Protein AF-0000000082378771 (afdb_homodimer)

pLDDT: mean 71.96, std 31.32, range [13.05, 98.88]

Nearest PDB structures (foldseek):
  5l8s-assembly2_D  TM=8.164E-01  e=7.851E-25  Sporosarcina psychrophila
  7yx7-assembly1_A  TM=7.789E-01  e=6.126E-20  Serratia proteamaculans
  5o3u-assembly3_C  TM=7.274E-01  e=1.879E-19  Gypsophila vaccaria
  5uw6-assembly3_C  TM=7.496E-01  e=4.551E-19  Gypsophila vaccaria
  5o3u-assembly2_B  TM=7.309E-01  e=1.480E-18  Gypsophila vaccaria

Structure (mmCIF, N/CA/C/O backbone):
data_AF-0000000082378771-model_v1
#
loop_
_entity.id
_entity.type
_entity.pdbx_description
1 polymer acylaminoacyl-peptidase
#
loop_
_atom_site.group_PDB
_atom_site.id
_atom_site.type_symbol
_atom_site.label_atom_id
_atom_site.label_alt_id
_atom_site.label_comp_id
_atom_site.label_asym_id
_atom_site.label_entity_id
_atom_site.label_seq_id
_atom_site.pdbx_PDB_ins_code
_atom_site.Cartn_x
_atom_site.Cartn_y
_atom_site.Cartn_z
_atom_site.occupancy
_atom_site.B_iso_or_equiv
_atom_site.auth_seq_id
_atom_site.auth_comp_id
_atom_site.auth_asym_id
_atom_site.auth_atom_id
_atom_site.pdbx_PDB_model_num
ATOM 1 N N . MET A 1 1 ? 38.406 41.469 -22.156 1 19.67 1 MET A N 1
ATOM 2 C CA . MET A 1 1 ? 39.125 40.625 -21.203 1 19.67 1 MET A CA 1
ATOM 3 C C . MET A 1 1 ? 38.156 40.062 -20.172 1 19.67 1 MET A C 1
ATOM 5 O O . MET A 1 1 ? 37.875 40.688 -19.156 1 19.67 1 MET A O 1
ATOM 9 N N . HIS A 1 2 ? 36.969 39.531 -20.578 1 21.2 2 HIS A N 1
ATOM 10 C CA . HIS A 1 2 ? 35.594 39.344 -20.094 1 21.2 2 HIS A CA 1
ATOM 11 C C . HIS A 1 2 ? 35.531 38.188 -19.094 1 21.2 2 HIS A C 1
ATOM 13 O O . HIS A 1 2 ? 35.719 37.031 -19.469 1 21.2 2 HIS A O 1
ATOM 19 N N . ALA A 1 3 ? 36.125 38.469 -17.797 1 23.19 3 ALA A N 1
ATOM 20 C CA . ALA A 1 3 ? 36.281 37.562 -16.656 1 23.19 3 ALA A CA 1
ATOM 21 C C . ALA A 1 3 ? 34.969 36.875 -16.312 1 23.19 3 ALA A C 1
ATOM 23 O O . ALA A 1 3 ? 34 37.531 -15.875 1 23.19 3 ALA A O 1
ATOM 24 N N . ASN A 1 4 ? 34.469 35.969 -17.156 1 22.72 4 ASN A N 1
ATOM 25 C CA . ASN A 1 4 ? 33.281 35.125 -17.125 1 22.72 4 ASN A CA 1
ATOM 26 C C . ASN A 1 4 ? 33.156 34.344 -15.82 1 22.72 4 ASN A C 1
ATOM 28 O O . ASN A 1 4 ? 33.812 33.312 -15.664 1 22.72 4 ASN A O 1
ATOM 32 N N . SER A 1 5 ? 33.312 35.062 -14.656 1 23.14 5 SER A N 1
ATOM 33 C CA . SER A 1 5 ? 33.281 34.562 -13.281 1 23.14 5 SER A CA 1
ATOM 34 C C . SER A 1 5 ? 32.094 33.656 -13.062 1 23.14 5 SER A C 1
ATOM 36 O O . SER A 1 5 ? 30.938 34.062 -13.18 1 23.14 5 SER A O 1
ATOM 38 N N . ARG A 1 6 ? 32.25 32.438 -13.578 1 26.08 6 ARG A N 1
ATOM 39 C CA . ARG A 1 6 ? 31.312 31.328 -13.383 1 26.08 6 ARG A CA 1
ATOM 40 C C . ARG A 1 6 ? 30.812 31.266 -11.945 1 26.08 6 ARG A C 1
ATOM 42 O O . ARG A 1 6 ? 31.594 31.094 -11.016 1 26.08 6 ARG A O 1
ATOM 49 N N . ARG A 1 7 ? 29.875 32.188 -11.703 1 26.91 7 ARG A N 1
ATOM 50 C CA . ARG A 1 7 ? 29.062 32.281 -10.492 1 26.91 7 ARG A CA 1
ATOM 51 C C . ARG A 1 7 ? 28.672 30.922 -9.961 1 26.91 7 ARG A C 1
ATOM 53 O O . ARG A 1 7 ? 27.953 30.172 -10.617 1 26.91 7 ARG A O 1
ATOM 60 N N . LYS A 1 8 ? 29.719 30.312 -9.406 1 27.7 8 LYS A N 1
ATOM 61 C CA . LYS A 1 8 ? 29.469 29.016 -8.797 1 27.7 8 LYS A CA 1
ATOM 62 C C . LYS A 1 8 ? 28.234 29.062 -7.891 1 27.7 8 LYS A C 1
ATOM 64 O O . LYS A 1 8 ? 28.062 30.016 -7.129 1 27.7 8 LYS A O 1
ATOM 69 N N . PRO A 1 9 ? 27.312 28.328 -8.242 1 27.53 9 PRO A N 1
ATOM 70 C CA . PRO A 1 9 ? 26.031 28.328 -7.527 1 27.53 9 PRO A CA 1
ATOM 71 C C . PRO A 1 9 ? 26.203 28.156 -6.02 1 27.53 9 PRO A C 1
ATOM 73 O O . PRO A 1 9 ? 27.203 27.578 -5.562 1 27.53 9 PRO A O 1
ATOM 76 N N . ILE A 1 10 ? 25.953 29.125 -5.242 1 28.42 10 ILE A N 1
ATOM 77 C CA . ILE A 1 10 ? 25.75 29.078 -3.799 1 28.42 10 ILE A CA 1
ATOM 78 C C . ILE A 1 10 ? 25.156 27.719 -3.406 1 28.42 10 ILE A C 1
ATOM 80 O O . ILE A 1 10 ? 24.109 27.312 -3.926 1 28.42 10 ILE A O 1
ATOM 84 N N . TYR A 1 11 ? 26.141 26.766 -3.328 1 28.12 11 TYR A N 1
ATOM 85 C CA . TYR A 1 11 ? 25.547 25.531 -2.822 1 28.12 11 TYR A CA 1
ATOM 86 C C . TYR A 1 11 ? 25.156 25.688 -1.356 1 28.12 11 TYR A C 1
ATOM 88 O O . TYR A 1 11 ? 25.953 26.141 -0.537 1 28.12 11 TYR A O 1
ATOM 96 N N . LEU A 1 12 ? 24.172 26.234 -1.132 1 30.28 12 LEU A N 1
ATOM 97 C CA . LEU A 1 12 ? 23.578 25.953 0.165 1 30.28 12 LEU A CA 1
ATOM 98 C C . LEU A 1 12 ? 23.688 24.469 0.507 1 30.28 12 LEU A C 1
ATOM 100 O O . LEU A 1 12 ? 23.188 23.625 -0.233 1 30.28 12 LEU A O 1
ATOM 104 N N . GLN A 1 13 ? 24.922 24.094 0.824 1 28.98 13 GLN A N 1
ATOM 105 C CA . GLN A 1 13 ? 24.953 22.688 1.209 1 28.98 13 GLN A CA 1
ATOM 106 C C . GLN A 1 13 ? 24.031 22.422 2.393 1 28.98 13 GLN A C 1
ATOM 108 O O . GLN A 1 13 ? 24.156 23.047 3.443 1 28.98 13 GLN A O 1
ATOM 113 N N . GLN A 1 14 ? 22.922 22.391 2.205 1 30.14 14 GLN A N 1
ATOM 114 C CA . GLN A 1 14 ? 22.047 21.688 3.129 1 30.14 14 GLN A CA 1
ATOM 115 C C . GLN A 1 14 ? 22.656 20.359 3.564 1 30.14 14 GLN A C 1
ATOM 117 O O . GLN A 1 14 ? 23 19.531 2.725 1 30.14 14 GLN A O 1
ATOM 122 N N . TYR A 1 15 ? 23.797 20.375 4.395 1 29.64 15 TYR A N 1
ATOM 123 C CA . TYR A 1 15 ? 23.969 19.016 4.898 1 29.64 15 TYR A CA 1
ATOM 124 C C . TYR A 1 15 ? 22.625 18.375 5.199 1 29.64 15 TYR A C 1
ATOM 126 O O . TYR A 1 15 ? 21.891 18.828 6.086 1 29.64 15 TYR A O 1
ATOM 134 N N . GLN A 1 16 ? 21.953 18.203 4.273 1 29.45 16 GLN A N 1
ATOM 135 C CA . GLN A 1 16 ? 20.875 17.219 4.324 1 29.45 16 GLN A CA 1
ATOM 136 C C . GLN A 1 16 ? 21.375 15.906 4.938 1 29.45 16 GLN A C 1
ATOM 138 O O . GLN A 1 16 ? 22.047 15.117 4.273 1 29.45 16 GLN A O 1
ATOM 143 N N . ASP A 1 17 ? 22.188 15.852 6.078 1 30.47 17 ASP A N 1
ATOM 144 C CA . ASP A 1 17 ? 21.891 14.531 6.621 1 30.47 17 ASP A CA 1
ATOM 145 C C . ASP A 1 17 ? 20.453 14.125 6.324 1 30.47 17 ASP A C 1
ATOM 147 O O . ASP A 1 17 ? 19.516 14.609 6.961 1 30.47 17 ASP A O 1
ATOM 151 N N . LEU A 1 18 ? 20.141 14.305 5.238 1 30.98 18 LEU A N 1
ATOM 152 C CA . LEU A 1 18 ? 18.969 13.891 4.469 1 30.98 18 LEU A CA 1
ATOM 153 C C . LEU A 1 18 ? 18.438 12.547 4.969 1 30.98 18 LEU A C 1
ATOM 155 O O . LEU A 1 18 ? 18.234 11.625 4.176 1 30.98 18 LEU A O 1
ATOM 159 N N . LEU A 1 19 ? 19.156 12.023 5.961 1 30.33 19 LEU A N 1
ATOM 160 C CA . LEU A 1 19 ? 18.484 10.742 6.148 1 30.33 19 LEU A CA 1
ATOM 161 C C . LEU A 1 19 ? 16.969 10.914 6.168 1 30.33 19 LEU A C 1
ATOM 163 O O . LEU A 1 19 ? 16.234 10.031 5.727 1 30.33 19 LEU A O 1
ATOM 167 N N . LEU A 1 20 ? 16.625 11.758 7.32 1 28.84 20 LEU A N 1
ATOM 168 C CA . LEU A 1 20 ? 15.195 11.703 7.613 1 28.84 20 LEU A CA 1
ATOM 169 C C . LEU A 1 20 ? 14.391 12.43 6.535 1 28.84 20 LEU A C 1
ATOM 171 O O . LEU A 1 20 ? 14.852 13.422 5.973 1 28.84 20 LEU A O 1
ATOM 175 N N . GLY A 1 21 ? 13.648 11.961 5.73 1 28.55 21 GLY A N 1
ATOM 176 C CA . GLY A 1 21 ? 12.688 12.688 4.91 1 28.55 21 GLY A CA 1
ATOM 177 C C . GLY A 1 21 ? 12.492 14.125 5.348 1 28.55 21 GLY A C 1
ATOM 178 O O . GLY A 1 21 ? 12.805 15.055 4.605 1 28.55 21 GLY A O 1
ATOM 179 N N . GLU A 1 22 ? 11.484 14.469 6.145 1 29.7 22 GLU A N 1
ATOM 180 C CA . GLU A 1 22 ? 11.102 15.828 6.5 1 29.7 22 GLU A CA 1
ATOM 181 C C . GLU A 1 22 ? 12.094 16.438 7.488 1 29.7 22 GLU A C 1
ATOM 183 O O . GLU A 1 22 ? 11.984 17.609 7.836 1 29.7 22 GLU A O 1
ATOM 188 N N . LEU A 1 23 ? 12.766 15.758 8.406 1 28.45 23 LEU A N 1
ATOM 189 C CA . LEU A 1 23 ? 13.391 16.562 9.453 1 28.45 23 LEU A CA 1
ATOM 190 C C . LEU A 1 23 ? 14.617 17.297 8.922 1 28.45 23 LEU A C 1
ATOM 192 O O . LEU A 1 23 ? 15.609 16.656 8.539 1 28.45 23 LEU A O 1
ATOM 196 N N . TYR A 1 24 ? 14.445 18.328 8.328 1 29.52 24 TYR A N 1
ATOM 197 C CA . TYR A 1 24 ? 15.344 19.375 7.863 1 29.52 24 TYR A CA 1
ATOM 198 C C . TYR A 1 24 ? 16.156 19.953 9.023 1 29.52 24 TYR A C 1
ATOM 200 O O . TYR A 1 24 ? 15.672 20.828 9.758 1 29.52 24 TYR A O 1
ATOM 208 N N . ALA A 1 25 ? 16.609 19.266 10 1 28.23 25 ALA A N 1
ATOM 209 C CA . ALA A 1 25 ? 17.5 20.234 10.656 1 28.23 25 ALA A CA 1
ATOM 210 C C . ALA A 1 25 ? 18.531 20.781 9.688 1 28.23 25 ALA A C 1
ATOM 212 O O . ALA A 1 25 ? 19.344 20.016 9.141 1 28.23 25 ALA A O 1
ATOM 213 N N . MET A 1 26 ? 18.141 21.641 8.789 1 29.92 26 MET A N 1
ATOM 214 C CA . MET A 1 26 ? 18.938 22.312 7.781 1 29.92 26 MET A CA 1
ATOM 215 C C . MET A 1 26 ? 20.141 23.016 8.422 1 29.92 26 MET A C 1
ATOM 217 O O . MET A 1 26 ? 19.969 23.969 9.18 1 29.92 26 MET A O 1
ATOM 221 N N . THR A 1 27 ? 21.016 22.312 9.055 1 30.5 27 THR A N 1
ATOM 222 C CA . THR A 1 27 ? 22.219 23.125 9.055 1 30.5 27 THR A CA 1
ATOM 223 C C . THR A 1 27 ? 22.578 23.562 7.637 1 30.5 27 THR A C 1
ATOM 225 O O . THR A 1 27 ? 22.703 22.734 6.738 1 30.5 27 THR A O 1
ATOM 228 N N . TYR A 1 28 ? 21.984 24.578 7.285 1 31.31 28 TYR A N 1
ATOM 229 C CA . TYR A 1 28 ? 22.266 25.156 5.98 1 31.31 28 TYR A CA 1
ATOM 230 C C . TYR A 1 28 ? 23.75 25.5 5.84 1 31.31 28 TYR A C 1
ATOM 232 O O . TYR A 1 28 ? 24.328 26.125 6.723 1 31.31 28 TYR A O 1
ATOM 240 N N . TYR A 1 29 ? 24.422 24.531 5.348 1 32.5 29 TYR A N 1
ATOM 241 C CA . TYR A 1 29 ? 25.75 24.969 4.883 1 32.5 29 TYR A CA 1
ATOM 242 C C . TYR A 1 29 ? 25.625 25.781 3.598 1 32.5 29 TYR A C 1
ATOM 244 O O . TYR A 1 29 ? 25.047 25.312 2.615 1 32.5 29 TYR A O 1
ATOM 252 N N . LEU A 1 30 ? 25.453 26.969 3.744 1 31.89 30 LEU A N 1
ATOM 253 C CA . LEU A 1 30 ? 25.531 27.891 2.611 1 31.89 30 LEU A CA 1
ATOM 254 C C . LEU A 1 30 ? 26.906 27.812 1.955 1 31.89 30 LEU A C 1
ATOM 256 O O . LEU A 1 30 ? 27.922 28.094 2.596 1 31.89 30 LEU A O 1
ATOM 260 N N . SER A 1 31 ? 27.078 26.75 1.273 1 31.83 31 SER A N 1
ATOM 261 C CA . SER A 1 31 ? 28.359 26.781 0.581 1 31.83 31 SER A CA 1
ATOM 262 C C . SER A 1 31 ? 28.375 27.828 -0.527 1 31.83 31 SER A C 1
ATOM 264 O O . SER A 1 31 ? 27.562 27.75 -1.456 1 31.83 31 SER A O 1
ATOM 266 N N . LEU A 1 32 ? 28.516 29.016 -0.295 1 32.84 32 LEU A N 1
ATOM 267 C CA . LEU A 1 32 ? 28.859 30.031 -1.293 1 32.84 32 LEU A CA 1
ATOM 268 C C . LEU A 1 32 ? 30.047 29.578 -2.123 1 32.84 32 LEU A C 1
ATOM 270 O O . LEU A 1 32 ? 30.797 28.688 -1.717 1 32.84 32 LEU A O 1
ATOM 274 N N . PRO A 1 33 ? 30.484 30.344 -3.076 1 34.94 33 PRO A N 1
ATOM 275 C CA . PRO A 1 33 ? 31.812 29.984 -3.605 1 34.94 33 PRO A CA 1
ATOM 276 C C . PRO A 1 33 ? 32.719 29.328 -2.561 1 34.94 33 PRO A C 1
ATOM 278 O O . PRO A 1 33 ? 32.469 29.484 -1.358 1 34.94 33 PRO A O 1
ATOM 281 N N . PRO A 1 34 ? 34.031 28.828 -2.93 1 38.34 34 PRO A N 1
ATOM 282 C CA . PRO A 1 34 ? 34.812 27.828 -2.217 1 38.34 34 PRO A CA 1
ATOM 283 C C . PRO A 1 34 ? 34.75 27.984 -0.699 1 38.34 34 PRO A C 1
ATOM 285 O O . PRO A 1 34 ? 34.906 27 0.035 1 38.34 34 PRO A O 1
ATOM 288 N N . GLN A 1 35 ? 34.656 29.203 -0.038 1 37.47 35 GLN A N 1
ATOM 289 C CA . GLN A 1 35 ? 35.312 29.359 1.256 1 37.47 35 GLN A CA 1
ATOM 290 C C . GLN A 1 35 ? 34.281 29.594 2.367 1 37.47 35 GLN A C 1
ATOM 292 O O . GLN A 1 35 ? 34.625 29.578 3.549 1 37.47 35 GLN A O 1
ATOM 297 N N . TRP A 1 36 ? 33.188 30.25 2.072 1 36.72 36 TRP A N 1
ATOM 298 C CA . TRP A 1 36 ? 32.656 30.703 3.355 1 36.72 36 TRP A CA 1
ATOM 299 C C . TRP A 1 36 ? 31.562 29.781 3.85 1 36.72 36 TRP A C 1
ATOM 301 O O . TRP A 1 36 ? 30.703 29.359 3.074 1 36.72 36 TRP A O 1
ATOM 311 N N . VAL A 1 37 ? 31.859 29.016 4.859 1 43.94 37 VAL A N 1
ATOM 312 C CA . VAL A 1 37 ? 30.891 28.203 5.586 1 43.94 37 VAL A CA 1
ATOM 313 C C . VAL A 1 37 ? 30.281 29.031 6.715 1 43.94 37 VAL A C 1
ATOM 315 O O . VAL A 1 37 ? 30.984 29.469 7.629 1 43.94 37 VAL A O 1
ATOM 318 N N . ALA A 1 38 ? 29.281 30.031 6.355 1 46.31 38 ALA A N 1
ATOM 319 C CA . ALA A 1 38 ? 28.641 30.609 7.527 1 46.31 38 ALA A CA 1
ATOM 320 C C . ALA A 1 38 ? 27.828 29.578 8.297 1 46.31 38 ALA A C 1
ATOM 322 O O . ALA A 1 38 ? 27.062 28.812 7.699 1 46.31 38 ALA A O 1
ATOM 323 N N . GLU A 1 39 ? 28.281 29.266 9.484 1 59.34 39 GLU A N 1
ATOM 324 C CA . GLU A 1 39 ? 27.594 28.344 10.391 1 59.34 39 GLU A CA 1
ATOM 325 C C . GLU A 1 39 ? 26.688 29.094 11.359 1 59.34 39 GLU A C 1
ATOM 327 O O . GLU A 1 39 ? 27.156 29.938 12.125 1 59.34 39 GLU A O 1
ATOM 332 N N . VAL A 1 40 ? 25.375 29.344 11.023 1 67 40 VAL A N 1
ATOM 333 C CA . VAL A 1 40 ? 24.469 29.797 12.07 1 67 40 VAL A CA 1
ATOM 334 C C . VAL A 1 40 ? 24.172 28.656 13.039 1 67 40 VAL A C 1
ATOM 336 O O . VAL A 1 40 ? 23.578 27.641 12.656 1 67 40 VAL A O 1
ATOM 339 N N . PRO A 1 41 ? 24.656 28.844 14.219 1 69.38 41 PRO A N 1
ATOM 340 C CA . PRO A 1 41 ? 24.453 27.75 15.164 1 69.38 41 PRO A CA 1
ATOM 341 C C . PRO A 1 41 ? 22.984 27.484 15.469 1 69.38 41 PRO A C 1
ATOM 343 O O . PRO A 1 41 ? 22.172 28.406 15.406 1 69.38 41 PRO A O 1
ATOM 346 N N . ALA A 1 42 ? 22.766 26.297 15.828 1 75.19 42 ALA A N 1
ATOM 347 C CA . ALA A 1 42 ? 21.438 25.938 16.297 1 75.19 42 ALA A CA 1
ATOM 348 C C . ALA A 1 42 ? 21.125 26.609 17.641 1 75.19 42 ALA A C 1
ATOM 350 O O . ALA A 1 42 ? 22.016 26.75 18.484 1 75.19 42 ALA A O 1
ATOM 351 N N . VAL A 1 43 ? 19.938 27.141 17.688 1 82.75 43 VAL A N 1
ATOM 352 C CA . VAL A 1 43 ? 19.469 27.703 18.953 1 82.75 43 VAL A CA 1
ATOM 353 C C . VAL A 1 43 ? 18.672 26.672 19.719 1 82.75 43 VAL A C 1
ATOM 355 O O . VAL A 1 43 ? 17.609 26.234 19.266 1 82.75 43 VAL A O 1
ATOM 358 N N . MET A 1 44 ? 19.172 26.25 20.859 1 85.62 44 MET A N 1
ATOM 359 C CA . MET A 1 44 ? 18.516 25.203 21.625 1 85.62 44 MET A CA 1
ATOM 360 C C . MET A 1 44 ? 17.219 25.703 22.234 1 85.62 44 MET A C 1
ATOM 362 O O . MET A 1 44 ? 16.188 25.031 22.156 1 85.62 44 MET A O 1
ATOM 366 N N . TYR A 1 45 ? 17.312 26.891 22.812 1 88.5 45 TYR A N 1
ATOM 367 C CA . TYR A 1 45 ? 16.203 27.547 23.5 1 88.5 45 TYR A CA 1
ATOM 368 C C . TYR A 1 45 ? 16.297 29.062 23.391 1 88.5 45 TYR A C 1
ATOM 370 O O . TYR A 1 45 ? 17.391 29.625 23.5 1 88.5 45 TYR A O 1
ATOM 378 N N . ALA A 1 46 ? 15.109 29.688 23 1 88.25 46 ALA A N 1
ATOM 379 C CA . ALA A 1 46 ? 15.094 31.141 22.906 1 88.25 46 ALA A CA 1
ATOM 380 C C . ALA A 1 46 ? 14.133 31.75 23.922 1 88.25 46 ALA A C 1
ATOM 382 O O . ALA A 1 46 ? 13.039 31.234 24.141 1 88.25 46 ALA A O 1
ATOM 383 N N . GLU A 1 47 ? 14.633 32.781 24.531 1 87.31 47 GLU A N 1
ATOM 384 C CA . GLU A 1 47 ? 13.727 33.562 25.375 1 87.31 47 GLU A CA 1
ATOM 385 C C . GLU A 1 47 ? 12.641 34.219 24.531 1 87.31 47 GLU A C 1
ATOM 387 O O . GLU A 1 47 ? 12.758 34.312 23.312 1 87.31 47 GLU A O 1
ATOM 392 N N . ASP A 1 48 ? 11.641 34.688 25.234 1 83.12 48 ASP A N 1
ATOM 393 C CA . ASP A 1 48 ? 10.516 35.281 24.531 1 83.12 48 ASP A CA 1
ATOM 394 C C . ASP A 1 48 ? 10.984 36.469 23.656 1 83.12 48 ASP A C 1
ATOM 396 O O . ASP A 1 48 ? 11.711 37.344 24.141 1 83.12 48 ASP A O 1
ATOM 400 N N . GLY A 1 49 ? 10.617 36.344 22.438 1 82.69 49 GLY A N 1
ATOM 401 C CA . GLY A 1 49 ? 10.93 37.438 21.531 1 82.69 49 GLY A CA 1
ATOM 402 C C . GLY A 1 49 ? 12.297 37.312 20.891 1 82.69 49 GLY A C 1
ATOM 403 O O . GLY A 1 49 ? 12.594 38 19.906 1 82.69 49 GLY A O 1
ATOM 404 N N . CYS A 1 50 ? 13.031 36.438 21.391 1 89.75 50 CYS A N 1
ATOM 405 C CA . CYS A 1 50 ? 14.391 36.281 20.875 1 89.75 50 CYS A CA 1
ATOM 406 C C . CYS A 1 50 ? 14.414 35.312 19.703 1 89.75 50 CYS A C 1
ATOM 408 O O . CYS A 1 50 ? 13.453 34.562 19.469 1 89.75 50 CYS A O 1
ATOM 410 N N . PHE A 1 51 ? 15.508 35.406 18.969 1 91.62 51 PHE A N 1
ATOM 411 C CA . PHE A 1 51 ? 15.727 34.594 17.781 1 91.62 51 PHE A CA 1
ATOM 412 C C . PHE A 1 51 ? 15.711 33.125 18.141 1 91.62 51 PHE A C 1
ATOM 414 O O . PHE A 1 51 ? 16.547 32.656 18.906 1 91.62 51 PHE A O 1
ATOM 421 N N . PRO A 1 52 ? 14.797 32.344 17.562 1 92.81 52 PRO A N 1
ATOM 422 C CA . PRO A 1 52 ? 14.648 30.953 17.953 1 92.81 52 PRO A CA 1
ATOM 423 C C . PRO A 1 52 ? 15.555 30.016 17.156 1 92.81 52 PRO A C 1
ATOM 425 O O . PRO A 1 52 ? 15.602 28.812 17.438 1 92.81 52 PRO A O 1
ATOM 428 N N . GLY A 1 53 ? 16.281 30.484 16.281 1 89.56 53 GLY A N 1
ATOM 429 C CA . GLY A 1 53 ? 17.047 29.688 15.336 1 89.56 53 GLY A CA 1
ATOM 430 C C . GLY A 1 53 ? 16.625 29.875 13.898 1 89.56 53 GLY A C 1
ATOM 431 O O . GLY A 1 53 ? 15.602 30.516 13.633 1 89.56 53 GLY A O 1
ATOM 432 N N . LEU A 1 54 ? 17.406 29.328 12.969 1 88.06 54 LEU A N 1
ATOM 433 C CA . LEU A 1 54 ? 17.141 29.5 11.547 1 88.06 54 LEU A CA 1
ATOM 434 C C . LEU A 1 54 ? 16.281 28.344 11.023 1 88.06 54 LEU A C 1
ATOM 436 O O . LEU A 1 54 ? 16.719 27.188 11.047 1 88.06 54 LEU A O 1
ATOM 440 N N . TYR A 1 55 ? 15.109 28.688 10.727 1 91.06 55 TYR A N 1
ATOM 441 C CA . TYR A 1 55 ? 14.188 27.75 10.102 1 91.06 55 TYR A CA 1
ATOM 442 C C . TYR A 1 55 ? 13.734 28.266 8.734 1 91.06 55 TYR A C 1
ATOM 444 O O . TYR A 1 55 ? 12.719 28.953 8.633 1 91.06 55 TYR A O 1
ATOM 452 N N . CYS A 1 56 ? 14.445 27.828 7.695 1 87.06 56 CYS A N 1
ATOM 453 C CA . CYS A 1 56 ? 14.219 28.359 6.355 1 87.06 56 CYS A CA 1
ATOM 454 C C . CYS A 1 56 ? 13.719 27.266 5.41 1 87.06 56 CYS A C 1
ATOM 456 O O . CYS A 1 56 ? 14.258 26.156 5.398 1 87.06 56 CYS A O 1
ATOM 458 N N . GLN A 1 57 ? 12.703 27.641 4.684 1 76.62 57 GLN A N 1
ATOM 459 C CA . GLN A 1 57 ? 12.141 26.641 3.77 1 76.62 57 GLN A CA 1
ATOM 460 C C . GLN A 1 57 ? 12.68 26.828 2.355 1 76.62 57 GLN A C 1
ATOM 462 O O . GLN A 1 57 ? 12.758 25.875 1.582 1 76.62 57 GLN A O 1
ATOM 467 N N . LYS A 1 58 ? 12.961 28.094 2.021 1 75.31 58 LYS A N 1
ATOM 468 C CA . LYS A 1 58 ? 13.406 28.375 0.661 1 75.31 58 LYS A CA 1
ATOM 469 C C . LYS A 1 58 ? 14.484 29.469 0.652 1 75.31 58 LYS A C 1
ATOM 471 O O . LYS A 1 58 ? 14.562 30.281 1.579 1 75.31 58 LYS A O 1
ATOM 476 N N . PHE A 1 59 ? 15.258 29.359 -0.397 1 80.81 59 PHE A N 1
ATOM 477 C CA . PHE A 1 59 ? 16.281 30.375 -0.633 1 80.81 59 PHE A CA 1
ATOM 478 C C . PHE A 1 59 ? 16.062 31.062 -1.98 1 80.81 59 PHE A C 1
ATOM 480 O O . PHE A 1 59 ? 15.68 30.406 -2.955 1 80.81 59 PHE A O 1
ATOM 487 N N . LEU A 1 60 ? 16.344 32.344 -1.863 1 86.19 60 LEU A N 1
ATOM 488 C CA . LEU A 1 60 ? 16.297 33.094 -3.127 1 86.19 60 LEU A CA 1
ATOM 489 C C . LEU A 1 60 ? 17.484 32.719 -4.008 1 86.19 60 LEU A C 1
ATOM 491 O O . LEU A 1 60 ? 18.547 32.312 -3.506 1 86.19 60 LEU A O 1
ATOM 495 N N . ASN A 1 61 ? 17.234 32.906 -5.305 1 80.75 61 ASN A N 1
ATOM 496 C CA . ASN A 1 61 ? 18.328 32.656 -6.227 1 80.75 61 ASN A CA 1
ATOM 497 C C . ASN A 1 61 ? 19.469 33.656 -6.004 1 80.75 61 ASN A C 1
ATOM 499 O O . ASN A 1 61 ? 20.641 33.312 -6.148 1 80.75 61 ASN A O 1
ATOM 503 N N . HIS A 1 62 ? 19.109 34.875 -5.738 1 86.56 62 HIS A N 1
ATOM 504 C CA . HIS A 1 62 ? 20.062 35.938 -5.453 1 86.56 62 HIS A CA 1
ATOM 505 C C . HIS A 1 62 ? 19.75 36.594 -4.125 1 86.56 62 HIS A C 1
ATOM 507 O O . HIS A 1 62 ? 19.297 37.75 -4.102 1 86.56 62 HIS A O 1
ATOM 513 N N . PRO A 1 63 ? 20.141 35.969 -3.094 1 89.5 63 PRO A N 1
ATOM 514 C CA . PRO A 1 63 ? 19.703 36.438 -1.773 1 89.5 63 PRO A CA 1
ATOM 515 C C . PRO A 1 63 ? 20.672 37.469 -1.16 1 89.5 63 PRO A C 1
ATOM 517 O O . PRO A 1 63 ? 20.469 37.906 -0.023 1 89.5 63 PRO A O 1
ATOM 520 N N . TRP A 1 64 ? 21.672 37.969 -1.909 1 87.62 64 TRP A N 1
ATOM 521 C CA . TRP A 1 64 ? 22.766 38.75 -1.331 1 87.62 64 TRP A CA 1
ATOM 522 C C . TRP A 1 64 ? 22.5 40.25 -1.462 1 87.62 64 TRP A C 1
ATOM 524 O O . TRP A 1 64 ? 22.016 40.688 -2.498 1 87.62 64 TRP A O 1
ATOM 534 N N . LEU A 1 65 ? 22.859 40.875 -0.391 1 88.94 65 LEU A N 1
ATOM 535 C CA . LEU A 1 65 ? 22.938 42.344 -0.496 1 88.94 65 LEU A CA 1
ATOM 536 C C . LEU A 1 65 ? 24.234 42.75 -1.202 1 88.94 65 LEU A C 1
ATOM 538 O O . LEU A 1 65 ? 25.125 41.938 -1.398 1 88.94 65 LEU A O 1
ATOM 542 N N . PRO A 1 66 ? 24.281 44.094 -1.503 1 86.94 66 PRO A N 1
ATOM 543 C CA . PRO A 1 66 ? 25.422 44.531 -2.305 1 86.94 66 PRO A CA 1
ATOM 544 C C . PRO A 1 66 ? 26.766 44.375 -1.576 1 86.94 66 PRO A C 1
ATOM 546 O O . PRO A 1 66 ? 27.812 44.344 -2.213 1 86.94 66 PRO A O 1
ATOM 549 N N . ASP A 1 67 ? 26.75 44.312 -0.287 1 84.62 67 ASP A N 1
ATOM 550 C CA . ASP A 1 67 ? 27.984 44.188 0.466 1 84.62 67 ASP A CA 1
ATOM 551 C C . ASP A 1 67 ? 28.656 42.844 0.191 1 84.62 67 ASP A C 1
ATOM 553 O O . ASP A 1 67 ? 29.828 42.656 0.507 1 84.62 67 ASP A O 1
ATOM 557 N N . GLY A 1 68 ? 27.906 41.875 -0.252 1 81.25 68 GLY A N 1
ATOM 558 C CA . GLY A 1 68 ? 28.453 40.594 -0.696 1 81.25 68 GLY A CA 1
ATOM 559 C C . GLY A 1 68 ? 28.562 39.594 0.42 1 81.25 68 GLY A C 1
ATOM 560 O O . GLY A 1 68 ? 29 38.438 0.191 1 81.25 68 GLY A O 1
ATOM 561 N N . HIS A 1 69 ? 28.219 39.969 1.544 1 82.56 69 HIS A N 1
ATOM 562 C CA . HIS A 1 69 ? 28.359 39 2.629 1 82.56 69 HIS A CA 1
ATOM 563 C C . HIS A 1 69 ? 27.094 38.938 3.486 1 82.56 69 HIS A C 1
ATOM 565 O O . HIS A 1 69 ? 27.047 38.188 4.473 1 82.56 69 HIS A O 1
ATOM 571 N N . THR A 1 70 ? 26.156 39.75 3.166 1 86.5 70 THR A N 1
ATOM 572 C CA . THR A 1 70 ? 24.891 39.719 3.898 1 86.5 70 THR A CA 1
ATOM 573 C C . THR A 1 70 ? 23.812 39.031 3.059 1 86.5 70 THR A C 1
ATOM 575 O O . THR A 1 70 ? 23.5 39.5 1.958 1 86.5 70 THR A O 1
ATOM 578 N N . LEU A 1 71 ? 23.234 37.969 3.662 1 89 71 LEU A N 1
ATOM 579 C CA . LEU A 1 71 ? 22.172 37.188 3.025 1 89 71 LEU A CA 1
ATOM 580 C C . LEU A 1 71 ? 20.812 37.594 3.598 1 89 71 LEU A C 1
ATOM 582 O O . LEU A 1 71 ? 20.672 37.781 4.809 1 89 71 LEU A O 1
ATOM 586 N N . VAL A 1 72 ? 19.812 37.719 2.654 1 91.44 72 VAL A N 1
ATOM 587 C CA . VAL A 1 72 ? 18.438 37.969 3.08 1 91.44 72 VAL A CA 1
ATOM 588 C C . VAL A 1 72 ? 17.594 36.719 2.883 1 91.44 72 VAL A C 1
ATOM 590 O O . VAL A 1 72 ? 17.641 36.094 1.812 1 91.44 72 VAL A O 1
ATOM 593 N N . LEU A 1 73 ? 16.938 36.281 3.928 1 92.06 73 LEU A N 1
ATOM 594 C CA . LEU A 1 73 ? 16.094 35.094 3.828 1 92.06 73 LEU A CA 1
ATOM 595 C C . LEU A 1 73 ? 14.906 35.188 4.773 1 92.06 73 LEU A C 1
ATOM 597 O O . LEU A 1 73 ? 14.867 36.062 5.637 1 92.06 73 LEU A O 1
ATOM 601 N N . SER A 1 74 ? 13.961 34.406 4.496 1 94.5 74 SER A N 1
ATOM 602 C CA . SER A 1 74 ? 12.82 34.25 5.398 1 94.5 74 SER A CA 1
ATOM 603 C C . SER A 1 74 ? 13.008 33.094 6.348 1 94.5 74 SER A C 1
ATOM 605 O O . SER A 1 74 ? 13.602 32.062 5.977 1 94.5 74 SER A O 1
ATOM 607 N N . SER A 1 75 ? 12.539 33.219 7.555 1 93.5 75 SER A N 1
ATOM 608 C CA . SER A 1 75 ? 12.648 32.156 8.57 1 93.5 75 SER A CA 1
ATOM 609 C C . SER A 1 75 ? 11.438 32.156 9.492 1 93.5 75 SER A C 1
ATOM 611 O O . SER A 1 75 ? 10.797 33.188 9.68 1 93.5 75 SER A O 1
ATOM 613 N N . PHE A 1 76 ? 11.141 31.016 10.031 1 95.25 76 PHE A N 1
ATOM 614 C CA . PHE A 1 76 ? 10.062 30.922 11.008 1 95.25 76 PHE A CA 1
ATOM 615 C C . PHE A 1 76 ? 10.516 31.438 12.367 1 95.25 76 PHE A C 1
ATOM 617 O O . PHE A 1 76 ? 11.648 31.188 12.789 1 95.25 76 PHE A O 1
ATOM 624 N N . TRP A 1 77 ? 9.742 32.25 12.953 1 95.69 77 TRP A N 1
ATOM 625 C CA . TRP A 1 77 ? 9.906 32.812 14.281 1 95.69 77 TRP A CA 1
ATOM 626 C C . TRP A 1 77 ? 8.617 32.688 15.094 1 95.69 77 TRP A C 1
ATOM 628 O O . TRP A 1 77 ? 7.805 33.625 15.109 1 95.69 77 TRP A O 1
ATOM 638 N N . GLY A 1 78 ? 8.547 31.562 15.836 1 95.62 78 GLY A N 1
ATOM 639 C CA . GLY A 1 78 ? 7.246 31.219 16.406 1 95.62 78 GLY A CA 1
ATOM 640 C C . GLY A 1 78 ? 6.191 30.938 15.344 1 95.62 78 GLY A C 1
ATOM 641 O O . GLY A 1 78 ? 6.422 30.156 14.422 1 95.62 78 GLY A O 1
ATOM 642 N N . SER A 1 79 ? 5.016 31.516 15.555 1 97.69 79 SER A N 1
ATOM 643 C CA . SER A 1 79 ? 3.904 31.297 14.641 1 97.69 79 SER A CA 1
ATOM 644 C C . SER A 1 79 ? 3.949 32.281 13.469 1 97.69 79 SER A C 1
ATOM 646 O O . SER A 1 79 ? 2.967 32.438 12.742 1 97.69 79 SER A O 1
ATOM 648 N N . MET A 1 80 ? 5.105 32.938 13.312 1 97 80 MET A N 1
ATOM 649 C CA . MET A 1 80 ? 5.262 33.938 12.242 1 97 80 MET A CA 1
ATOM 650 C C . MET A 1 80 ? 6.43 33.562 11.328 1 97 80 MET A C 1
ATOM 652 O O . MET A 1 80 ? 7.301 32.781 11.719 1 97 80 MET A O 1
ATOM 656 N N . GLU A 1 81 ? 6.32 34.062 10.156 1 96.88 81 GLU A N 1
ATOM 657 C CA . GLU A 1 81 ? 7.48 34.125 9.266 1 96.88 81 GLU A CA 1
ATOM 658 C C . GLU A 1 81 ? 8.047 35.531 9.203 1 96.88 81 GLU A C 1
ATOM 660 O O . GLU A 1 81 ? 7.297 36.5 9.164 1 96.88 81 GLU A O 1
ATOM 665 N N . VAL A 1 82 ? 9.398 35.656 9.25 1 96.25 82 VAL A N 1
ATOM 666 C CA . VAL A 1 82 ? 10.031 36.969 9.266 1 96.25 82 VAL A CA 1
ATOM 667 C C . VAL A 1 82 ? 11.172 37 8.25 1 96.25 82 VAL A C 1
ATOM 669 O O . VAL A 1 82 ? 11.617 35.938 7.77 1 96.25 82 VAL A O 1
ATOM 672 N N . ILE A 1 83 ? 11.523 38.156 7.902 1 95.62 83 ILE A N 1
ATOM 673 C CA . ILE A 1 83 ? 12.68 38.344 7.027 1 95.62 83 ILE A CA 1
ATOM 674 C C . ILE A 1 83 ? 13.914 38.656 7.859 1 95.62 83 ILE A C 1
ATOM 676 O O . ILE A 1 83 ? 13.891 39.562 8.711 1 95.62 83 ILE A O 1
ATOM 680 N N . LEU A 1 84 ? 14.961 37.906 7.586 1 93.44 84 LEU A N 1
ATOM 681 C CA . LEU A 1 84 ? 16.219 38.062 8.312 1 93.44 84 LEU A CA 1
ATOM 682 C C . LEU A 1 84 ? 17.344 38.469 7.371 1 93.44 84 LEU A C 1
ATOM 684 O O . LEU A 1 84 ? 17.297 38.156 6.18 1 93.44 84 LEU A O 1
ATOM 688 N N . SER A 1 85 ? 18.25 39.188 7.891 1 90.94 85 SER A N 1
ATOM 689 C CA . SER A 1 85 ? 19.562 39.344 7.281 1 90.94 85 SER A CA 1
ATOM 690 C C . SER A 1 85 ? 20.625 38.594 8.062 1 90.94 85 SER A C 1
ATOM 692 O O . SER A 1 85 ? 20.641 38.594 9.297 1 90.94 85 SER A O 1
ATOM 694 N N . VAL A 1 86 ? 21.359 37.875 7.359 1 87.31 86 VAL A N 1
ATOM 695 C CA . VAL A 1 86 ? 22.422 37.094 7.98 1 87.31 86 VAL A CA 1
ATOM 696 C C . VAL A 1 86 ? 23.781 37.5 7.402 1 87.31 86 VAL A C 1
ATOM 698 O O . VAL A 1 86 ? 24.031 37.344 6.203 1 87.31 86 VAL A O 1
ATOM 701 N N . ASP A 1 87 ? 24.594 38.031 8.273 1 85.06 87 ASP A N 1
ATOM 702 C CA . ASP A 1 87 ? 25.984 38.312 7.875 1 85.06 87 ASP A CA 1
ATOM 703 C C . ASP A 1 87 ? 26.844 37.062 7.992 1 85.06 87 ASP A C 1
ATOM 705 O O . ASP A 1 87 ? 27.125 36.594 9.102 1 85.06 87 ASP A O 1
ATOM 709 N N . VAL A 1 88 ? 27.297 36.562 6.953 1 79.25 88 VAL A N 1
ATOM 710 C CA . VAL A 1 88 ? 27.953 35.25 6.953 1 79.25 88 VAL A CA 1
ATOM 711 C C . VAL A 1 88 ? 29.375 35.406 7.512 1 79.25 88 VAL A C 1
ATOM 713 O O . VAL A 1 88 ? 29.984 34.406 7.926 1 79.25 88 VAL A O 1
ATOM 716 N N . LEU A 1 89 ? 29.922 36.562 7.535 1 76.62 89 LEU A N 1
ATOM 717 C CA . LEU A 1 89 ? 31.25 36.781 8.086 1 76.62 89 LEU A CA 1
ATOM 718 C C . LEU A 1 89 ? 31.203 36.844 9.609 1 76.62 89 LEU A C 1
ATOM 720 O O . LEU A 1 89 ? 32.031 36.25 10.289 1 76.62 89 LEU A O 1
ATOM 724 N N . SER A 1 90 ? 30.266 37.562 10.086 1 78.56 90 SER A N 1
ATOM 725 C CA . SER A 1 90 ? 30.172 37.75 11.531 1 78.56 90 SER A CA 1
ATOM 726 C C . SER A 1 90 ? 29.172 36.75 12.141 1 78.56 90 SER A C 1
ATOM 728 O O . SER A 1 90 ? 29.125 36.594 13.359 1 78.56 90 SER A O 1
ATOM 730 N N . SER A 1 91 ? 28.344 36.156 11.352 1 79 91 SER A N 1
ATOM 731 C CA . SER A 1 91 ? 27.281 35.25 11.766 1 79 91 SER A CA 1
ATOM 732 C C . SER A 1 91 ? 26.188 36 12.516 1 79 91 SER A C 1
ATOM 734 O O . SER A 1 91 ? 25.375 35.406 13.219 1 79 91 SER A O 1
ATOM 736 N N . LYS A 1 92 ? 26.266 37.281 12.328 1 84.62 92 LYS A N 1
ATOM 737 C CA . LYS A 1 92 ? 25.203 38.094 12.969 1 84.62 92 LYS A CA 1
ATOM 738 C C . LYS A 1 92 ? 23.891 37.938 12.211 1 84.62 92 LYS A C 1
ATOM 740 O O . LYS A 1 92 ? 23.859 38.094 10.984 1 84.62 92 LYS A O 1
ATOM 745 N N . VAL A 1 93 ? 22.859 37.594 12.977 1 89 93 VAL A N 1
ATOM 746 C CA . VAL A 1 93 ? 21.516 37.5 12.422 1 89 93 VAL A CA 1
ATOM 747 C C . VAL A 1 93 ? 20.656 38.656 12.906 1 89 93 VAL A C 1
ATOM 749 O O . VAL A 1 93 ? 20.625 38.969 14.102 1 89 93 VAL A O 1
ATOM 752 N N . SER A 1 94 ? 20.031 39.406 11.938 1 90.5 94 SER A N 1
ATOM 753 C CA . SER A 1 94 ? 19.156 40.5 12.281 1 90.5 94 SER A CA 1
ATOM 754 C C . SER A 1 94 ? 17.797 40.375 11.594 1 90.5 94 SER A C 1
ATOM 756 O O . SER A 1 94 ? 17.719 40 10.422 1 90.5 94 SER A O 1
ATOM 758 N N . ARG A 1 95 ? 16.734 40.656 12.406 1 92.75 95 ARG A N 1
ATOM 759 C CA . ARG A 1 95 ? 15.406 40.75 11.812 1 92.75 95 ARG A CA 1
ATOM 760 C C . ARG A 1 95 ? 15.195 42.062 11.094 1 92.75 95 ARG A C 1
ATOM 762 O O . ARG A 1 95 ? 15.336 43.125 11.695 1 92.75 95 ARG A O 1
ATOM 769 N N . ILE A 1 96 ? 14.82 42.031 9.805 1 92.19 96 ILE A N 1
ATOM 770 C CA . ILE A 1 96 ? 14.68 43.281 9.062 1 92.19 96 ILE A CA 1
ATOM 771 C C . ILE A 1 96 ? 13.203 43.562 8.828 1 92.19 96 ILE A C 1
ATOM 773 O O . ILE A 1 96 ? 12.828 44.719 8.539 1 92.19 96 ILE A O 1
ATOM 777 N N . SER A 1 97 ? 12.344 42.531 8.828 1 93.56 97 SER A N 1
ATOM 778 C CA . SER A 1 97 ? 10.906 42.812 8.844 1 93.56 97 SER A CA 1
ATOM 779 C C . SER A 1 97 ? 10.492 43.469 10.164 1 93.56 97 SER A C 1
ATOM 781 O O . SER A 1 97 ? 11.164 43.281 11.188 1 93.56 97 SER A O 1
ATOM 783 N N . PRO A 1 98 ? 9.383 44.156 10.156 1 90.31 98 PRO A N 1
ATOM 784 C CA . PRO A 1 98 ? 8.969 44.875 11.375 1 90.31 98 PRO A CA 1
ATOM 785 C C . PRO A 1 98 ? 8.68 43.906 12.531 1 90.31 98 PRO A C 1
ATOM 787 O O . PRO A 1 98 ? 8.078 42.844 12.336 1 90.31 98 PRO A O 1
ATOM 790 N N . ALA A 1 99 ? 9.008 44.281 13.75 1 83.81 99 ALA A N 1
ATOM 791 C CA . ALA A 1 99 ? 8.883 43.438 14.93 1 83.81 99 ALA A CA 1
ATOM 792 C C . ALA A 1 99 ? 7.523 43.625 15.602 1 83.81 99 ALA A C 1
ATOM 794 O O . ALA A 1 99 ? 7.078 42.75 16.359 1 83.81 99 ALA A O 1
ATOM 795 N N . ASP A 1 100 ? 6.895 44.656 15.359 1 80.94 100 ASP A N 1
ATOM 796 C CA . ASP A 1 100 ? 5.652 44.969 16.062 1 80.94 100 ASP A CA 1
ATOM 797 C C . ASP A 1 100 ? 4.441 44.469 15.281 1 80.94 100 ASP A C 1
ATOM 799 O O . ASP A 1 100 ? 3.332 45 15.445 1 80.94 100 ASP A O 1
ATOM 803 N N . SER A 1 101 ? 4.664 43.469 14.5 1 84.94 101 SER 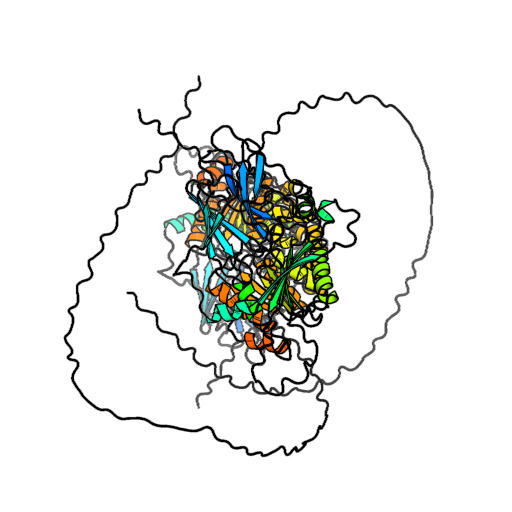A N 1
ATOM 804 C CA . SER A 1 101 ? 3.559 42.938 13.703 1 84.94 101 SER A CA 1
ATOM 805 C C . SER A 1 101 ? 3.412 41.438 13.891 1 84.94 101 SER A C 1
ATOM 807 O O . SER A 1 101 ? 4.406 40.719 14.055 1 84.94 101 SER A O 1
ATOM 809 N N . SER A 1 102 ? 2.123 41.031 14.086 1 93.12 102 SER A N 1
ATOM 810 C CA . SER A 1 102 ? 1.867 39.594 14.125 1 93.12 102 SER A CA 1
ATOM 811 C C . SER A 1 102 ? 1.682 39.031 12.727 1 93.12 102 SER A C 1
ATOM 813 O O . SER A 1 102 ? 1.27 37.875 12.57 1 93.12 102 SER A O 1
ATOM 815 N N . TYR A 1 103 ? 1.998 39.844 11.742 1 95.44 103 TYR A N 1
ATOM 816 C CA . TYR A 1 103 ? 1.894 39.406 10.352 1 95.44 103 TYR A CA 1
ATOM 817 C C . TYR A 1 103 ? 3.113 38.625 9.93 1 95.44 103 TYR A C 1
ATOM 819 O O . TYR A 1 103 ? 4.164 38.688 10.578 1 95.44 103 TYR A O 1
ATOM 827 N N . SER A 1 104 ? 2.91 37.844 8.945 1 97.62 104 SER A N 1
ATOM 828 C CA . SER A 1 104 ? 4.023 37.094 8.383 1 97.62 104 SER A CA 1
ATOM 829 C C . SER A 1 104 ? 4.582 37.781 7.137 1 97.62 104 SER A C 1
ATOM 831 O O . SER A 1 104 ? 3.828 38.344 6.344 1 97.62 104 SER A O 1
ATOM 833 N N . TRP A 1 105 ? 5.914 37.719 7.031 1 96.69 105 TRP A N 1
ATOM 834 C CA . TRP A 1 105 ? 6.668 38.344 5.953 1 96.69 105 TRP A CA 1
ATOM 835 C C . TRP A 1 105 ? 7.508 37.312 5.203 1 96.69 105 TRP A C 1
ATOM 837 O O . TRP A 1 105 ? 8.188 36.5 5.816 1 96.69 105 TRP A O 1
ATOM 847 N N . ASP A 1 106 ? 7.441 37.344 3.914 1 95.88 106 ASP A N 1
ATOM 848 C CA . ASP A 1 106 ? 8.234 36.438 3.068 1 95.88 106 ASP A CA 1
ATOM 849 C C . ASP A 1 106 ? 8.977 37.25 1.994 1 95.88 106 ASP A C 1
ATOM 851 O O . ASP A 1 106 ? 8.375 38.031 1.276 1 95.88 106 ASP A O 1
ATOM 855 N N . VAL A 1 107 ? 10.281 37 1.932 1 95.5 107 VAL A N 1
ATOM 856 C CA . VAL A 1 107 ? 11.07 37.719 0.93 1 95.5 107 VAL A CA 1
ATOM 857 C C . VAL A 1 107 ? 10.867 37.062 -0.44 1 95.5 107 VAL A C 1
ATOM 859 O O . VAL A 1 107 ? 10.852 35.844 -0.562 1 95.5 107 VAL A O 1
ATOM 862 N N . VAL A 1 108 ? 10.656 37.875 -1.429 1 94.44 108 VAL A N 1
ATOM 863 C CA . VAL A 1 108 ? 10.406 37.344 -2.764 1 94.44 108 VAL A CA 1
ATOM 864 C C . VAL A 1 108 ? 11.57 37.688 -3.688 1 94.44 108 VAL A C 1
ATOM 866 O O . VAL A 1 108 ? 11.852 36.969 -4.645 1 94.44 108 VAL A O 1
ATOM 869 N N . ALA A 1 109 ? 12.164 38.844 -3.396 1 94 109 ALA A N 1
ATOM 870 C CA . ALA A 1 109 ? 13.281 39.25 -4.246 1 94 109 ALA A CA 1
ATOM 871 C C . ALA A 1 109 ? 14.18 40.25 -3.545 1 94 109 ALA A C 1
ATOM 873 O O . ALA A 1 109 ? 13.719 41 -2.676 1 94 109 ALA A O 1
ATOM 874 N N . VAL A 1 110 ? 15.438 40.188 -3.934 1 92.88 110 VAL A N 1
ATOM 875 C CA . VAL A 1 110 ? 16.438 41.188 -3.525 1 92.88 110 VAL A CA 1
ATOM 876 C C . VAL A 1 110 ? 17.062 41.812 -4.758 1 92.88 110 VAL A C 1
ATOM 878 O O . VAL A 1 110 ? 17.469 41.125 -5.691 1 92.88 110 VAL A O 1
ATOM 881 N N . ASP A 1 111 ? 16.969 43.094 -4.762 1 91.25 111 ASP A N 1
ATOM 882 C CA . ASP A 1 111 ? 17.594 43.844 -5.844 1 91.25 111 ASP A CA 1
ATOM 883 C C . ASP A 1 111 ? 18.453 45 -5.297 1 91.25 111 ASP A C 1
ATOM 885 O O . ASP A 1 111 ? 17.922 46.062 -4.945 1 91.25 111 ASP A O 1
ATOM 889 N N . GLY A 1 112 ? 19.734 44.812 -5.445 1 88.69 112 GLY A N 1
ATOM 890 C CA . GLY A 1 112 ? 20.594 45.75 -4.754 1 88.69 112 GLY A CA 1
ATOM 891 C C . GLY A 1 112 ? 20.344 45.812 -3.262 1 88.69 112 GLY A C 1
ATOM 892 O O . GLY A 1 112 ? 20.359 44.781 -2.58 1 88.69 112 GLY A O 1
ATOM 893 N N . ASP A 1 113 ? 20.016 47.125 -2.846 1 87.69 113 ASP A N 1
ATOM 894 C CA . ASP A 1 113 ? 19.719 47.281 -1.428 1 87.69 113 ASP A CA 1
ATOM 895 C C . ASP A 1 113 ? 18.203 47.281 -1.184 1 87.69 113 ASP A C 1
ATOM 897 O O . ASP A 1 113 ? 17.75 47.781 -0.151 1 87.69 113 ASP A O 1
ATOM 901 N N . ASN A 1 114 ? 17.516 46.844 -2.133 1 92.81 114 ASN A N 1
ATOM 902 C CA . ASN A 1 114 ? 16.062 46.844 -2.027 1 92.81 114 ASN A CA 1
ATOM 903 C C . ASN A 1 114 ? 15.531 45.406 -1.913 1 92.81 114 ASN A C 1
ATOM 905 O O . ASN A 1 114 ? 16.125 44.469 -2.445 1 92.81 114 ASN A O 1
ATOM 909 N N . ILE A 1 115 ? 14.438 45.344 -1.145 1 95 115 ILE A N 1
ATOM 910 C CA . ILE A 1 115 ? 13.836 44.031 -0.916 1 95 115 ILE A CA 1
ATOM 911 C C . ILE A 1 115 ? 12.352 44.062 -1.27 1 95 115 ILE A C 1
ATOM 913 O O . ILE A 1 115 ? 11.656 45.031 -0.937 1 95 115 ILE A O 1
ATOM 917 N N . LEU A 1 116 ? 11.922 43.094 -2.014 1 95.19 116 LEU A N 1
ATOM 918 C CA . LEU A 1 116 ? 10.5 42.875 -2.225 1 95.19 116 LEU A CA 1
ATOM 919 C C . LEU A 1 116 ? 9.992 41.75 -1.329 1 95.19 116 LEU A C 1
ATOM 921 O O . LEU A 1 116 ? 10.594 40.688 -1.266 1 95.19 116 LEU A O 1
ATOM 925 N N . ALA A 1 117 ? 8.93 42.062 -0.653 1 95.25 117 ALA A N 1
ATOM 926 C CA . ALA A 1 117 ? 8.406 41.094 0.299 1 95.25 117 ALA A CA 1
ATOM 927 C C . ALA A 1 117 ? 6.895 40.938 0.168 1 95.25 117 ALA A C 1
ATOM 929 O O . ALA A 1 117 ? 6.219 41.875 -0.285 1 95.25 117 ALA A O 1
ATOM 930 N N . VAL A 1 118 ? 6.453 39.75 0.452 1 94.62 118 VAL A N 1
ATOM 931 C CA . VAL A 1 118 ? 5.023 39.531 0.613 1 94.62 118 VAL A CA 1
ATOM 932 C C . VAL A 1 118 ? 4.652 39.562 2.094 1 94.62 118 VAL A C 1
ATOM 934 O O . VAL A 1 118 ? 5.375 39.031 2.939 1 94.62 118 VAL A O 1
ATOM 937 N N . TYR A 1 119 ? 3.613 40.25 2.332 1 92.94 119 TYR A N 1
ATOM 938 C CA . TYR A 1 119 ? 3.111 40.531 3.678 1 92.94 119 TYR A CA 1
ATOM 939 C C . TYR A 1 119 ? 1.639 40.125 3.791 1 92.94 119 TYR A C 1
ATOM 941 O O . TYR A 1 119 ? 0.83 40.5 2.938 1 92.94 119 TYR A O 1
ATOM 949 N N . SER A 1 120 ? 1.302 39.312 4.852 1 95.31 120 SER A N 1
ATOM 950 C CA . SER A 1 120 ? -0.096 38.906 4.988 1 95.31 120 SER A CA 1
ATOM 951 C C . SER A 1 120 ? -0.403 38.438 6.41 1 95.31 120 SER A C 1
ATOM 953 O O . SER A 1 120 ? 0.491 38.375 7.258 1 95.31 120 SER A O 1
ATOM 955 N N . SER A 1 121 ? -1.649 38.25 6.738 1 96.25 121 SER A N 1
ATOM 956 C CA . SER A 1 121 ? -2.176 37.656 7.965 1 96.25 121 SER A CA 1
ATOM 957 C C . SER A 1 121 ? -3.34 36.719 7.668 1 96.25 121 SER A C 1
ATOM 959 O O . SER A 1 121 ? -3.809 36.625 6.531 1 96.25 121 SER A O 1
ATOM 961 N N . PRO A 1 122 ? -3.809 36 8.688 1 96.25 122 PRO A N 1
ATOM 962 C CA . PRO A 1 122 ? -4.961 35.125 8.438 1 96.25 122 PRO A CA 1
ATOM 963 C C . PRO A 1 122 ? -6.191 35.906 7.961 1 96.25 122 PRO A C 1
ATOM 965 O O . PRO A 1 122 ? -7.086 35.312 7.344 1 96.25 122 PRO A O 1
ATOM 968 N N . ILE A 1 123 ? -6.219 37.219 8.195 1 94.12 123 ILE A N 1
ATOM 969 C CA . ILE A 1 123 ? -7.422 37.969 7.875 1 94.12 123 ILE A CA 1
ATOM 970 C C . ILE A 1 123 ? -7.113 39 6.789 1 94.12 123 ILE A C 1
ATOM 972 O O . ILE A 1 123 ? -7.988 39.781 6.383 1 94.12 123 ILE A O 1
ATOM 976 N N . ASP A 1 124 ? -5.871 39.094 6.422 1 92.94 124 ASP A N 1
ATOM 977 C CA . ASP A 1 124 ? -5.438 40 5.363 1 92.94 124 ASP A CA 1
ATOM 978 C C . ASP A 1 124 ? -4.738 39.25 4.238 1 92.94 124 ASP A C 1
ATOM 980 O O . ASP A 1 124 ? -3.646 38.719 4.426 1 92.94 124 ASP A O 1
ATOM 984 N N . PRO A 1 125 ? -5.34 39.25 3.029 1 92.31 125 PRO A N 1
ATOM 985 C CA . PRO A 1 125 ? -4.672 38.594 1.905 1 92.31 125 PRO A CA 1
ATOM 986 C C . PRO A 1 125 ? -3.293 39.156 1.608 1 92.31 125 PRO A C 1
ATOM 988 O O . PRO A 1 125 ? -2.979 40.281 2.061 1 92.31 125 PRO A O 1
ATOM 991 N N . PRO A 1 126 ? -2.508 38.469 0.87 1 92.56 126 PRO A N 1
ATOM 992 C CA . PRO A 1 126 ? -1.127 38.875 0.606 1 92.56 126 PRO A CA 1
ATOM 993 C C . PRO A 1 126 ? -1.037 40.25 -0.08 1 92.56 126 PRO A C 1
ATOM 995 O O . PRO A 1 126 ? -1.812 40.531 -0.997 1 92.56 126 PRO A O 1
ATOM 998 N N . GLN A 1 127 ? -0.122 41 0.413 1 91 127 GLN A N 1
ATOM 999 C CA . GLN A 1 127 ? 0.258 42.281 -0.156 1 91 127 GLN A CA 1
ATOM 1000 C C . GLN A 1 127 ? 1.761 42.344 -0.413 1 91 127 GLN A C 1
ATOM 1002 O O . GLN A 1 127 ? 2.537 41.625 0.226 1 91 127 GLN A O 1
ATOM 1007 N N . ILE A 1 128 ? 2.092 43.219 -1.304 1 93.19 128 ILE A N 1
ATOM 1008 C CA . ILE A 1 128 ? 3.504 43.344 -1.639 1 93.19 128 ILE A CA 1
ATOM 1009 C C . ILE A 1 128 ? 4.074 44.594 -0.944 1 93.19 128 ILE A C 1
ATOM 1011 O O . ILE A 1 128 ? 3.449 45.656 -0.941 1 93.19 128 ILE A O 1
ATOM 1015 N N . LYS A 1 129 ? 5.211 44.438 -0.352 1 93.69 129 LYS A N 1
ATOM 1016 C CA . LYS A 1 129 ? 5.938 45.531 0.306 1 93.69 129 LYS A CA 1
ATOM 1017 C C . LYS A 1 129 ? 7.32 45.719 -0.316 1 93.69 129 LYS A C 1
ATOM 1019 O O . LYS A 1 129 ? 7.93 44.75 -0.788 1 93.69 129 LYS A O 1
ATOM 1024 N N . TYR A 1 130 ? 7.656 46.906 -0.383 1 94.12 130 TYR A N 1
ATOM 1025 C CA . TYR A 1 130 ? 8.984 47.281 -0.857 1 94.12 130 TYR A CA 1
ATOM 1026 C C . TYR A 1 130 ? 9.836 47.812 0.281 1 94.12 130 TYR A C 1
ATOM 1028 O O . TYR A 1 130 ? 9.453 48.781 0.94 1 94.12 130 TYR A O 1
ATOM 1036 N N . GLY A 1 131 ? 10.945 47.156 0.523 1 94.06 131 GLY A N 1
ATOM 1037 C CA . GLY A 1 131 ? 11.859 47.594 1.578 1 94.06 131 GLY A CA 1
ATOM 1038 C C . GLY A 1 131 ? 13.141 48.188 1.051 1 94.06 131 GLY A C 1
ATOM 1039 O O . GLY A 1 131 ? 13.688 47.75 0.041 1 94.06 131 GLY A O 1
ATOM 1040 N N . TYR A 1 132 ? 13.594 49.281 1.688 1 90.88 132 TYR A N 1
ATOM 1041 C CA . TYR A 1 132 ? 14.859 49.938 1.332 1 90.88 132 TYR A CA 1
ATOM 1042 C C . TYR A 1 132 ? 15.562 50.469 2.568 1 90.88 132 TYR A C 1
ATOM 1044 O O . TYR A 1 132 ? 14.922 50.719 3.596 1 90.88 132 TYR A O 1
ATOM 1052 N N . LEU A 1 133 ? 16.938 50.469 2.451 1 83.06 133 LEU A N 1
ATOM 1053 C CA . LEU A 1 133 ? 17.734 51 3.549 1 83.06 133 LEU A CA 1
ATOM 1054 C C . LEU A 1 133 ? 17.781 52.531 3.488 1 83.06 133 LEU A C 1
ATOM 1056 O O . LEU A 1 133 ? 18.094 53.125 2.445 1 83.06 133 LEU A O 1
ATOM 1060 N N . ALA A 1 134 ? 17.109 53.25 4.367 1 71.75 134 ALA A N 1
ATOM 1061 C CA . ALA A 1 134 ? 17.141 54.688 4.367 1 71.75 134 ALA A CA 1
ATOM 1062 C C . ALA A 1 134 ? 18.5 55.219 4.867 1 71.75 134 ALA A C 1
ATOM 1064 O O . ALA A 1 134 ? 19.094 54.594 5.762 1 71.75 134 ALA A O 1
ATOM 1065 N N . ASP A 1 135 ? 19.375 55.75 3.973 1 59.25 135 ASP A N 1
ATOM 1066 C CA . ASP A 1 135 ? 20.641 56.406 4.281 1 59.25 135 ASP A CA 1
ATOM 1067 C C . ASP A 1 135 ? 20.484 57.406 5.406 1 59.25 135 ASP A C 1
ATOM 1069 O O . ASP A 1 135 ? 21.375 58.25 5.633 1 59.25 135 ASP A O 1
ATOM 1073 N N . GLN A 1 136 ? 19.312 57.719 5.938 1 48.53 136 GLN A N 1
ATOM 1074 C CA . GLN A 1 136 ? 19.406 58.906 6.789 1 48.53 136 GLN A CA 1
ATOM 1075 C C . GLN A 1 136 ? 20.234 58.625 8.039 1 48.53 136 GLN A C 1
ATOM 1077 O O . GLN A 1 136 ? 20.312 57.469 8.484 1 48.53 136 GLN A O 1
ATOM 1082 N N . ILE A 1 137 ? 21 59.625 8.539 1 43.62 137 ILE A N 1
ATOM 1083 C CA . ILE A 1 137 ? 21.938 59.75 9.656 1 43.62 137 ILE A CA 1
ATOM 1084 C C . ILE A 1 137 ? 21.469 58.875 10.82 1 43.62 137 ILE A C 1
ATOM 1086 O O . ILE A 1 137 ? 22.266 58.188 11.453 1 43.62 137 ILE A O 1
ATOM 1090 N N . MET A 1 138 ? 20.297 59.125 11.438 1 42.34 138 MET A N 1
ATOM 1091 C CA . MET A 1 138 ? 20.031 58.781 12.836 1 42.34 138 MET A CA 1
ATOM 1092 C C . MET A 1 138 ? 19.484 57.375 12.969 1 42.34 138 MET A C 1
ATOM 1094 O O . MET A 1 138 ? 19.406 56.812 14.07 1 42.34 138 MET A O 1
ATOM 1098 N N . THR A 1 139 ? 18.625 56.906 12.148 1 45.97 139 THR A N 1
ATOM 1099 C CA . THR A 1 139 ? 18.047 55.625 12.555 1 45.97 139 THR A CA 1
ATOM 1100 C C . THR A 1 139 ? 18.344 54.531 11.523 1 45.97 139 THR A C 1
ATOM 1102 O O . THR A 1 139 ? 17.875 54.625 10.383 1 45.97 139 THR A O 1
ATOM 1105 N N . LEU A 1 140 ? 19.438 53.812 11.617 1 52.88 140 LEU A N 1
ATOM 1106 C CA . LEU A 1 140 ? 19.906 52.656 10.828 1 52.88 140 LEU A CA 1
ATOM 1107 C C . LEU A 1 140 ? 18.875 51.531 10.836 1 52.88 140 LEU A C 1
ATOM 1109 O O . LEU A 1 140 ? 18.672 50.906 11.867 1 52.88 140 LEU A O 1
ATOM 1113 N N . GLY A 1 141 ? 17.656 51.688 10.086 1 73.94 141 GLY A N 1
ATOM 1114 C CA . GLY A 1 141 ? 16.75 50.562 10.039 1 73.94 141 GLY A CA 1
ATOM 1115 C C . GLY A 1 141 ? 16.062 50.375 8.695 1 73.94 141 GLY A C 1
ATOM 1116 O O . GLY A 1 141 ? 16.25 51.219 7.793 1 73.94 141 GLY A O 1
ATOM 1117 N N . TRP A 1 142 ? 15.539 49.281 8.25 1 86.62 142 TRP A N 1
ATOM 1118 C CA . TRP A 1 142 ? 14.797 48.969 7.031 1 86.62 142 TRP A CA 1
ATOM 1119 C C . TRP A 1 142 ? 13.453 49.688 7.023 1 86.62 142 TRP A C 1
ATOM 1121 O O . TRP A 1 142 ? 12.75 49.719 8.039 1 86.62 142 TRP A O 1
ATOM 1131 N N . HIS A 1 143 ? 13.195 50.5 5.941 1 90.38 143 HIS A N 1
ATOM 1132 C CA . HIS A 1 143 ? 11.891 51.125 5.715 1 90.38 143 HIS A CA 1
ATOM 1133 C C . HIS A 1 143 ? 11.07 50.312 4.707 1 90.38 143 HIS A C 1
ATOM 1135 O O . HIS A 1 143 ? 11.602 49.875 3.693 1 90.38 143 HIS A O 1
ATOM 1141 N N . TRP A 1 144 ? 9.766 50.156 5.02 1 93.12 144 TRP A N 1
ATOM 1142 C CA . TRP A 1 144 ? 8.891 49.375 4.164 1 93.12 144 TRP A CA 1
ATOM 1143 C C . TRP A 1 144 ? 7.73 50.219 3.643 1 93.12 144 TRP A C 1
ATOM 1145 O O . TRP A 1 144 ? 7.07 50.906 4.41 1 93.12 144 TRP A O 1
ATOM 1155 N N . ILE A 1 145 ? 7.461 50.156 2.33 1 92.06 145 ILE A N 1
ATOM 1156 C CA . ILE A 1 145 ? 6.34 50.875 1.738 1 92.06 145 ILE A CA 1
ATOM 1157 C C . ILE A 1 145 ? 5.438 49.906 0.991 1 92.06 145 ILE A C 1
ATOM 1159 O O . ILE A 1 145 ? 5.891 48.844 0.547 1 92.06 145 ILE A O 1
ATOM 1163 N N . ASP A 1 146 ? 4.164 50.25 0.846 1 91.19 146 ASP A N 1
ATOM 1164 C CA . ASP A 1 146 ? 3.186 49.438 0.134 1 91.19 146 ASP A CA 1
ATOM 1165 C C . ASP A 1 146 ? 3.371 49.562 -1.378 1 91.19 146 ASP A C 1
ATOM 1167 O O . ASP A 1 146 ? 3.648 50.656 -1.895 1 91.19 146 ASP A O 1
ATOM 1171 N N . VAL A 1 147 ? 3.363 48.375 -1.951 1 88 147 VAL A N 1
ATOM 1172 C CA . VAL A 1 147 ? 3.348 48.375 -3.41 1 88 147 VAL A CA 1
ATOM 1173 C C . VAL A 1 147 ? 1.917 48.188 -3.91 1 88 147 VAL A C 1
ATOM 1175 O O . VAL A 1 147 ? 1.255 47.188 -3.561 1 88 147 VAL A O 1
ATOM 1178 N N . SER A 1 148 ? 1.397 49.156 -4.602 1 77.81 148 SER A N 1
ATOM 1179 C CA . SER A 1 148 ? 0.033 49.094 -5.109 1 77.81 148 SER A CA 1
ATOM 1180 C C . SER A 1 148 ? -0.057 48.156 -6.305 1 77.81 148 SER A C 1
ATOM 1182 O O . SER A 1 148 ? 0.74 48.25 -7.238 1 77.81 148 SER A O 1
ATOM 1184 N N . SER A 1 149 ? -0.523 46.906 -6.07 1 69.56 149 SER A N 1
ATOM 1185 C CA . SER A 1 149 ? -0.73 46.031 -7.223 1 69.56 149 SER A CA 1
ATOM 1186 C C . SER A 1 149 ? -2.195 46 -7.648 1 69.56 149 SER A C 1
ATOM 1188 O O . SER A 1 149 ? -3.076 45.688 -6.844 1 69.56 149 SER A O 1
ATOM 1190 N N . PRO A 1 150 ? -2.549 46.531 -8.906 1 60.38 150 PRO A N 1
ATOM 1191 C CA . PRO A 1 150 ? -3.939 46.5 -9.367 1 60.38 150 PRO A CA 1
ATOM 1192 C C . PRO A 1 150 ? -4.484 45.094 -9.547 1 60.38 150 PRO A C 1
ATOM 1194 O O . PRO A 1 150 ? -5.699 44.875 -9.555 1 60.38 150 PRO A O 1
ATOM 1197 N N . PHE A 1 151 ? -3.707 44.062 -9.789 1 59.84 151 PHE A N 1
ATOM 1198 C CA . PHE A 1 151 ? -4.152 42.75 -10.227 1 59.84 151 PHE A CA 1
ATOM 1199 C C . PHE A 1 151 ? -4.477 41.844 -9.039 1 59.84 151 PHE A C 1
ATOM 1201 O O . PHE A 1 151 ? -5.23 40.875 -9.164 1 59.84 151 PHE A O 1
ATOM 1208 N N . LEU A 1 152 ? -3.951 42.219 -7.941 1 62.41 152 LEU A N 1
ATOM 1209 C CA . LEU A 1 152 ? -4.148 41.281 -6.828 1 62.41 152 LEU A CA 1
ATOM 1210 C C . LEU A 1 152 ? -5.297 41.75 -5.938 1 62.41 152 LEU A C 1
ATOM 1212 O O . LEU A 1 152 ? -5.391 41.344 -4.777 1 62.41 152 LEU A O 1
ATOM 1216 N N . GLN A 1 153 ? -6.34 42.281 -6.66 1 67.94 153 GLN A N 1
ATOM 1217 C CA . GLN A 1 153 ? -7.336 42.812 -5.746 1 67.94 153 GLN A CA 1
ATOM 1218 C C . GLN A 1 153 ? -8.469 41.812 -5.508 1 67.94 153 GLN A C 1
ATOM 1220 O O . GLN A 1 153 ? -8.992 41.25 -6.457 1 67.94 153 GLN A O 1
ATOM 1225 N N . TYR A 1 154 ? -8.547 41.406 -4.27 1 80.56 154 TYR A N 1
ATOM 1226 C CA . TYR A 1 154 ? -9.695 40.594 -3.842 1 80.56 154 TYR A CA 1
ATOM 1227 C C . TYR A 1 154 ? -10.984 41.406 -3.947 1 80.56 154 TYR A C 1
ATOM 1229 O O . TYR A 1 154 ? -10.969 42.625 -3.893 1 80.56 154 TYR A O 1
ATOM 1237 N N . SER A 1 155 ? -12.094 40.75 -4.23 1 83.5 155 SER A N 1
ATOM 1238 C CA . SER A 1 155 ? -13.391 41.406 -4.371 1 83.5 155 SER A CA 1
ATOM 1239 C C . SER A 1 155 ? -13.789 42.094 -3.08 1 83.5 155 SER A C 1
ATOM 1241 O O . SER A 1 155 ? -13.305 41.75 -2 1 83.5 155 SER A O 1
ATOM 1243 N N . GLU A 1 156 ? -14.641 43.031 -3.246 1 84.38 156 GLU A N 1
ATOM 1244 C CA . GLU A 1 156 ? -15.141 43.781 -2.092 1 84.38 156 GLU A CA 1
ATOM 1245 C C . GLU A 1 156 ? -15.891 42.875 -1.133 1 84.38 156 GLU A C 1
ATOM 1247 O O . GLU A 1 156 ? -15.859 43.062 0.083 1 84.38 156 GLU A O 1
ATOM 1252 N N . LYS A 1 157 ? -16.516 41.938 -1.667 1 85.31 157 LYS A N 1
ATOM 1253 C CA . LYS A 1 157 ? -17.234 40.969 -0.846 1 85.31 157 LYS A CA 1
ATOM 1254 C C . LYS A 1 157 ? -16.281 40.188 0.05 1 85.31 157 LYS A C 1
ATOM 1256 O O . LYS A 1 157 ? -16.562 40 1.239 1 85.31 157 LYS A O 1
ATOM 1261 N N . VAL A 1 158 ? -15.219 39.75 -0.517 1 87.06 158 VAL A N 1
ATOM 1262 C CA . VAL A 1 158 ? -14.234 39 0.234 1 87.06 158 VAL A CA 1
ATOM 1263 C C . VAL A 1 158 ? -13.594 39.875 1.3 1 87.06 158 VAL A C 1
ATOM 1265 O O . VAL A 1 158 ? -13.422 39.469 2.445 1 87.06 158 VAL A O 1
ATOM 1268 N N . LYS A 1 159 ? -13.344 41.094 0.946 1 85.12 159 LYS A N 1
ATOM 1269 C CA . LYS A 1 159 ? -12.719 42.031 1.882 1 85.12 159 LYS A CA 1
ATOM 1270 C C . LYS A 1 159 ? -13.641 42.312 3.062 1 85.12 159 LYS A C 1
ATOM 1272 O O . LYS A 1 159 ? -13.188 42.406 4.203 1 85.12 159 LYS A O 1
ATOM 1277 N N . SER A 1 160 ? -14.883 42.469 2.691 1 86.88 160 SER A N 1
ATOM 1278 C CA . SER A 1 160 ? -15.875 42.75 3.727 1 86.88 160 SER A CA 1
ATOM 1279 C C . SER A 1 160 ? -16 41.562 4.695 1 86.88 160 SER A C 1
ATOM 1281 O O . SER A 1 160 ? -16.078 41.781 5.91 1 86.88 160 SER A O 1
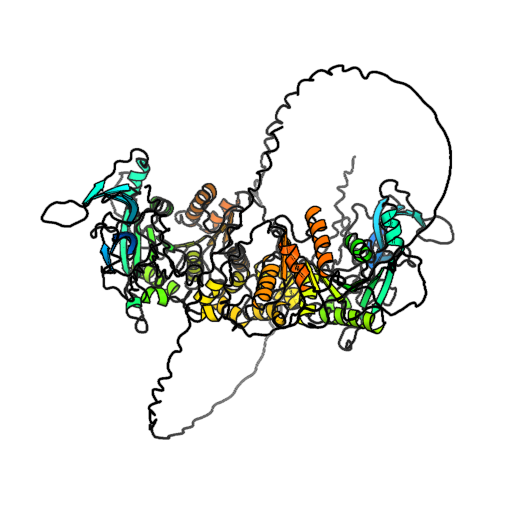ATOM 1283 N N . LEU A 1 161 ? -15.969 40.406 4.168 1 87.5 161 LEU A N 1
ATOM 1284 C CA . LEU A 1 161 ? -16.062 39.219 5.004 1 87.5 161 LEU A CA 1
ATOM 1285 C C . LEU A 1 161 ? -14.844 39.094 5.902 1 87.5 161 LEU A C 1
ATOM 1287 O O . LEU A 1 161 ? -14.969 38.781 7.086 1 87.5 161 LEU A O 1
ATOM 1291 N N . LEU A 1 162 ? -13.719 39.312 5.379 1 91.44 162 LEU A N 1
ATOM 1292 C CA . LEU A 1 162 ? -12.469 39.156 6.117 1 91.44 162 LEU A CA 1
ATOM 1293 C C . LEU A 1 162 ? -12.328 40.219 7.203 1 91.44 162 LEU A C 1
ATOM 1295 O O . LEU A 1 162 ? -11.711 39.969 8.242 1 91.44 162 LEU A O 1
ATOM 1299 N N . SER A 1 163 ? -12.938 41.312 7 1 88.75 163 SER A N 1
ATOM 1300 C CA . SER A 1 163 ? -12.82 42.406 7.938 1 88.75 163 SER A CA 1
ATOM 1301 C C . SER A 1 163 ? -13.523 42.094 9.258 1 88.75 163 SER A C 1
ATOM 1303 O O . SER A 1 163 ? -13.258 42.75 10.273 1 88.75 163 SER A O 1
ATOM 1305 N N . THR A 1 164 ? -14.391 41.125 9.219 1 89.94 164 THR A N 1
ATOM 1306 C CA . THR A 1 164 ? -15.133 40.75 10.422 1 89.94 164 THR A CA 1
ATOM 1307 C C . THR A 1 164 ? -14.352 39.75 11.266 1 89.94 164 THR A C 1
ATOM 1309 O O . THR A 1 164 ? -14.773 39.406 12.367 1 89.94 164 THR A O 1
ATOM 1312 N N . HIS A 1 165 ? -13.25 39.344 10.781 1 93.75 165 HIS A N 1
ATOM 1313 C CA . HIS A 1 165 ? -12.469 38.344 11.461 1 93.75 165 HIS A CA 1
ATOM 1314 C C . HIS A 1 165 ? -11.359 38.969 12.305 1 93.75 165 HIS A C 1
ATOM 1316 O O . HIS A 1 165 ? -10.938 40.094 12.039 1 93.75 165 HIS A O 1
ATOM 1322 N N . GLN A 1 166 ? -11.047 38.281 13.367 1 94.25 166 GLN A N 1
ATOM 1323 C CA . GLN A 1 166 ? -9.914 38.625 14.219 1 94.25 166 GLN A CA 1
ATOM 1324 C C . GLN A 1 166 ? -9.023 37.406 14.469 1 94.25 166 GLN A C 1
ATOM 1326 O O . GLN A 1 166 ? -9.484 36.281 14.398 1 94.25 166 GLN A O 1
ATOM 1331 N N . PHE A 1 167 ? -7.73 37.688 14.633 1 96.25 167 PHE A N 1
ATOM 1332 C CA . PHE A 1 167 ? -6.855 36.594 15.008 1 96.25 167 PHE A CA 1
ATOM 1333 C C . PHE A 1 167 ? -5.887 37.031 16.109 1 96.25 167 PHE A C 1
ATOM 1335 O O . PHE A 1 167 ? -5.672 38.219 16.328 1 96.25 167 PHE A O 1
ATOM 1342 N N . SER A 1 168 ? -5.449 36.062 16.859 1 96.5 168 SER A N 1
ATOM 1343 C CA . SER A 1 168 ? -4.441 36.281 17.891 1 96.5 168 SER A CA 1
ATOM 1344 C C . SER A 1 168 ? -3.525 35.062 18.031 1 96.5 168 SER A C 1
ATOM 1346 O O . SER A 1 168 ? -3.887 33.969 17.625 1 96.5 168 SER A O 1
ATOM 1348 N N . ILE A 1 169 ? -2.32 35.312 18.438 1 97.25 169 ILE A N 1
ATOM 1349 C CA . ILE A 1 169 ? -1.396 34.25 18.812 1 97.25 169 ILE A CA 1
ATOM 1350 C C . ILE A 1 169 ? -1.471 34 20.328 1 97.25 169 ILE A C 1
ATOM 1352 O O . ILE A 1 169 ? -1.189 34.906 21.109 1 97.25 169 ILE A O 1
ATOM 1356 N N . MET A 1 170 ? -1.835 32.844 20.672 1 97.31 170 MET A N 1
ATOM 1357 C CA . MET A 1 170 ? -1.979 32.469 22.078 1 97.31 170 MET A CA 1
ATOM 1358 C C . MET A 1 170 ? -0.755 31.719 22.578 1 97.31 170 MET A C 1
ATOM 1360 O O . MET A 1 170 ? -0.2 30.891 21.859 1 97.31 170 MET A O 1
ATOM 1364 N N . LYS A 1 171 ? -0.314 32.062 23.734 1 96.31 171 LYS A N 1
ATOM 1365 C CA . LYS A 1 171 ? 0.699 31.281 24.438 1 96.31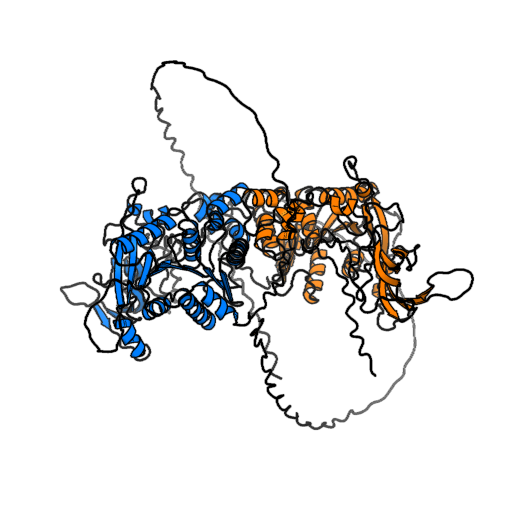 171 LYS A CA 1
ATOM 1366 C C . LYS A 1 171 ? 0.061 30.344 25.469 1 96.31 171 LYS A C 1
ATOM 1368 O O . LYS A 1 171 ? -0.614 30.797 26.391 1 96.31 171 LYS A O 1
ATOM 1373 N N . ILE A 1 172 ? 0.263 29.109 25.312 1 97 172 ILE A N 1
ATOM 1374 C CA . ILE A 1 172 ? -0.405 28.094 26.125 1 97 172 ILE A CA 1
ATOM 1375 C C . ILE A 1 172 ? 0.624 27.359 26.969 1 97 172 ILE A C 1
ATOM 1377 O O . ILE A 1 172 ? 1.486 26.656 26.438 1 97 172 ILE A O 1
ATOM 1381 N N . PRO A 1 173 ? 0.512 27.406 28.25 1 94.75 173 PRO A N 1
ATOM 1382 C CA . PRO A 1 173 ? 1.487 26.734 29.109 1 94.75 173 PRO A CA 1
ATOM 1383 C C . PRO A 1 173 ? 1.447 25.219 28.984 1 94.75 173 PRO A C 1
ATOM 1385 O O . PRO A 1 173 ? 0.368 24.625 28.859 1 94.75 173 PRO A O 1
ATOM 1388 N N . VAL A 1 174 ? 2.643 24.641 28.938 1 92.69 174 VAL A N 1
ATOM 1389 C CA . VAL A 1 174 ? 2.764 23.172 28.906 1 92.69 174 VAL A CA 1
ATOM 1390 C C . VAL A 1 174 ? 2.66 22.625 30.328 1 92.69 174 VAL A C 1
ATOM 1392 O O . VAL A 1 174 ? 3.246 23.172 31.25 1 92.69 174 VAL A O 1
ATOM 1395 N N . THR A 1 175 ? 1.903 21.516 30.438 1 82.06 175 THR A N 1
ATOM 1396 C CA . THR A 1 175 ? 1.733 20.922 31.75 1 82.06 175 THR A CA 1
ATOM 1397 C C . THR A 1 175 ? 2.703 19.75 31.938 1 82.06 175 THR A C 1
ATOM 1399 O O . THR A 1 175 ? 3.131 19.125 30.969 1 82.06 175 THR A O 1
ATOM 1402 N N . ASN A 1 176 ? 3.088 19.344 33.125 1 77.31 176 ASN A N 1
ATOM 1403 C CA . ASN A 1 176 ? 3.883 18.172 33.5 1 77.31 176 ASN A CA 1
ATOM 1404 C C . ASN A 1 176 ? 5.191 18.109 32.688 1 77.31 176 ASN A C 1
ATOM 1406 O O . ASN A 1 176 ? 5.543 17.062 32.156 1 77.31 176 ASN A O 1
ATOM 1410 N N . SER A 1 177 ? 5.871 19.234 32.594 1 72.81 177 SER A N 1
ATOM 1411 C CA . SER A 1 177 ? 7.02 19.375 31.703 1 72.81 177 SER A CA 1
ATOM 1412 C C . SER A 1 177 ? 8.328 19.312 32.469 1 72.81 177 SER A C 1
ATOM 1414 O O . SER A 1 177 ? 9.406 19.516 31.906 1 72.81 177 SER A O 1
ATOM 1416 N N . GLU A 1 178 ? 8.242 18.922 33.688 1 75.69 178 GLU A N 1
ATOM 1417 C CA . GLU A 1 178 ? 9.406 19.062 34.562 1 75.69 178 GLU A CA 1
ATOM 1418 C C . GLU A 1 178 ? 10.57 18.203 34.062 1 75.69 178 GLU A C 1
ATOM 1420 O O . GLU A 1 178 ? 11.734 18.578 34.219 1 75.69 178 GLU A O 1
ATOM 1425 N N . THR A 1 179 ? 10.328 17.203 33.375 1 85.25 179 THR A N 1
ATOM 1426 C CA . THR A 1 179 ? 11.398 16.312 32.969 1 85.25 179 THR A CA 1
ATOM 1427 C C . THR A 1 179 ? 11.867 16.656 31.547 1 85.25 179 THR A C 1
ATOM 1429 O O . THR A 1 179 ? 12.828 16.062 31.047 1 85.25 179 THR A O 1
ATOM 1432 N N . LEU A 1 180 ? 11.281 17.703 31.078 1 89.69 180 LEU A N 1
ATOM 1433 C CA . LEU A 1 180 ? 11.625 18.062 29.703 1 89.69 180 LEU A CA 1
ATOM 1434 C C . LEU A 1 180 ? 12.742 19.109 29.688 1 89.69 180 LEU A C 1
ATOM 1436 O O . LEU A 1 180 ? 12.93 19.844 30.672 1 89.69 180 LEU A O 1
ATOM 1440 N N . PRO A 1 181 ? 13.539 19.125 28.656 1 90.62 181 PRO A N 1
ATOM 1441 C CA . PRO A 1 181 ? 14.5 20.234 28.5 1 90.62 181 PRO A CA 1
ATOM 1442 C C . PRO A 1 181 ? 13.836 21.609 28.547 1 90.62 181 PRO A C 1
ATOM 1444 O O . PRO A 1 181 ? 12.633 21.719 28.297 1 90.62 181 PRO A O 1
ATOM 1447 N N . ARG A 1 182 ? 14.586 22.625 28.859 1 89.75 182 ARG A N 1
ATOM 1448 C CA . ARG A 1 182 ? 14.078 23.984 29.094 1 89.75 182 ARG A CA 1
ATOM 1449 C C . ARG A 1 182 ? 13.266 24.469 27.891 1 89.75 182 ARG A C 1
ATOM 1451 O O . ARG A 1 182 ? 12.188 25.031 28.062 1 89.75 182 ARG A O 1
ATOM 1458 N N . GLY A 1 183 ? 13.758 24.297 26.703 1 91.44 183 GLY A N 1
ATOM 1459 C CA . GLY A 1 183 ? 13.062 24.75 25.5 1 91.44 183 GLY A CA 1
ATOM 1460 C C . GLY A 1 183 ? 11.727 24.062 25.297 1 91.44 183 GLY A C 1
ATOM 1461 O O . GLY A 1 183 ? 10.797 24.656 24.734 1 91.44 183 GLY A O 1
ATOM 1462 N N . ALA A 1 184 ? 11.641 22.891 25.844 1 93.25 184 ALA A N 1
ATOM 1463 C CA . ALA A 1 184 ? 10.422 22.109 25.672 1 93.25 184 ALA A CA 1
ATOM 1464 C C . ALA A 1 184 ? 9.414 22.406 26.781 1 93.25 184 ALA A C 1
ATOM 1466 O O . ALA A 1 184 ? 8.273 21.938 26.734 1 93.25 184 ALA A O 1
ATOM 1467 N N . GLN A 1 185 ? 9.828 23.25 27.688 1 93.88 185 GLN A N 1
ATOM 1468 C CA . GLN A 1 185 ? 8.93 23.641 28.766 1 93.88 185 GLN A CA 1
ATOM 1469 C C . GLN A 1 185 ? 8.211 24.938 28.438 1 93.88 185 GLN A C 1
ATOM 1471 O O . GLN A 1 185 ? 7.238 25.312 29.094 1 93.88 185 GLN A O 1
ATOM 1476 N N . LYS A 1 186 ? 8.719 25.625 27.469 1 92.69 186 LYS A N 1
ATOM 1477 C CA . LYS A 1 186 ? 8.125 26.906 27.094 1 92.69 186 LYS A CA 1
ATOM 1478 C C . LYS A 1 186 ? 6.691 26.719 26.594 1 92.69 186 LYS A C 1
ATOM 1480 O O . LYS A 1 186 ? 6.312 25.625 26.156 1 92.69 186 LYS A O 1
ATOM 1485 N N . PRO A 1 187 ? 5.918 27.75 26.719 1 94.88 187 PRO A N 1
ATOM 1486 C CA . PRO A 1 187 ? 4.539 27.641 26.234 1 94.88 187 PRO A CA 1
ATOM 1487 C C . PRO A 1 187 ? 4.449 27.328 24.75 1 94.88 187 PRO A C 1
ATOM 1489 O O . PRO A 1 187 ? 5.281 27.797 23.969 1 94.88 187 PRO A O 1
ATOM 1492 N N . LEU A 1 188 ? 3.434 26.578 24.406 1 95.25 188 LEU A N 1
ATOM 1493 C CA . LEU A 1 188 ? 3.055 26.391 23.016 1 95.25 188 LEU A CA 1
ATOM 1494 C C . LEU A 1 188 ? 2.416 27.656 22.438 1 95.25 188 LEU A C 1
ATOM 1496 O O . LEU A 1 188 ? 1.888 28.484 23.188 1 95.25 188 LEU A O 1
ATOM 1500 N N . GLU A 1 189 ? 2.533 27.797 21.156 1 97.38 189 GLU A N 1
ATOM 1501 C CA . GLU A 1 189 ? 1.757 28.859 20.5 1 97.38 189 GLU A CA 1
ATOM 1502 C C . GLU A 1 189 ? 0.627 28.266 19.656 1 97.38 189 GLU A C 1
ATOM 1504 O O . GLU A 1 189 ? 0.798 27.219 19.016 1 97.38 189 GLU A O 1
ATOM 1509 N N . ALA A 1 190 ? -0.485 28.891 19.734 1 98.56 190 ALA A N 1
ATOM 1510 C CA . ALA A 1 190 ? -1.602 28.594 18.844 1 98.56 190 ALA A CA 1
ATOM 1511 C C . ALA A 1 190 ? -2.182 29.875 18.234 1 98.56 190 ALA A C 1
ATOM 1513 O O . ALA A 1 190 ? -2.217 30.906 18.891 1 98.56 190 ALA A O 1
ATOM 1514 N N . ILE A 1 191 ? -2.551 29.766 16.984 1 98.56 191 ILE A N 1
ATOM 1515 C CA . ILE A 1 191 ? -3.24 30.875 16.328 1 98.56 191 ILE A CA 1
ATOM 1516 C C . ILE A 1 191 ? -4.75 30.688 16.469 1 98.56 191 ILE A C 1
ATOM 1518 O O . ILE A 1 191 ? -5.289 29.641 16.109 1 98.56 191 ILE A O 1
ATOM 1522 N N . PHE A 1 192 ? -5.395 31.656 17.031 1 98.06 192 PHE A N 1
ATOM 1523 C CA . PHE A 1 192 ? -6.848 31.641 17.172 1 98.06 192 PHE A CA 1
ATOM 1524 C C . PHE A 1 192 ? -7.492 32.625 16.219 1 98.06 192 PHE A C 1
ATOM 1526 O O . PHE A 1 192 ? -7.215 33.844 16.266 1 98.06 192 PHE A O 1
ATOM 1533 N N . LEU A 1 193 ? -8.227 32.125 15.266 1 97 193 LEU A N 1
ATOM 1534 C CA . LEU A 1 193 ? -8.977 32.938 14.297 1 97 193 LEU A CA 1
ATOM 1535 C C . LEU A 1 193 ? -10.469 32.906 14.609 1 97 193 LEU A C 1
ATOM 1537 O O . LEU A 1 193 ? -11.078 31.844 14.641 1 97 193 LEU A O 1
ATOM 1541 N N . SER A 1 194 ? -11.039 34.062 14.891 1 93.69 194 SER A N 1
ATOM 1542 C CA . SER A 1 194 ? -12.445 34.156 15.266 1 93.69 194 SER A CA 1
ATOM 1543 C C . SER A 1 194 ? -13.25 34.969 14.242 1 93.69 194 SER A C 1
ATOM 1545 O O . SER A 1 194 ? -12.734 35.906 13.664 1 93.69 194 SER A O 1
ATOM 1547 N N . SER A 1 195 ? -14.398 34.469 13.93 1 84.44 195 SER A N 1
ATOM 1548 C CA . SER A 1 195 ? -15.344 35.156 13.062 1 84.44 195 SER A CA 1
ATOM 1549 C C . SER A 1 195 ? -16.375 35.906 13.875 1 84.44 195 SER A C 1
ATOM 1551 O O . SER A 1 195 ? -16.891 35.406 14.883 1 84.44 195 SER A O 1
ATOM 1553 N N . SER A 1 196 ? -16.469 37.281 13.734 1 72.06 196 SER A N 1
ATOM 1554 C CA . SER A 1 196 ? -17.469 38.062 14.461 1 72.06 196 SER A CA 1
ATOM 1555 C C . SER A 1 196 ? -18.859 37.875 13.852 1 72.06 196 SER A C 1
ATOM 1557 O O . SER A 1 196 ? -19.812 38.5 14.32 1 72.06 196 SER A O 1
ATOM 1559 N N . SER A 1 197 ? -19.109 37.281 12.703 1 54.72 197 SER A N 1
ATOM 1560 C CA . SER A 1 197 ? -20.422 37.344 12.07 1 54.72 197 SER A CA 1
ATOM 1561 C C . SER A 1 197 ? -21.516 36.875 13.031 1 54.72 197 SER A C 1
ATOM 1563 O O . SER A 1 197 ? -21.922 35.719 13.031 1 54.72 197 SER A O 1
ATOM 1565 N N . SER A 1 198 ? -21.688 37.312 14.172 1 45 198 SER A N 1
ATOM 1566 C CA . SER A 1 198 ? -23.094 37.188 14.531 1 45 198 SER A CA 1
ATOM 1567 C C . SER A 1 198 ? -23.969 38 13.578 1 45 198 SER A C 1
ATOM 1569 O O . SER A 1 198 ? -24.297 39.156 13.859 1 45 198 SER A O 1
ATOM 1571 N N . HIS A 1 199 ? -23.719 38.031 12.383 1 38.56 199 HIS A N 1
ATOM 1572 C CA . HIS A 1 199 ? -24.609 38.75 11.477 1 38.56 199 HIS A CA 1
ATOM 1573 C C . HIS A 1 199 ? -26.031 38.219 11.562 1 38.56 199 HIS A C 1
ATOM 1575 O O . HIS A 1 199 ? -26.516 37.562 10.625 1 38.56 199 HIS A O 1
ATOM 1581 N N . THR A 1 200 ? -26.812 37.812 12.461 1 35.72 200 THR A N 1
ATOM 1582 C CA . THR A 1 200 ? -28.234 37.938 12.156 1 35.72 200 THR A CA 1
ATOM 1583 C C . THR A 1 200 ? -28.562 39.375 11.766 1 35.72 200 THR A C 1
ATOM 1585 O O . THR A 1 200 ? -28.406 40.312 12.57 1 35.72 200 THR A O 1
ATOM 1588 N N . LYS A 1 201 ? -28.594 39.875 10.586 1 34.88 201 LYS A N 1
ATOM 1589 C CA . LYS A 1 201 ? -29.031 41.125 10.008 1 34.88 201 LYS A CA 1
ATOM 1590 C C . LYS A 1 201 ? -30.375 41.562 10.594 1 34.88 201 LYS A C 1
ATOM 1592 O O . LYS A 1 201 ? -30.906 42.625 10.242 1 34.88 201 LYS A O 1
ATOM 1597 N N . GLU A 1 202 ? -31.578 40.906 10.477 1 33.56 202 GLU A N 1
ATOM 1598 C CA . GLU A 1 202 ? -32.75 41.75 10.703 1 33.56 202 GLU A CA 1
ATOM 1599 C C . GLU A 1 202 ? -32.594 42.625 11.945 1 33.56 202 GLU A C 1
ATOM 1601 O O . GLU A 1 202 ? -32.156 42.125 12.992 1 33.56 202 GLU A O 1
ATOM 1606 N N . PRO A 1 203 ? -32.625 44.062 11.719 1 32.28 203 PRO A N 1
ATOM 1607 C CA . PRO A 1 203 ? -32.719 45.062 12.773 1 32.28 203 PRO A CA 1
ATOM 1608 C C . PRO A 1 203 ? -33.625 44.625 13.93 1 32.28 203 PRO A C 1
ATOM 1610 O O . PRO A 1 203 ? -34 45.438 14.773 1 32.28 203 PRO A O 1
ATOM 1613 N N . LEU A 1 204 ? -34.844 43.969 13.609 1 31.92 204 LEU A N 1
ATOM 1614 C CA . LEU A 1 204 ? -35.812 44 14.695 1 31.92 204 LEU A CA 1
ATOM 1615 C C . LEU A 1 204 ? -35.094 44 16.047 1 31.92 204 LEU A C 1
ATOM 1617 O O . LEU A 1 204 ? -33.938 43.656 16.141 1 31.92 204 LEU A O 1
ATOM 1621 N N . GLN A 1 205 ? -36.094 43.844 17.172 1 30.83 205 GLN A N 1
ATOM 1622 C CA . GLN A 1 205 ? -35.781 44.031 18.578 1 30.83 205 GLN A CA 1
ATOM 1623 C C . GLN A 1 205 ? -34.375 43.5 18.891 1 30.83 205 GLN A C 1
ATOM 1625 O O . GLN A 1 205 ? -34.094 42.312 18.688 1 30.83 205 GLN A O 1
ATOM 1630 N N . VAL A 1 206 ? -33.344 44.219 18.609 1 33.22 206 VAL A N 1
ATOM 1631 C CA . VAL A 1 206 ? -32.031 44.281 19.234 1 33.22 206 VAL A CA 1
ATOM 1632 C C . VAL A 1 206 ? -32.094 43.719 20.641 1 33.22 206 VAL A C 1
ATOM 1634 O O . VAL A 1 206 ? -31.234 44 21.469 1 33.22 206 VAL A O 1
ATOM 1637 N N . ASP A 1 207 ? -33.375 43.562 21.188 1 32.31 207 ASP A N 1
ATOM 1638 C CA . ASP A 1 207 ? -33.25 43.281 22.609 1 32.31 207 ASP A CA 1
ATOM 1639 C C . ASP A 1 207 ? -32.062 42.344 22.875 1 32.31 207 ASP A C 1
ATOM 1641 O O . ASP A 1 207 ? -31.047 42.781 23.438 1 32.31 207 ASP A O 1
ATOM 1645 N N . GLN A 1 208 ? -32.562 41.25 23.734 1 31.97 208 GLN A N 1
ATOM 1646 C CA . GLN A 1 208 ? -31.719 40.406 24.578 1 31.97 208 GLN A CA 1
ATOM 1647 C C . GLN A 1 208 ? -30.594 39.781 23.766 1 31.97 208 GLN A C 1
ATOM 1649 O O . GLN A 1 208 ? -30.844 39.125 22.75 1 31.97 208 GLN A O 1
ATOM 1654 N N . LYS A 1 209 ? -29.391 40.406 23.438 1 38.72 209 LYS A N 1
ATOM 1655 C CA . LYS A 1 209 ? -28.062 39.781 23.516 1 38.72 209 LYS A CA 1
ATOM 1656 C C . LYS A 1 209 ? -28.156 38.344 24 1 38.72 209 LYS A C 1
ATOM 1658 O O . LYS A 1 209 ? -28.016 38.062 25.188 1 38.72 209 LYS A O 1
ATOM 1663 N N . SER A 1 210 ? -29.109 37.844 23.797 1 35.84 210 SER A N 1
ATOM 1664 C CA . SER A 1 210 ? -29.375 36.562 24.453 1 35.84 210 SER A CA 1
ATOM 1665 C C . SER A 1 210 ? -28.109 35.719 24.516 1 35.84 210 SER A C 1
ATOM 1667 O O . SER A 1 210 ? -27.172 35.938 23.75 1 35.84 210 SER A O 1
ATOM 1669 N N . ASP A 1 211 ? -28.156 34.656 25.141 1 37.91 211 ASP A N 1
ATOM 1670 C CA . ASP A 1 211 ? -27.109 33.75 25.609 1 37.91 211 ASP A CA 1
ATOM 1671 C C . ASP A 1 211 ? -25.984 33.625 24.578 1 37.91 211 ASP A C 1
ATOM 1673 O O . ASP A 1 211 ? -26.172 33.938 23.406 1 37.91 211 ASP A O 1
ATOM 1677 N N . ASP A 1 212 ? -24.734 32.938 24.969 1 44.75 212 ASP A N 1
ATOM 1678 C CA . ASP A 1 212 ? -23.438 32.281 25.047 1 44.75 212 ASP A CA 1
ATOM 1679 C C . ASP A 1 212 ? -23.172 31.453 23.797 1 44.75 212 ASP A C 1
ATOM 1681 O O . ASP A 1 212 ? -22.422 30.469 23.844 1 44.75 212 ASP A O 1
ATOM 1685 N N . ALA A 1 213 ? -23.688 31.547 22.766 1 59.66 213 ALA A N 1
ATOM 1686 C CA . ALA A 1 213 ? -23.469 30.438 21.844 1 59.66 213 ALA A CA 1
ATOM 1687 C C . ALA A 1 213 ? -22.172 30.609 21.078 1 59.66 213 ALA A C 1
ATOM 1689 O O . ALA A 1 213 ? -22 31.578 20.328 1 59.66 213 ALA A O 1
ATOM 1690 N N . TYR A 1 214 ? -21.062 30.234 21.484 1 79.81 214 TYR A N 1
ATOM 1691 C CA . TYR A 1 214 ? -19.766 30.125 20.844 1 79.81 214 TYR A CA 1
ATOM 1692 C C . TYR A 1 214 ? -19.906 29.516 19.453 1 79.81 214 TYR A C 1
ATOM 1694 O O . TYR A 1 214 ? -20.672 28.578 19.25 1 79.81 214 TYR A O 1
ATOM 1702 N N . ASN A 1 215 ? -19.297 30.328 18.422 1 88.31 215 ASN A N 1
ATOM 1703 C CA . ASN A 1 215 ? -19.156 29.672 17.125 1 88.31 215 ASN A CA 1
ATOM 1704 C C . ASN A 1 215 ? -18.469 28.312 17.266 1 88.31 215 ASN A C 1
ATOM 1706 O O . ASN A 1 215 ? -17.656 28.109 18.156 1 88.31 215 ASN A O 1
ATOM 1710 N N . PRO A 1 216 ? -18.984 27.422 16.469 1 92.81 216 PRO A N 1
ATOM 1711 C CA . PRO A 1 216 ? -18.281 26.141 16.5 1 92.81 216 PRO A CA 1
ATOM 1712 C C . PRO A 1 216 ? -16.781 26.297 16.219 1 92.81 216 PRO A C 1
ATOM 1714 O O . PRO A 1 216 ? -16.375 27.188 15.477 1 92.81 216 PRO A O 1
ATOM 1717 N N . LEU A 1 217 ? -16.047 25.438 16.844 1 96.06 217 LEU A N 1
ATOM 1718 C CA . LEU A 1 217 ? -14.586 25.5 16.75 1 96.06 217 LEU A CA 1
ATOM 1719 C C . LEU A 1 217 ? -14.047 24.359 15.891 1 96.06 217 LEU A C 1
ATOM 1721 O O . LEU A 1 217 ? -14.492 23.219 16.016 1 96.06 217 LEU A O 1
ATOM 1725 N N . ILE A 1 218 ? -13.164 24.672 14.984 1 97.25 218 ILE A N 1
ATOM 1726 C CA . ILE A 1 218 ? -12.383 23.672 14.289 1 97.25 218 ILE A CA 1
ATOM 1727 C C . ILE A 1 218 ? -10.922 23.734 14.742 1 97.25 218 ILE A C 1
ATOM 1729 O O . ILE A 1 218 ? -10.273 24.766 14.617 1 97.25 218 ILE A O 1
ATOM 1733 N N . VAL A 1 219 ? -10.453 22.688 15.336 1 98.62 219 VAL A N 1
ATOM 1734 C CA . VAL A 1 219 ? -9.023 22.547 15.586 1 98.62 219 VAL A CA 1
ATOM 1735 C C . VAL A 1 219 ? -8.32 22.109 14.305 1 98.62 219 VAL A C 1
ATOM 1737 O O . VAL A 1 219 ? -8.602 21.047 13.758 1 98.62 219 VAL A O 1
ATOM 1740 N N . VAL A 1 220 ? -7.422 22.938 13.82 1 98.56 220 VAL A N 1
ATOM 1741 C CA . VAL A 1 220 ? -6.715 22.672 12.57 1 98.56 220 VAL A CA 1
ATOM 1742 C C . VAL A 1 220 ? -5.277 22.266 12.867 1 98.56 220 VAL A C 1
ATOM 1744 O O . VAL A 1 220 ? -4.527 23 13.508 1 98.56 220 VAL A O 1
ATOM 1747 N N . LEU A 1 221 ? -4.918 21.125 12.367 1 98.75 221 LEU A N 1
ATOM 1748 C CA . LEU A 1 221 ? -3.615 20.562 12.703 1 98.75 221 LEU A CA 1
ATOM 1749 C C . LEU A 1 221 ? -2.732 20.469 11.461 1 98.75 221 LEU A C 1
ATOM 1751 O O . LEU A 1 221 ? -3.125 19.859 10.461 1 98.75 221 LEU A O 1
ATOM 1755 N N . HIS A 1 222 ? -1.533 21.031 11.57 1 97.81 222 HIS A N 1
ATOM 1756 C CA . HIS A 1 222 ? -0.608 20.969 10.445 1 97.81 222 HIS A CA 1
ATOM 1757 C C . HIS A 1 222 ? 0.09 19.609 10.375 1 97.81 222 HIS A C 1
ATOM 1759 O O . HIS A 1 222 ? 0.149 18.891 11.375 1 97.81 222 HIS A O 1
ATOM 1765 N N . GLY A 1 223 ? 0.588 19.312 9.148 1 96.44 223 GLY A N 1
ATOM 1766 C CA . GLY A 1 223 ? 1.357 18.094 8.945 1 96.44 223 GLY A CA 1
ATOM 1767 C C . GLY A 1 223 ? 2.822 18.234 9.312 1 96.44 223 GLY A C 1
ATOM 1768 O O . GLY A 1 223 ? 3.188 19.141 10.07 1 96.44 223 GLY A O 1
ATOM 1769 N N . GLY A 1 224 ? 3.572 17.297 8.875 1 90.62 224 GLY A N 1
ATOM 1770 C CA . GLY A 1 224 ? 4.988 17.25 9.203 1 90.62 224 GLY A CA 1
ATOM 1771 C C . GLY A 1 224 ? 5.398 15.93 9.844 1 90.62 224 GLY A C 1
ATOM 1772 O O . GLY A 1 224 ? 5.391 14.891 9.188 1 90.62 224 GLY A O 1
ATOM 1773 N N . PRO A 1 225 ? 5.652 15.984 11.102 1 94.75 225 PRO A N 1
ATOM 1774 C CA . PRO A 1 225 ? 5.238 16.891 12.18 1 94.75 225 PRO A CA 1
ATOM 1775 C C . PRO A 1 225 ? 6.102 18.141 12.266 1 94.75 225 PRO A C 1
ATOM 1777 O O . PRO A 1 225 ? 5.738 19.094 12.953 1 94.75 225 PRO A O 1
ATOM 1780 N N . HIS A 1 226 ? 7.176 18.109 11.602 1 93.88 226 HIS A N 1
ATOM 1781 C CA . HIS A 1 226 ? 8.109 19.219 11.742 1 93.88 226 HIS A CA 1
ATOM 1782 C C . HIS A 1 226 ? 7.844 20.312 10.703 1 93.88 226 HIS A C 1
ATOM 1784 O O . HIS A 1 226 ? 8.672 20.547 9.82 1 93.88 226 HIS A O 1
ATOM 1790 N N . SER A 1 227 ? 6.746 20.828 10.859 1 95.69 227 SER A N 1
ATOM 1791 C CA . SER A 1 227 ? 6.246 22 10.148 1 95.69 227 SER A CA 1
ATOM 1792 C C . SER A 1 227 ? 5.699 23.047 11.109 1 95.69 227 SER A C 1
ATOM 1794 O O . SER A 1 227 ? 6.047 23.047 12.297 1 95.69 227 SER A O 1
ATOM 1796 N N . VAL A 1 228 ? 4.984 24.016 10.555 1 97.25 228 VAL A N 1
ATOM 1797 C CA . VAL A 1 228 ? 4.477 25.062 11.43 1 97.25 228 VAL A CA 1
ATOM 1798 C C . VAL A 1 228 ? 3.252 25.719 10.797 1 97.25 228 VAL A C 1
ATOM 1800 O O . VAL A 1 228 ? 3.143 25.797 9.57 1 97.25 228 VAL A O 1
ATOM 1803 N N . SER A 1 229 ? 2.32 26.047 11.625 1 98.31 229 SER A N 1
ATOM 1804 C CA . SER A 1 229 ? 1.25 26.953 11.211 1 98.31 229 SER A CA 1
ATOM 1805 C C . SER A 1 229 ? 1.65 28.406 11.414 1 98.31 229 SER A C 1
ATOM 1807 O O . SER A 1 229 ? 2.127 28.781 12.492 1 98.31 229 SER A O 1
ATOM 1809 N N . LEU A 1 230 ? 1.462 29.172 10.375 1 98.06 230 LEU A N 1
ATOM 1810 C CA . LEU A 1 230 ? 1.893 30.562 10.391 1 98.06 230 LEU A CA 1
ATOM 1811 C C . LEU A 1 230 ? 0.694 31.516 10.32 1 98.06 230 LEU A C 1
ATOM 1813 O O . LEU A 1 230 ? -0.404 31.094 9.945 1 98.06 230 LEU A O 1
ATOM 1817 N N . THR A 1 231 ? 0.928 32.781 10.719 1 98.12 231 THR A N 1
ATOM 1818 C CA . THR A 1 231 ? -0.099 33.812 10.617 1 98.12 231 THR A CA 1
ATOM 1819 C C . THR A 1 231 ? -0.187 34.344 9.188 1 98.12 231 THR A C 1
ATOM 1821 O O . THR A 1 231 ? -0.71 35.438 8.953 1 98.12 231 THR A O 1
ATOM 1824 N N . SER A 1 232 ? 0.264 33.625 8.25 1 97.31 232 SER A N 1
ATOM 1825 C CA . SER A 1 232 ? 0.101 33.969 6.848 1 97.31 232 SER A CA 1
ATOM 1826 C C . SER A 1 232 ? -1.301 33.656 6.348 1 97.31 232 SER A C 1
ATOM 1828 O O . SER A 1 232 ? -1.985 32.812 6.922 1 97.31 232 SER A O 1
ATOM 1830 N N . TYR A 1 233 ? -1.652 34.281 5.277 1 95.94 233 TYR A N 1
ATOM 1831 C CA . TYR A 1 233 ? -2.973 34.094 4.688 1 95.94 233 TYR A CA 1
ATOM 1832 C C . TYR A 1 233 ? -3.107 32.688 4.102 1 95.94 233 TYR A C 1
ATOM 1834 O O . TYR A 1 233 ? -2.17 32.188 3.484 1 95.94 233 TYR A O 1
ATOM 1842 N N . SER A 1 234 ? -4.18 32.094 4.414 1 95 234 SER A N 1
ATOM 1843 C CA . SER A 1 234 ? -4.602 30.812 3.844 1 95 234 SER A CA 1
ATOM 1844 C C . SER A 1 234 ? -6.039 30.891 3.338 1 95 234 SER A C 1
ATOM 1846 O O . SER A 1 234 ? -6.961 31.172 4.105 1 95 234 SER A O 1
ATOM 1848 N N . LYS A 1 235 ? -6.223 30.547 2.055 1 91.69 235 LYS A N 1
ATOM 1849 C CA . LYS A 1 235 ? -7.559 30.578 1.462 1 91.69 235 LYS A CA 1
ATOM 1850 C C . LYS A 1 235 ? -8.5 29.609 2.178 1 91.69 235 LYS A C 1
ATOM 1852 O O . LYS A 1 235 ? -9.672 29.922 2.389 1 91.69 235 LYS A O 1
ATOM 1857 N N . SER A 1 236 ? -7.98 28.469 2.547 1 92.75 236 SER A N 1
ATOM 1858 C CA . SER A 1 236 ? -8.797 27.453 3.207 1 92.75 236 SER A CA 1
ATOM 1859 C C . SER A 1 236 ? -9.242 27.922 4.59 1 92.75 236 SER A C 1
ATOM 1861 O O . SER A 1 236 ? -10.398 27.719 4.977 1 92.75 236 SER A O 1
ATOM 1863 N N . HIS A 1 237 ? -8.367 28.578 5.328 1 94.62 237 HIS A N 1
ATOM 1864 C CA . HIS A 1 237 ? -8.719 29.062 6.66 1 94.62 237 HIS A CA 1
ATOM 1865 C C . HIS A 1 237 ? -9.711 30.219 6.578 1 94.62 237 HIS A C 1
ATOM 1867 O O . HIS A 1 237 ? -10.656 30.281 7.363 1 94.62 237 HIS A O 1
ATOM 1873 N N . ALA A 1 238 ? -9.422 31.078 5.586 1 92.62 238 ALA A N 1
ATOM 1874 C CA . ALA A 1 238 ? -10.336 32.188 5.371 1 92.62 238 ALA A CA 1
ATOM 1875 C C . ALA A 1 238 ? -11.734 31.688 5.012 1 92.62 238 ALA A C 1
ATOM 1877 O O . ALA A 1 238 ? -12.734 32.219 5.48 1 92.62 238 ALA A O 1
ATOM 1878 N N . PHE A 1 239 ? -11.781 30.656 4.23 1 90.62 239 PHE A N 1
ATOM 1879 C CA . PHE A 1 239 ? -13.047 30.047 3.809 1 90.62 239 PHE A CA 1
ATOM 1880 C C . PHE A 1 239 ? -13.805 29.5 5.004 1 90.62 239 PHE A C 1
ATOM 1882 O O . PHE A 1 239 ? -14.977 29.828 5.215 1 90.62 239 PHE A O 1
ATOM 1889 N N . LEU A 1 240 ? -13.172 28.734 5.812 1 91.94 240 LEU A N 1
ATOM 1890 C CA . LEU A 1 240 ? -13.812 28.109 6.965 1 91.94 240 LEU A CA 1
ATOM 1891 C C . LEU A 1 240 ? -14.266 29.156 7.973 1 91.94 240 LEU A C 1
ATOM 1893 O O . LEU A 1 240 ? -15.359 29.062 8.523 1 91.94 240 LEU A O 1
ATOM 1897 N N . ALA A 1 241 ? -13.414 30.156 8.203 1 92.31 241 ALA A N 1
ATOM 1898 C CA . ALA A 1 241 ? -13.781 31.219 9.117 1 92.31 241 ALA A CA 1
ATOM 1899 C C . ALA A 1 241 ? -14.992 32 8.602 1 92.31 241 ALA A C 1
ATOM 1901 O O . ALA A 1 241 ? -15.867 32.375 9.383 1 92.31 241 ALA A O 1
ATOM 1902 N N . SER A 1 242 ? -15.039 32.156 7.312 1 89.19 242 SER A N 1
ATOM 1903 C CA . SER A 1 242 ? -16.109 32.938 6.699 1 89.19 242 SER A CA 1
ATOM 1904 C C . SER A 1 242 ? -17.438 32.188 6.762 1 89.19 242 SER A C 1
ATOM 1906 O O . SER A 1 242 ? -18.516 32.781 6.621 1 89.19 242 SER A O 1
ATOM 1908 N N . LEU A 1 243 ? -17.375 30.922 6.992 1 86.62 243 LEU A N 1
ATOM 1909 C CA . LEU A 1 243 ? -18.578 30.109 7.156 1 86.62 243 LEU A CA 1
ATOM 1910 C C . LEU A 1 243 ? -19.078 30.156 8.594 1 86.62 243 LEU A C 1
ATOM 1912 O O . LEU A 1 243 ? -20.109 29.578 8.922 1 86.62 243 LEU A O 1
ATOM 1916 N N . GLY A 1 244 ? -18.328 30.828 9.5 1 87.31 244 GLY A N 1
ATOM 1917 C CA . GLY A 1 244 ? -18.797 31.031 10.867 1 87.31 244 GLY A CA 1
ATOM 1918 C C . GLY A 1 244 ? -18.062 30.172 11.875 1 87.31 244 GLY A C 1
ATOM 1919 O O . GLY A 1 244 ? -18.469 30.078 13.031 1 87.31 244 GLY A O 1
ATOM 1920 N N . PHE A 1 245 ? -16.938 29.609 11.445 1 92.19 245 PHE A N 1
ATOM 1921 C CA . PHE A 1 245 ? -16.172 28.781 12.375 1 92.19 245 PHE A CA 1
ATOM 1922 C C . PHE A 1 245 ? -15.047 29.594 13.008 1 92.19 245 PHE A C 1
ATOM 1924 O O . PHE A 1 245 ? -14.422 30.422 12.344 1 92.19 245 PHE A O 1
ATOM 1931 N N . ASN A 1 246 ? -14.852 29.328 14.258 1 95.44 246 ASN A N 1
ATOM 1932 C CA . ASN A 1 246 ? -13.562 29.672 14.844 1 95.44 246 ASN A CA 1
ATOM 1933 C C . ASN A 1 246 ? -12.508 28.609 14.547 1 95.44 246 ASN A C 1
ATOM 1935 O O . ASN A 1 246 ? -12.836 27.422 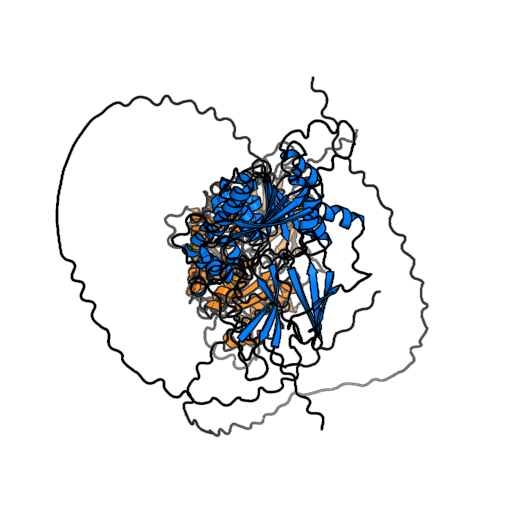14.43 1 95.44 246 ASN A O 1
ATOM 1939 N N . LEU A 1 247 ? -11.328 29.062 14.359 1 97.56 247 LEU A N 1
ATOM 1940 C CA . LEU A 1 247 ? -10.242 28.141 14.07 1 97.56 247 LEU A CA 1
ATOM 1941 C C . LEU A 1 247 ? -9.156 28.219 15.141 1 97.56 247 LEU A C 1
ATOM 1943 O O . LEU A 1 247 ? -8.82 29.312 15.602 1 97.56 247 LEU A O 1
ATOM 1947 N N . LEU A 1 248 ? -8.719 27.094 15.586 1 98.56 248 LEU A N 1
ATOM 1948 C CA . LEU A 1 248 ? -7.562 26.969 16.469 1 98.56 248 LEU A CA 1
ATOM 1949 C C . LEU A 1 248 ? -6.438 26.203 15.773 1 98.56 248 LEU A C 1
ATOM 1951 O O . LEU A 1 248 ? -6.52 24.984 15.625 1 98.56 248 LEU A O 1
ATOM 1955 N N . LEU A 1 249 ? -5.406 26.906 15.336 1 98.81 249 LEU A N 1
ATOM 1956 C CA . LEU A 1 249 ? -4.227 26.297 14.734 1 98.81 249 LEU A CA 1
ATOM 1957 C C . LEU A 1 249 ? -3.133 26.078 15.773 1 98.81 249 LEU A C 1
ATOM 1959 O O . LEU A 1 249 ? -2.539 27.031 16.266 1 98.81 249 LEU A O 1
ATOM 1963 N N . VAL A 1 250 ? -2.814 24.844 16.016 1 98.75 250 VAL A N 1
ATOM 1964 C CA . VAL A 1 250 ? -1.927 24.547 17.141 1 98.75 250 VAL A CA 1
ATOM 1965 C C . VAL A 1 250 ? -0.524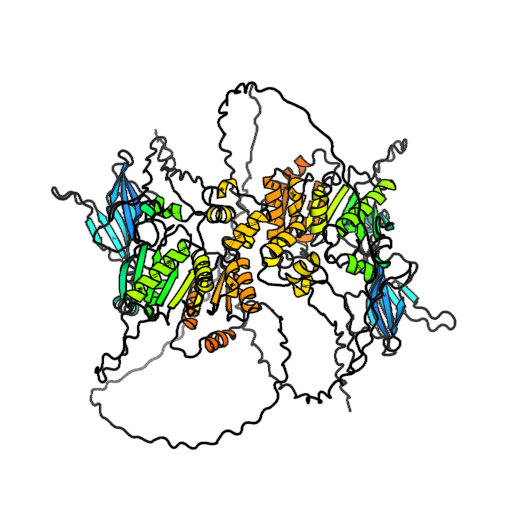 24.234 16.625 1 98.75 250 VAL A C 1
ATOM 1967 O O . VAL A 1 250 ? -0.352 23.375 15.75 1 98.75 250 VAL A O 1
ATOM 1970 N N . ASN A 1 251 ? 0.455 24.938 17.078 1 98.69 251 ASN A N 1
ATOM 1971 C CA . ASN A 1 251 ? 1.854 24.562 16.906 1 98.69 251 ASN A CA 1
ATOM 1972 C C . ASN A 1 251 ? 2.377 23.766 18.094 1 98.69 251 ASN A C 1
ATOM 1974 O O . ASN A 1 251 ? 2.951 24.344 19.031 1 98.69 251 ASN A O 1
ATOM 1978 N N . TYR A 1 252 ? 2.162 22.516 17.984 1 98.19 252 TYR A N 1
ATOM 1979 C CA . TYR A 1 252 ? 2.594 21.594 19.047 1 98.19 252 TYR A CA 1
ATOM 1980 C C . TYR A 1 252 ? 4.109 21.469 19.062 1 98.19 252 TYR A C 1
ATOM 1982 O O . TYR A 1 252 ? 4.789 21.859 18.109 1 98.19 252 TYR A O 1
ATOM 1990 N N . ARG A 1 253 ? 4.645 20.984 20.25 1 96.44 253 ARG A N 1
ATOM 1991 C CA . ARG A 1 253 ? 6.086 20.734 20.297 1 96.44 253 ARG A CA 1
ATOM 1992 C C . ARG A 1 253 ? 6.508 19.781 19.188 1 96.44 253 ARG A C 1
ATOM 1994 O O . ARG A 1 253 ? 5.832 18.781 18.938 1 96.44 253 ARG A O 1
ATOM 2001 N N . GLY A 1 254 ? 7.582 20.031 18.562 1 95.81 254 GLY A N 1
ATOM 2002 C CA . GLY A 1 254 ? 7.996 19.375 17.344 1 95.81 254 GLY A CA 1
ATOM 2003 C C . GLY A 1 254 ? 7.852 20.25 16.109 1 95.81 254 GLY A C 1
ATOM 2004 O O . GLY A 1 254 ? 8.422 19.953 15.055 1 95.81 254 GLY A O 1
ATOM 2005 N N . SER A 1 255 ? 7.066 21.359 16.234 1 97.31 255 SER A N 1
ATOM 2006 C CA . SER A 1 255 ? 6.922 22.328 15.156 1 97.31 255 SER A CA 1
ATOM 2007 C C . SER A 1 255 ? 8.188 23.172 15 1 97.31 255 SER A C 1
ATOM 2009 O O . SER A 1 255 ? 8.961 23.328 15.945 1 97.31 255 SER A O 1
ATOM 2011 N N . LEU A 1 256 ? 8.352 23.719 13.906 1 94.56 256 LEU A N 1
ATOM 2012 C CA . LEU A 1 256 ? 9.5 24.562 13.625 1 94.56 256 LEU A CA 1
ATOM 2013 C C . LEU A 1 256 ? 9.273 25.969 14.148 1 94.56 256 LEU A C 1
ATOM 2015 O O . LEU A 1 256 ? 8.133 26.406 14.305 1 94.56 256 LEU A O 1
ATOM 2019 N N . GLY A 1 257 ? 10.383 26.641 14.477 1 94.62 257 GLY A N 1
ATOM 2020 C CA . GLY A 1 257 ? 10.297 28.031 14.852 1 94.62 257 GLY A CA 1
ATOM 2021 C C . GLY A 1 257 ? 10.305 28.25 16.359 1 94.62 257 GLY A C 1
ATOM 2022 O O . GLY A 1 257 ? 10.164 29.391 16.828 1 94.62 257 GLY A O 1
ATOM 2023 N N . PHE A 1 258 ? 10.547 27.188 17.094 1 95.69 258 PHE A N 1
ATOM 2024 C CA . PHE A 1 258 ? 10.414 27.312 18.547 1 95.69 258 PHE A CA 1
ATOM 2025 C C . PHE A 1 258 ? 11.664 26.812 19.25 1 95.69 258 PHE A C 1
ATOM 2027 O O . PHE A 1 258 ? 11.641 26.531 20.453 1 95.69 258 PHE A O 1
ATOM 2034 N N . GLY A 1 259 ? 12.727 26.625 18.5 1 92.5 259 GLY A N 1
ATOM 2035 C CA . GLY A 1 259 ? 13.977 26.156 19.078 1 92.5 259 GLY A CA 1
ATOM 2036 C C . GLY A 1 259 ? 14.18 24.672 18.922 1 92.5 259 GLY A C 1
ATOM 2037 O O . GLY A 1 259 ? 13.219 23.922 18.766 1 92.5 259 GLY A O 1
ATOM 2038 N N . GLU A 1 260 ? 15.422 24.25 19.109 1 91.81 260 GLU A N 1
ATOM 2039 C CA . GLU A 1 260 ? 15.812 22.875 18.828 1 91.81 260 GLU A CA 1
ATOM 2040 C C . GLU A 1 260 ? 15.305 21.922 19.906 1 91.81 260 GLU A C 1
ATOM 2042 O O . GLU A 1 260 ? 14.922 20.797 19.609 1 91.81 260 GLU A O 1
ATOM 2047 N N . GLU A 1 261 ? 15.328 22.359 21.109 1 92.75 261 GLU A N 1
ATOM 2048 C CA . GLU A 1 261 ? 14.891 21.469 22.203 1 92.75 261 GLU A CA 1
ATOM 2049 C C . GLU A 1 261 ? 13.406 21.156 22.078 1 92.75 261 GLU A C 1
ATOM 2051 O O . GLU A 1 261 ? 12.992 20.016 22.297 1 92.75 261 GLU A O 1
ATOM 2056 N N . ALA A 1 262 ? 12.617 22.172 21.781 1 94.5 262 ALA A N 1
ATOM 2057 C CA . ALA A 1 262 ? 11.195 21.922 21.562 1 94.5 262 ALA A CA 1
ATOM 2058 C C . ALA A 1 262 ? 10.969 21.031 20.344 1 94.5 262 ALA A C 1
ATOM 2060 O O . ALA A 1 262 ? 10.141 20.125 20.359 1 94.5 262 ALA A O 1
ATOM 2061 N N . LEU A 1 263 ? 11.734 21.25 19.328 1 94.06 263 LEU A N 1
ATOM 2062 C CA . LEU A 1 263 ? 11.641 20.484 18.094 1 94.06 263 LEU A CA 1
ATOM 2063 C C . LEU A 1 263 ? 11.984 19.016 18.328 1 94.06 263 LEU A C 1
ATOM 2065 O O . LEU A 1 263 ? 11.211 18.125 17.984 1 94.06 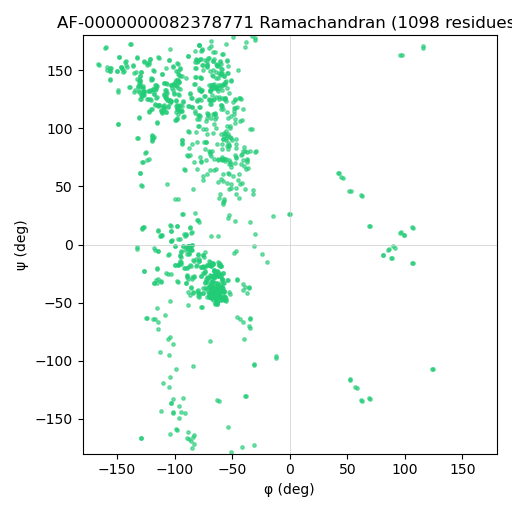263 LEU A O 1
ATOM 2069 N N . GLN A 1 264 ? 13.039 18.734 18.984 1 91.88 264 GLN A N 1
ATOM 2070 C CA . GLN A 1 264 ? 13.578 17.391 19.156 1 91.88 264 GLN A CA 1
ATOM 2071 C C . GLN A 1 264 ? 12.812 16.625 20.219 1 91.88 264 GLN A C 1
ATOM 2073 O O . GLN A 1 264 ? 12.906 15.398 20.297 1 91.88 264 GLN A O 1
ATOM 2078 N N . SER A 1 265 ? 12.055 17.328 20.969 1 93.94 265 SER A N 1
ATOM 2079 C CA . SER A 1 265 ? 11.344 16.688 22.062 1 93.94 265 SER A CA 1
ATOM 2080 C C . SER A 1 265 ? 10.266 15.734 21.547 1 93.94 265 SER A C 1
ATOM 2082 O O . SER A 1 265 ? 9.812 14.844 22.281 1 93.94 265 SER A O 1
ATOM 2084 N N . LEU A 1 266 ? 9.883 15.891 20.312 1 95.81 266 LEU A N 1
ATOM 2085 C CA . LEU A 1 266 ? 8.789 15.086 19.766 1 95.81 266 LEU A CA 1
ATOM 2086 C C . LEU A 1 266 ? 9.289 13.742 19.266 1 95.81 266 LEU A C 1
ATOM 2088 O O . LEU A 1 266 ? 8.555 12.75 19.281 1 95.81 266 LEU A O 1
ATOM 2092 N N . LEU A 1 267 ? 10.531 13.656 18.812 1 93.69 267 LEU A N 1
ATOM 2093 C CA . LEU A 1 267 ? 11.062 12.43 18.219 1 93.69 267 LEU A CA 1
ATOM 2094 C C . LEU A 1 267 ? 10.922 11.258 19.188 1 93.69 267 LEU A C 1
ATOM 2096 O O . LEU A 1 267 ? 11.32 11.344 20.344 1 93.69 267 LEU A O 1
ATOM 2100 N N . GLY A 1 268 ? 10.297 10.234 18.672 1 95.75 268 GLY A N 1
ATOM 2101 C CA . GLY A 1 268 ? 10.078 9.047 19.5 1 95.75 268 GLY A CA 1
ATOM 2102 C C . GLY A 1 268 ? 8.828 9.133 20.344 1 95.75 268 GLY A C 1
ATOM 2103 O O . GLY A 1 268 ? 8.445 8.156 21 1 95.75 268 GLY A O 1
ATOM 2104 N N . LYS A 1 269 ? 8.164 10.336 20.266 1 96.19 269 LYS A N 1
ATOM 2105 C CA . LYS A 1 269 ? 7.039 10.531 21.172 1 96.19 269 LYS A CA 1
ATOM 2106 C C . LYS A 1 269 ? 5.777 10.938 20.422 1 96.19 269 LYS A C 1
ATOM 2108 O O . LYS A 1 269 ? 4.836 11.469 21.016 1 96.19 269 LYS A O 1
ATOM 2113 N N . ILE A 1 270 ? 5.777 10.758 19.125 1 97.81 270 ILE A N 1
ATOM 2114 C CA . ILE A 1 270 ? 4.586 11.086 18.344 1 97.81 270 ILE A CA 1
ATOM 2115 C C . ILE A 1 270 ? 3.402 10.266 18.844 1 97.81 270 ILE A C 1
ATOM 2117 O O . ILE A 1 270 ? 3.582 9.148 19.344 1 97.81 270 ILE A O 1
ATOM 2121 N N . GLY A 1 271 ? 2.205 10.812 18.703 1 98.12 271 GLY A N 1
ATOM 2122 C CA . GLY A 1 271 ? 1.004 10.117 19.141 1 98.12 271 GLY A CA 1
ATOM 2123 C C . GLY A 1 271 ? 0.751 10.242 20.625 1 98.12 271 GLY A C 1
ATOM 2124 O O . GLY A 1 271 ? -0.289 9.805 21.125 1 98.12 271 GLY A O 1
ATOM 2125 N N . CYS A 1 272 ? 1.708 10.781 21.344 1 97.19 272 CYS A N 1
ATOM 2126 C CA . CYS A 1 272 ? 1.569 10.992 22.781 1 97.19 272 CYS A CA 1
ATOM 2127 C C . CYS A 1 272 ? 1.804 12.453 23.141 1 97.19 272 CYS A C 1
ATOM 2129 O O . CYS A 1 272 ? 0.867 13.164 23.516 1 97.19 272 CYS A O 1
ATOM 2131 N N . GLN A 1 273 ? 3.021 12.977 22.906 1 96.12 273 GLN A N 1
ATOM 2132 C CA . GLN A 1 273 ? 3.348 14.352 23.25 1 96.12 273 GLN A CA 1
ATOM 2133 C C . GLN A 1 273 ? 2.521 15.336 22.422 1 96.12 273 GLN A C 1
ATOM 2135 O O . GLN A 1 273 ? 1.938 16.281 22.984 1 96.12 273 GLN A O 1
ATOM 2140 N N . ASP A 1 274 ? 2.539 15.148 21.156 1 97.88 274 ASP A N 1
ATOM 2141 C CA . ASP A 1 274 ? 1.822 16.062 20.266 1 97.88 274 ASP A CA 1
ATOM 2142 C C . ASP A 1 274 ? 0.315 15.984 20.5 1 97.88 274 ASP A C 1
ATOM 2144 O O . ASP A 1 274 ? -0.378 17 20.469 1 97.88 274 ASP A O 1
ATOM 2148 N N . VAL A 1 275 ? -0.219 14.789 20.766 1 98.44 275 VAL A N 1
ATOM 2149 C CA . VAL A 1 275 ? -1.628 14.641 21.125 1 98.44 275 VAL A CA 1
ATOM 2150 C C . VAL A 1 275 ? -1.924 15.422 22.406 1 98.44 275 VAL A C 1
ATOM 2152 O O . VAL A 1 275 ? -2.896 16.172 22.469 1 98.44 275 VAL A O 1
ATOM 2155 N N . GLY A 1 276 ? -1.082 15.242 23.391 1 97.44 276 GLY A N 1
ATOM 2156 C CA . GLY A 1 276 ? -1.23 15.977 24.641 1 97.44 276 GLY A CA 1
ATOM 2157 C C . GLY A 1 276 ? -1.179 17.484 24.453 1 97.44 276 GLY A C 1
ATOM 2158 O O . GLY A 1 276 ? -1.945 18.219 25.078 1 97.44 276 GLY A O 1
ATOM 2159 N N . ASP A 1 277 ? -0.311 17.938 23.594 1 98 277 ASP A N 1
ATOM 2160 C CA . ASP A 1 277 ? -0.172 19.375 23.328 1 98 277 ASP A CA 1
ATOM 2161 C C . ASP A 1 277 ? -1.449 19.938 22.719 1 98 277 ASP A C 1
ATOM 2163 O O . ASP A 1 277 ? -1.89 21.031 23.094 1 98 277 ASP A O 1
ATOM 2167 N N . VAL A 1 278 ? -2.051 19.203 21.781 1 98.56 278 VAL A N 1
ATOM 2168 C CA . VAL A 1 278 ? -3.268 19.672 21.125 1 98.56 278 VAL A CA 1
ATOM 2169 C C . VAL A 1 278 ? -4.418 19.703 22.141 1 98.56 278 VAL A C 1
ATOM 2171 O O . VAL A 1 278 ? -5.191 20.672 22.172 1 98.56 278 VAL A O 1
ATOM 2174 N N . LEU A 1 279 ? -4.52 18.688 22.969 1 98.19 279 LEU A N 1
ATOM 2175 C CA . LEU A 1 279 ? -5.57 18.641 23.969 1 98.19 279 LEU A CA 1
ATOM 2176 C C . LEU A 1 279 ? -5.398 19.781 24.984 1 98.19 279 LEU A C 1
ATOM 2178 O O . LEU A 1 279 ? -6.379 20.375 25.422 1 98.19 279 LEU A O 1
ATOM 2182 N N . THR A 1 280 ? -4.148 20.062 25.328 1 97.69 280 THR A N 1
ATOM 2183 C CA . THR A 1 280 ? -3.861 21.172 26.219 1 97.69 280 THR A CA 1
ATOM 2184 C C . THR A 1 280 ? -4.312 22.5 25.609 1 97.69 280 THR A C 1
ATOM 2186 O O . THR A 1 280 ? -4.902 23.344 26.297 1 97.69 280 THR A O 1
ATOM 2189 N N . ALA A 1 281 ? -4.047 22.672 24.344 1 98.19 281 ALA A N 1
ATOM 2190 C CA . ALA A 1 281 ? -4.457 23.891 23.641 1 98.19 281 ALA A CA 1
ATOM 2191 C C . ALA A 1 281 ? -5.98 24 23.594 1 98.19 281 ALA A C 1
ATOM 2193 O O . ALA A 1 281 ? -6.531 25.078 23.828 1 98.19 281 ALA A O 1
ATOM 2194 N N . LEU A 1 282 ? -6.645 22.906 23.297 1 98.31 282 LEU A N 1
ATOM 2195 C CA . LEU A 1 282 ? -8.102 22.891 23.25 1 98.31 282 LEU A CA 1
ATOM 2196 C C . LEU A 1 282 ? -8.688 23.234 24.625 1 98.31 282 LEU A C 1
ATOM 2198 O O . LEU A 1 282 ? -9.602 24.047 24.719 1 98.31 282 LEU A O 1
ATOM 2202 N N . ASP A 1 283 ? -8.164 22.641 25.672 1 97.38 283 ASP A N 1
ATOM 2203 C CA . ASP A 1 283 ? -8.641 22.906 27.031 1 97.38 283 ASP A CA 1
ATOM 2204 C C . ASP A 1 283 ? -8.438 24.375 27.406 1 97.38 283 ASP A C 1
ATOM 2206 O O . ASP A 1 283 ? -9.289 24.969 28.062 1 97.38 283 ASP A O 1
ATOM 2210 N N . HIS A 1 284 ? -7.344 24.906 26.984 1 96.81 284 HIS A N 1
ATOM 2211 C CA . HIS A 1 284 ? -7.055 26.312 27.266 1 96.81 284 HIS A CA 1
ATOM 2212 C C . HIS A 1 284 ? -8.125 27.219 26.672 1 96.81 284 HIS A C 1
ATOM 2214 O O . HIS A 1 284 ? -8.594 28.141 27.344 1 96.81 284 HIS A O 1
ATOM 2220 N N . VAL A 1 285 ? -8.516 27 25.422 1 96.25 285 VAL A N 1
ATOM 2221 C CA . VAL A 1 285 ? -9.5 27.828 24.734 1 96.25 285 VAL A CA 1
ATOM 2222 C C . VAL A 1 285 ? -10.875 27.641 25.375 1 96.25 285 VAL A C 1
ATOM 2224 O O . VAL A 1 285 ? -11.641 28.594 25.531 1 96.25 285 VAL A O 1
ATOM 2227 N N . ILE A 1 286 ? -11.18 26.438 25.781 1 95.5 286 ILE A N 1
ATOM 2228 C CA . ILE A 1 286 ? -12.461 26.125 26.406 1 95.5 286 ILE A CA 1
ATOM 2229 C C . ILE A 1 286 ? -12.516 26.781 27.797 1 95.5 286 ILE A C 1
ATOM 2231 O O . ILE A 1 286 ? -13.508 27.422 28.141 1 95.5 286 ILE A O 1
ATOM 2235 N N . GLU A 1 287 ? -11.461 26.672 28.547 1 95.38 287 GLU A N 1
ATOM 2236 C CA . GLU A 1 287 ? -11.398 27.219 29.906 1 95.38 287 GLU A CA 1
ATOM 2237 C C . GLU A 1 287 ? -11.469 28.75 29.875 1 95.38 287 GLU A C 1
ATOM 2239 O O . GLU A 1 287 ? -11.984 29.359 30.812 1 95.38 287 GLU A O 1
ATOM 2244 N N . ASN A 1 288 ? -11.016 29.328 28.812 1 94.12 288 ASN A N 1
ATOM 2245 C CA . ASN A 1 288 ? -11.055 30.781 28.672 1 94.12 288 ASN A CA 1
ATOM 2246 C C . ASN A 1 288 ? -12.336 31.234 27.984 1 94.12 288 ASN A C 1
ATOM 2248 O O . ASN A 1 288 ? -12.438 32.375 27.547 1 94.12 288 ASN A O 1
ATOM 2252 N N . LYS A 1 289 ? -13.297 30.312 27.781 1 92.81 289 LYS A N 1
ATOM 2253 C CA . LYS A 1 289 ? -14.648 30.578 27.281 1 92.81 289 LYS A CA 1
ATOM 2254 C C . LYS A 1 289 ? -14.609 31.141 25.875 1 92.81 289 LYS A C 1
ATOM 2256 O O . LYS A 1 289 ? -15.312 32.094 25.547 1 92.81 289 LYS A O 1
ATOM 2261 N N . LEU A 1 290 ? -13.734 30.531 25.109 1 92.94 290 LEU A N 1
ATOM 2262 C CA . LEU A 1 290 ? -13.641 30.938 23.719 1 92.94 290 LEU A CA 1
ATOM 2263 C C . LEU A 1 290 ? -14.281 29.906 22.797 1 92.94 290 LEU A C 1
ATOM 2265 O O . LEU A 1 290 ? -14.484 30.156 21.609 1 92.94 290 LEU A O 1
ATOM 2269 N N . ALA A 1 291 ? -14.625 28.797 23.391 1 93.69 291 ALA A N 1
ATOM 2270 C CA . ALA A 1 291 ? -15.227 27.734 22.609 1 93.69 291 ALA A CA 1
ATOM 2271 C C . ALA A 1 291 ? -16.188 26.906 23.453 1 93.69 291 ALA A C 1
ATOM 2273 O O . ALA A 1 291 ? -16 26.766 24.656 1 93.69 291 ALA A O 1
ATOM 2274 N N . ASP A 1 292 ? -17.234 26.375 22.781 1 93.56 292 ASP A N 1
ATOM 2275 C CA . ASP A 1 292 ? -18.172 25.406 23.359 1 93.56 292 ASP A CA 1
ATOM 2276 C C . ASP A 1 292 ? -17.672 23.984 23.188 1 93.56 292 ASP A C 1
ATOM 2278 O O . ASP A 1 292 ? -17.516 23.5 22.062 1 93.56 292 ASP A O 1
ATOM 2282 N N . PRO A 1 293 ? -17.453 23.297 24.266 1 95.56 293 PRO A N 1
ATOM 2283 C CA . PRO A 1 293 ? -16.906 21.938 24.172 1 95.56 293 PRO A CA 1
ATOM 2284 C C . PRO A 1 293 ? -17.828 20.984 23.406 1 95.56 293 PRO A C 1
ATOM 2286 O O . PRO A 1 293 ? -17.375 19.938 22.938 1 95.56 293 PRO A O 1
ATOM 2289 N N . SER A 1 294 ? -19.047 21.312 23.234 1 93.5 294 SER A N 1
ATOM 2290 C CA . SER A 1 294 ? -19.984 20.422 22.531 1 93.5 294 SER A CA 1
ATOM 2291 C C . SER A 1 294 ? -19.969 20.688 21.031 1 93.5 294 SER A C 1
ATOM 2293 O O . SER A 1 294 ? -20.609 19.953 20.266 1 93.5 294 SER A O 1
ATOM 2295 N N . LYS A 1 295 ? -19.234 21.672 20.578 1 94.19 295 LYS A N 1
ATOM 2296 C CA . LYS A 1 295 ? -19.219 22.047 19.156 1 94.19 295 LYS A CA 1
ATOM 2297 C C . LYS A 1 295 ? -17.781 22.125 18.641 1 94.19 295 LYS A C 1
ATOM 2299 O O . LYS A 1 295 ? -17.406 23.109 18 1 94.19 295 LYS A O 1
ATOM 2304 N N . VAL A 1 296 ? -16.969 21.094 18.859 1 96.94 296 VAL A N 1
ATOM 2305 C CA . VAL A 1 296 ? -15.562 21.094 18.469 1 96.94 296 VAL A CA 1
ATOM 2306 C C . VAL A 1 296 ? -15.336 20.047 17.359 1 96.94 296 VAL A C 1
ATOM 2308 O O . VAL A 1 296 ? -15.656 18.875 17.547 1 96.94 296 VAL A O 1
ATOM 2311 N N . ALA A 1 297 ? -14.883 20.453 16.219 1 97.25 297 ALA A N 1
ATOM 2312 C CA . ALA A 1 297 ? -14.43 19.594 15.133 1 97.25 297 ALA A CA 1
ATOM 2313 C C . ALA A 1 297 ? -12.906 19.594 15.031 1 97.25 297 ALA A C 1
ATOM 2315 O O . ALA A 1 297 ? -12.242 20.453 15.617 1 97.25 297 ALA A O 1
ATOM 2316 N N . VAL A 1 298 ? -12.375 18.609 14.43 1 98.38 298 VAL A N 1
ATOM 2317 C CA . VAL A 1 298 ? -10.93 18.547 14.242 1 98.38 298 VAL A CA 1
ATOM 2318 C C . VAL A 1 298 ? -10.617 18.203 12.781 1 98.38 298 VAL A C 1
ATOM 2320 O O . VAL A 1 298 ? -11.305 17.406 12.164 1 98.38 298 VAL A O 1
ATOM 2323 N N . LEU A 1 299 ? -9.641 18.922 12.211 1 97.94 299 LEU A N 1
ATOM 2324 C CA . LEU A 1 299 ? -9.234 18.812 10.812 1 97.94 299 LEU A CA 1
ATOM 2325 C C . LEU A 1 299 ? -7.711 18.766 10.695 1 97.94 299 LEU A C 1
ATOM 2327 O O . LEU A 1 299 ? -7.008 19.578 11.312 1 97.94 299 LEU A O 1
ATOM 2331 N N . GLY A 1 300 ? -7.23 17.812 9.906 1 97.88 300 GLY A N 1
ATOM 2332 C CA . GLY A 1 300 ? -5.797 17.766 9.672 1 97.88 300 GLY A CA 1
ATOM 2333 C C . GLY A 1 300 ? -5.41 16.859 8.523 1 97.88 300 GLY A C 1
ATOM 2334 O O . GLY A 1 300 ? -6.16 15.945 8.164 1 97.88 300 GLY A O 1
ATOM 2335 N N . GLY A 1 301 ? -4.266 17.125 7.926 1 97.31 301 GLY A N 1
ATOM 2336 C CA . GLY A 1 301 ? -3.725 16.312 6.848 1 97.31 301 GLY A CA 1
ATOM 2337 C C . GLY A 1 301 ? -2.352 15.742 7.164 1 97.31 301 GLY A C 1
ATOM 2338 O O . GLY A 1 301 ? -1.637 16.266 8.016 1 97.31 301 GLY A O 1
ATOM 2339 N N . SER A 1 302 ? -1.965 14.648 6.426 1 97.56 302 SER A N 1
ATOM 2340 C CA . SER A 1 302 ? -0.661 14.023 6.629 1 97.56 302 SER A CA 1
ATOM 2341 C C . SER A 1 302 ? -0.429 13.688 8.102 1 97.56 302 SER A C 1
ATOM 2343 O O . SER A 1 302 ? -1.24 13 8.719 1 97.56 302 SER A O 1
ATOM 2345 N N . HIS A 1 303 ? 0.561 14.297 8.781 1 98.06 303 HIS A N 1
ATOM 2346 C CA . HIS A 1 303 ? 0.733 14.125 10.227 1 98.06 303 HIS A CA 1
ATOM 2347 C C . HIS A 1 303 ? -0.404 14.781 11 1 98.06 303 HIS A C 1
ATOM 2349 O O . HIS A 1 303 ? -0.776 14.32 12.078 1 98.06 303 HIS A O 1
ATOM 2355 N N . GLY A 1 304 ? -0.939 15.883 10.461 1 98.56 304 GLY A N 1
ATOM 2356 C CA . GLY A 1 304 ? -2.148 16.438 11.055 1 98.56 304 GLY A CA 1
ATOM 2357 C C . GLY A 1 304 ? -3.307 15.461 11.062 1 98.56 304 GLY A C 1
ATOM 2358 O O . GLY A 1 304 ? -4.137 15.492 11.977 1 98.56 304 GLY A O 1
ATOM 2359 N N . GLY A 1 305 ? -3.389 14.672 9.984 1 98.62 305 GLY A N 1
ATOM 2360 C CA . GLY A 1 305 ? -4.355 13.586 9.977 1 98.62 305 GLY A CA 1
ATOM 2361 C C . GLY A 1 305 ? -4.043 12.492 10.984 1 98.62 305 GLY A C 1
ATOM 2362 O O . GLY A 1 305 ? -4.949 11.914 11.578 1 98.62 305 GLY A O 1
ATOM 2363 N N . PHE A 1 306 ? -2.744 12.227 11.172 1 98.75 306 PHE A N 1
ATOM 2364 C CA . PHE A 1 306 ? -2.275 11.328 12.227 1 98.75 306 PHE A CA 1
ATOM 2365 C C . PHE A 1 306 ? -2.756 11.805 13.594 1 98.75 306 PHE A C 1
ATOM 2367 O O . PHE A 1 306 ? -3.352 11.031 14.352 1 98.75 306 PHE A O 1
ATOM 2374 N N . LEU A 1 307 ? -2.635 13.062 13.828 1 98.81 307 LEU A N 1
ATOM 2375 C CA . LEU A 1 307 ? -3.07 13.648 15.094 1 98.81 307 LEU A CA 1
ATOM 2376 C C . LEU A 1 307 ? -4.59 13.633 15.203 1 98.81 307 LEU A C 1
ATOM 2378 O O . LEU A 1 307 ? -5.137 13.312 16.266 1 98.81 307 LEU A O 1
ATOM 2382 N N . THR A 1 308 ? -5.258 13.992 14.109 1 98.81 308 THR A N 1
ATOM 2383 C CA . THR A 1 308 ? -6.715 14.023 14.102 1 98.81 308 THR A CA 1
ATOM 2384 C C . THR A 1 308 ? -7.293 12.664 14.469 1 98.81 308 THR A C 1
ATOM 2386 O O . THR A 1 308 ? -8.164 12.562 15.336 1 98.81 308 THR A O 1
ATOM 2389 N N . THR A 1 309 ? -6.727 11.617 13.891 1 98.81 309 THR A N 1
ATOM 2390 C CA . THR A 1 309 ? -7.242 10.273 14.141 1 98.81 309 THR A CA 1
ATOM 2391 C C . THR A 1 309 ? -6.789 9.766 15.508 1 98.81 309 THR A C 1
ATOM 2393 O O . THR A 1 309 ? -7.5 8.992 16.156 1 98.81 309 THR A O 1
ATOM 2396 N N . HIS A 1 310 ? -5.676 10.219 16.031 1 98.88 310 HIS A N 1
ATOM 2397 C CA . HIS A 1 310 ? -5.293 9.945 17.406 1 98.88 310 HIS A CA 1
ATOM 2398 C C . HIS A 1 310 ? -6.254 10.617 18.391 1 98.88 310 HIS A C 1
ATOM 2400 O O . HIS A 1 310 ? -6.676 10 19.375 1 98.88 310 HIS A O 1
ATOM 2406 N N . LEU A 1 311 ? -6.555 11.852 18.094 1 98.88 311 LEU A N 1
ATOM 2407 C CA . LEU A 1 311 ? -7.363 12.633 19.016 1 98.88 311 LEU A CA 1
ATOM 2408 C C . LEU A 1 311 ? -8.75 12.031 19.172 1 98.88 311 LEU A C 1
ATOM 2410 O O . LEU A 1 311 ? -9.25 11.883 20.297 1 98.88 311 LEU A O 1
ATOM 2414 N N . ILE A 1 312 ? -9.398 11.617 18.109 1 98.5 312 ILE A N 1
ATOM 2415 C CA . ILE A 1 312 ? -10.742 11.07 18.219 1 98.5 312 ILE A CA 1
ATOM 2416 C C . ILE A 1 312 ? -10.672 9.656 18.797 1 98.5 312 ILE A C 1
ATOM 2418 O O . ILE A 1 312 ? -11.68 9.125 19.266 1 98.5 312 ILE A O 1
ATOM 2422 N N . GLY A 1 313 ? -9.508 9.023 18.75 1 98.62 313 GLY A N 1
ATOM 2423 C CA . GLY A 1 313 ? -9.312 7.723 19.375 1 98.62 313 GLY A CA 1
ATOM 2424 C C . GLY A 1 313 ? -8.984 7.82 20.844 1 98.62 313 GLY A C 1
ATOM 2425 O O . GLY A 1 313 ? -9.531 7.074 21.672 1 98.62 313 GLY A O 1
ATOM 2426 N N . GLN A 1 314 ? -8.156 8.758 21.188 1 98.56 314 GLN A N 1
ATOM 2427 C CA . GLN A 1 314 ? -7.652 8.859 22.547 1 98.56 314 GLN A CA 1
ATOM 2428 C C . GLN A 1 314 ? -8.562 9.734 23.422 1 98.56 314 GLN A C 1
ATOM 2430 O O . GLN A 1 314 ? -8.594 9.586 24.641 1 98.56 314 GLN A O 1
ATOM 2435 N N . ALA A 1 315 ? -9.25 10.641 22.828 1 98.56 315 ALA A N 1
ATOM 2436 C CA . ALA A 1 315 ? -10.227 11.492 23.484 1 98.56 315 ALA A CA 1
ATOM 2437 C C . ALA A 1 315 ? -11.57 11.453 22.75 1 98.56 315 ALA A C 1
ATOM 2439 O O . ALA A 1 315 ? -12.031 12.477 22.25 1 98.56 315 ALA A O 1
ATOM 2440 N N . PRO A 1 316 ? -12.258 10.359 22.828 1 97.81 316 PRO A N 1
ATOM 2441 C CA . PRO A 1 316 ? -13.414 10.086 21.969 1 97.81 316 PRO A CA 1
ATOM 2442 C C . PRO A 1 316 ? -14.586 11.023 22.234 1 97.81 316 PRO A C 1
ATOM 2444 O O . PRO A 1 316 ? -15.461 11.188 21.375 1 97.81 316 PRO A O 1
ATOM 2447 N N . ASP A 1 317 ? -14.609 11.711 23.359 1 97.56 317 ASP A N 1
ATOM 2448 C CA . ASP A 1 317 ? -15.766 12.531 23.719 1 97.56 317 ASP A CA 1
ATOM 2449 C C . ASP A 1 317 ? -15.492 14.008 23.469 1 97.56 317 ASP A C 1
ATOM 2451 O O . ASP A 1 317 ? -16.359 14.852 23.672 1 97.56 317 ASP A O 1
ATOM 2455 N N . LYS A 1 318 ? -14.344 14.359 22.922 1 97.81 318 LYS A N 1
ATOM 2456 C CA . LYS A 1 318 ? -13.945 15.758 22.828 1 97.81 318 LYS A CA 1
ATOM 2457 C C . LYS A 1 318 ? -14.32 16.359 21.484 1 97.81 318 LYS A C 1
ATOM 2459 O O . LYS A 1 318 ? -14.375 17.578 21.328 1 97.81 318 LYS A O 1
ATOM 2464 N N . PHE A 1 319 ? -14.648 15.492 20.531 1 97.75 319 PHE A N 1
ATOM 2465 C CA . PHE A 1 319 ? -14.844 15.992 19.172 1 97.75 319 PHE A CA 1
ATOM 2466 C C . PHE A 1 319 ? -16.156 15.492 18.594 1 97.75 319 PHE A C 1
ATOM 2468 O O . PHE A 1 319 ? -16.516 14.32 18.766 1 97.75 319 PHE A O 1
ATOM 2475 N N . THR A 1 320 ? -16.812 16.344 17.875 1 95.69 320 THR A N 1
ATOM 2476 C CA . THR A 1 320 ? -18.109 16 17.297 1 95.69 320 THR A CA 1
ATOM 2477 C C . THR A 1 320 ? -17.938 15.391 15.906 1 95.69 320 THR A C 1
ATOM 2479 O O . THR A 1 320 ? -18.75 14.555 15.492 1 95.69 320 THR A O 1
ATOM 2482 N N . VAL A 1 321 ? -16.969 15.828 15.195 1 96.06 321 VAL A N 1
ATOM 2483 C CA . VAL A 1 321 ? -16.719 15.344 13.844 1 96.06 321 VAL A CA 1
ATOM 2484 C C . VAL A 1 321 ? -15.242 15.547 13.492 1 96.06 321 VAL A C 1
ATOM 2486 O O . VAL A 1 321 ? -14.57 16.391 14.086 1 96.06 321 VAL A O 1
ATOM 2489 N N . ALA A 1 322 ? -14.742 14.711 12.641 1 97.88 322 ALA A N 1
ATOM 2490 C CA . ALA A 1 322 ? -13.359 14.828 12.188 1 97.88 322 ALA A CA 1
ATOM 2491 C C . ALA A 1 322 ? -13.281 14.773 10.664 1 97.88 322 ALA A C 1
ATOM 2493 O O . ALA A 1 322 ? -14.086 14.102 10.016 1 97.88 322 ALA A O 1
ATOM 2494 N N . ALA A 1 323 ? -12.391 15.484 10.102 1 97.69 323 ALA A N 1
ATOM 2495 C CA . ALA A 1 323 ? -12.023 15.43 8.688 1 97.69 323 ALA A CA 1
ATOM 2496 C C . ALA A 1 323 ? -10.523 15.242 8.523 1 97.69 323 ALA A C 1
ATOM 2498 O O . ALA A 1 323 ? -9.727 15.93 9.172 1 97.69 323 ALA A O 1
ATOM 2499 N N . VAL A 1 324 ? -10.195 14.32 7.703 1 98 324 VAL A N 1
ATOM 2500 C CA . VAL A 1 324 ? -8.773 14.031 7.543 1 98 324 VAL A CA 1
ATOM 2501 C C . VAL A 1 324 ? -8.414 14 6.059 1 98 324 VAL A C 1
ATOM 2503 O O . VAL A 1 324 ? -9.195 13.523 5.23 1 98 324 VAL A O 1
ATOM 2506 N N . ARG A 1 325 ? -7.23 14.594 5.762 1 97.38 325 ARG A N 1
ATOM 2507 C CA . ARG A 1 325 ? -6.652 14.578 4.422 1 97.38 325 ARG A CA 1
ATOM 2508 C C . ARG A 1 325 ? -5.387 13.727 4.375 1 97.38 325 ARG A C 1
ATOM 2510 O O . ARG A 1 325 ? -4.379 14.07 4.992 1 97.38 325 ARG A O 1
ATOM 2517 N N . ASN A 1 326 ? -5.434 12.633 3.613 1 97.75 326 ASN A N 1
ATOM 2518 C CA . ASN A 1 326 ? -4.32 11.695 3.504 1 97.75 326 ASN A CA 1
ATOM 2519 C C . ASN A 1 326 ? -3.672 11.438 4.859 1 97.75 326 ASN A C 1
ATOM 2521 O O . ASN A 1 326 ? -2.469 11.641 5.027 1 97.75 326 ASN A O 1
ATOM 2525 N N . PRO A 1 327 ? -4.438 10.891 5.789 1 98.38 327 PRO A N 1
ATOM 2526 C CA . PRO A 1 327 ? -3.947 10.711 7.156 1 98.38 327 PRO A CA 1
ATOM 2527 C C . PRO A 1 327 ? -3.002 9.523 7.293 1 98.38 327 PRO A C 1
ATOM 2529 O O . PRO A 1 327 ? -3.197 8.492 6.637 1 98.38 327 PRO A O 1
ATOM 2532 N N . VAL A 1 328 ? -1.97 9.672 8.133 1 98.44 328 VAL A N 1
ATOM 2533 C CA . VAL A 1 328 ? -1.218 8.516 8.609 1 98.44 328 VAL A CA 1
ATOM 2534 C C . VAL A 1 328 ? -1.991 7.82 9.727 1 98.44 328 VAL A C 1
ATOM 2536 O O . VAL A 1 328 ? -2.125 8.359 10.828 1 98.44 328 VAL A O 1
ATOM 2539 N N . CYS A 1 329 ? -2.488 6.652 9.508 1 98.44 329 CYS A N 1
ATOM 2540 C CA . CYS A 1 329 ? -3.334 5.996 10.5 1 98.44 329 CYS A CA 1
ATOM 2541 C C . CYS A 1 329 ? -2.672 4.73 11.023 1 98.44 329 CYS A C 1
ATOM 2543 O O . CYS A 1 329 ? -3.049 4.223 12.086 1 98.44 329 CYS A O 1
ATOM 2545 N N . ASN A 1 330 ? -1.733 4.207 10.25 1 98.56 330 ASN A N 1
ATOM 2546 C CA . ASN A 1 330 ? -1.068 2.951 10.57 1 98.56 330 ASN A CA 1
ATOM 2547 C C . ASN A 1 330 ? 0.369 2.93 10.062 1 98.56 330 ASN A C 1
ATOM 2549 O O . ASN A 1 330 ? 0.615 2.604 8.898 1 98.56 330 ASN A O 1
ATOM 2553 N N . LEU A 1 331 ? 1.271 3.107 11.023 1 98.31 331 LEU A N 1
ATOM 2554 C CA . LEU A 1 331 ? 2.682 3.18 10.664 1 98.31 331 LEU A CA 1
ATOM 2555 C C . LEU A 1 331 ? 3.211 1.805 10.266 1 98.31 331 LEU A C 1
ATOM 2557 O O . LEU A 1 331 ? 4.125 1.7 9.445 1 98.31 331 LEU A O 1
ATOM 2561 N N . SER A 1 332 ? 2.617 0.717 10.844 1 97.69 332 SER A N 1
ATOM 2562 C CA . SER A 1 332 ? 3.033 -0.633 10.477 1 97.69 332 SER A CA 1
ATOM 2563 C C . SER A 1 332 ? 2.729 -0.928 9.008 1 97.69 332 SER A C 1
ATOM 2565 O O . SER A 1 332 ? 3.447 -1.69 8.359 1 97.69 332 SER A O 1
ATOM 2567 N N . LEU A 1 333 ? 1.674 -0.364 8.547 1 97.44 333 LEU A N 1
ATOM 2568 C CA . LEU A 1 333 ? 1.308 -0.475 7.137 1 97.44 333 LEU A CA 1
ATOM 2569 C C . LEU A 1 333 ? 2.143 0.472 6.281 1 97.44 333 LEU A C 1
ATOM 2571 O O . LEU A 1 333 ? 2.641 0.084 5.223 1 97.44 333 LEU A O 1
ATOM 2575 N N . MET A 1 334 ? 2.34 1.671 6.738 1 97.5 334 MET A N 1
ATOM 2576 C CA . MET A 1 334 ? 3.004 2.734 5.992 1 97.5 334 MET A CA 1
ATOM 2577 C C . MET A 1 334 ? 4.457 2.375 5.707 1 97.5 334 MET A C 1
ATOM 2579 O O . MET A 1 334 ? 4.973 2.66 4.621 1 97.5 334 MET A O 1
ATOM 2583 N N . VAL A 1 335 ? 5.133 1.761 6.617 1 96.5 335 VAL A N 1
ATOM 2584 C CA . VAL A 1 335 ? 6.566 1.512 6.547 1 96.5 335 VAL A CA 1
ATOM 2585 C C . VAL A 1 335 ? 6.887 0.682 5.305 1 96.5 335 VAL A C 1
ATOM 2587 O O . VAL A 1 335 ? 7.961 0.821 4.715 1 96.5 335 VAL A O 1
ATOM 2590 N N . GLY A 1 336 ? 5.918 -0.098 4.832 1 95.62 336 GLY A N 1
ATOM 2591 C CA . GLY A 1 336 ? 6.156 -0.939 3.67 1 95.62 336 GLY A CA 1
ATOM 2592 C C . GLY A 1 336 ? 5.613 -0.35 2.383 1 95.62 336 GLY A C 1
ATOM 2593 O O . GLY A 1 336 ? 5.793 -0.922 1.306 1 95.62 336 GLY A O 1
ATOM 2594 N N . THR A 1 337 ? 5.004 0.774 2.463 1 96 337 THR A N 1
ATOM 2595 C CA . THR A 1 337 ? 4.297 1.259 1.282 1 96 337 THR A CA 1
ATOM 2596 C C . THR A 1 337 ? 4.746 2.672 0.923 1 96 337 THR A C 1
ATOM 2598 O O . THR A 1 337 ? 4.625 3.094 -0.229 1 96 337 THR A O 1
ATOM 2601 N N . THR A 1 338 ? 5.277 3.391 1.86 1 95.25 338 THR A N 1
ATOM 2602 C CA . THR A 1 338 ? 5.594 4.805 1.68 1 95.25 338 THR A CA 1
ATOM 2603 C C . THR A 1 338 ? 6.93 4.969 0.958 1 95.25 338 THR A C 1
ATOM 2605 O O . THR A 1 338 ? 7.758 4.059 0.957 1 95.25 338 THR A O 1
ATOM 2608 N N . ASP A 1 339 ? 7.109 6.094 0.393 1 89.88 339 ASP A N 1
ATOM 2609 C CA . ASP A 1 339 ? 8.398 6.441 -0.2 1 89.88 339 ASP A CA 1
ATOM 2610 C C . ASP A 1 339 ? 9.344 7.02 0.847 1 89.88 339 ASP A C 1
ATOM 2612 O O . ASP A 1 339 ? 10.508 7.312 0.547 1 89.88 339 ASP A O 1
ATOM 2616 N N . ILE A 1 340 ? 8.859 7.145 2.152 1 89.38 340 ILE A N 1
ATOM 2617 C CA . ILE A 1 340 ? 9.711 7.668 3.211 1 89.38 340 ILE A CA 1
ATOM 2618 C C . ILE A 1 340 ? 9.672 6.734 4.418 1 89.38 340 ILE A C 1
ATOM 2620 O O . ILE A 1 340 ? 9.328 7.152 5.527 1 89.38 340 ILE A O 1
ATOM 2624 N N . PRO A 1 341 ? 10.086 5.531 4.242 1 92.12 341 PRO A N 1
ATOM 2625 C CA . PRO A 1 341 ? 10.008 4.602 5.375 1 92.12 341 PRO A CA 1
ATOM 2626 C C . PRO A 1 341 ? 10.922 5.008 6.531 1 92.12 341 PRO A C 1
ATOM 2628 O O . PRO A 1 341 ? 10.656 4.652 7.684 1 92.12 341 PRO A O 1
ATOM 2631 N N . ASP A 1 342 ? 11.961 5.738 6.258 1 89.31 342 ASP A N 1
ATOM 2632 C CA . ASP A 1 342 ? 12.867 6.215 7.297 1 89.31 342 ASP A CA 1
ATOM 2633 C C . ASP A 1 342 ? 12.141 7.117 8.289 1 89.31 342 ASP A C 1
ATOM 2635 O O . ASP A 1 342 ? 12.414 7.082 9.484 1 89.31 342 ASP A O 1
ATOM 2639 N N . TRP A 1 343 ? 11.195 7.922 7.762 1 90.5 343 TRP A N 1
ATOM 2640 C CA . TRP A 1 343 ? 10.375 8.789 8.609 1 90.5 343 TRP A CA 1
ATOM 2641 C C . TRP A 1 343 ? 9.641 7.973 9.664 1 90.5 343 TRP A C 1
ATOM 2643 O O . TRP A 1 343 ? 9.586 8.367 10.836 1 90.5 343 TRP A O 1
ATOM 2653 N N . CYS A 1 344 ? 9.133 6.816 9.312 1 95.44 344 CYS A N 1
ATOM 2654 C CA . CYS A 1 344 ? 8.391 5.961 10.234 1 95.44 344 CYS A CA 1
ATOM 2655 C C . CYS A 1 344 ? 9.273 5.531 11.406 1 95.44 344 CYS A C 1
ATOM 2657 O O . CYS A 1 344 ? 8.836 5.535 12.555 1 95.44 344 CYS A O 1
ATOM 2659 N N . TYR A 1 345 ? 10.508 5.25 11.109 1 94.81 345 TYR A N 1
ATOM 2660 C CA . TYR A 1 345 ? 11.422 4.773 12.141 1 94.81 345 TYR A CA 1
ATOM 2661 C C . TYR A 1 345 ? 11.859 5.914 13.047 1 94.81 345 TYR A C 1
ATOM 2663 O O . TYR A 1 345 ? 11.859 5.773 14.273 1 94.81 345 TYR A O 1
ATOM 2671 N N . VAL A 1 346 ? 12.141 7.055 12.469 1 92.56 346 VAL A N 1
ATOM 2672 C CA . VAL A 1 346 ? 12.656 8.18 13.234 1 92.56 346 VAL A CA 1
ATOM 2673 C C . VAL A 1 346 ? 11.562 8.719 14.156 1 92.56 346 VAL A C 1
ATOM 2675 O O . VAL A 1 346 ? 11.82 9 15.336 1 92.56 346 VAL A O 1
ATOM 2678 N N . GLU A 1 347 ? 10.391 8.859 13.625 1 95 347 GLU A N 1
ATOM 2679 C CA . GLU A 1 347 ? 9.297 9.383 14.43 1 95 347 GLU A CA 1
ATOM 2680 C C . GLU A 1 347 ? 8.898 8.398 15.531 1 95 347 GLU A C 1
ATOM 2682 O O . GLU A 1 347 ? 8.445 8.805 16.609 1 95 347 GLU A O 1
ATOM 2687 N N . THR A 1 348 ? 9.133 7.117 15.289 1 96.81 348 THR A N 1
ATOM 2688 C CA . THR A 1 348 ? 8.742 6.09 16.25 1 96.81 348 THR A CA 1
ATOM 2689 C C . THR A 1 348 ? 9.828 5.895 17.297 1 96.81 348 THR A C 1
ATOM 2691 O O . THR A 1 348 ? 9.531 5.719 18.484 1 96.81 348 THR A O 1
ATOM 2694 N N . TYR A 1 349 ? 11.133 5.992 16.875 1 95.62 349 TYR A N 1
ATOM 2695 C CA . TYR A 1 349 ? 12.211 5.574 17.781 1 95.62 349 TYR A CA 1
ATOM 2696 C C . TYR A 1 349 ? 13.07 6.762 18.188 1 95.62 349 TYR A C 1
ATOM 2698 O O . TYR A 1 349 ? 13.969 6.629 19.016 1 95.62 349 TYR A O 1
ATOM 2706 N N . GLY A 1 350 ? 12.836 7.91 17.641 1 93 350 GLY A N 1
ATOM 2707 C CA . GLY A 1 350 ? 13.68 9.055 17.938 1 93 350 GLY A CA 1
ATOM 2708 C C . GLY A 1 350 ? 15.078 8.93 17.359 1 93 350 GLY A C 1
ATOM 2709 O O . GLY A 1 350 ? 15.258 8.57 16.203 1 93 350 GLY A O 1
ATOM 2710 N N . LYS A 1 351 ? 16.016 9.211 18.156 1 85.5 351 LYS A N 1
ATOM 2711 C CA . LYS A 1 351 ? 17.406 9.25 17.734 1 85.5 351 LYS A CA 1
ATOM 2712 C C . LYS A 1 351 ? 17.875 7.883 17.266 1 85.5 351 LYS A C 1
ATOM 2714 O O . LYS A 1 351 ? 18.734 7.793 16.375 1 85.5 351 LYS A O 1
ATOM 2719 N N . ASP A 1 352 ? 17.234 6.883 17.688 1 87.94 352 ASP A N 1
ATOM 2720 C CA . ASP A 1 352 ? 17.641 5.527 17.328 1 87.94 352 ASP A CA 1
ATOM 2721 C C . ASP A 1 352 ? 17 5.098 16.016 1 87.94 352 ASP A C 1
ATOM 2723 O O . ASP A 1 352 ? 17.344 4.055 15.453 1 87.94 352 ASP A O 1
ATOM 2727 N N . GLY A 1 353 ? 16.125 5.906 15.555 1 90.12 353 GLY A N 1
ATOM 2728 C CA . GLY A 1 353 ? 15.336 5.539 14.383 1 90.12 353 GLY A CA 1
ATOM 2729 C C . GLY A 1 353 ? 16.188 5.312 13.141 1 90.12 353 GLY A C 1
ATOM 2730 O O . GLY A 1 353 ? 15.938 4.371 12.383 1 90.12 353 GLY A O 1
ATOM 2731 N N . LYS A 1 354 ? 17.172 6.055 13 1 84.44 354 LYS A N 1
ATOM 2732 C CA . LYS A 1 354 ? 18.016 5.938 11.82 1 84.44 354 LYS A CA 1
ATOM 2733 C C . LYS A 1 354 ? 18.828 4.645 11.852 1 84.44 354 LYS A C 1
ATOM 2735 O O . LYS A 1 354 ? 19 3.992 10.82 1 84.44 354 LYS A O 1
ATOM 2740 N N . GLU A 1 355 ? 19.203 4.328 12.984 1 88.19 355 GLU A N 1
ATOM 2741 C CA . GLU A 1 355 ? 20.031 3.131 13.133 1 88.19 355 GLU A CA 1
ATOM 2742 C C . GLU A 1 355 ? 19.203 1.862 12.984 1 88.19 355 GLU A C 1
ATOM 2744 O O . GLU A 1 355 ? 19.688 0.835 12.516 1 88.19 355 GLU A O 1
ATOM 2749 N N . CYS A 1 356 ? 17.953 2.047 13.258 1 90.25 356 CYS A N 1
ATOM 2750 C CA . CYS A 1 356 ? 17.078 0.884 13.25 1 90.25 356 CYS A CA 1
ATOM 2751 C C . CYS A 1 356 ? 16.422 0.709 11.883 1 90.25 356 CYS A C 1
ATOM 2753 O O . CYS A 1 356 ? 15.766 -0.301 11.625 1 90.25 356 CYS A O 1
ATOM 2755 N N . PHE A 1 357 ? 16.734 1.581 11.055 1 91.88 357 PHE A N 1
ATOM 2756 C CA . PHE A 1 357 ? 16.031 1.563 9.781 1 91.88 357 PHE A CA 1
ATOM 2757 C C . PHE A 1 357 ? 16.344 0.291 9 1 91.88 357 PHE A C 1
ATOM 2759 O O . PHE A 1 357 ? 17.5 -0.112 8.906 1 91.88 357 PHE A O 1
ATOM 2766 N N . THR A 1 358 ? 15.227 -0.315 8.445 1 94.56 358 THR A N 1
ATOM 2767 C CA . THR A 1 358 ? 15.352 -1.491 7.594 1 94.56 358 THR A CA 1
ATOM 2768 C C . THR A 1 358 ? 14.148 -1.615 6.664 1 94.56 358 THR A C 1
ATOM 2770 O O . THR A 1 358 ? 13.047 -1.187 7.012 1 94.56 358 THR A O 1
ATOM 2773 N N . GLU A 1 359 ? 14.383 -2.18 5.5 1 94.31 359 GLU A N 1
ATOM 2774 C CA . GLU A 1 359 ? 13.312 -2.463 4.555 1 94.31 359 GLU A CA 1
ATOM 2775 C C . GLU A 1 359 ? 12.555 -3.732 4.938 1 94.31 359 GLU A C 1
ATOM 2777 O O . GLU A 1 359 ? 11.516 -4.043 4.352 1 94.31 359 GLU A O 1
ATOM 2782 N N . ALA A 1 360 ? 13.039 -4.434 5.871 1 96.19 360 ALA A N 1
ATOM 2783 C CA . ALA A 1 360 ? 12.422 -5.668 6.348 1 96.19 360 ALA A CA 1
ATOM 2784 C C . ALA A 1 360 ? 12.117 -5.59 7.844 1 96.19 360 ALA A C 1
ATOM 2786 O O . ALA A 1 360 ? 12.758 -6.262 8.648 1 96.19 360 ALA A O 1
ATOM 2787 N N . PRO A 1 361 ? 11.117 -4.828 8.156 1 96.88 361 PRO A N 1
ATOM 2788 C CA . PRO A 1 361 ? 10.797 -4.688 9.578 1 96.88 361 PRO A CA 1
ATOM 2789 C C . PRO A 1 361 ? 10.492 -6.023 10.25 1 96.88 361 PRO A C 1
ATOM 2791 O O . PRO A 1 361 ? 9.828 -6.879 9.664 1 96.88 361 PRO A O 1
ATOM 2794 N N . SER A 1 362 ? 11.008 -6.246 11.477 1 96.94 362 SER A N 1
ATOM 2795 C CA . SER A 1 362 ? 10.742 -7.422 12.297 1 96.94 362 SER A CA 1
ATOM 2796 C C . SER A 1 362 ? 9.359 -7.344 12.938 1 96.94 362 SER A C 1
ATOM 2798 O O . SER A 1 362 ? 8.727 -6.285 12.93 1 96.94 362 SER A O 1
ATOM 2800 N N . PRO A 1 363 ? 8.906 -8.453 13.492 1 97.56 363 PRO A N 1
ATOM 2801 C CA . PRO A 1 363 ? 7.648 -8.406 14.234 1 97.56 363 PRO A CA 1
ATOM 2802 C C . PRO A 1 363 ? 7.672 -7.395 15.375 1 97.56 363 PRO A C 1
ATOM 2804 O O . PRO A 1 363 ? 6.664 -6.734 15.641 1 97.56 363 PRO A O 1
ATOM 2807 N N . ASN A 1 364 ? 8.789 -7.195 16 1 97.38 364 ASN A N 1
ATOM 2808 C CA . ASN A 1 364 ? 8.898 -6.191 17.062 1 97.38 364 ASN A CA 1
ATOM 2809 C C . ASN A 1 364 ? 8.766 -4.777 16.5 1 97.38 364 ASN A C 1
ATOM 2811 O O . ASN A 1 364 ? 8.109 -3.93 17.109 1 97.38 364 ASN A O 1
ATOM 2815 N N . HIS A 1 365 ? 9.422 -4.539 15.375 1 97.31 365 HIS A N 1
ATOM 2816 C CA . HIS A 1 365 ? 9.25 -3.256 14.711 1 97.31 365 HIS A CA 1
ATOM 2817 C C . HIS A 1 365 ? 7.777 -2.982 14.414 1 97.31 365 HIS A C 1
ATOM 2819 O O . HIS A 1 365 ? 7.273 -1.897 14.711 1 97.31 365 HIS A O 1
ATOM 2825 N N . LEU A 1 366 ? 7.16 -3.988 13.859 1 97.94 366 LEU A N 1
ATOM 2826 C CA . LEU A 1 366 ? 5.762 -3.836 13.461 1 97.94 366 LEU A CA 1
ATOM 2827 C C . LEU A 1 366 ? 4.883 -3.549 14.672 1 97.94 366 LEU A C 1
ATOM 2829 O O . LEU A 1 366 ? 3.963 -2.73 14.594 1 97.94 366 LEU A O 1
ATOM 2833 N N . SER A 1 367 ? 5.137 -4.195 15.734 1 98.19 367 SER A N 1
ATOM 2834 C CA . SER A 1 367 ? 4.379 -3.98 16.969 1 98.19 367 SER A CA 1
ATOM 2835 C C . SER A 1 367 ? 4.57 -2.561 17.484 1 98.19 367 SER A C 1
ATOM 2837 O O . SER A 1 367 ? 3.605 -1.907 17.891 1 98.19 367 SER A O 1
ATOM 2839 N N . ASP A 1 368 ? 5.805 -2.082 17.484 1 97.88 368 ASP A N 1
ATOM 2840 C CA . ASP A 1 368 ? 6.098 -0.731 17.953 1 97.88 368 ASP A CA 1
ATOM 2841 C C . ASP A 1 368 ? 5.426 0.314 17.062 1 97.88 368 ASP A C 1
ATOM 2843 O O . ASP A 1 368 ? 4.844 1.279 17.562 1 97.88 368 ASP A O 1
ATOM 2847 N N . LEU A 1 369 ? 5.574 0.11 15.797 1 98.19 369 LEU A N 1
ATOM 2848 C CA . LEU A 1 369 ? 4.953 1.021 14.844 1 98.19 369 LEU A CA 1
ATOM 2849 C C . LEU A 1 369 ? 3.439 1.045 15.023 1 98.19 369 LEU A C 1
ATOM 2851 O O . LEU A 1 369 ? 2.818 2.109 14.961 1 98.19 369 LEU A O 1
ATOM 2855 N N . HIS A 1 370 ? 2.834 -0.122 15.266 1 98.44 370 HIS A N 1
ATOM 2856 C CA . HIS A 1 370 ? 1.398 -0.223 15.5 1 98.44 370 HIS A CA 1
ATOM 2857 C C . HIS A 1 370 ? 0.998 0.52 16.766 1 98.44 370 HIS A C 1
ATOM 2859 O O . HIS A 1 370 ? 0.002 1.248 16.781 1 98.44 370 HIS A O 1
ATOM 2865 N N . ALA A 1 371 ? 1.793 0.398 17.781 1 98.12 371 ALA A N 1
ATOM 2866 C CA . ALA A 1 371 ? 1.492 1 19.078 1 98.12 371 ALA A CA 1
ATOM 2867 C C . ALA A 1 371 ? 1.495 2.523 19 1 98.12 371 ALA A C 1
ATOM 2869 O O . ALA A 1 371 ? 0.777 3.197 19.734 1 98.12 371 ALA A O 1
ATOM 2870 N N . LYS A 1 372 ? 2.271 3.039 18.078 1 98.25 372 LYS A N 1
ATOM 2871 C CA . LYS A 1 372 ? 2.379 4.484 17.906 1 98.25 372 LYS A CA 1
ATOM 2872 C C . LYS A 1 372 ? 1.294 5.008 16.969 1 98.25 372 LYS A C 1
ATOM 2874 O O . LYS A 1 372 ? 1.154 6.219 16.781 1 98.25 372 LYS A O 1
ATOM 2879 N N . SER A 1 373 ? 0.464 4.148 16.438 1 98.62 373 SER A N 1
ATOM 2880 C CA . SER A 1 373 ? -0.457 4.512 15.359 1 98.62 373 SER A CA 1
ATOM 2881 C C . SER A 1 373 ? -1.867 4.742 15.898 1 98.62 373 SER A C 1
ATOM 2883 O O . SER A 1 373 ? -2.27 4.121 16.875 1 98.62 373 SER A O 1
ATOM 2885 N N . PRO A 1 374 ? -2.664 5.598 15.18 1 98.62 374 PRO A N 1
ATOM 2886 C CA . PRO A 1 374 ? -4.066 5.82 15.547 1 98.62 374 PRO A CA 1
ATOM 2887 C C . PRO A 1 374 ? -4.887 4.535 15.539 1 98.62 374 PRO A C 1
ATOM 2889 O O . PRO A 1 374 ? -5.832 4.398 16.328 1 98.62 374 PRO A O 1
ATOM 2892 N N . ILE A 1 375 ? -4.543 3.604 14.734 1 98.38 375 ILE A N 1
ATOM 2893 C CA . ILE A 1 375 ? -5.32 2.383 14.57 1 98.38 375 ILE A CA 1
ATOM 2894 C C . ILE A 1 375 ? -5.375 1.623 15.898 1 98.38 375 ILE A C 1
ATOM 2896 O O . ILE A 1 375 ? -6.301 0.843 16.141 1 98.38 375 ILE A O 1
ATOM 2900 N N . SER A 1 376 ? -4.418 1.827 16.781 1 98.06 376 SER A N 1
ATOM 2901 C CA . SER A 1 376 ? -4.375 1.161 18.078 1 98.06 376 SER A CA 1
ATOM 2902 C C . SER A 1 376 ? -5.477 1.67 19 1 98.06 376 SER A C 1
ATOM 2904 O O . SER A 1 376 ? -5.801 1.031 20 1 98.06 376 SER A O 1
ATOM 2906 N N . HIS A 1 377 ? -6.129 2.799 18.688 1 98.06 377 HIS A N 1
ATOM 2907 C CA . HIS A 1 377 ? -7.18 3.4 19.5 1 98.06 377 HIS A CA 1
ATOM 2908 C C . HIS A 1 377 ? -8.516 3.375 18.766 1 98.06 377 HIS A C 1
ATOM 2910 O O . HIS A 1 377 ? -9.477 4.012 19.203 1 98.06 377 HIS A O 1
ATOM 2916 N N . LEU A 1 378 ? -8.609 2.666 17.734 1 97.38 378 LEU A N 1
ATOM 2917 C CA . LEU A 1 378 ? -9.727 2.691 16.797 1 97.38 378 LEU A CA 1
ATOM 2918 C C . LEU A 1 378 ? -11.031 2.318 17.484 1 97.38 378 LEU A C 1
ATOM 2920 O O . LEU A 1 378 ? -12.086 2.887 17.188 1 97.38 378 LEU A O 1
ATOM 2924 N N . THR A 1 379 ? -11.023 1.395 18.406 1 95.94 379 THR A N 1
ATOM 2925 C CA . THR A 1 379 ? -12.234 0.854 19.031 1 95.94 379 THR A CA 1
ATOM 2926 C C . THR A 1 379 ? -12.93 1.917 19.875 1 95.94 379 THR A C 1
ATOM 2928 O O . THR A 1 379 ? -14.125 1.795 20.172 1 95.94 379 THR A O 1
ATOM 2931 N N . LYS A 1 380 ? -12.266 2.971 20.188 1 97.81 380 LYS A N 1
ATOM 2932 C CA . LYS A 1 380 ? -12.805 3.998 21.078 1 97.81 380 LYS A CA 1
ATOM 2933 C C . LYS A 1 380 ? -13.453 5.129 20.281 1 97.81 380 LYS A C 1
ATOM 2935 O O . LYS A 1 380 ? -14.164 5.961 20.844 1 97.81 380 LYS A O 1
ATOM 2940 N N . VAL A 1 381 ? -13.281 5.156 19 1 98.25 381 VAL A N 1
ATOM 2941 C CA . VAL A 1 381 ? -13.695 6.277 18.156 1 98.25 381 VAL A CA 1
ATOM 2942 C C . VAL A 1 381 ? -15.219 6.34 18.094 1 98.25 381 VAL A C 1
ATOM 2944 O O . VAL A 1 381 ? -15.883 5.328 17.859 1 98.25 381 VAL A O 1
ATOM 2947 N N . LYS A 1 382 ? -15.758 7.559 18.312 1 97.06 382 LYS A N 1
ATOM 2948 C CA . LYS A 1 382 ? -17.203 7.781 18.25 1 97.06 382 LYS A CA 1
ATOM 2949 C C . LYS A 1 382 ? -17.547 8.781 17.141 1 97.06 382 LYS A C 1
ATOM 2951 O O . LYS A 1 382 ? -18.594 8.664 16.516 1 97.06 382 LYS A O 1
ATOM 2956 N N . ALA A 1 383 ? -16.703 9.703 16.906 1 96.38 383 ALA A N 1
ATOM 2957 C CA . ALA A 1 383 ? -16.969 10.812 15.992 1 96.38 383 ALA A CA 1
ATOM 2958 C C . ALA A 1 383 ? -17.078 10.32 14.555 1 96.38 383 ALA A C 1
ATOM 2960 O O . ALA A 1 383 ? -16.297 9.461 14.133 1 96.38 383 ALA A O 1
ATOM 2961 N N . PRO A 1 384 ? -18.078 10.828 13.781 1 96.5 384 PRO A N 1
ATOM 2962 C CA . PRO A 1 384 ? -18.031 10.609 12.328 1 96.5 384 PRO A CA 1
ATOM 2963 C C . PRO A 1 384 ? -16.766 11.188 11.688 1 96.5 384 PRO A C 1
ATOM 2965 O O . PRO A 1 384 ? -16.266 12.211 12.141 1 96.5 384 PRO A O 1
ATOM 2968 N N . VAL A 1 385 ? -16.344 10.5 10.641 1 97.44 385 VAL A N 1
ATOM 2969 C CA . VAL A 1 385 ? -15.078 10.914 10.055 1 97.44 385 VAL A CA 1
ATOM 2970 C C . VAL A 1 385 ? -15.227 11.062 8.547 1 97.44 385 VAL A C 1
ATOM 2972 O O . VAL A 1 385 ? -15.805 10.195 7.883 1 97.44 385 VAL A O 1
ATOM 2975 N N . LEU A 1 386 ? -14.758 12.164 7.992 1 96.69 386 LEU A N 1
ATOM 2976 C CA . LEU A 1 386 ? -14.609 12.383 6.559 1 96.69 386 LEU A CA 1
ATOM 2977 C C . LEU A 1 386 ? -13.172 12.141 6.113 1 96.69 386 LEU A C 1
ATOM 2979 O O . LEU A 1 386 ? -12.242 12.758 6.645 1 96.69 386 LEU A O 1
ATOM 2983 N N . PHE A 1 387 ? -13.047 11.219 5.141 1 97.38 387 PHE A N 1
ATOM 2984 C CA . PHE A 1 387 ? -11.734 10.961 4.559 1 97.38 387 PHE A CA 1
ATOM 2985 C C . PHE A 1 387 ? -11.617 11.594 3.176 1 97.38 387 PHE A C 1
ATOM 2987 O O . PHE A 1 387 ? -12.461 11.359 2.311 1 97.38 387 PHE A O 1
ATOM 2994 N N . LEU A 1 388 ? -10.609 12.414 2.994 1 97.19 388 LEU A N 1
ATOM 2995 C CA . LEU A 1 388 ? -10.195 12.938 1.697 1 97.19 388 LEU A CA 1
ATOM 2996 C C . LEU A 1 388 ? -8.844 12.367 1.279 1 97.19 388 LEU A C 1
ATOM 2998 O O . LEU A 1 388 ? -7.816 12.688 1.882 1 97.19 388 LEU A O 1
ATOM 3002 N N . LEU A 1 389 ? -8.859 11.555 0.196 1 97.44 389 LEU A N 1
ATOM 3003 C CA . LEU A 1 389 ? -7.676 10.758 -0.101 1 97.44 389 LEU A CA 1
ATOM 3004 C C . LEU A 1 389 ? -7.23 10.961 -1.546 1 97.44 389 LEU A C 1
ATOM 3006 O O . LEU A 1 389 ? -8.055 10.938 -2.463 1 97.44 389 LEU A O 1
ATOM 3010 N N . GLY A 1 390 ? -5.918 11.25 -1.677 1 96.62 390 GLY A N 1
ATOM 3011 C CA . GLY A 1 390 ? -5.32 11.227 -3.004 1 96.62 390 GLY A CA 1
ATOM 3012 C C . GLY A 1 390 ? -4.852 9.844 -3.42 1 96.62 390 GLY A C 1
ATOM 3013 O O . GLY A 1 390 ? -3.984 9.258 -2.771 1 96.62 390 GLY A O 1
ATOM 3014 N N . ALA A 1 391 ? -5.266 9.352 -4.543 1 93.5 391 ALA A N 1
ATOM 3015 C CA . ALA A 1 391 ? -5 7.977 -4.957 1 93.5 391 ALA A CA 1
ATOM 3016 C C . ALA A 1 391 ? -3.541 7.793 -5.367 1 93.5 391 ALA A C 1
ATOM 3018 O O . ALA A 1 391 ? -3.008 6.684 -5.309 1 93.5 391 ALA A O 1
ATOM 3019 N N . GLN A 1 392 ? -2.916 8.852 -5.738 1 92.19 392 GLN A N 1
ATOM 3020 C CA . GLN A 1 392 ? -1.546 8.758 -6.23 1 92.19 392 GLN A CA 1
ATOM 3021 C C . GLN A 1 392 ? -0.549 9.227 -5.176 1 92.19 392 GLN A C 1
ATOM 3023 O O . GLN A 1 392 ? 0.597 9.547 -5.496 1 92.19 392 GLN A O 1
ATOM 3028 N N . ASP A 1 393 ? -0.979 9.305 -3.955 1 95.38 393 ASP A N 1
ATOM 3029 C CA . ASP A 1 393 ? -0.127 9.734 -2.852 1 95.38 393 ASP A CA 1
ATOM 3030 C C . ASP A 1 393 ? 0.951 8.695 -2.553 1 95.38 393 ASP A C 1
ATOM 3032 O O . ASP A 1 393 ? 0.643 7.562 -2.162 1 95.38 393 ASP A O 1
ATOM 3036 N N . LEU A 1 394 ? 2.207 9.07 -2.648 1 91.38 394 LEU A N 1
ATOM 3037 C CA . LEU A 1 394 ? 3.314 8.164 -2.357 1 91.38 394 LEU A CA 1
ATOM 3038 C C . LEU A 1 394 ? 3.863 8.414 -0.956 1 91.38 394 LEU A C 1
ATOM 3040 O O . LEU A 1 394 ? 4.598 7.582 -0.416 1 91.38 394 LEU A O 1
ATOM 3044 N N . ARG A 1 395 ? 3.51 9.625 -0.419 1 94.06 395 ARG A N 1
ATOM 3045 C CA . ARG A 1 395 ? 4.004 10 0.902 1 94.06 395 ARG A CA 1
ATOM 3046 C C . ARG A 1 395 ? 3.246 9.266 2 1 94.06 395 ARG A C 1
ATOM 3048 O O . ARG A 1 395 ? 3.854 8.633 2.867 1 94.06 395 ARG A O 1
ATOM 3055 N N . VAL A 1 396 ? 1.986 9.398 1.943 1 97.38 396 VAL A N 1
ATOM 3056 C CA . VAL A 1 396 ? 1.059 8.594 2.73 1 97.38 396 VAL A CA 1
ATOM 3057 C C . VAL A 1 396 ? 0.143 7.801 1.799 1 97.38 396 VAL A C 1
ATOM 3059 O O . VAL A 1 396 ? -0.953 8.25 1.462 1 97.38 396 VAL A O 1
ATOM 3062 N N . PRO A 1 397 ? 0.56 6.637 1.506 1 96.12 397 PRO A N 1
ATOM 3063 C CA . PRO A 1 397 ? -0.216 5.879 0.523 1 96.12 397 PRO A CA 1
ATOM 3064 C C . PRO A 1 397 ? -1.678 5.707 0.93 1 96.12 397 PRO A C 1
ATOM 3066 O O . PRO A 1 397 ? -1.977 5.531 2.115 1 96.12 397 PRO A O 1
ATOM 3069 N N . VAL A 1 398 ? -2.553 5.719 -0.051 1 96.06 398 VAL A N 1
ATOM 3070 C CA . VAL A 1 398 ? -4 5.793 0.113 1 96.06 398 VAL A CA 1
ATOM 3071 C C . VAL A 1 398 ? -4.484 4.617 0.957 1 96.06 398 VAL A C 1
ATOM 3073 O O . VAL A 1 398 ? -5.488 4.727 1.667 1 96.06 398 VAL A O 1
ATOM 3076 N N . SER A 1 399 ? -3.742 3.514 0.984 1 95.44 399 SER A N 1
ATOM 3077 C CA . SER A 1 399 ? -4.133 2.336 1.754 1 95.44 399 SER A CA 1
ATOM 3078 C C . SER A 1 399 ? -4.219 2.654 3.242 1 95.44 399 SER A C 1
ATOM 3080 O O . SER A 1 399 ? -5 2.035 3.971 1 95.44 399 SER A O 1
ATOM 3082 N N . ASN A 1 400 ? -3.482 3.633 3.727 1 96.25 400 ASN A N 1
ATOM 3083 C CA . ASN A 1 400 ? -3.514 4.02 5.133 1 96.25 400 ASN A CA 1
ATOM 3084 C C . ASN A 1 400 ? -4.891 4.535 5.543 1 96.25 400 ASN A C 1
ATOM 3086 O O . ASN A 1 400 ? -5.461 4.074 6.535 1 96.25 400 ASN A O 1
ATOM 3090 N N . GLY A 1 401 ? -5.344 5.469 4.742 1 97.75 401 GLY A N 1
ATOM 3091 C CA . GLY A 1 401 ? -6.668 6.008 5.012 1 97.75 401 GLY A CA 1
ATOM 3092 C C . GLY A 1 401 ? -7.781 5.004 4.773 1 97.75 401 GLY A C 1
ATOM 3093 O O . GLY A 1 401 ? -8.719 4.91 5.57 1 97.75 401 GLY A O 1
ATOM 3094 N N . LEU A 1 402 ? -7.668 4.191 3.742 1 96.94 402 LEU A N 1
ATOM 3095 C CA . LEU A 1 402 ? -8.711 3.238 3.385 1 96.94 402 LEU A CA 1
ATOM 3096 C C . LEU A 1 402 ? -8.836 2.145 4.441 1 96.94 402 LEU A C 1
ATOM 3098 O O . LEU A 1 402 ? -9.945 1.767 4.82 1 96.94 402 LEU A O 1
ATOM 3102 N N . GLN A 1 403 ? -7.711 1.611 4.848 1 96.94 403 GLN A N 1
ATOM 3103 C CA . GLN A 1 403 ? -7.758 0.578 5.879 1 96.94 403 GLN A CA 1
ATOM 3104 C C . GLN A 1 403 ? -8.453 1.086 7.137 1 96.94 403 GLN A C 1
ATOM 3106 O O . GLN A 1 403 ? -9.289 0.387 7.719 1 96.94 403 GLN A O 1
ATOM 3111 N N . TYR A 1 404 ? -8.094 2.287 7.586 1 98.44 404 TYR A N 1
ATOM 3112 C CA . TYR A 1 404 ? -8.703 2.861 8.781 1 98.44 404 TYR A CA 1
ATOM 3113 C C . TYR A 1 404 ? -10.195 3.078 8.578 1 98.44 404 TYR A C 1
ATOM 3115 O O . TYR A 1 404 ? -10.992 2.785 9.469 1 98.44 404 TYR A O 1
ATOM 3123 N N . ALA A 1 405 ? -10.586 3.611 7.434 1 97.81 405 ALA A N 1
ATOM 3124 C CA . ALA A 1 405 ? -12 3.828 7.109 1 97.81 405 ALA A CA 1
ATOM 3125 C C . ALA A 1 405 ? -12.773 2.516 7.141 1 97.81 405 ALA A C 1
ATOM 3127 O O . ALA A 1 405 ? -13.867 2.445 7.715 1 97.81 405 ALA A O 1
ATOM 3128 N N . ARG A 1 406 ? -12.211 1.485 6.539 1 96.19 406 ARG A N 1
ATOM 3129 C CA . ARG A 1 406 ? -12.859 0.178 6.535 1 96.19 406 ARG A CA 1
ATOM 3130 C C . ARG A 1 406 ? -12.977 -0.379 7.949 1 96.19 406 ARG A C 1
ATOM 3132 O O . ARG A 1 406 ? -13.984 -1 8.297 1 96.19 406 ARG A O 1
ATOM 3139 N N . ALA A 1 407 ? -11.953 -0.163 8.711 1 97.25 407 ALA A N 1
ATOM 3140 C CA . ALA A 1 407 ? -11.961 -0.626 10.094 1 97.25 407 ALA A CA 1
ATOM 3141 C C . ALA A 1 407 ? -13.047 0.083 10.906 1 97.25 407 ALA A C 1
ATOM 3143 O O . ALA A 1 407 ? -13.711 -0.533 11.742 1 97.25 407 ALA A O 1
ATOM 3144 N N . LEU A 1 408 ? -13.172 1.38 10.68 1 97.56 408 LEU A N 1
ATOM 3145 C CA . LEU A 1 408 ? -14.234 2.129 11.328 1 97.56 408 LEU A CA 1
ATOM 3146 C C . LEU A 1 408 ? -15.609 1.595 10.922 1 97.56 408 LEU A C 1
ATOM 3148 O O . LEU A 1 408 ? -16.484 1.424 11.766 1 97.56 408 LEU A O 1
ATOM 3152 N N . LYS A 1 409 ? -15.742 1.308 9.672 1 94.56 409 LYS A N 1
ATOM 3153 C CA . LYS A 1 409 ? -17 0.767 9.164 1 94.56 409 LYS A CA 1
ATOM 3154 C C . LYS A 1 409 ? -17.297 -0.599 9.781 1 94.56 409 LYS A C 1
ATOM 3156 O O . LYS A 1 409 ? -18.453 -0.894 10.125 1 94.56 409 LYS A O 1
ATOM 3161 N N . GLU A 1 410 ? -16.266 -1.364 9.836 1 93 410 GLU A N 1
ATOM 3162 C CA . GLU A 1 410 ? -16.391 -2.682 10.453 1 93 410 GLU A CA 1
ATOM 3163 C C . GLU A 1 410 ? -16.969 -2.578 11.859 1 93 410 GLU A C 1
ATOM 3165 O O . GLU A 1 410 ? -17.75 -3.432 12.281 1 93 410 GLU A O 1
ATOM 3170 N N . LYS A 1 411 ? -16.703 -1.509 12.531 1 93.19 411 LYS A N 1
ATOM 3171 C CA . LYS A 1 411 ? -17.141 -1.331 13.906 1 93.19 411 LYS A CA 1
ATOM 3172 C C . LYS A 1 411 ? -18.469 -0.581 13.961 1 93.19 411 LYS A C 1
ATOM 3174 O O . LYS A 1 411 ? -19.016 -0.334 15.039 1 93.19 411 LYS A O 1
ATOM 3179 N N . GLY A 1 412 ? -18.969 -0.111 12.859 1 92.88 412 GLY A N 1
ATOM 3180 C CA . GLY A 1 412 ? -20.266 0.527 12.805 1 92.88 412 GLY A CA 1
ATOM 3181 C C . GLY A 1 412 ? -20.203 2.041 12.891 1 92.88 412 GLY A C 1
ATOM 3182 O O . GLY A 1 412 ? -21.219 2.705 13.07 1 92.88 412 GLY A O 1
ATOM 3183 N N . ALA A 1 413 ? -19 2.58 12.797 1 93.31 413 ALA A N 1
ATOM 3184 C CA . ALA A 1 413 ? -18.859 4.031 12.844 1 93.31 413 ALA A CA 1
ATOM 3185 C C . ALA A 1 413 ? -19.281 4.672 11.523 1 93.31 413 ALA A C 1
ATOM 3187 O O . ALA A 1 413 ? -19.25 4.023 10.477 1 93.31 413 ALA A O 1
ATOM 3188 N N . GLU A 1 414 ? -19.703 5.93 11.586 1 93.44 414 GLU A N 1
ATOM 3189 C CA . GLU A 1 414 ? -20.062 6.68 10.383 1 93.44 414 GLU A CA 1
ATOM 3190 C C . GLU A 1 414 ? -18.828 7.219 9.68 1 93.44 414 GLU A C 1
ATOM 3192 O O . GLU A 1 414 ? -18.016 7.926 10.281 1 93.44 414 GLU A O 1
ATOM 3197 N N . VAL A 1 415 ? -18.734 6.844 8.43 1 95.94 415 VAL A N 1
ATOM 3198 C CA . VAL A 1 415 ? -17.562 7.238 7.672 1 95.94 415 VAL A CA 1
ATOM 3199 C C . VAL A 1 415 ? -17.953 7.66 6.262 1 95.94 415 VAL A C 1
ATOM 3201 O O . VAL A 1 415 ? -18.859 7.066 5.66 1 95.94 415 VAL A O 1
ATOM 3204 N N . LYS A 1 416 ? -17.406 8.75 5.762 1 94.25 416 LYS A N 1
ATOM 3205 C CA . LYS A 1 416 ? -17.453 9.156 4.363 1 94.25 416 LYS A CA 1
ATOM 3206 C C . LYS A 1 416 ? -16.062 9.227 3.748 1 94.25 416 LYS A C 1
ATOM 3208 O O . LYS A 1 416 ? -15.148 9.812 4.332 1 94.25 416 LYS A O 1
ATOM 3213 N N . VAL A 1 417 ? -15.914 8.57 2.59 1 95.88 417 VAL A N 1
ATOM 3214 C CA . VAL A 1 417 ? -14.617 8.539 1.935 1 95.88 417 VAL A CA 1
ATOM 3215 C C . VAL A 1 417 ? -14.719 9.148 0.539 1 95.88 417 VAL A C 1
ATOM 3217 O O . VAL A 1 417 ? -15.578 8.75 -0.256 1 95.88 417 VAL A O 1
ATOM 3220 N N . ILE A 1 418 ? -13.898 10.133 0.29 1 94.69 418 ILE A N 1
ATOM 3221 C CA . ILE A 1 418 ? -13.75 10.711 -1.041 1 94.69 418 ILE A CA 1
ATOM 3222 C C . ILE A 1 418 ? -12.32 10.484 -1.534 1 94.69 418 ILE A C 1
ATOM 3224 O O . ILE A 1 418 ? -11.359 10.93 -0.895 1 94.69 418 ILE A O 1
ATOM 3228 N N . VAL A 1 419 ? -12.211 9.781 -2.67 1 95.19 419 VAL A N 1
ATOM 3229 C CA . VAL A 1 419 ? -10.898 9.523 -3.254 1 95.19 419 VAL A CA 1
ATOM 3230 C C . VAL A 1 419 ? -10.734 10.344 -4.531 1 95.19 419 VAL A C 1
ATOM 3232 O O . VAL A 1 419 ? -11.594 10.32 -5.41 1 95.19 419 VAL A O 1
ATOM 3235 N N . PHE A 1 420 ? -9.633 11.062 -4.613 1 95 420 PHE A N 1
ATOM 3236 C CA . PHE A 1 420 ? -9.266 11.805 -5.812 1 95 420 PHE A CA 1
ATOM 3237 C C . PHE A 1 420 ? -8.258 11.023 -6.648 1 95 420 PHE A C 1
ATOM 3239 O O . PHE A 1 420 ? -7.07 10.984 -6.316 1 95 420 PHE A O 1
ATOM 3246 N N . PRO A 1 421 ? -8.641 10.461 -7.773 1 91.44 421 PRO A N 1
ATOM 3247 C CA . PRO A 1 421 ? -7.848 9.461 -8.484 1 91.44 421 PRO A CA 1
ATOM 3248 C C . PRO A 1 421 ? -6.52 10.008 -9 1 91.44 421 PRO A C 1
ATOM 3250 O O . PRO A 1 421 ? -5.547 9.258 -9.125 1 91.44 421 PRO A O 1
ATOM 3253 N N . ASN A 1 422 ? -6.449 11.32 -9.25 1 92.06 422 ASN A N 1
ATOM 3254 C CA . ASN A 1 422 ? -5.258 11.859 -9.898 1 92.06 422 ASN A CA 1
ATOM 3255 C C . ASN A 1 422 ? -4.457 12.75 -8.953 1 92.06 422 ASN A C 1
ATOM 3257 O O . ASN A 1 422 ? -3.492 13.391 -9.367 1 92.06 422 ASN A O 1
ATOM 3261 N N . ASP A 1 423 ? -4.836 12.781 -7.742 1 94.31 423 ASP A N 1
ATOM 3262 C CA . ASP A 1 423 ? -4.16 13.68 -6.809 1 94.31 423 ASP A CA 1
ATOM 3263 C C . ASP A 1 423 ? -3.086 12.938 -6.016 1 94.31 423 ASP A C 1
ATOM 3265 O O . ASP A 1 423 ? -3.227 11.75 -5.727 1 94.31 423 ASP A O 1
ATOM 3269 N N . VAL A 1 424 ? -2.1 13.664 -5.746 1 94 424 VAL A N 1
ATOM 3270 C CA . VAL A 1 424 ? -0.983 13.18 -4.941 1 94 424 VAL A CA 1
ATOM 3271 C C . VAL A 1 424 ? -1.146 13.656 -3.498 1 94 424 VAL A C 1
ATOM 3273 O O . VAL A 1 424 ? -2.254 13.977 -3.066 1 94 424 VAL A O 1
ATOM 3276 N N . HIS A 1 425 ? -0.139 13.711 -2.748 1 91.5 425 HIS A N 1
ATOM 3277 C CA . HIS A 1 425 ? -0.171 13.953 -1.31 1 91.5 425 HIS A CA 1
ATOM 3278 C C . HIS A 1 425 ? -0.813 15.297 -0.993 1 91.5 425 HIS A C 1
ATOM 3280 O O . HIS A 1 425 ? -1.565 15.422 -0.023 1 91.5 425 HIS A O 1
ATOM 3286 N N . SER A 1 426 ? -0.622 16.344 -1.757 1 89.69 426 SER A N 1
ATOM 3287 C CA . SER A 1 426 ? -1.062 17.703 -1.459 1 89.69 426 SER A CA 1
ATOM 3288 C C . SER A 1 426 ? -2.531 17.906 -1.813 1 89.69 426 SER A C 1
ATOM 3290 O O . SER A 1 426 ? -3.158 18.875 -1.374 1 89.69 426 SER A O 1
ATOM 3292 N N . ILE A 1 427 ? -3.104 17.047 -2.639 1 91.94 427 ILE A N 1
ATOM 3293 C CA . ILE A 1 427 ? -4.461 17.188 -3.148 1 91.94 427 ILE A CA 1
ATOM 3294 C C . ILE A 1 427 ? -4.68 18.625 -3.621 1 91.94 427 ILE A C 1
ATOM 3296 O O . ILE A 1 427 ? -5.633 19.281 -3.195 1 91.94 427 ILE A O 1
ATOM 3300 N N . ASP A 1 428 ? -3.869 19.047 -4.508 1 88.31 428 ASP A N 1
ATOM 3301 C CA . ASP A 1 428 ? -3.842 20.469 -4.793 1 88.31 428 ASP A CA 1
ATOM 3302 C C . ASP A 1 428 ? -4.406 20.766 -6.184 1 88.31 428 ASP A C 1
ATOM 3304 O O . ASP A 1 428 ? -4.332 21.906 -6.664 1 88.31 428 ASP A O 1
ATOM 3308 N N . ARG A 1 429 ? -4.938 19.781 -6.77 1 88.81 429 ARG A N 1
ATOM 3309 C CA . ARG A 1 429 ? -5.668 20.125 -7.984 1 88.81 429 ARG A CA 1
ATOM 3310 C C . ARG A 1 429 ? -6.863 21.016 -7.668 1 88.81 429 ARG A C 1
ATOM 3312 O O . ARG A 1 429 ? -7.57 20.797 -6.684 1 88.81 429 ARG A O 1
ATOM 3319 N N . PRO A 1 430 ? -7.023 22.031 -8.461 1 86.25 430 PRO A N 1
ATOM 3320 C CA . PRO A 1 430 ? -8.047 23.031 -8.125 1 86.25 430 PRO A CA 1
ATOM 3321 C C . PRO A 1 430 ? -9.414 22.406 -7.867 1 86.25 430 PRO A C 1
ATOM 3323 O O . PRO A 1 430 ? -10.094 22.75 -6.898 1 86.25 430 PRO A O 1
ATOM 3326 N N . GLN A 1 431 ? -9.742 21.5 -8.688 1 86.38 431 GLN A N 1
ATOM 3327 C CA . GLN A 1 431 ? -11.031 20.844 -8.5 1 86.38 431 GLN A CA 1
ATOM 3328 C C . GLN A 1 431 ? -11.062 20.047 -7.199 1 86.38 431 GLN A C 1
ATOM 3330 O O . GLN A 1 431 ? -12.039 20.109 -6.453 1 86.38 431 GLN A O 1
ATOM 3335 N N . SER A 1 432 ? -10.023 19.328 -6.977 1 85.69 432 SER A N 1
ATOM 3336 C CA . SER A 1 432 ? -9.953 18.5 -5.781 1 85.69 432 SER A CA 1
ATOM 3337 C C . SER A 1 432 ? -9.922 19.344 -4.516 1 85.69 432 SER A C 1
ATOM 3339 O O . SER A 1 432 ? -10.586 19.016 -3.529 1 85.69 432 SER A O 1
ATOM 3341 N N . ASP A 1 433 ? -9.172 20.391 -4.652 1 87.31 433 ASP A N 1
ATOM 3342 C CA . ASP A 1 433 ? -9.086 21.312 -3.52 1 87.31 433 ASP A CA 1
ATOM 3343 C C . ASP A 1 433 ? -10.453 21.922 -3.205 1 87.31 433 ASP A C 1
ATOM 3345 O O . ASP A 1 433 ? -10.875 21.938 -2.049 1 87.31 433 ASP A O 1
ATOM 3349 N N . PHE A 1 434 ? -11.109 22.328 -4.191 1 84.75 434 PHE A N 1
ATOM 3350 C CA . PHE A 1 434 ? -12.438 22.922 -4.062 1 84.75 434 PHE A CA 1
ATOM 3351 C C . PHE A 1 434 ? -13.414 21.922 -3.473 1 84.75 434 PHE A C 1
ATOM 3353 O O . PHE A 1 434 ? -14.117 22.219 -2.502 1 84.75 434 PHE A O 1
ATOM 3360 N N . GLU A 1 435 ? -13.391 20.75 -3.949 1 84.25 435 GLU A N 1
ATOM 3361 C CA . GLU A 1 435 ? -14.305 19.703 -3.49 1 84.25 435 GLU A CA 1
ATOM 3362 C C . GLU A 1 435 ? -13.992 19.281 -2.059 1 84.25 435 GLU A C 1
ATOM 3364 O O . GLU A 1 435 ? -14.898 18.969 -1.285 1 84.25 435 GLU A O 1
ATOM 3369 N N . SER A 1 436 ? -12.742 19.281 -1.783 1 87.44 436 SER A N 1
ATOM 3370 C CA . SER A 1 436 ? -12.328 18.906 -0.435 1 87.44 436 SER A CA 1
ATOM 3371 C C . SER A 1 436 ? -12.969 19.812 0.611 1 87.44 436 SER A C 1
ATOM 3373 O O . SER A 1 436 ? -13.641 19.344 1.526 1 87.44 436 SER A O 1
ATOM 3375 N N . PHE A 1 437 ? -12.938 21.078 0.446 1 85.44 437 PHE A N 1
ATOM 3376 C CA . PHE A 1 437 ? -13.359 22 1.495 1 85.44 437 PHE A CA 1
ATOM 3377 C C . PHE A 1 437 ? -14.867 22.234 1.445 1 85.44 437 PHE A C 1
ATOM 3379 O O . PHE A 1 437 ? -15.484 22.516 2.469 1 85.44 437 PHE A O 1
ATOM 3386 N N . LEU A 1 438 ? -15.477 21.938 0.347 1 81.62 438 LEU A N 1
ATOM 3387 C CA . LEU A 1 438 ? -16.938 21.922 0.299 1 81.62 438 LEU A CA 1
ATOM 3388 C C . LEU A 1 438 ? -17.5 20.781 1.128 1 81.62 438 LEU A C 1
ATOM 3390 O O . LEU A 1 438 ? -18.516 20.938 1.796 1 81.62 438 LEU A O 1
ATOM 3394 N N . ASN A 1 439 ? -16.75 19.766 1.093 1 82.62 439 ASN A N 1
ATOM 3395 C CA . ASN A 1 439 ? -17.219 18.594 1.821 1 82.62 439 ASN A CA 1
ATOM 3396 C C . ASN A 1 439 ? -16.875 18.672 3.305 1 82.62 439 ASN A C 1
ATOM 3398 O O . ASN A 1 439 ? -17.562 18.078 4.141 1 82.62 439 ASN A O 1
ATOM 3402 N N . ILE A 1 440 ? -15.875 19.328 3.619 1 82.25 440 ILE A N 1
ATOM 3403 C CA . ILE A 1 440 ? -15.484 19.516 5.016 1 82.25 440 ILE A CA 1
ATOM 3404 C C . ILE A 1 440 ? -16.531 20.359 5.738 1 82.25 440 ILE A C 1
ATOM 3406 O O . ILE A 1 440 ? -16.828 20.109 6.914 1 82.25 440 ILE A O 1
ATOM 3410 N N . GLU A 1 441 ? -17.172 21.234 5.082 1 78.31 441 GLU A N 1
ATOM 3411 C CA . GLU A 1 441 ? -18.156 22.141 5.652 1 78.31 441 GLU A CA 1
ATOM 3412 C C . GLU A 1 441 ? -19.438 21.406 6.02 1 78.31 441 GLU A C 1
ATOM 3414 O O . GLU A 1 441 ? -20.047 21.688 7.055 1 78.31 441 GLU A O 1
ATOM 3419 N N . ALA A 1 442 ? -19.75 20.438 5.297 1 62.78 442 ALA A N 1
ATOM 3420 C CA . ALA A 1 442 ? -21.078 19.828 5.367 1 62.78 442 ALA A CA 1
ATOM 3421 C C . ALA A 1 442 ? -21.297 19.141 6.707 1 62.78 442 ALA A C 1
ATOM 3423 O O . ALA A 1 442 ? -22.297 19.375 7.383 1 62.78 442 ALA A O 1
ATOM 3424 N N . PRO A 1 443 ? -20.312 18.391 7.055 1 60.03 443 PRO A N 1
ATOM 3425 C CA . PRO A 1 443 ? -20.547 17.672 8.312 1 60.03 443 PRO A CA 1
ATOM 3426 C C . PRO A 1 443 ? -20.422 18.578 9.539 1 60.03 443 PRO A C 1
ATOM 3428 O O . PRO A 1 443 ? -20.953 18.25 10.602 1 60.03 443 PRO A O 1
ATOM 3431 N N . ILE A 1 444 ? -19.828 19.609 9.406 1 58.41 444 ILE A N 1
ATOM 3432 C CA . ILE A 1 444 ? -19.531 20.438 10.562 1 58.41 444 ILE A CA 1
ATOM 3433 C C . ILE A 1 444 ? -20.672 21.422 10.812 1 58.41 444 ILE A C 1
ATOM 3435 O O . ILE A 1 444 ? -20.906 21.828 11.953 1 58.41 444 ILE A O 1
ATOM 3439 N N . ASP A 1 445 ? -21.297 21.719 9.719 1 51.22 445 ASP A N 1
ATOM 3440 C CA . ASP A 1 445 ? -22.406 22.672 9.883 1 51.22 445 ASP A CA 1
ATOM 3441 C C . ASP A 1 445 ? -23.484 22.078 10.781 1 51.22 445 ASP A C 1
ATOM 3443 O O . ASP A 1 445 ? -24.281 21.25 10.344 1 51.22 445 ASP A O 1
ATOM 3447 N N . VAL A 1 446 ? -23.172 22.031 12.062 1 44.25 446 VAL A N 1
ATOM 3448 C CA . VAL A 1 446 ? -23.938 21.578 13.219 1 44.25 446 VAL A CA 1
ATOM 3449 C C . VAL A 1 446 ? -25.359 22.156 13.164 1 44.25 446 VAL A C 1
ATOM 3451 O O . VAL A 1 446 ? -26.234 21.75 13.93 1 44.25 446 VAL A O 1
ATOM 3454 N N . ASP A 1 447 ? -25.484 23.281 12.602 1 43.53 447 ASP A N 1
ATOM 3455 C CA . ASP A 1 447 ? -26.859 23.781 12.68 1 43.53 447 ASP A CA 1
ATOM 3456 C C . ASP A 1 447 ? -27.828 22.844 11.969 1 43.53 447 ASP A C 1
ATOM 3458 O O . ASP A 1 447 ? -29.047 23.062 12.008 1 43.53 447 ASP A O 1
ATOM 3462 N N . GLN A 1 448 ? -27.234 21.984 11.164 1 42.34 448 GLN A N 1
ATOM 3463 C CA . GLN A 1 448 ? -28.203 21.047 10.602 1 42.34 448 GLN A CA 1
ATOM 3464 C C . GLN A 1 448 ? -28.453 19.875 11.539 1 42.34 448 GLN A C 1
ATOM 3466 O O . GLN A 1 448 ? -27.531 19.406 12.203 1 42.34 448 GLN A O 1
ATOM 3471 N N . PRO A 1 449 ? -29.688 19.641 12.055 1 40.28 449 PRO A N 1
ATOM 3472 C CA . PRO A 1 449 ? -29.984 18.688 13.125 1 40.28 449 PRO A CA 1
ATOM 3473 C C . PRO A 1 449 ? -29.047 17.484 13.117 1 40.28 449 PRO A C 1
ATOM 3475 O O . PRO A 1 449 ? -28.406 17.188 14.133 1 40.28 449 PRO A O 1
ATOM 3478 N N . SER A 1 450 ? -29.453 16.188 12.633 1 38.22 450 SER A N 1
ATOM 3479 C CA . SER A 1 450 ? -28.828 14.898 12.906 1 38.22 450 SER A CA 1
ATOM 3480 C C . SER A 1 450 ? -27.578 14.703 12.047 1 38.22 450 SER A C 1
ATOM 3482 O O . SER A 1 450 ? -27.656 14.766 10.82 1 38.22 450 SER A O 1
ATOM 3484 N N . PRO A 1 451 ? -26.406 14.875 12.555 1 39.66 451 PRO A N 1
ATOM 3485 C CA . PRO A 1 451 ? -25.172 14.586 11.812 1 39.66 451 PRO A CA 1
ATOM 3486 C C . PRO A 1 451 ? -25.312 13.375 10.891 1 39.66 451 PRO A C 1
ATOM 3488 O O . PRO A 1 451 ? -24.547 13.25 9.93 1 39.66 451 PRO A O 1
ATOM 3491 N N . ARG A 1 452 ? -26.047 12.336 11.312 1 36.88 452 ARG A N 1
ATOM 3492 C CA . ARG A 1 452 ? -26.266 11.102 10.562 1 36.88 452 ARG A CA 1
ATOM 3493 C C . ARG A 1 452 ? -26.891 11.398 9.203 1 36.88 452 ARG A C 1
ATOM 3495 O O . ARG A 1 452 ? -26.656 10.672 8.234 1 36.88 452 ARG A O 1
ATOM 3502 N N . ARG A 1 453 ? -27.781 12.266 9.18 1 35.56 453 ARG A N 1
ATOM 3503 C CA . ARG A 1 453 ? -28.594 12.484 7.992 1 35.56 453 ARG A CA 1
ATOM 3504 C C . ARG A 1 453 ? -27.766 13.133 6.879 1 35.56 453 ARG A C 1
ATOM 3506 O O . ARG A 1 453 ? -28 12.875 5.695 1 35.56 453 ARG A O 1
ATOM 3513 N N . ARG A 1 454 ? -26.781 13.883 7.168 1 38.22 454 ARG A N 1
ATOM 3514 C CA . ARG A 1 454 ? -26.047 14.656 6.172 1 38.22 454 ARG A CA 1
ATOM 3515 C C . ARG A 1 454 ? -25.031 13.781 5.438 1 38.22 454 ARG A C 1
ATOM 3517 O O . ARG A 1 454 ? -24.781 13.984 4.25 1 38.22 454 ARG A O 1
ATOM 3524 N N . LEU A 1 455 ? -24.375 12.93 6.121 1 36.44 455 LEU A N 1
ATOM 3525 C CA . LEU A 1 455 ? -23.453 12.008 5.449 1 36.44 455 LEU A CA 1
ATOM 3526 C C . LEU A 1 455 ? -24.188 11.172 4.41 1 36.44 455 LEU A C 1
ATOM 3528 O O . LEU A 1 455 ? -23.625 10.805 3.385 1 36.44 455 LEU A O 1
ATOM 3532 N N . SER A 1 456 ? -25.5 10.906 4.641 1 35.53 456 SER A N 1
ATOM 3533 C CA . SER A 1 456 ? -26.328 10.117 3.732 1 35.53 456 SER A CA 1
ATOM 3534 C C . SER A 1 456 ? -26.656 10.898 2.461 1 35.53 456 SER A C 1
ATOM 3536 O O . SER A 1 456 ? -26.812 10.305 1.389 1 35.53 456 SER A O 1
ATOM 3538 N N . MET A 1 457 ? -26.891 12.148 2.654 1 33.5 457 MET A N 1
ATOM 3539 C CA . MET A 1 457 ? -27.344 12.891 1.479 1 33.5 457 MET A CA 1
ATOM 3540 C C . MET A 1 457 ? -26.234 12.977 0.434 1 33.5 457 MET A C 1
ATOM 3542 O O . MET A 1 457 ? -26.5 13.125 -0.758 1 33.5 457 MET A O 1
ATOM 3546 N N . MET A 1 458 ? -25.062 13.133 0.864 1 33.69 458 MET A N 1
ATOM 3547 C CA . MET A 1 458 ? -23.953 13.297 -0.067 1 33.69 458 MET A CA 1
ATOM 3548 C C . MET A 1 458 ? -23.609 11.977 -0.738 1 33.69 458 MET A C 1
ATOM 3550 O O . MET A 1 458 ? -22.703 11.914 -1.571 1 33.69 458 MET A O 1
ATOM 3554 N N . GLN A 1 459 ? -24.219 10.961 -0.309 1 31.78 459 GLN A N 1
ATOM 3555 C CA . GLN A 1 459 ? -23.953 9.656 -0.916 1 31.78 459 GLN A CA 1
ATOM 3556 C C . GLN A 1 459 ? -24.344 9.656 -2.391 1 31.78 459 GLN A C 1
ATOM 3558 O O . GLN A 1 459 ? -24.125 8.664 -3.096 1 31.78 459 GLN A O 1
ATOM 3563 N N . ARG A 1 460 ? -25.125 10.719 -2.723 1 30.81 460 ARG A N 1
ATOM 3564 C CA . ARG A 1 460 ? -25.656 10.539 -4.07 1 30.81 460 ARG A CA 1
ATOM 3565 C C . ARG A 1 460 ? -24.625 10.953 -5.121 1 30.81 460 ARG A C 1
ATOM 3567 O O . ARG A 1 460 ? -24.984 11.18 -6.281 1 30.81 460 ARG A O 1
ATOM 3574 N N . ILE A 1 461 ? -23.547 11.633 -4.734 1 29.88 461 ILE A N 1
ATOM 3575 C CA . ILE A 1 461 ? -22.703 11.883 -5.895 1 29.88 461 ILE A CA 1
ATOM 3576 C C . ILE A 1 461 ? -22.156 10.555 -6.434 1 29.88 461 ILE A C 1
ATOM 3578 O O . ILE A 1 461 ? -21.594 9.758 -5.688 1 29.88 461 ILE A O 1
ATOM 3582 N N . PRO A 1 462 ? -22.516 10.094 -7.559 1 30.22 462 PRO A N 1
ATOM 3583 C CA . PRO A 1 462 ? -22.047 8.828 -8.141 1 30.22 462 PRO A CA 1
ATOM 3584 C C . PRO A 1 462 ? -20.562 8.602 -7.934 1 30.22 462 PRO A C 1
ATOM 3586 O O . PRO A 1 462 ? -19.766 9.555 -7.992 1 30.22 462 PRO A O 1
ATOM 3589 N N . PRO A 1 463 ? -20.203 7.676 -7.035 1 31.48 463 PRO A N 1
ATOM 3590 C CA . PRO A 1 463 ? -18.766 7.359 -6.984 1 31.48 463 PRO A CA 1
ATOM 3591 C C . PRO A 1 463 ? -18.109 7.422 -8.359 1 31.48 463 PRO A C 1
ATOM 3593 O O . PRO A 1 463 ? -18.688 6.988 -9.352 1 31.48 463 PRO A O 1
ATOM 3596 N N . ILE A 1 464 ? -17.453 8.555 -8.602 1 31.31 464 ILE A N 1
ATOM 3597 C CA . ILE A 1 464 ? -16.781 8.477 -9.891 1 31.31 464 ILE A CA 1
ATOM 3598 C C . ILE A 1 464 ? -16.297 7.051 -10.141 1 31.31 464 ILE A C 1
ATOM 3600 O O . ILE A 1 464 ? -16.406 6.539 -11.258 1 31.31 464 ILE A O 1
ATOM 3604 N N . PHE A 1 465 ? -15.227 6.582 -9.406 1 29.88 465 PHE A N 1
ATOM 3605 C CA . PHE A 1 465 ? -14.836 5.199 -9.648 1 29.88 465 PHE A CA 1
ATOM 3606 C C . PHE A 1 465 ? -15.617 4.254 -8.734 1 29.88 465 PHE A C 1
ATOM 3608 O O . PHE A 1 465 ? -15.75 4.508 -7.539 1 29.88 465 PHE A O 1
ATOM 3615 N N . PRO A 1 466 ? -16.719 3.621 -9.227 1 27.84 466 PRO A N 1
ATOM 3616 C CA . PRO A 1 466 ? -17.453 2.652 -8.422 1 27.84 466 PRO A CA 1
ATOM 3617 C C . PRO A 1 466 ? -16.547 1.732 -7.609 1 27.84 466 PRO A C 1
ATOM 3619 O O . PRO A 1 466 ? -15.648 1.103 -8.172 1 27.84 466 PRO A O 1
ATOM 3622 N N . ILE A 1 467 ? -16.078 2.199 -6.504 1 28.66 467 ILE A N 1
ATOM 3623 C CA . ILE A 1 467 ? -15.594 1.068 -5.723 1 28.66 467 ILE A CA 1
ATOM 3624 C C . ILE A 1 467 ? -16.703 0.016 -5.598 1 28.66 467 ILE A C 1
ATOM 3626 O O . ILE A 1 467 ? -17.766 0.282 -5.027 1 28.66 467 ILE A O 1
ATOM 3630 N N . GLN A 1 468 ? -17.031 -0.719 -6.637 1 26.3 468 GLN A N 1
ATOM 3631 C CA . GLN A 1 468 ? -17.984 -1.824 -6.547 1 26.3 468 GLN A CA 1
ATOM 3632 C C . GLN A 1 468 ? -17.766 -2.639 -5.277 1 26.3 468 GLN A C 1
ATOM 3634 O O . GLN A 1 468 ? -16.812 -3.416 -5.188 1 26.3 468 GLN A O 1
ATOM 3639 N N . SER A 1 469 ? -17.734 -2.039 -4.133 1 26.84 469 SER A N 1
ATOM 3640 C CA . SER A 1 469 ? -17.844 -2.896 -2.955 1 26.84 469 SER A CA 1
ATOM 3641 C C . SER A 1 469 ? -19.156 -3.686 -2.967 1 26.84 469 SER A C 1
ATOM 3643 O O . SER A 1 469 ? -20.219 -3.137 -2.678 1 26.84 469 SER A O 1
ATOM 3645 N N . ASN A 1 470 ? -19.469 -4.461 -3.959 1 27.67 470 ASN A N 1
ATOM 3646 C CA . ASN A 1 470 ? -20.594 -5.379 -3.807 1 27.67 470 ASN A CA 1
ATOM 3647 C C . ASN A 1 470 ? -20.438 -6.254 -2.564 1 27.67 470 ASN A C 1
ATOM 3649 O O . ASN A 1 470 ? -20.219 -7.461 -2.674 1 27.67 470 ASN A O 1
ATOM 3653 N N . PHE A 1 471 ? -19.656 -5.836 -1.567 1 25.05 471 PHE A N 1
ATOM 3654 C CA . PHE A 1 471 ? -19.688 -6.75 -0.43 1 25.05 471 PHE A CA 1
ATOM 3655 C C . PHE A 1 471 ? -21.047 -6.703 0.262 1 25.05 471 PHE A C 1
ATOM 3657 O O . PHE A 1 471 ? -21.359 -5.738 0.958 1 25.05 471 PHE A O 1
ATOM 3664 N N . SER A 1 472 ? -22.109 -7.105 -0.434 1 23.72 472 SER A N 1
ATOM 3665 C CA . SER A 1 472 ? -23.344 -7.328 0.315 1 23.72 472 SER A CA 1
ATOM 3666 C C . SER A 1 472 ? -23.125 -8.281 1.481 1 23.72 472 SER A C 1
ATOM 3668 O O . SER A 1 472 ? -22.672 -9.414 1.285 1 23.72 472 SER A O 1
ATOM 3670 N N . LEU A 1 473 ? -22.75 -7.812 2.598 1 22.94 473 LEU A N 1
ATOM 3671 C CA . LEU A 1 473 ? -22.828 -8.555 3.85 1 22.94 473 LEU A CA 1
ATOM 3672 C C . LEU A 1 473 ? -24.188 -9.203 4.016 1 22.94 473 LEU A C 1
ATOM 3674 O O . LEU A 1 473 ? -25.203 -8.508 4.195 1 22.94 473 LEU A O 1
ATOM 3678 N N . ASN A 1 474 ? -24.453 -10.195 3.229 1 22.94 474 ASN A N 1
ATOM 3679 C CA . ASN A 1 474 ? -25.641 -10.969 3.582 1 22.94 474 ASN A CA 1
ATOM 3680 C C . ASN A 1 474 ? -25.562 -11.484 5.02 1 22.94 474 ASN A C 1
ATOM 3682 O O . ASN A 1 474 ? -24.672 -12.258 5.359 1 22.94 474 ASN A O 1
ATOM 3686 N N . LYS A 1 475 ? -26.031 -10.727 5.922 1 24.56 475 LYS A N 1
ATOM 3687 C CA . LYS A 1 475 ? -26.219 -11.172 7.301 1 24.56 475 LYS A CA 1
ATOM 3688 C C . LYS A 1 475 ? -26.984 -12.484 7.355 1 24.56 475 LYS A C 1
ATOM 3690 O O . LYS A 1 475 ? -28.141 -12.555 6.914 1 24.56 475 LYS A O 1
ATOM 3695 N N . PRO A 1 476 ? -26.359 -13.602 7.352 1 20.39 476 PRO A N 1
ATOM 3696 C CA . PRO A 1 476 ? -27.25 -14.734 7.598 1 20.39 476 PRO A CA 1
ATOM 3697 C C . PRO A 1 476 ? -28.062 -14.578 8.891 1 20.39 476 PRO A C 1
ATOM 3699 O O . PRO A 1 476 ? -27.547 -14.031 9.875 1 20.39 476 PRO A O 1
ATOM 3702 N N . LYS A 1 477 ? -29.312 -14.445 8.766 1 21.97 477 LYS A N 1
ATOM 3703 C CA . LYS A 1 477 ? -30.219 -14.484 9.906 1 21.97 477 LYS A CA 1
ATOM 3704 C C . LYS A 1 477 ? -29.906 -15.664 10.82 1 21.97 477 LYS A C 1
ATOM 3706 O O . LYS A 1 477 ? -30.016 -16.828 10.398 1 21.97 477 LYS A O 1
ATOM 3711 N N . LEU A 1 478 ? -28.906 -15.461 11.828 1 19.33 478 LEU A N 1
ATOM 3712 C CA . LEU A 1 478 ? -28.734 -16.406 12.93 1 19.33 478 LEU A CA 1
ATOM 3713 C C . LEU A 1 478 ? -30.078 -16.766 13.547 1 19.33 478 LEU A C 1
ATOM 3715 O O . LEU A 1 478 ? -30.828 -15.883 13.984 1 19.33 478 LEU A O 1
ATOM 3719 N N . SER A 1 479 ? -30.688 -17.766 13.086 1 19.39 479 SER A N 1
ATOM 3720 C CA . SER A 1 479 ? -31.812 -18.391 13.758 1 19.39 479 SER A CA 1
ATOM 3721 C C . SER A 1 479 ? -31.594 -18.469 15.266 1 19.39 479 SER A C 1
ATOM 3723 O O . SER A 1 479 ? -30.453 -18.656 15.719 1 19.39 479 SER A O 1
ATOM 3725 N N . GLN A 1 480 ? -32.438 -17.797 16.031 1 20.11 480 GLN A N 1
ATOM 3726 C CA . GLN A 1 480 ? -32.656 -17.656 17.469 1 20.11 480 GLN A CA 1
ATOM 3727 C C . GLN A 1 480 ? -32.562 -19.016 18.172 1 20.11 480 GLN A C 1
ATOM 3729 O O . GLN A 1 480 ? -33.469 -19.844 18.062 1 20.11 480 GLN A O 1
ATOM 3734 N N . LEU A 1 481 ? -31.484 -19.781 17.969 1 18.25 481 LEU A N 1
ATOM 3735 C CA . LEU A 1 481 ? -31.562 -20.969 18.812 1 18.25 481 LEU A CA 1
ATOM 3736 C C . LEU A 1 481 ? -31.75 -20.594 20.281 1 18.25 481 LEU A C 1
ATOM 3738 O O . LEU A 1 481 ? -31.031 -19.734 20.812 1 18.25 481 LEU A O 1
ATOM 3742 N N . ASN A 1 482 ? -32.938 -20.703 20.797 1 19.44 482 ASN A N 1
ATOM 3743 C CA . ASN A 1 482 ? -33.562 -20.578 22.125 1 19.44 482 ASN A CA 1
ATOM 3744 C C . ASN A 1 482 ? -32.719 -21.297 23.188 1 19.44 482 ASN A C 1
ATOM 3746 O O . ASN A 1 482 ? -32.625 -22.516 23.203 1 19.44 482 ASN A O 1
ATOM 3750 N N . GLY A 1 483 ? -31.391 -20.891 23.266 1 17.81 483 GLY A N 1
ATOM 3751 C CA . GLY A 1 483 ? -30.609 -21.547 24.312 1 17.81 483 GLY A CA 1
ATOM 3752 C C . GLY A 1 483 ? -31.281 -21.469 25.672 1 17.81 483 GLY A C 1
ATOM 3753 O O . GLY A 1 483 ? -31.719 -20.391 26.094 1 17.81 483 GLY A O 1
ATOM 3754 N N . ARG A 1 484 ? -31.906 -22.5 26.125 1 18.66 484 ARG A N 1
ATOM 3755 C CA . ARG A 1 484 ? -32.438 -22.797 27.453 1 18.66 484 ARG A CA 1
ATOM 3756 C C . ARG A 1 484 ? -31.406 -22.5 28.531 1 18.66 484 ARG A C 1
ATOM 3758 O O . ARG A 1 484 ? -30.203 -22.672 28.312 1 18.66 484 ARG A O 1
ATOM 3765 N N . GLU A 1 485 ? -31.734 -21.672 29.547 1 19.22 485 GLU A N 1
ATOM 3766 C CA . GLU A 1 485 ? -31.25 -21.062 30.781 1 19.22 485 GLU A CA 1
ATOM 3767 C C . GLU A 1 485 ? -30.625 -22.094 31.719 1 19.22 485 GLU A C 1
ATOM 3769 O O . GLU A 1 485 ? -31.328 -22.969 32.25 1 19.22 485 GLU A O 1
ATOM 3774 N N . PRO A 1 486 ? -29.531 -22.859 31.297 1 17.75 486 PRO A N 1
ATOM 3775 C CA . PRO A 1 486 ? -29.406 -23.875 32.344 1 17.75 486 PRO A CA 1
ATOM 3776 C C . PRO A 1 486 ? -29.125 -23.25 33.719 1 17.75 486 PRO A C 1
ATOM 3778 O O . PRO A 1 486 ? -28.578 -22.156 33.812 1 17.75 486 PRO A O 1
ATOM 3781 N N . GLU A 1 487 ? -29.797 -23.672 34.781 1 18.33 487 GLU A N 1
ATOM 3782 C CA . GLU A 1 487 ? -29.953 -23.484 36.219 1 18.33 487 GLU A CA 1
ATOM 3783 C C . GLU A 1 487 ? -28.656 -23.812 36.969 1 18.33 487 GLU A C 1
ATOM 3785 O O . GLU A 1 487 ? -28.281 -24.984 37.062 1 18.33 487 GLU A O 1
ATOM 3790 N N . SER A 1 488 ? -27.531 -23.141 36.531 1 16.28 488 SER A N 1
ATOM 3791 C CA . SER A 1 488 ? -26.359 -23.594 37.281 1 16.28 488 SER A CA 1
ATOM 3792 C C . SER A 1 488 ? -26.578 -23.438 38.781 1 16.28 488 SER A C 1
ATOM 3794 O O . SER A 1 488 ? -27.016 -22.391 39.25 1 16.28 488 SER A O 1
ATOM 3796 N N . SER A 1 489 ? -26.438 -24.547 39.438 1 15.83 489 SER A N 1
ATOM 3797 C CA . SER A 1 489 ? -26.562 -24.906 40.844 1 15.83 489 SER A CA 1
ATOM 3798 C C . SER A 1 489 ? -25.531 -24.188 41.719 1 15.83 489 SER A C 1
ATOM 3800 O O . SER A 1 489 ? -24.625 -23.547 41.188 1 15.83 489 SER A O 1
ATOM 3802 N N . CYS A 1 490 ? -24.844 -24.922 42.656 1 15.65 490 CYS A N 1
ATOM 3803 C CA . CYS A 1 490 ? -24.859 -24.875 44.094 1 15.65 490 CYS A CA 1
ATOM 3804 C C . CYS A 1 490 ? -23.609 -24.188 44.656 1 15.65 490 CYS A C 1
ATOM 3806 O O . CYS A 1 490 ? -23.656 -23.516 45.688 1 15.65 490 CYS A O 1
ATOM 3808 N N . LEU A 1 491 ? -22.266 -24.469 44.281 1 16.91 491 LEU A N 1
ATOM 3809 C CA . LEU A 1 491 ? -21.609 -24.938 45.5 1 16.91 491 LEU A CA 1
ATOM 3810 C C . LEU A 1 491 ? -21.156 -23.781 46.375 1 16.91 491 LEU A C 1
ATOM 3812 O O . LEU A 1 491 ? -20.906 -22.688 45.844 1 16.91 491 LEU A O 1
ATOM 3816 N N . PRO A 1 492 ? -20.781 -24.125 47.688 1 16.02 492 PRO A N 1
ATOM 3817 C CA . PRO A 1 492 ? -20.797 -23.406 48.969 1 16.02 492 PRO A CA 1
ATOM 3818 C C . PRO A 1 492 ? -19.562 -22.531 49.156 1 16.02 492 PRO A C 1
ATOM 3820 O O . PRO A 1 492 ? -19.672 -21.312 49.375 1 16.02 492 PRO A O 1
ATOM 3823 N N . PRO A 1 493 ? -18.531 -23 50.062 1 15.42 493 PRO A N 1
ATOM 3824 C CA . PRO A 1 493 ? -18.344 -22.375 51.375 1 15.42 493 PRO A CA 1
ATOM 3825 C C . PRO A 1 493 ? -17.125 -21.453 51.406 1 15.42 493 PRO A C 1
ATOM 3827 O O . PRO A 1 493 ? -17.234 -20.297 51.875 1 15.42 493 PRO A O 1
ATOM 3830 N N . GLN A 1 494 ? -15.758 -22.031 51.562 1 14.74 494 GLN A N 1
ATOM 3831 C CA . GLN A 1 494 ? -15.148 -21.906 52.875 1 14.74 494 GLN A CA 1
ATOM 3832 C C . GLN A 1 494 ? -14.219 -20.688 52.938 1 14.74 494 GLN A C 1
ATOM 3834 O O . GLN A 1 494 ? -13.805 -20.172 51.875 1 14.74 494 GLN A O 1
ATOM 3839 N N . THR A 1 495 ? -13.055 -20.812 53.844 1 15.26 495 THR A N 1
ATOM 3840 C CA . THR A 1 495 ? -12.656 -20.094 55.031 1 15.26 495 THR A CA 1
ATOM 3841 C C . THR A 1 495 ? -11.539 -19.109 54.75 1 15.26 495 THR A C 1
ATOM 3843 O O . THR A 1 495 ? -10.875 -19.219 53.719 1 15.26 495 THR A O 1
ATOM 3846 N N . PRO A 1 496 ? -10.422 -19 55.656 1 15.36 496 PRO A N 1
ATOM 3847 C CA . PRO A 1 496 ? -10.055 -17.984 56.625 1 15.36 496 PRO A CA 1
ATOM 3848 C C . PRO A 1 496 ? -8.766 -17.25 56.281 1 15.36 496 PRO A C 1
ATOM 3850 O O . PRO A 1 496 ? -8.719 -16.016 56.312 1 15.36 496 PRO A O 1
ATOM 3853 N N . LEU A 1 497 ? -7.441 -17.953 56.281 1 14.56 497 LEU A N 1
ATOM 3854 C CA . LEU A 1 497 ? -6.543 -17.594 57.375 1 14.56 497 LEU A CA 1
ATOM 3855 C C . LEU A 1 497 ? -5.645 -16.422 56.969 1 14.56 497 LEU A C 1
ATOM 3857 O O . LEU A 1 497 ? -5.477 -16.141 55.781 1 14.56 497 LEU A O 1
ATOM 3861 N N . THR A 1 498 ? -4.23 -16.406 57.5 1 14.7 498 THR A N 1
ATOM 3862 C CA . THR A 1 498 ? -3.508 -15.688 58.531 1 14.7 498 THR A CA 1
ATOM 3863 C C . THR A 1 498 ? -2.473 -14.75 57.938 1 14.7 498 THR A C 1
ATOM 3865 O O . THR A 1 498 ? -2.127 -14.875 56.75 1 14.7 498 THR A O 1
ATOM 3868 N N . GLU A 1 499 ? -1.175 -14.531 58.594 1 14.77 499 GLU A N 1
ATOM 3869 C CA . GLU A 1 499 ? -0.522 -13.516 59.406 1 14.77 499 GLU A CA 1
ATOM 3870 C C . GLU A 1 499 ? 0.712 -12.953 58.719 1 14.77 499 GLU A C 1
ATOM 3872 O O . GLU A 1 499 ? 0.911 -11.742 58.688 1 14.77 499 GLU A O 1
ATOM 3877 N N . ALA A 1 500 ? 1.926 -13.664 58.375 1 14.45 500 ALA A N 1
ATOM 3878 C CA . ALA A 1 500 ? 3.125 -13.32 59.125 1 14.45 500 ALA A CA 1
ATOM 3879 C C . ALA A 1 500 ? 3.863 -12.148 58.5 1 14.45 500 ALA A C 1
ATOM 3881 O O . ALA A 1 500 ? 3.684 -11.859 57.312 1 14.45 500 ALA A O 1
ATOM 3882 N N . THR A 1 501 ? 5.301 -11.859 59 1 14.5 501 THR A N 1
ATOM 3883 C CA . THR A 1 501 ? 6.129 -10.945 59.75 1 14.5 501 THR A CA 1
ATOM 3884 C C . THR A 1 501 ? 7.195 -10.305 58.875 1 14.5 501 THR A C 1
ATOM 3886 O O . THR A 1 501 ? 7.445 -9.102 58.969 1 14.5 501 THR A O 1
ATOM 3889 N N . LYS A 1 502 ? 8.273 -11.062 58.219 1 14.55 502 LYS A N 1
ATOM 3890 C CA . LYS A 1 502 ? 9.625 -10.836 58.75 1 14.55 502 LYS A CA 1
ATOM 3891 C C . LYS A 1 502 ? 10.258 -9.609 58.094 1 14.55 502 LYS A C 1
ATOM 3893 O O . LYS A 1 502 ? 9.93 -9.258 56.969 1 14.55 502 LYS A O 1
ATOM 3898 N N . VAL A 1 503 ? 11.672 -9.32 58.438 1 14.76 503 VAL A N 1
ATOM 3899 C CA . VAL A 1 503 ? 12.539 -8.312 59.031 1 14.76 503 VAL A CA 1
ATOM 3900 C C . VAL A 1 503 ? 13.328 -7.594 57.938 1 14.76 503 VAL A C 1
ATOM 3902 O O . VAL A 1 503 ? 13.344 -8.031 56.781 1 14.76 503 VAL A O 1
ATOM 3905 N N . GLU A 1 504 ? 14.812 -7.582 57.969 1 14.95 504 GLU A N 1
ATOM 3906 C CA . GLU A 1 504 ? 15.742 -6.562 58.469 1 14.95 504 GLU A CA 1
ATOM 3907 C C . GLU A 1 504 ? 16.562 -5.977 57.312 1 14.95 504 GLU A C 1
ATOM 3909 O O . GLU A 1 504 ? 16.672 -4.754 57.188 1 14.95 504 GLU A O 1
ATOM 3914 N N . GLN A 1 505 ? 17.625 -6.672 56.625 1 14.55 505 GLN A N 1
ATOM 3915 C CA . GLN A 1 505 ? 19 -6.27 56.875 1 14.55 505 GLN A CA 1
ATOM 3916 C C . GLN A 1 505 ? 19.438 -5.16 55.938 1 14.55 505 GLN A C 1
ATOM 3918 O O . GLN A 1 505 ? 18.844 -4.977 54.875 1 14.55 505 GLN A O 1
ATOM 3923 N N . ASP A 1 506 ? 20.938 -4.895 55.75 1 15.38 506 ASP A N 1
ATOM 3924 C CA . ASP A 1 506 ? 21.969 -3.91 56.062 1 15.38 506 ASP A CA 1
ATOM 3925 C C . ASP A 1 506 ? 22.438 -3.182 54.812 1 15.38 506 ASP A C 1
ATOM 3927 O O . ASP A 1 506 ? 22 -3.496 53.719 1 15.38 506 ASP A O 1
ATOM 3931 N N . GLY A 1 507 ? 23.844 -3.289 54.438 1 15.86 507 GLY A N 1
ATOM 3932 C CA . GLY A 1 507 ? 24.953 -2.344 54.562 1 15.86 507 GLY A CA 1
ATOM 3933 C C . GLY A 1 507 ? 25.281 -1.646 53.281 1 15.86 507 GLY A C 1
ATOM 3934 O O . GLY A 1 507 ? 24.719 -1.964 52.219 1 15.86 507 GLY A O 1
ATOM 3935 N N . VAL A 1 508 ? 26.734 -1.549 52.812 1 17.09 508 VAL A N 1
ATOM 3936 C CA . VAL A 1 508 ? 27.734 -0.482 52.719 1 17.09 508 VAL A CA 1
ATOM 3937 C C . VAL A 1 508 ? 27.938 -0.087 51.25 1 17.09 508 VAL A C 1
ATOM 3939 O O . VAL A 1 508 ? 27.75 -0.908 50.344 1 17.09 508 VAL A O 1
ATOM 3942 N N . PRO A 1 509 ? 28.344 1.192 50.938 1 16.34 509 PRO A N 1
ATOM 3943 C CA . PRO A 1 509 ? 28.266 2.174 49.844 1 16.34 509 PRO A CA 1
ATOM 3944 C C . PRO A 1 509 ? 29.438 2.084 48.875 1 16.34 509 PRO A C 1
ATOM 3946 O O . PRO A 1 509 ? 29.438 2.74 47.812 1 16.34 509 PRO A O 1
ATOM 3949 N N . ARG A 1 510 ? 30.547 1.332 48.906 1 15.79 510 ARG A N 1
ATOM 3950 C CA . ARG A 1 510 ? 31.844 1.977 48.688 1 15.79 510 ARG A CA 1
ATOM 3951 C C . ARG A 1 510 ? 32.156 2.121 47.219 1 15.79 510 ARG A C 1
ATOM 3953 O O . ARG A 1 510 ? 32.844 1.286 46.625 1 15.79 510 ARG A O 1
ATOM 3960 N N . VAL A 1 511 ? 31.484 2.549 46.219 1 16.48 511 VAL A N 1
ATOM 3961 C CA . VAL A 1 511 ? 31.891 2.256 44.875 1 16.48 511 VAL A CA 1
ATOM 3962 C C . VAL A 1 511 ? 33 3.223 44.438 1 16.48 511 VAL A C 1
ATOM 3964 O O . VAL A 1 511 ? 32.812 4.441 44.469 1 16.48 511 VAL A O 1
ATOM 3967 N N . GLU A 1 512 ? 34.312 2.834 44.531 1 16.52 512 GLU A N 1
ATOM 3968 C CA . GLU A 1 512 ? 35.562 3.498 44.219 1 16.52 512 GLU A CA 1
ATOM 3969 C C . GLU A 1 512 ? 35.688 3.787 42.719 1 16.52 512 GLU A C 1
ATOM 3971 O O . GLU A 1 512 ? 35.5 2.9 41.906 1 16.52 512 GLU A O 1
ATOM 3976 N N . GLY A 1 513 ? 35.594 5.016 42.219 1 17.14 513 GLY A N 1
ATOM 3977 C CA . GLY A 1 513 ? 35.469 5.691 40.938 1 17.14 513 GLY A CA 1
ATOM 3978 C C . GLY A 1 513 ? 36.781 5.715 40.156 1 17.14 513 GLY A C 1
ATOM 3979 O O . GLY A 1 513 ? 37.719 6.43 40.531 1 17.14 513 GLY A O 1
ATOM 3980 N N . GLN A 1 514 ? 37.406 4.508 39.812 1 16.19 514 GLN A N 1
ATOM 3981 C CA . GLN A 1 514 ? 38.75 4.508 39.281 1 16.19 514 GLN A CA 1
ATOM 3982 C C . GLN A 1 514 ? 38.781 5.262 37.938 1 16.19 514 GLN A C 1
ATOM 3984 O O . GLN A 1 514 ? 37.844 5.227 37.156 1 16.19 514 GLN A O 1
ATOM 3989 N N . SER A 1 515 ? 39.812 6.219 37.719 1 17.5 515 SER A N 1
ATOM 3990 C CA . SER A 1 515 ? 40.25 7.34 36.875 1 17.5 515 SER A CA 1
ATOM 3991 C C . SER A 1 515 ? 40.812 6.859 35.562 1 17.5 515 SER A C 1
ATOM 3993 O O . SER A 1 515 ? 41.781 6.113 35.5 1 17.5 515 SER A O 1
ATOM 3995 N N . PRO A 1 516 ? 40.062 6.402 34.531 1 18.16 516 PRO A N 1
ATOM 3996 C CA . PRO A 1 516 ? 40.688 5.781 33.344 1 18.16 516 PRO A CA 1
ATOM 3997 C C . PRO A 1 516 ? 41.594 6.746 32.594 1 18.16 516 PRO A C 1
ATOM 3999 O O . PRO A 1 516 ? 41.344 7.957 32.562 1 18.16 516 PRO A O 1
ATOM 4002 N N . PRO A 1 517 ? 42.812 6.336 32.25 1 17.69 517 PRO A N 1
ATOM 4003 C CA . PRO A 1 517 ? 43.969 7.051 31.703 1 17.69 517 PRO A CA 1
ATOM 4004 C C . PRO A 1 517 ? 43.75 7.512 30.266 1 17.69 517 PRO A C 1
ATOM 4006 O O . PRO A 1 517 ? 42.906 6.945 29.562 1 17.69 517 PRO A O 1
ATOM 4009 N N . ARG A 1 518 ? 44.344 8.664 29.766 1 18.03 518 ARG A N 1
ATOM 4010 C CA . ARG A 1 518 ? 44.375 9.758 28.797 1 18.03 518 ARG A CA 1
ATOM 4011 C C . ARG A 1 518 ? 45.031 9.32 27.5 1 18.03 518 ARG A C 1
ATOM 4013 O O . ARG A 1 518 ? 45.281 10.148 26.609 1 18.03 518 ARG A O 1
ATOM 4020 N N . SER A 1 519 ? 45 7.945 27.094 1 17.06 519 SER A N 1
ATOM 4021 C CA . SER A 1 519 ? 46.094 7.734 26.156 1 17.06 519 SER A CA 1
ATOM 4022 C C . SER A 1 519 ? 45.844 8.492 24.859 1 17.06 519 SER A C 1
ATOM 4024 O O . SER A 1 519 ? 44.719 8.555 24.375 1 17.06 519 SER A O 1
ATOM 4026 N N . GLN A 1 520 ? 46.781 9.297 24.344 1 17.2 520 GLN A N 1
ATOM 4027 C CA . GLN A 1 520 ? 47.125 10.391 23.453 1 17.2 520 GLN A CA 1
ATOM 4028 C C . GLN A 1 520 ? 47.25 9.914 22 1 17.2 520 GLN A C 1
ATOM 4030 O O . GLN A 1 520 ? 47.625 10.688 21.125 1 17.2 520 GLN A O 1
ATOM 4035 N N . THR A 1 521 ? 46.625 8.727 21.594 1 18.88 521 THR A N 1
ATOM 4036 C CA . THR A 1 521 ? 47.375 8.258 20.422 1 18.88 521 THR A CA 1
ATOM 4037 C C . THR A 1 521 ? 47.125 9.188 19.234 1 18.88 521 THR A C 1
ATOM 4039 O O . THR A 1 521 ? 46 9.625 18.984 1 18.88 521 THR A O 1
ATOM 4042 N N . PRO A 1 522 ? 48.219 9.539 18.438 1 19.66 522 PRO A N 1
ATOM 4043 C CA . PRO A 1 522 ? 48.531 10.594 17.484 1 19.66 522 PRO A CA 1
ATOM 4044 C C . PRO A 1 522 ? 47.906 10.367 16.109 1 19.66 522 PRO A C 1
ATOM 4046 O O . PRO A 1 522 ? 47.75 9.219 15.672 1 19.66 522 PRO A O 1
ATOM 4049 N N . LEU A 1 523 ? 46.906 11.156 15.688 1 19.45 523 LEU A N 1
ATOM 4050 C CA . LEU A 1 523 ? 46.031 11.188 14.516 1 19.45 523 LEU A CA 1
ATOM 4051 C C . LEU A 1 523 ? 46.844 11.266 13.227 1 19.45 523 LEU A C 1
ATOM 4053 O O . LEU A 1 523 ? 47.656 12.188 13.047 1 19.45 523 LEU A O 1
ATOM 4057 N N . PRO A 1 524 ? 47.125 10.047 12.633 1 19.17 524 PRO A N 1
ATOM 4058 C CA . PRO A 1 524 ? 48.031 10.055 11.477 1 19.17 524 PRO A CA 1
ATOM 4059 C C . PRO A 1 524 ? 47.5 10.898 10.32 1 19.17 524 PRO A C 1
ATOM 4061 O O . PRO A 1 524 ? 46.281 11.148 10.234 1 19.17 524 PRO A O 1
ATOM 4064 N N . GLN A 1 525 ? 48.406 11.375 9.406 1 19.05 525 GLN A N 1
ATOM 4065 C CA . GLN A 1 525 ? 48.625 12.398 8.391 1 19.05 525 GLN A CA 1
ATOM 4066 C C . GLN A 1 525 ? 47.969 12.023 7.074 1 19.05 525 GLN A C 1
ATOM 4068 O O . GLN A 1 525 ? 48.375 11.055 6.418 1 19.05 525 GLN A O 1
ATOM 4073 N N . VAL A 1 526 ? 46.594 11.906 6.934 1 19.36 526 VAL A N 1
ATOM 4074 C CA . VAL A 1 526 ? 45.969 11.344 5.73 1 19.36 526 VAL A CA 1
ATOM 4075 C C . VAL A 1 526 ? 46.281 12.234 4.531 1 19.36 526 VAL A C 1
ATOM 4077 O O . VAL A 1 526 ? 46.062 13.438 4.566 1 19.36 526 VAL A O 1
ATOM 4080 N N . PRO A 1 527 ? 47.125 11.766 3.586 1 18.64 527 PRO A N 1
ATOM 4081 C CA . PRO A 1 527 ? 47.625 12.539 2.449 1 18.64 527 PRO A CA 1
ATOM 4082 C C . PRO A 1 527 ? 46.531 12.961 1.482 1 18.64 527 PRO A C 1
ATOM 4084 O O . PRO A 1 527 ? 45.469 12.336 1.437 1 18.64 527 PRO A O 1
ATOM 4087 N N . LYS A 1 528 ? 46.75 14.062 0.715 1 18.64 528 LYS A N 1
ATOM 4088 C CA . LYS A 1 528 ? 46.062 15.039 -0.123 1 18.64 528 LYS A CA 1
ATOM 4089 C C . LYS A 1 528 ? 45.625 14.422 -1.449 1 18.64 528 LYS A C 1
ATOM 4091 O O . LYS A 1 528 ? 46.469 14.055 -2.27 1 18.64 528 LYS A O 1
ATOM 4096 N N . ALA A 1 529 ? 44.562 13.516 -1.48 1 18.55 529 ALA A N 1
ATOM 4097 C CA . ALA A 1 529 ? 44.219 12.859 -2.738 1 18.55 529 ALA A CA 1
ATOM 4098 C C . ALA A 1 529 ? 43.875 13.883 -3.818 1 18.55 529 ALA A C 1
ATOM 4100 O O . ALA A 1 529 ? 43.156 14.859 -3.561 1 18.55 529 ALA A O 1
ATOM 4101 N N . ARG A 1 530 ? 44.594 13.938 -4.918 1 19.8 530 ARG A N 1
ATOM 4102 C CA . ARG A 1 530 ? 44.625 14.828 -6.074 1 19.8 530 ARG A CA 1
ATOM 4103 C C . ARG A 1 530 ? 43.312 14.734 -6.844 1 19.8 530 ARG A C 1
ATOM 4105 O O . ARG A 1 530 ? 42.75 13.641 -7.008 1 19.8 530 ARG A O 1
ATOM 4112 N N . PRO A 1 531 ? 42.562 15.836 -7.148 1 19.44 531 PRO A N 1
ATOM 4113 C CA . PRO A 1 531 ? 41.25 16.109 -7.703 1 19.44 531 PRO A CA 1
ATOM 4114 C C . PRO A 1 531 ? 41.094 15.648 -9.148 1 19.44 531 PRO A C 1
ATOM 4116 O O . PRO A 1 531 ? 41.844 16.125 -10.031 1 19.44 531 PRO A O 1
ATOM 4119 N N . VAL A 1 532 ? 41.156 14.297 -9.469 1 20.59 532 VAL A N 1
ATOM 4120 C CA . VAL A 1 532 ? 41.188 13.969 -10.891 1 20.59 532 VAL A CA 1
ATOM 4121 C C . VAL A 1 532 ? 39.938 14.531 -11.57 1 20.59 532 VAL A C 1
ATOM 4123 O O . VAL A 1 532 ? 38.875 14.57 -10.961 1 20.59 532 VAL A O 1
ATOM 4126 N N . ASP A 1 533 ? 40.062 15.195 -12.688 1 20.64 533 ASP A N 1
ATOM 4127 C CA . ASP A 1 533 ? 39.25 16.031 -13.562 1 20.64 533 ASP A CA 1
ATOM 4128 C C . ASP A 1 533 ? 38.125 15.211 -14.219 1 20.64 533 ASP A C 1
ATOM 4130 O O . ASP A 1 533 ? 38.406 14.156 -14.789 1 20.64 533 ASP A O 1
ATOM 4134 N N . PRO A 1 534 ? 36.906 15.18 -13.711 1 21.08 534 PRO A N 1
ATOM 4135 C CA . PRO A 1 534 ? 35.906 14.273 -14.219 1 21.08 534 PRO A CA 1
ATOM 4136 C C . PRO A 1 534 ? 35.625 14.461 -15.711 1 21.08 534 PRO A C 1
ATOM 4138 O O . PRO A 1 534 ? 35.719 15.578 -16.219 1 21.08 534 PRO A O 1
ATOM 4141 N N . PRO A 1 535 ? 35.906 13.438 -16.547 1 20.91 535 PRO A N 1
ATOM 4142 C CA . PRO A 1 535 ? 35.781 13.539 -18 1 20.91 535 PRO A CA 1
ATOM 4143 C C . PRO A 1 535 ? 34.406 13.984 -18.438 1 20.91 535 PRO A C 1
ATOM 4145 O O . PRO A 1 535 ? 33.406 13.766 -17.703 1 20.91 535 PRO A O 1
ATOM 4148 N N . GLU A 1 536 ? 34.25 14.828 -19.453 1 20.97 536 GLU A N 1
ATOM 4149 C CA . GLU A 1 536 ? 33.188 15.602 -20.125 1 20.97 536 GLU A CA 1
ATOM 4150 C C . GLU A 1 536 ? 32.188 14.688 -20.797 1 20.97 536 GLU A C 1
ATOM 4152 O O . GLU A 1 536 ? 32.5 14 -21.766 1 20.97 536 GLU A O 1
ATOM 4157 N N . ILE A 1 537 ? 31.391 13.828 -20.094 1 19.91 537 ILE A N 1
ATOM 4158 C CA . ILE A 1 537 ? 30.531 12.891 -20.797 1 19.91 537 ILE A CA 1
ATOM 4159 C C . ILE A 1 537 ? 29.484 13.656 -21.609 1 19.91 537 ILE A C 1
ATOM 4161 O O . ILE A 1 537 ? 28.703 14.438 -21.047 1 19.91 537 ILE A O 1
ATOM 4165 N N . GLU A 1 538 ? 29.672 13.828 -22.906 1 20.06 538 GLU A N 1
ATOM 4166 C CA . GLU A 1 538 ? 28.859 14.461 -23.953 1 20.06 538 GLU A CA 1
ATOM 4167 C C . GLU A 1 538 ? 27.484 13.789 -24.062 1 20.06 538 GLU A C 1
ATOM 4169 O O . GLU A 1 538 ? 27.406 12.586 -24.312 1 20.06 538 GLU A O 1
ATOM 4174 N N . ALA A 1 539 ? 26.484 14.18 -23.297 1 20.38 539 ALA A N 1
ATOM 4175 C CA . ALA A 1 539 ? 25.109 13.656 -23.25 1 20.38 539 ALA A CA 1
ATOM 4176 C C . ALA A 1 539 ? 24.438 13.797 -24.609 1 20.38 539 ALA A C 1
ATOM 4178 O O . ALA A 1 539 ? 24.375 14.898 -25.172 1 20.38 539 ALA A O 1
ATOM 4179 N N . PRO A 1 540 ? 24.484 12.719 -25.422 1 19.92 540 PRO A N 1
ATOM 4180 C CA . PRO A 1 540 ? 23.906 12.859 -26.766 1 19.92 540 PRO A CA 1
ATOM 4181 C C . PRO A 1 540 ? 22.453 13.344 -26.719 1 19.92 540 PRO A C 1
ATOM 4183 O O . PRO A 1 540 ? 21.75 13.133 -25.734 1 19.92 540 PRO A O 1
ATOM 4186 N N . LEU A 1 541 ? 22.094 14.289 -27.531 1 18.8 541 LEU A N 1
ATOM 4187 C CA . LEU A 1 541 ? 20.906 15.086 -27.812 1 18.8 541 LEU A CA 1
ATOM 4188 C C . LEU A 1 541 ? 19.734 14.188 -28.188 1 18.8 541 LEU A C 1
ATOM 4190 O O . LEU A 1 541 ? 19.812 13.438 -29.172 1 18.8 541 LEU A O 1
ATOM 4194 N N . LEU A 1 542 ? 19 13.594 -27.266 1 19 542 LEU A N 1
ATOM 4195 C CA . LEU A 1 542 ? 17.844 12.734 -27.531 1 19 542 LEU A CA 1
ATOM 4196 C C . LEU A 1 542 ? 16.859 13.422 -28.453 1 19 542 LEU A C 1
ATOM 4198 O O . LEU A 1 542 ? 16.375 14.523 -28.156 1 19 542 LEU A O 1
ATOM 4202 N N . GLU A 1 543 ? 16.984 13.203 -29.75 1 19.31 543 GLU A N 1
ATOM 4203 C CA . GLU A 1 543 ? 16.141 13.727 -30.812 1 19.31 543 GLU A CA 1
ATOM 4204 C C . GLU A 1 543 ? 14.664 13.398 -30.547 1 19.31 543 GLU A C 1
ATOM 4206 O O . GLU A 1 543 ? 14.328 12.242 -30.266 1 19.31 543 GLU A O 1
ATOM 4211 N N . MET A 1 544 ? 13.828 14.336 -30.203 1 19.62 544 MET A N 1
ATOM 4212 C CA . MET A 1 544 ? 12.398 14.477 -29.938 1 19.62 544 MET A CA 1
ATOM 4213 C C . MET A 1 544 ? 11.562 13.969 -31.109 1 19.62 544 MET A C 1
ATOM 4215 O O . MET A 1 544 ? 11.719 14.445 -32.219 1 19.62 544 MET A O 1
ATOM 4219 N N . LEU A 1 545 ? 11.273 12.633 -31.172 1 20.61 545 LEU A N 1
ATOM 4220 C CA . LEU A 1 545 ? 10.492 12.102 -32.281 1 20.61 545 LEU A CA 1
ATOM 4221 C C . LEU A 1 545 ? 9.18 12.875 -32.438 1 20.61 545 LEU A C 1
ATOM 4223 O O . LEU A 1 545 ? 8.562 13.258 -31.438 1 20.61 545 LEU A O 1
ATOM 4227 N N . PRO A 1 546 ? 8.82 13.352 -33.656 1 20.14 546 PRO A N 1
ATOM 4228 C CA . PRO A 1 546 ? 7.754 14.266 -34.062 1 20.14 546 PRO A CA 1
ATOM 4229 C C . PRO A 1 546 ? 6.359 13.734 -33.75 1 20.14 546 PRO A C 1
ATOM 4231 O O . PRO A 1 546 ? 6.176 12.523 -33.594 1 20.14 546 PRO A O 1
ATOM 4234 N N . ALA A 1 547 ? 5.414 14.586 -33.219 1 20.95 547 ALA A N 1
ATOM 4235 C CA . ALA A 1 547 ? 4.004 14.617 -32.844 1 20.95 547 ALA A CA 1
ATOM 4236 C C . ALA A 1 547 ? 3.117 14.102 -33.969 1 20.95 547 ALA A C 1
ATOM 4238 O O . ALA A 1 547 ? 3.199 14.578 -35.094 1 20.95 547 ALA A O 1
ATOM 4239 N N . ALA A 1 548 ? 2.797 12.758 -34.062 1 21.5 548 ALA A N 1
ATOM 4240 C CA . ALA A 1 548 ? 1.954 12.242 -35.125 1 21.5 548 ALA A CA 1
ATOM 4241 C C . ALA A 1 548 ? 0.695 13.094 -35.312 1 21.5 548 ALA A C 1
ATOM 4243 O O . ALA A 1 548 ? 0.116 13.547 -34.312 1 21.5 548 ALA A O 1
ATOM 4244 N N . PRO A 1 549 ? 0.412 13.633 -36.531 1 19.98 549 PRO A N 1
ATOM 4245 C CA . PRO A 1 549 ? -0.619 14.602 -36.906 1 19.98 549 PRO A CA 1
ATOM 4246 C C . PRO A 1 549 ? -2.027 14.133 -36.531 1 19.98 549 PRO A C 1
ATOM 4248 O O . PRO A 1 549 ? -2.262 12.938 -36.375 1 19.98 549 PRO A O 1
ATOM 4251 N N . LEU A 1 550 ? -2.867 15.117 -36.031 1 21.39 550 LEU A N 1
ATOM 4252 C CA . LEU A 1 550 ? -4.281 15.281 -35.719 1 21.39 550 LEU A CA 1
ATOM 4253 C C . LEU A 1 550 ? -5.156 14.766 -36.875 1 21.39 550 LEU A C 1
ATOM 4255 O O . LEU A 1 550 ? -5.926 15.523 -37.469 1 21.39 550 LEU A O 1
ATOM 4259 N N . VAL A 1 551 ? -4.945 13.516 -37.469 1 19.75 551 VAL A N 1
ATOM 4260 C CA . VAL A 1 551 ? -6.023 13.258 -38.406 1 19.75 551 VAL A CA 1
ATOM 4261 C C . VAL A 1 551 ? -7.316 12.961 -37.656 1 19.75 551 VAL A C 1
ATOM 4263 O O . VAL A 1 551 ? -7.316 12.195 -36.688 1 19.75 551 VAL A O 1
ATOM 4266 N N . MET B 1 1 ? -51.531 -17.094 -26.844 1 20.17 1 MET B N 1
ATOM 4267 C CA . MET B 1 1 ? -51.531 -17.391 -25.406 1 20.17 1 MET B CA 1
ATOM 4268 C C . MET B 1 1 ? -50.094 -17.656 -24.922 1 20.17 1 MET B C 1
ATOM 4270 O O . MET B 1 1 ? -49.625 -18.797 -24.984 1 20.17 1 MET B O 1
ATOM 4274 N N . HIS B 1 2 ? -49.062 -16.844 -25.297 1 21.7 2 HIS B N 1
ATOM 4275 C CA . HIS B 1 2 ? -47.625 -16.859 -25.516 1 21.7 2 HIS B CA 1
ATOM 4276 C C . HIS B 1 2 ? -46.875 -16.828 -24.188 1 21.7 2 HIS B C 1
ATOM 4278 O O . HIS B 1 2 ? -46.906 -15.828 -23.469 1 21.7 2 HIS B O 1
ATOM 4284 N N . ALA B 1 3 ? -46.969 -18.078 -23.438 1 23.58 3 ALA B N 1
ATOM 4285 C CA . ALA B 1 3 ? -46.438 -18.375 -22.109 1 23.58 3 ALA B CA 1
ATOM 4286 C C . ALA B 1 3 ? -44.969 -18.031 -22.031 1 23.58 3 ALA B C 1
ATOM 4288 O O . ALA B 1 3 ? -44.125 -18.656 -22.688 1 23.58 3 ALA B O 1
ATOM 4289 N N . ASN B 1 4 ? -44.594 -16.75 -22.062 1 23.09 4 ASN B N 1
ATOM 4290 C CA . ASN B 1 4 ? -43.281 -16.062 -21.969 1 23.09 4 ASN B CA 1
ATOM 4291 C C . ASN B 1 4 ? -42.5 -16.547 -20.766 1 23.09 4 ASN B C 1
ATOM 4293 O O . ASN B 1 4 ? -42.75 -16.141 -19.641 1 23.09 4 ASN B O 1
ATOM 4297 N N . SER B 1 5 ? -42.344 -17.906 -20.625 1 23.14 5 SER B N 1
ATOM 4298 C CA . SER B 1 5 ? -41.688 -18.672 -19.594 1 23.14 5 SER B CA 1
ATOM 4299 C C . SER B 1 5 ? -40.312 -18.078 -19.266 1 23.14 5 SER B C 1
ATOM 4301 O O . SER B 1 5 ? -39.406 -18.062 -20.125 1 23.14 5 SER B O 1
ATOM 4303 N N . ARG B 1 6 ? -40.312 -16.969 -18.547 1 26.36 6 ARG B N 1
ATOM 4304 C CA . ARG B 1 6 ? -39.156 -16.297 -18.016 1 26.36 6 ARG B CA 1
ATOM 4305 C C . ARG B 1 6 ? -38.156 -17.297 -17.438 1 26.36 6 ARG B C 1
ATOM 4307 O O . ARG B 1 6 ? -38.438 -18.016 -16.484 1 26.36 6 ARG B O 1
ATOM 4314 N N . ARG B 1 7 ? -37.438 -17.922 -18.375 1 27.12 7 ARG B N 1
ATOM 4315 C CA . ARG B 1 7 ? -36.281 -18.781 -18.172 1 27.12 7 ARG B CA 1
ATOM 4316 C C . ARG B 1 7 ? -35.406 -18.266 -17.047 1 27.12 7 ARG B C 1
ATOM 4318 O O . ARG B 1 7 ? -34.844 -17.172 -17.141 1 27.12 7 ARG B O 1
ATOM 4325 N N . LYS B 1 8 ? -35.969 -18.484 -15.867 1 28.06 8 LYS B N 1
ATOM 4326 C CA . LYS B 1 8 ? -35.188 -18.094 -14.703 1 28.06 8 LYS B CA 1
ATOM 4327 C C . LYS B 1 8 ? -33.75 -18.625 -14.805 1 28.06 8 LYS B C 1
ATOM 4329 O O . LYS B 1 8 ? -33.562 -19.797 -15.148 1 28.06 8 LYS B O 1
ATOM 4334 N N . PRO B 1 9 ? -32.875 -17.797 -14.891 1 27.42 9 PRO B N 1
ATOM 4335 C CA . PRO B 1 9 ? -31.453 -18.125 -15.062 1 27.42 9 PRO B CA 1
ATOM 4336 C C . PRO B 1 9 ? -30.984 -19.188 -14.07 1 27.42 9 PRO B C 1
ATOM 4338 O O . PRO B 1 9 ? -31.562 -19.328 -12.984 1 27.42 9 PRO B O 1
ATOM 4341 N N . ILE B 1 10 ? -30.641 -20.359 -14.484 1 28.27 10 ILE B N 1
ATOM 4342 C CA . ILE B 1 10 ? -29.891 -21.375 -13.773 1 28.27 10 ILE B CA 1
ATOM 4343 C C . ILE B 1 10 ? -28.922 -20.703 -12.789 1 28.27 10 ILE B C 1
ATOM 4345 O O . ILE B 1 10 ? -28.094 -19.875 -13.188 1 28.27 10 ILE B O 1
ATOM 4349 N N . TYR B 1 11 ? -29.594 -20.312 -11.648 1 28.17 11 TYR B N 1
ATOM 4350 C CA . TYR B 1 11 ? -28.625 -19.781 -10.695 1 28.17 11 TYR B CA 1
ATOM 4351 C C . TYR B 1 11 ? -27.703 -20.891 -10.172 1 28.17 11 TYR B C 1
ATOM 4353 O O . TYR B 1 11 ? -28.188 -21.953 -9.773 1 28.17 11 TYR B O 1
ATOM 4361 N N . LEU B 1 12 ? -26.859 -21.266 -10.891 1 30.19 12 LEU B N 1
ATOM 4362 C CA . LEU B 1 12 ? -25.734 -21.922 -10.211 1 30.19 12 LEU B CA 1
ATOM 4363 C C . LEU B 1 12 ? -25.438 -21.234 -8.883 1 30.19 12 LEU B C 1
ATOM 4365 O O . LEU B 1 12 ? -25.125 -20.047 -8.852 1 30.19 12 LEU B O 1
ATOM 4369 N N . GLN B 1 13 ? -26.359 -21.453 -7.965 1 29.05 13 GLN B N 1
ATOM 4370 C CA . GLN B 1 13 ? -25.984 -20.828 -6.703 1 29.05 13 GLN B CA 1
ATOM 4371 C C . GLN B 1 13 ? -24.641 -21.359 -6.199 1 29.05 13 GLN B C 1
ATOM 4373 O O . GLN B 1 13 ? -24.469 -22.562 -6.043 1 29.05 13 GLN B O 1
ATOM 4378 N N . GLN B 1 14 ? -23.703 -21.031 -6.742 1 30.05 14 GLN B N 1
ATOM 4379 C CA . GLN B 1 14 ? -22.422 -21.094 -6.039 1 30.05 14 GLN B CA 1
ATOM 4380 C C . GLN B 1 14 ? -22.578 -20.656 -4.582 1 30.05 14 GLN B C 1
ATOM 4382 O O . GLN B 1 14 ? -23.078 -19.547 -4.309 1 30.05 14 GLN B O 1
ATOM 4387 N N . TYR B 1 15 ? -23.344 -21.484 -3.701 1 29.38 15 TYR B N 1
ATOM 4388 C CA . TYR B 1 15 ? -23.078 -21 -2.35 1 29.38 15 TYR B CA 1
ATOM 4389 C C . TYR B 1 15 ? -21.625 -20.547 -2.209 1 29.38 15 TYR B C 1
ATOM 4391 O O . TYR B 1 15 ? -20.703 -21.359 -2.332 1 29.38 15 TYR B O 1
ATOM 4399 N N . GLN B 1 16 ? -21.359 -19.625 -2.848 1 29.31 16 GLN B N 1
ATOM 4400 C CA . GLN B 1 16 ? -20.219 -18.797 -2.486 1 29.31 16 GLN B CA 1
ATOM 4401 C C . GLN B 1 16 ? -20.188 -18.531 -0.985 1 29.31 16 GLN B C 1
ATOM 4403 O O . GLN B 1 16 ? -20.922 -17.672 -0.491 1 29.31 16 GLN B O 1
ATOM 4408 N N . ASP B 1 17 ? -20.5 -19.5 -0.029 1 30.31 17 ASP B N 1
ATOM 4409 C CA . ASP B 1 17 ? -19.766 -19.016 1.133 1 30.31 17 ASP B CA 1
ATOM 4410 C C . ASP B 1 17 ? -18.484 -18.297 0.71 1 30.31 17 ASP B C 1
ATOM 4412 O O . ASP B 1 17 ? -17.484 -18.922 0.401 1 30.31 17 ASP B O 1
ATOM 4416 N N . LEU B 1 18 ? -18.641 -17.594 -0.191 1 30.48 18 LEU B N 1
ATOM 4417 C CA . LEU B 1 18 ? -17.766 -16.547 -0.715 1 30.48 18 LEU B CA 1
ATOM 4418 C C . LEU B 1 18 ? -16.938 -15.922 0.401 1 30.48 18 LEU B C 1
ATOM 4420 O O . LEU B 1 18 ? -17.219 -14.805 0.841 1 30.48 18 LEU B O 1
ATOM 4424 N N . LEU B 1 19 ? -17.016 -16.562 1.565 1 30.19 19 LEU B N 1
ATOM 4425 C CA . LEU B 1 19 ? -16.094 -15.758 2.371 1 30.19 19 LEU B CA 1
ATOM 4426 C C . LEU B 1 19 ? -14.867 -15.359 1.562 1 30.19 19 LEU B C 1
ATOM 4428 O O . LEU B 1 19 ? -14.445 -14.203 1.6 1 30.19 19 LEU B O 1
ATOM 4432 N N . LEU B 1 20 ? -13.953 -16.531 1.582 1 29 20 LEU B N 1
ATOM 4433 C CA . LEU B 1 20 ? -12.57 -16.234 1.217 1 29 20 LEU B CA 1
ATOM 4434 C C . LEU B 1 20 ? -12.469 -15.867 -0.261 1 29 20 LEU B C 1
ATOM 4436 O O . LEU B 1 20 ? -13.281 -16.312 -1.073 1 29 20 LEU B O 1
ATOM 4440 N N . GLY B 1 21 ? -12.008 -14.867 -0.764 1 28.2 21 GLY B N 1
ATOM 4441 C CA . GLY B 1 21 ? -11.617 -14.648 -2.148 1 28.2 21 GLY B CA 1
ATOM 4442 C C . GLY B 1 21 ? -11.562 -15.93 -2.959 1 28.2 21 GLY B C 1
ATOM 4443 O O . GLY B 1 21 ? -12.312 -16.094 -3.918 1 28.2 21 GLY B O 1
ATOM 4444 N N . GLU B 1 22 ? -10.43 -16.578 -3.166 1 29.33 22 GLU B N 1
ATOM 4445 C CA . GLU B 1 22 ? -10.219 -17.703 -4.086 1 29.33 22 GLU B CA 1
ATOM 4446 C C . GLU B 1 22 ? -10.852 -18.984 -3.551 1 29.33 22 GLU B C 1
ATOM 4448 O O . GLU B 1 22 ? -10.891 -20 -4.246 1 29.33 22 GLU B O 1
ATOM 4453 N N . LEU B 1 23 ? -10.961 -19.328 -2.268 1 28.47 23 LEU B N 1
ATOM 4454 C CA . LEU B 1 23 ? -11.211 -20.75 -2.018 1 28.47 23 LEU B CA 1
ATOM 4455 C C . LEU B 1 23 ? -12.656 -21.109 -2.355 1 28.47 23 LEU B C 1
ATOM 4457 O O . LEU B 1 23 ? -13.586 -20.609 -1.724 1 28.47 23 LEU B O 1
ATOM 4461 N N . TYR B 1 24 ? -12.922 -21.438 -3.51 1 29.45 24 TYR B N 1
ATOM 4462 C CA . TYR B 1 24 ? -14.055 -22 -4.238 1 29.45 24 TYR B CA 1
ATOM 4463 C C . TYR B 1 24 ? -14.469 -23.344 -3.645 1 29.45 24 TYR B C 1
ATOM 4465 O O . TYR B 1 24 ? -13.883 -24.375 -3.969 1 29.45 24 TYR B O 1
ATOM 4473 N N . ALA B 1 25 ? -14.422 -23.656 -2.424 1 28.47 25 ALA B N 1
ATOM 4474 C CA . ALA B 1 25 ? -15.148 -24.922 -2.418 1 28.47 25 ALA B CA 1
ATOM 4475 C C . ALA B 1 25 ? -16.547 -24.75 -2.986 1 28.47 25 ALA B C 1
ATOM 4477 O O . ALA B 1 25 ? -17.359 -24 -2.441 1 28.47 25 ALA B O 1
ATOM 4478 N N . MET B 1 26 ? -16.672 -24.594 -4.281 1 30.19 26 MET B N 1
ATOM 4479 C CA . MET B 1 26 ? -17.891 -24.438 -5.062 1 30.19 26 MET B CA 1
ATOM 4480 C C . MET B 1 26 ? -18.875 -25.578 -4.758 1 30.19 26 MET B C 1
ATOM 4482 O O . MET B 1 26 ? -18.609 -26.734 -5.086 1 30.19 26 MET B O 1
ATOM 4486 N N . THR B 1 27 ? -19.312 -25.734 -3.557 1 30.7 27 THR B N 1
ATOM 4487 C CA . THR B 1 27 ? -20.562 -26.469 -3.715 1 30.7 27 THR B CA 1
ATOM 4488 C C . THR B 1 27 ? -21.484 -25.75 -4.707 1 30.7 27 THR B C 1
ATOM 4490 O O . THR B 1 27 ? -21.781 -24.562 -4.551 1 30.7 27 THR B O 1
ATOM 4493 N N . TYR B 1 28 ? -21.266 -26.047 -5.875 1 31.53 28 TYR B N 1
ATOM 4494 C CA . TYR B 1 28 ? -22.109 -25.516 -6.938 1 31.53 28 TYR B CA 1
ATOM 4495 C C . TYR B 1 28 ? -23.562 -25.891 -6.711 1 31.53 28 TYR B C 1
ATOM 4497 O O . TYR B 1 28 ? -23.891 -27.047 -6.453 1 31.53 28 TYR B O 1
ATOM 4505 N N . TYR B 1 29 ? -24.203 -25.016 -6.023 1 32.72 29 TYR B N 1
ATOM 4506 C CA . TYR B 1 29 ? -25.641 -25.188 -6.117 1 32.72 29 TYR B CA 1
ATOM 4507 C C . TYR B 1 29 ? -26.156 -24.766 -7.488 1 32.72 29 TYR B C 1
ATOM 4509 O O . TYR B 1 29 ? -25.922 -23.641 -7.922 1 32.72 29 TYR B O 1
ATOM 4517 N N . LEU B 1 30 ? -26.172 -25.625 -8.367 1 32.38 30 LEU B N 1
ATOM 4518 C CA . LEU B 1 30 ? -26.828 -25.422 -9.648 1 32.38 30 LEU B CA 1
ATOM 4519 C C . LEU B 1 30 ? -28.312 -25.141 -9.453 1 32.38 30 LEU B C 1
ATOM 4521 O O . LEU B 1 30 ? -29.047 -25.984 -8.93 1 32.38 30 LEU B O 1
ATOM 4525 N N . SER B 1 31 ? -28.562 -23.969 -8.992 1 32.41 31 SER B N 1
ATOM 4526 C CA . SER B 1 31 ? -30 -23.734 -8.93 1 32.41 31 SER B CA 1
ATOM 4527 C C . SER B 1 31 ? -30.594 -23.594 -10.32 1 32.41 31 SER B C 1
ATOM 4529 O O . SER B 1 31 ? -30.188 -22.719 -11.094 1 32.41 31 SER B O 1
ATOM 4531 N N . LEU B 1 32 ? -30.859 -24.562 -11.031 1 33.22 32 LEU B N 1
ATOM 4532 C CA . LEU B 1 32 ? -31.703 -24.547 -12.219 1 33.22 32 LEU B CA 1
ATOM 4533 C C . LEU B 1 32 ? -33.031 -23.891 -11.914 1 33.22 32 LEU B C 1
ATOM 4535 O O . LEU B 1 32 ? -33.438 -23.75 -10.75 1 33.22 32 LEU B O 1
ATOM 4539 N N . PRO B 1 33 ? -33.938 -23.812 -12.852 1 35.38 33 PRO B N 1
ATOM 4540 C CA . PRO B 1 33 ? -35.281 -23.438 -12.406 1 35.38 33 PRO B CA 1
ATOM 4541 C C . PRO B 1 33 ? -35.594 -23.891 -10.977 1 35.38 33 PRO B C 1
ATOM 4543 O O . PRO B 1 33 ? -34.938 -24.797 -10.469 1 35.38 33 PRO B O 1
ATOM 4546 N N . PRO B 1 34 ? -36.875 -23.562 -10.352 1 38.75 34 PRO B N 1
ATOM 4547 C CA . PRO B 1 34 ? -37.156 -23.531 -8.914 1 38.75 34 PRO B CA 1
ATOM 4548 C C . PRO B 1 34 ? -36.5 -24.688 -8.164 1 38.75 34 PRO B C 1
ATOM 4550 O O . PRO B 1 34 ? -36.156 -24.547 -6.984 1 38.75 34 PRO B O 1
ATOM 4553 N N . GLN B 1 35 ? -36.406 -26 -8.656 1 38.09 35 GLN B N 1
ATOM 4554 C CA . GLN B 1 35 ? -36.5 -27.125 -7.734 1 38.09 35 GLN B CA 1
ATOM 4555 C C . GLN B 1 35 ? -35.188 -27.906 -7.668 1 38.09 35 GLN B C 1
ATOM 4557 O O . GLN B 1 35 ? -35.062 -28.812 -6.84 1 38.09 35 GLN B O 1
ATOM 4562 N N . TRP B 1 36 ? -34.438 -27.922 -8.742 1 37.12 36 TRP B N 1
ATOM 4563 C CA . TRP B 1 36 ? -33.562 -29.078 -8.547 1 37.12 36 TRP B CA 1
ATOM 4564 C C . TRP B 1 36 ? -32.219 -28.625 -8 1 37.12 36 TRP B C 1
ATOM 4566 O O . TRP B 1 36 ? -31.641 -27.625 -8.445 1 37.12 36 TRP B O 1
ATOM 4576 N N . VAL B 1 37 ? -31.953 -28.922 -6.742 1 44.38 37 VAL B N 1
ATOM 4577 C CA . VAL B 1 37 ? -30.656 -28.734 -6.102 1 44.38 37 VAL B CA 1
ATOM 4578 C C . VAL B 1 37 ? -29.812 -30 -6.289 1 44.38 37 VAL B C 1
ATOM 4580 O O . VAL B 1 37 ? -30.188 -31.078 -5.82 1 44.38 37 VAL B O 1
ATOM 4583 N N . ALA B 1 38 ? -29.203 -30.219 -7.594 1 46.56 38 ALA B N 1
ATOM 4584 C CA . ALA B 1 38 ? -28.281 -31.344 -7.594 1 46.56 38 ALA B CA 1
ATOM 4585 C C . ALA B 1 38 ? -27.078 -31.078 -6.703 1 46.56 38 ALA B C 1
ATOM 4587 O O . ALA B 1 38 ? -26.484 -30 -6.766 1 46.56 38 ALA B O 1
ATOM 4588 N N . GLU B 1 39 ? -26.953 -31.812 -5.637 1 59.56 39 GLU B N 1
ATOM 4589 C CA . GLU B 1 39 ? -25.828 -31.75 -4.711 1 59.56 39 GLU B CA 1
ATOM 4590 C C . GLU B 1 39 ? -24.766 -32.781 -5.062 1 59.56 39 GLU B C 1
ATOM 4592 O O . GLU B 1 39 ? -25.047 -34 -5.074 1 59.56 39 GLU B O 1
ATOM 4597 N N . VAL B 1 40 ? -23.734 -32.469 -5.922 1 67.19 40 VAL B N 1
ATOM 4598 C CA . VAL B 1 40 ? -22.594 -33.375 -6.004 1 67.19 40 VAL B CA 1
ATOM 4599 C C . VAL B 1 40 ? -21.766 -33.25 -4.727 1 67.19 40 VAL B C 1
ATOM 4601 O O . VAL B 1 40 ? -21.203 -32.219 -4.426 1 67.19 40 VAL B O 1
ATOM 4604 N N . PRO B 1 41 ? -21.797 -34.344 -4.016 1 69.5 41 PRO B N 1
ATOM 4605 C CA . PRO B 1 41 ? -21.062 -34.281 -2.746 1 69.5 41 PRO B CA 1
ATOM 4606 C C . PRO B 1 41 ? -19.562 -34.062 -2.936 1 69.5 41 PRO B C 1
ATOM 4608 O O . PRO B 1 41 ? -19 -34.469 -3.957 1 69.5 41 PRO B O 1
ATOM 4611 N N . ALA B 1 42 ? -19.016 -33.5 -1.957 1 75.06 42 ALA B N 1
ATOM 4612 C CA . ALA B 1 42 ? -17.562 -33.375 -1.931 1 75.06 42 ALA B CA 1
ATOM 4613 C C . ALA B 1 42 ? -16.906 -34.75 -1.776 1 75.06 42 ALA B C 1
ATOM 4615 O O . ALA B 1 42 ? -17.406 -35.594 -1.051 1 75.06 42 ALA B O 1
ATOM 4616 N N . VAL B 1 43 ? -15.891 -34.906 -2.58 1 82.75 43 VAL B N 1
ATOM 4617 C CA . VAL B 1 43 ? -15.086 -36.125 -2.455 1 82.75 43 VAL B CA 1
ATOM 4618 C C . VAL B 1 43 ? -13.883 -35.844 -1.559 1 82.75 43 VAL B C 1
ATOM 4620 O O . VAL B 1 43 ? -13.016 -35.031 -1.9 1 82.75 43 VAL B O 1
ATOM 4623 N N . MET B 1 44 ? -13.836 -36.5 -0.416 1 85.62 44 MET B N 1
ATOM 4624 C CA . MET B 1 44 ? -12.773 -36.25 0.549 1 85.62 44 MET B CA 1
ATOM 4625 C C . MET B 1 44 ? -11.445 -36.812 0.04 1 85.62 44 MET B C 1
ATOM 4627 O O . MET B 1 44 ? -10.422 -36.125 0.091 1 85.62 44 MET B O 1
ATOM 4631 N N . TYR B 1 45 ? -11.539 -38.031 -0.47 1 88.38 45 TYR B N 1
ATOM 4632 C CA . TYR B 1 45 ? -10.383 -38.75 -0.973 1 88.38 45 TYR B CA 1
ATOM 4633 C C . TYR B 1 45 ? -10.781 -39.688 -2.109 1 88.38 45 TYR B C 1
ATOM 4635 O O . TYR B 1 45 ? -11.836 -40.344 -2.053 1 88.38 45 TYR B O 1
ATOM 4643 N N . ALA B 1 46 ? -9.945 -39.625 -3.229 1 88.19 46 ALA B N 1
ATOM 4644 C CA . ALA B 1 46 ? -10.219 -40.5 -4.359 1 88.19 46 ALA B CA 1
ATOM 4645 C C . ALA B 1 46 ? -9.07 -41.5 -4.578 1 88.19 46 ALA B C 1
ATOM 4647 O O . ALA B 1 46 ? -7.902 -41.125 -4.484 1 88.19 46 ALA B O 1
ATOM 4648 N N . GLU B 1 47 ? -9.477 -42.688 -4.797 1 87.19 47 GLU B N 1
ATOM 4649 C CA . GLU B 1 47 ? -8.469 -43.656 -5.223 1 87.19 47 GLU B CA 1
ATOM 4650 C C . GLU B 1 47 ? -7.922 -43.312 -6.605 1 87.19 47 GLU B C 1
ATOM 4652 O O . GLU B 1 47 ? -8.508 -42.5 -7.324 1 87.19 47 GLU B O 1
ATOM 4657 N N . ASP B 1 48 ? -6.824 -43.938 -6.926 1 83 48 ASP B N 1
ATOM 4658 C CA . ASP B 1 48 ? -6.184 -43.625 -8.195 1 83 48 ASP B CA 1
ATOM 4659 C C . ASP B 1 48 ? -7.141 -43.844 -9.367 1 83 48 ASP B C 1
ATOM 4661 O O . ASP B 1 48 ? -7.773 -44.906 -9.461 1 83 48 ASP B O 1
ATOM 4665 N N . GLY B 1 49 ? -7.258 -42.812 -10.109 1 82.62 49 GLY B N 1
ATOM 4666 C CA . GLY B 1 49 ? -8.078 -42.938 -11.305 1 82.62 49 GLY B CA 1
ATOM 4667 C C . GLY B 1 49 ? -9.539 -42.625 -11.062 1 82.62 49 GLY B C 1
ATOM 4668 O O . GLY B 1 49 ? -10.305 -42.406 -12.008 1 82.62 49 GLY B O 1
ATOM 4669 N N . CYS B 1 50 ? -9.859 -42.531 -9.844 1 89.69 50 CYS B N 1
ATOM 4670 C CA . CYS B 1 50 ? -11.258 -42.281 -9.516 1 89.69 50 CYS B CA 1
ATOM 4671 C C . CYS B 1 50 ? -11.555 -40.781 -9.469 1 89.69 50 CYS B C 1
ATOM 4673 O O . CYS B 1 50 ? -10.633 -39.969 -9.422 1 89.69 50 CYS B O 1
ATOM 4675 N N . PHE B 1 51 ? -12.844 -40.531 -9.555 1 91.56 51 PHE B N 1
ATOM 4676 C CA . PHE B 1 51 ? -13.344 -39.156 -9.555 1 91.56 51 PHE B CA 1
ATOM 4677 C C . PHE B 1 51 ? -12.945 -38.438 -8.273 1 91.56 51 PHE B C 1
ATOM 4679 O O . PHE B 1 51 ? -13.328 -38.844 -7.176 1 91.56 51 PHE B O 1
ATOM 4686 N N . PRO B 1 52 ? -12.188 -37.344 -8.391 1 92.69 52 PRO B N 1
ATOM 4687 C CA . PRO B 1 52 ? -11.656 -36.688 -7.199 1 92.69 52 PRO B CA 1
ATOM 4688 C C . PRO B 1 52 ? -12.609 -35.656 -6.629 1 92.69 52 PRO B C 1
ATOM 4690 O O . PRO B 1 52 ? -12.336 -35.062 -5.582 1 92.69 52 PRO B O 1
ATOM 4693 N N . GLY B 1 53 ? -13.695 -35.438 -7.191 1 89.44 53 GLY B N 1
ATOM 4694 C CA . GLY B 1 53 ? -14.609 -34.344 -6.855 1 89.44 53 GLY B CA 1
ATOM 4695 C C . GLY B 1 53 ? -14.797 -33.344 -7.98 1 89.44 53 GLY B C 1
ATOM 4696 O O . GLY B 1 53 ? -14.078 -33.406 -8.984 1 89.44 53 GLY B O 1
ATOM 4697 N N . LEU B 1 54 ? -15.766 -32.469 -7.816 1 88 54 LEU B N 1
ATOM 4698 C CA . LEU B 1 54 ? -16.078 -31.484 -8.852 1 88 54 LEU B CA 1
ATOM 4699 C C . LEU B 1 54 ? -15.305 -30.188 -8.625 1 88 54 LEU B C 1
ATOM 4701 O O . LEU B 1 54 ? -15.484 -29.516 -7.602 1 88 54 LEU B O 1
ATOM 4705 N N . TYR B 1 55 ? -14.406 -29.984 -9.492 1 91 55 TYR B N 1
ATOM 4706 C CA . TYR B 1 55 ? -13.641 -28.75 -9.516 1 91 55 TYR B CA 1
ATOM 4707 C C . TYR B 1 55 ? -13.844 -28.016 -10.836 1 91 55 TYR B C 1
ATOM 4709 O O . TYR B 1 55 ? -13.078 -28.203 -11.789 1 91 55 TYR B O 1
ATOM 4717 N N . CYS B 1 56 ? -14.805 -27.094 -10.852 1 87 56 CYS B N 1
ATOM 4718 C CA . CYS B 1 56 ? -15.203 -26.422 -12.086 1 87 56 CYS B CA 1
ATOM 4719 C C . CYS B 1 56 ? -14.922 -24.922 -12.016 1 87 56 CYS B C 1
ATOM 4721 O O . CYS B 1 56 ? -15.219 -24.281 -11.008 1 87 56 CYS B O 1
ATOM 4723 N N . GLN B 1 57 ? -14.328 -24.469 -13.078 1 76.56 57 GLN B N 1
ATOM 4724 C CA . GLN B 1 57 ? -13.992 -23.047 -13.086 1 76.56 57 GLN B CA 1
ATOM 4725 C C . GLN B 1 57 ? -15.055 -22.234 -13.82 1 76.56 57 GLN B C 1
ATOM 4727 O O . GLN B 1 57 ? -15.25 -21.047 -13.531 1 76.56 57 GLN B O 1
ATOM 4732 N N . LYS B 1 58 ? -15.656 -22.859 -14.828 1 75.25 58 LYS B N 1
ATOM 4733 C CA . LYS B 1 58 ? -16.625 -22.141 -15.641 1 75.25 58 LYS B CA 1
ATOM 4734 C C . LYS B 1 58 ? -17.797 -23.031 -16.031 1 75.25 58 LYS B C 1
ATOM 4736 O O . LYS B 1 58 ? -17.656 -24.25 -16.078 1 75.25 58 LYS B O 1
ATOM 4741 N N . PHE B 1 59 ? -18.891 -22.328 -16.234 1 80.75 59 PHE B N 1
ATOM 4742 C CA . PHE B 1 59 ? -20.094 -23.016 -16.734 1 80.75 59 PHE B CA 1
ATOM 4743 C C . PHE B 1 59 ? -20.516 -22.438 -18.078 1 80.75 59 PHE B C 1
ATOM 4745 O O . PHE B 1 59 ? -20.422 -21.219 -18.297 1 80.75 59 PHE B O 1
ATOM 4752 N N . LEU B 1 60 ? -20.953 -23.438 -18.859 1 86.12 60 LEU B N 1
ATOM 4753 C CA . LEU B 1 60 ? -21.516 -22.984 -20.125 1 86.12 60 LEU B CA 1
ATOM 4754 C C . LEU B 1 60 ? -22.875 -22.297 -19.906 1 86.12 60 LEU B C 1
ATOM 4756 O O . LEU B 1 60 ? -23.578 -22.609 -18.938 1 86.12 60 LEU B O 1
ATOM 4760 N N . ASN B 1 61 ? -23.172 -21.438 -20.875 1 80.44 61 ASN B N 1
ATOM 4761 C CA . ASN B 1 61 ? -24.484 -20.812 -20.812 1 80.44 61 ASN B CA 1
ATOM 4762 C C . ASN B 1 61 ? -25.594 -21.828 -20.984 1 80.44 61 ASN B C 1
ATOM 4764 O O . ASN B 1 61 ? -26.656 -21.719 -20.359 1 80.44 61 ASN B O 1
ATOM 4768 N N . HIS B 1 62 ? -25.375 -22.75 -21.844 1 86.56 62 HIS B N 1
ATOM 4769 C CA . HIS B 1 62 ? -26.312 -23.828 -22.094 1 86.56 62 HIS B CA 1
ATOM 4770 C C . HIS B 1 62 ? -25.656 -25.203 -21.953 1 86.56 62 HIS B C 1
ATOM 4772 O O . HIS B 1 62 ? -25.422 -25.891 -22.953 1 86.56 62 HIS B O 1
ATOM 4778 N N . PRO B 1 63 ? -25.5 -25.609 -20.766 1 89.44 63 PRO B N 1
ATOM 4779 C CA . PRO B 1 63 ? -24.688 -26.797 -20.516 1 89.44 63 PRO B CA 1
ATOM 4780 C C . PRO B 1 63 ? -25.516 -28.094 -20.547 1 89.44 63 PRO B C 1
ATOM 4782 O O . PRO B 1 63 ? -24.984 -29.172 -20.281 1 89.44 63 PRO B O 1
ATOM 4785 N N . TRP B 1 64 ? -26.797 -28.062 -20.953 1 87.69 64 TRP B N 1
ATOM 4786 C CA . TRP B 1 64 ? -27.719 -29.188 -20.781 1 87.69 64 TRP B CA 1
ATOM 4787 C C . TRP B 1 64 ? -27.781 -30.031 -22.047 1 87.69 64 TRP B C 1
ATOM 4789 O O . TRP B 1 64 ? -27.828 -29.5 -23.156 1 87.69 64 TRP B O 1
ATOM 4799 N N . LEU B 1 65 ? -27.828 -31.297 -21.781 1 88.94 65 LEU B N 1
ATOM 4800 C CA . LEU B 1 65 ? -28.188 -32.188 -22.859 1 88.94 65 LEU B CA 1
ATOM 4801 C C . LEU B 1 65 ? -29.703 -32.188 -23.094 1 88.94 65 LEU B C 1
ATOM 4803 O O . LEU B 1 65 ? -30.453 -31.672 -22.266 1 88.94 65 LEU B O 1
ATOM 4807 N N . PRO B 1 66 ? -30.094 -32.875 -24.219 1 87.06 66 PRO B N 1
ATOM 4808 C CA . PRO B 1 66 ? -31.516 -32.781 -24.578 1 87.06 66 PRO B CA 1
ATOM 4809 C C . PRO B 1 66 ? -32.406 -33.438 -23.547 1 87.06 66 PRO B C 1
ATOM 4811 O O . PRO B 1 66 ? -33.625 -33.156 -23.484 1 87.06 66 PRO B O 1
ATOM 4814 N N . ASP B 1 67 ? -31.906 -34.344 -22.766 1 84.81 67 ASP B N 1
ATOM 4815 C CA . ASP B 1 67 ? -32.719 -35.031 -21.766 1 84.81 67 ASP B CA 1
ATOM 4816 C C . ASP B 1 67 ? -33.188 -34.062 -20.688 1 84.81 67 ASP B C 1
ATOM 4818 O O . ASP B 1 67 ? -34.094 -34.375 -19.906 1 84.81 67 ASP B O 1
ATOM 4822 N N . GLY B 1 68 ? -32.5 -32.969 -20.516 1 81.31 68 GLY B N 1
ATOM 4823 C CA . GLY B 1 68 ? -32.969 -31.891 -19.625 1 81.31 68 GLY B CA 1
ATOM 4824 C C . GLY B 1 68 ? -32.469 -32.031 -18.203 1 81.31 68 GLY B C 1
ATOM 4825 O O . GLY B 1 68 ? -32.75 -31.203 -17.344 1 81.31 68 GLY B O 1
ATOM 4826 N N . HIS B 1 69 ? -31.781 -33.062 -17.984 1 82.62 69 HIS B N 1
ATOM 4827 C CA . HIS B 1 69 ? -31.328 -33.25 -16.609 1 82.62 69 HIS B CA 1
ATOM 4828 C C . HIS B 1 69 ? -29.859 -33.594 -16.547 1 82.62 69 HIS B C 1
ATOM 4830 O O . HIS B 1 69 ? -29.297 -33.812 -15.469 1 82.62 69 HIS B O 1
ATOM 4836 N N . THR B 1 70 ? -29.25 -33.75 -17.688 1 86.5 70 THR B N 1
ATOM 4837 C CA . THR B 1 70 ? -27.812 -34.031 -17.719 1 86.5 70 THR B CA 1
ATOM 4838 C C . THR B 1 70 ? -27.031 -32.781 -18.125 1 86.5 70 THR B C 1
ATOM 4840 O O . THR B 1 70 ? -27.25 -32.219 -19.203 1 86.5 70 THR B O 1
ATOM 4843 N N . LEU B 1 71 ? -26.109 -32.406 -17.188 1 88.94 71 LEU B N 1
ATOM 4844 C CA . LEU B 1 71 ? -25.234 -31.234 -17.406 1 88.94 71 LEU B CA 1
ATOM 4845 C C . LEU B 1 71 ? -23.859 -31.688 -17.891 1 88.94 71 LEU B C 1
ATOM 4847 O O . LEU B 1 71 ? -23.312 -32.688 -17.391 1 88.94 71 LEU B O 1
ATOM 4851 N N . VAL B 1 72 ? -23.312 -30.891 -18.891 1 91.38 72 VAL B N 1
ATOM 4852 C CA . VAL B 1 72 ? -21.953 -31.125 -19.344 1 91.38 72 VAL B CA 1
ATOM 4853 C C . VAL B 1 72 ? -21.047 -30 -18.859 1 91.38 72 VAL B C 1
ATOM 4855 O O . VAL B 1 72 ? -21.375 -28.828 -19 1 91.38 72 VAL B O 1
ATOM 4858 N N . LEU B 1 73 ? -19.984 -30.359 -18.203 1 92.06 73 LEU B N 1
ATOM 4859 C CA . LEU B 1 73 ? -19.047 -29.359 -17.703 1 92.06 73 LEU B CA 1
ATOM 4860 C C . LEU B 1 73 ? -17.625 -29.906 -17.688 1 92.06 73 LEU B C 1
ATOM 4862 O O . LEU B 1 73 ? -17.406 -31.109 -17.844 1 92.06 73 LEU B O 1
ATOM 4866 N N . SER B 1 74 ? -16.734 -29.016 -17.625 1 94.5 74 SER B N 1
ATOM 4867 C CA . SER B 1 74 ? -15.328 -29.375 -17.453 1 94.5 74 SER B CA 1
ATOM 4868 C C . SER B 1 74 ? -14.93 -29.328 -15.977 1 94.5 74 SER B C 1
ATOM 4870 O O . SER B 1 74 ? -15.422 -28.484 -15.227 1 94.5 74 SER B O 1
ATOM 4872 N N . SER B 1 75 ? -14.062 -30.203 -15.555 1 93.38 75 SER B N 1
ATOM 4873 C CA . SER B 1 75 ? -13.594 -30.281 -14.172 1 93.38 75 SER B CA 1
ATOM 4874 C C . SER B 1 75 ? -12.141 -30.734 -14.102 1 93.38 75 SER B C 1
ATOM 4876 O O . SER B 1 75 ? -11.672 -31.453 -14.992 1 93.38 75 SER B O 1
ATOM 4878 N N . PHE B 1 76 ? -11.477 -30.328 -13.078 1 95.12 76 PHE B N 1
ATOM 4879 C CA . PHE B 1 76 ? -10.109 -30.781 -12.852 1 95.12 76 PHE B CA 1
ATOM 4880 C C . PHE B 1 76 ? -10.102 -32.188 -12.297 1 95.12 76 PHE B C 1
ATOM 4882 O O . PHE B 1 76 ? -10.922 -32.531 -11.445 1 95.12 76 PHE B O 1
ATOM 4889 N N . TRP B 1 77 ? -9.305 -33.031 -12.844 1 95.62 77 TRP B N 1
ATOM 4890 C CA . TRP B 1 77 ? -9.055 -34.406 -12.445 1 95.62 77 TRP B CA 1
ATOM 4891 C C . TRP B 1 77 ? -7.559 -34.688 -12.391 1 95.62 77 TRP B C 1
ATOM 4893 O O . TRP B 1 77 ? -6.98 -35.188 -13.367 1 95.62 77 TRP B O 1
ATOM 4903 N N . GLY B 1 78 ? -7.008 -34.469 -11.156 1 95.56 78 GLY B N 1
ATOM 4904 C CA . GLY B 1 78 ? -5.555 -34.406 -11.078 1 95.56 78 GLY B CA 1
ATOM 4905 C C . GLY B 1 78 ? -4.945 -33.281 -11.875 1 95.56 78 GLY B C 1
ATOM 4906 O O . GLY B 1 78 ? -5.367 -32.125 -11.75 1 95.56 78 GLY B O 1
ATOM 4907 N N . SER B 1 79 ? -3.902 -33.625 -12.625 1 97.69 79 SER B N 1
ATOM 4908 C CA . SER B 1 79 ? -3.197 -32.594 -13.414 1 97.69 79 SER B CA 1
ATOM 4909 C C . SER B 1 79 ? -3.852 -32.406 -14.773 1 97.69 79 SER B C 1
ATOM 4911 O O . SER B 1 79 ? -3.26 -31.812 -15.672 1 97.69 79 SER B O 1
ATOM 4913 N N . MET B 1 80 ? -5.09 -32.938 -14.914 1 97 80 MET B N 1
ATOM 4914 C CA . MET B 1 80 ? -5.809 -32.812 -16.188 1 97 80 MET B CA 1
ATOM 4915 C C . MET B 1 80 ? -7.148 -32.125 -15.984 1 97 80 MET B C 1
ATOM 4917 O O . MET B 1 80 ? -7.656 -32.031 -14.867 1 97 80 MET B O 1
ATOM 4921 N N . GLU B 1 81 ? -7.574 -31.578 -17.062 1 96.88 81 GLU B N 1
ATOM 4922 C CA . GLU B 1 81 ? -8.977 -31.172 -17.172 1 96.88 81 GLU B CA 1
ATOM 4923 C C . GLU B 1 81 ? -9.766 -32.156 -18.016 1 96.88 81 GLU B C 1
ATOM 4925 O O . GLU B 1 81 ? -9.273 -32.625 -19.047 1 96.88 81 GLU B O 1
ATOM 4930 N N . VAL B 1 82 ? -11 -32.5 -17.562 1 96.19 82 VAL B N 1
ATOM 4931 C CA . VAL B 1 82 ? -11.797 -33.5 -18.281 1 96.19 82 VAL B CA 1
ATOM 4932 C C . VAL B 1 82 ? -13.227 -32.969 -18.453 1 96.19 82 VAL B C 1
ATOM 4934 O O . VAL B 1 82 ? -13.633 -32.031 -17.781 1 96.19 82 VAL B O 1
ATOM 4937 N N . ILE B 1 83 ? -13.883 -33.562 -19.359 1 95.62 83 ILE B N 1
ATOM 4938 C CA . ILE B 1 83 ? -15.297 -33.25 -19.547 1 95.62 83 ILE B CA 1
ATOM 4939 C C . ILE B 1 83 ? -16.156 -34.281 -18.828 1 95.62 83 ILE B C 1
ATOM 4941 O O . ILE B 1 83 ? -15.969 -35.469 -19.016 1 95.62 83 ILE B O 1
ATOM 4945 N N . LEU B 1 84 ? -17.078 -33.75 -18.047 1 93.44 84 LEU B N 1
ATOM 4946 C CA . LEU B 1 84 ? -17.969 -34.625 -17.266 1 93.44 84 LEU B CA 1
ATOM 4947 C C . LEU B 1 84 ? -19.422 -34.406 -17.672 1 93.44 84 LEU B C 1
ATOM 4949 O O . LEU B 1 84 ? -19.797 -33.312 -18.141 1 93.44 84 LEU B O 1
ATOM 4953 N N . SER B 1 85 ? -20.172 -35.406 -17.562 1 90.94 85 SER B N 1
ATOM 4954 C CA . SER B 1 85 ? -21.625 -35.312 -17.531 1 90.94 85 SER B CA 1
ATOM 4955 C C . SER B 1 85 ? -22.172 -35.562 -16.125 1 90.94 85 SER B C 1
ATOM 4957 O O . SER B 1 85 ? -21.703 -36.469 -15.438 1 90.94 85 SER B O 1
ATOM 4959 N N . VAL B 1 86 ? -22.984 -34.688 -15.727 1 87.38 86 VAL B N 1
ATOM 4960 C CA . VAL B 1 86 ? -23.578 -34.812 -14.406 1 87.38 86 VAL B CA 1
ATOM 4961 C C . VAL B 1 86 ? -25.094 -34.906 -14.531 1 87.38 86 VAL B C 1
ATOM 4963 O O . VAL B 1 86 ? -25.75 -34 -15.008 1 87.38 86 VAL B O 1
ATOM 4966 N N . ASP B 1 87 ? -25.609 -36.062 -14.109 1 85.06 87 ASP B N 1
ATOM 4967 C CA . ASP B 1 87 ? -27.062 -36.188 -14.008 1 85.06 87 ASP B CA 1
ATOM 4968 C C . ASP B 1 87 ? -27.578 -35.594 -12.703 1 85.06 87 ASP B C 1
ATOM 4970 O O . ASP B 1 87 ? -27.328 -36.156 -11.625 1 85.06 87 ASP B O 1
ATOM 4974 N N . VAL B 1 88 ? -28.312 -34.594 -12.766 1 79.38 88 VAL B N 1
ATOM 4975 C CA . VAL B 1 88 ? -28.688 -33.875 -11.562 1 79.38 88 VAL B CA 1
ATOM 4976 C C . VAL B 1 88 ? -29.781 -34.625 -10.805 1 79.38 88 VAL B C 1
ATOM 4978 O O . VAL B 1 88 ? -30.016 -34.344 -9.625 1 79.38 88 VAL B O 1
ATOM 4981 N N . LEU B 1 89 ? -30.469 -35.5 -11.445 1 77.06 89 LEU B N 1
ATOM 4982 C CA . LEU B 1 89 ? -31.516 -36.281 -10.789 1 77.06 89 LEU B CA 1
ATOM 4983 C C . LEU B 1 89 ? -30.906 -37.438 -9.984 1 77.06 89 LEU B C 1
ATOM 4985 O O . LEU B 1 89 ? -31.281 -37.688 -8.836 1 77.06 89 LEU B O 1
ATOM 4989 N N . SER B 1 90 ? -29.984 -38.094 -10.578 1 78.56 90 SER B N 1
ATOM 4990 C CA . SER B 1 90 ? -29.375 -39.25 -9.922 1 78.56 90 SER B CA 1
ATOM 4991 C C . SER B 1 90 ? -28.062 -38.844 -9.234 1 78.56 90 SER B C 1
ATOM 4993 O O . SER B 1 90 ? -27.531 -39.625 -8.438 1 78.56 90 SER B O 1
ATOM 4995 N N . SER B 1 91 ? -27.5 -37.75 -9.57 1 78.88 91 SER B N 1
ATOM 4996 C CA . SER B 1 91 ? -26.219 -37.25 -9.078 1 78.88 91 SER B CA 1
ATOM 4997 C C . SER B 1 91 ? -25.062 -38.094 -9.617 1 78.88 91 SER B C 1
ATOM 4999 O O . SER B 1 91 ? -23.953 -38.062 -9.078 1 78.88 91 SER B O 1
ATOM 5001 N N . LYS B 1 92 ? -25.438 -38.844 -10.633 1 84.5 92 LYS B N 1
ATOM 5002 C CA . LYS B 1 92 ? -24.375 -39.625 -11.25 1 84.5 92 LYS B CA 1
ATOM 5003 C C . LYS B 1 92 ? -23.438 -38.75 -12.078 1 84.5 92 LYS B C 1
ATOM 5005 O O . LYS B 1 92 ? -23.906 -37.938 -12.891 1 84.5 92 LYS B O 1
ATOM 5010 N N . VAL B 1 93 ? -22.156 -38.906 -11.781 1 88.94 93 VAL B N 1
ATOM 5011 C CA . VAL B 1 93 ? -21.125 -38.188 -12.523 1 88.94 93 VAL B CA 1
ATOM 5012 C C . VAL B 1 93 ? -20.375 -39.156 -13.422 1 88.94 93 VAL B C 1
ATOM 5014 O O . VAL B 1 93 ? -19.953 -40.219 -12.977 1 88.94 93 VAL B O 1
ATOM 5017 N N . SER B 1 94 ? -20.281 -38.812 -14.758 1 90.44 94 SER B N 1
ATOM 5018 C CA . SER B 1 94 ? -19.547 -39.656 -15.703 1 90.44 94 SER B CA 1
ATOM 5019 C C . SER B 1 94 ? -18.562 -38.812 -16.516 1 90.44 94 SER B C 1
ATOM 5021 O O . SER B 1 94 ? -18.875 -37.719 -16.938 1 90.44 94 SER B O 1
ATOM 5023 N N . ARG B 1 95 ? -17.344 -39.406 -16.641 1 92.69 95 ARG B N 1
ATOM 5024 C CA . ARG B 1 95 ? -16.375 -38.781 -17.547 1 92.69 95 ARG B CA 1
ATOM 5025 C C . ARG B 1 95 ? -16.688 -39.125 -19 1 92.69 95 ARG B C 1
ATOM 5027 O O . ARG B 1 95 ? -16.797 -40.281 -19.375 1 92.69 95 ARG B O 1
ATOM 5034 N N . ILE B 1 96 ? -16.844 -38.062 -19.844 1 92.12 96 ILE B N 1
ATOM 5035 C CA . ILE B 1 96 ? -17.219 -38.312 -21.234 1 92.12 96 ILE B CA 1
ATOM 5036 C C . ILE B 1 96 ? -16.016 -38.094 -22.141 1 92.12 96 ILE B C 1
ATOM 5038 O O . ILE B 1 96 ? -15.984 -38.562 -23.281 1 92.12 96 ILE B O 1
ATOM 5042 N N . SER B 1 97 ? -15.039 -37.25 -21.719 1 93.5 97 SER B N 1
ATOM 5043 C CA . SER B 1 97 ? -13.781 -37.219 -22.453 1 93.5 97 SER B CA 1
ATOM 5044 C C . SER B 1 97 ? -13.016 -38.531 -22.328 1 93.5 97 SER B C 1
ATOM 5046 O O . SER B 1 97 ? -13.211 -39.281 -21.359 1 93.5 97 SER B O 1
ATOM 5048 N N . PRO B 1 98 ? -12.141 -38.781 -23.266 1 90.31 98 PRO B N 1
ATOM 5049 C CA . PRO B 1 98 ? -11.422 -40.062 -23.25 1 90.31 98 PRO B CA 1
ATOM 5050 C C . PRO B 1 98 ? -10.555 -40.25 -22 1 90.31 98 PRO B C 1
ATOM 5052 O O . PRO B 1 98 ? -9.906 -39.281 -21.562 1 90.31 98 PRO B O 1
ATOM 5055 N N . ALA B 1 99 ? -10.453 -41.438 -21.469 1 83.81 99 ALA B N 1
ATOM 5056 C CA . ALA B 1 99 ? -9.742 -41.719 -20.219 1 83.81 99 ALA B CA 1
ATOM 5057 C C . ALA B 1 99 ? -8.289 -42.094 -20.484 1 83.81 99 ALA B C 1
ATOM 5059 O O . ALA B 1 99 ? -7.441 -42.031 -19.594 1 83.81 99 ALA B O 1
ATOM 5060 N N . ASP B 1 100 ? -7.98 -42.5 -21.641 1 80.88 100 ASP B N 1
ATOM 5061 C CA . ASP B 1 100 ? -6.645 -43 -21.938 1 80.88 100 ASP B CA 1
ATOM 5062 C C . ASP B 1 100 ? -5.746 -41.875 -22.469 1 80.88 100 ASP B C 1
ATOM 5064 O O . ASP B 1 100 ? -4.773 -42.125 -23.188 1 80.88 100 ASP B O 1
ATOM 5068 N N . SER B 1 101 ? -6.07 -40.656 -22.078 1 84.94 101 SER B N 1
ATOM 5069 C CA . SER B 1 101 ? -5.273 -39.531 -22.562 1 84.94 101 SER B CA 1
ATOM 5070 C C . SER B 1 101 ? -4.809 -38.656 -21.406 1 84.94 101 SER B C 1
ATOM 5072 O O . SER B 1 101 ? -5.527 -38.5 -20.422 1 84.94 101 SER B O 1
ATOM 5074 N N . SER B 1 102 ? -3.494 -38.281 -21.484 1 93.12 102 SER B N 1
ATOM 5075 C CA . SER B 1 102 ? -2.994 -37.344 -20.516 1 93.12 102 SER B CA 1
ATOM 5076 C C . SER B 1 102 ? -3.258 -35.906 -20.953 1 93.12 102 SER B C 1
ATOM 5078 O O . SER B 1 102 ? -2.752 -34.938 -20.359 1 93.12 102 SER B O 1
ATOM 5080 N N . TYR B 1 103 ? -4.062 -35.781 -22 1 95.44 103 TYR B N 1
ATOM 5081 C CA . TYR B 1 103 ? -4.422 -34.469 -22.531 1 95.44 103 TYR B CA 1
ATOM 5082 C C . TYR B 1 103 ? -5.547 -33.844 -21.703 1 95.44 103 TYR B C 1
ATOM 5084 O O . TYR B 1 103 ? -6.266 -34.562 -21 1 95.44 103 TYR B O 1
ATOM 5092 N N . SER B 1 104 ? -5.605 -32.594 -21.781 1 97.62 104 SER B N 1
ATOM 5093 C CA . SER B 1 104 ? -6.699 -31.875 -21.141 1 97.62 104 SER B CA 1
ATOM 5094 C C . SER B 1 104 ? -7.797 -31.516 -22.125 1 97.62 104 SER B C 1
ATOM 5096 O O . SER B 1 104 ? -7.512 -31.188 -23.281 1 97.62 104 SER B O 1
ATOM 5098 N N . TRP B 1 105 ? -9.039 -31.625 -21.641 1 96.62 105 TRP B N 1
ATOM 5099 C CA . TRP B 1 105 ? -10.242 -31.391 -22.438 1 96.62 105 TRP B CA 1
ATOM 5100 C C . TRP B 1 105 ? -11.109 -30.312 -21.797 1 96.62 105 TRP B C 1
ATOM 5102 O O . TRP B 1 105 ? -11.344 -30.328 -20.594 1 96.62 105 TRP B O 1
ATOM 5112 N N . ASP B 1 106 ? -11.539 -29.375 -22.562 1 95.88 106 ASP B N 1
ATOM 5113 C CA . ASP B 1 106 ? -12.43 -28.312 -22.109 1 95.88 106 ASP B CA 1
ATOM 5114 C C . ASP B 1 106 ? -13.648 -28.172 -23.016 1 95.88 106 ASP B C 1
ATOM 5116 O O . ASP B 1 106 ? -13.508 -28.078 -24.234 1 95.88 106 ASP B O 1
ATOM 5120 N N . VAL B 1 107 ? -14.82 -28.203 -22.391 1 95.44 107 VAL B N 1
ATOM 5121 C CA . VAL B 1 107 ? -16.047 -28.078 -23.172 1 95.44 107 VAL B CA 1
ATOM 5122 C C . VAL B 1 107 ? -16.266 -26.609 -23.562 1 95.44 107 VAL B C 1
ATOM 5124 O O . VAL B 1 107 ? -16.078 -25.703 -22.75 1 95.44 107 VAL B O 1
ATOM 5127 N N . VAL B 1 108 ? -16.578 -26.391 -24.797 1 94.5 108 VAL B N 1
ATOM 5128 C CA . VAL B 1 108 ? -16.766 -25.016 -25.266 1 94.5 108 VAL B CA 1
ATOM 5129 C C . VAL B 1 108 ? -18.234 -24.781 -25.609 1 94.5 108 VAL B C 1
ATOM 5131 O O . VAL B 1 108 ? -18.75 -23.672 -25.469 1 94.5 108 VAL B O 1
ATOM 5134 N N . ALA B 1 109 ? -18.875 -25.875 -26.062 1 94 109 ALA B N 1
ATOM 5135 C CA . ALA B 1 109 ? -20.281 -25.719 -26.391 1 94 109 ALA B CA 1
ATOM 5136 C C . ALA B 1 109 ? -21 -27.047 -26.391 1 94 109 ALA B C 1
ATOM 5138 O O . ALA B 1 109 ? -20.391 -28.094 -26.625 1 94 109 ALA B O 1
ATOM 5139 N N . VAL B 1 110 ? -22.281 -26.938 -26.109 1 92.88 110 VAL B N 1
ATOM 5140 C CA . VAL B 1 110 ? -23.203 -28.078 -26.219 1 92.88 110 VAL B CA 1
ATOM 5141 C C . VAL B 1 110 ? -24.359 -27.703 -27.156 1 92.88 110 VAL B C 1
ATOM 5143 O O . VAL B 1 110 ? -24.953 -26.641 -27.016 1 92.88 110 VAL B O 1
ATOM 5146 N N . ASP B 1 111 ? -24.5 -28.531 -28.125 1 91.25 111 ASP B N 1
ATOM 5147 C CA . ASP B 1 111 ? -25.609 -28.359 -29.047 1 91.25 111 ASP B CA 1
ATOM 5148 C C . ASP B 1 111 ? -26.375 -29.656 -29.25 1 91.25 111 ASP B C 1
ATOM 5150 O O . ASP B 1 111 ? -25.953 -30.531 -30.016 1 91.25 111 ASP B O 1
ATOM 5154 N N . GLY B 1 112 ? -27.578 -29.656 -28.688 1 88.75 112 GLY B N 1
ATOM 5155 C CA . GLY B 1 112 ? -28.25 -30.938 -28.672 1 88.75 112 GLY B CA 1
ATOM 5156 C C . GLY B 1 112 ? -27.469 -32 -27.953 1 88.75 112 GLY B C 1
ATOM 5157 O O . GLY B 1 112 ? -27.047 -31.828 -26.812 1 88.75 112 GLY B O 1
ATOM 5158 N N . ASP B 1 113 ? -27.234 -33.125 -28.797 1 87.75 113 ASP B N 1
ATOM 5159 C CA . ASP B 1 113 ? -26.438 -34.219 -28.219 1 87.75 113 ASP B CA 1
ATOM 5160 C C . ASP B 1 113 ? -24.984 -34.125 -28.656 1 87.75 113 ASP B C 1
ATOM 5162 O O . ASP B 1 113 ? -24.25 -35.125 -28.609 1 87.75 113 ASP B O 1
ATOM 5166 N N . ASN B 1 114 ? -24.641 -33.031 -29.141 1 92.88 114 ASN B N 1
ATOM 5167 C CA . ASN B 1 114 ? -23.281 -32.844 -29.625 1 92.88 114 ASN B CA 1
ATOM 5168 C C . ASN B 1 114 ? -22.5 -31.875 -28.719 1 92.88 114 ASN B C 1
ATOM 5170 O O . ASN B 1 114 ? -23.078 -30.969 -28.125 1 92.88 114 ASN B O 1
ATOM 5174 N N . ILE B 1 115 ? -21.219 -32.188 -28.641 1 95 115 ILE B N 1
ATOM 5175 C CA . ILE B 1 115 ? -20.359 -31.391 -27.781 1 95 115 ILE B CA 1
ATOM 5176 C C . ILE B 1 115 ? -19.141 -30.906 -28.578 1 95 115 ILE B C 1
ATOM 5178 O O . ILE B 1 115 ? -18.562 -31.656 -29.344 1 95 115 ILE B O 1
ATOM 5182 N N . LEU B 1 116 ? -18.859 -29.641 -28.453 1 95.19 116 LEU B N 1
ATOM 5183 C CA . LEU B 1 116 ? -17.609 -29.094 -28.953 1 95.19 116 LEU B CA 1
ATOM 5184 C C . LEU B 1 116 ? -16.609 -28.922 -27.812 1 95.19 116 LEU B C 1
ATOM 5186 O O . LEU B 1 116 ? -16.953 -28.359 -26.766 1 95.19 116 LEU B O 1
ATOM 5190 N N . ALA B 1 117 ? -15.438 -29.422 -28.062 1 95.12 117 ALA B N 1
ATOM 5191 C CA . ALA B 1 117 ? -14.43 -29.391 -27 1 95.12 117 ALA B CA 1
ATOM 5192 C C . ALA B 1 117 ? -13.078 -28.938 -27.547 1 95.12 117 ALA B C 1
ATOM 5194 O O . ALA B 1 117 ? -12.797 -29.109 -28.734 1 95.12 117 ALA B O 1
ATOM 5195 N N . VAL B 1 118 ? -12.375 -28.266 -26.688 1 94.62 118 VAL B N 1
ATOM 5196 C CA . VAL B 1 118 ? -10.969 -27.984 -26.969 1 94.62 118 VAL B CA 1
ATOM 5197 C C . VAL B 1 118 ? -10.086 -29.031 -26.297 1 94.62 118 VAL B C 1
ATOM 5199 O O . VAL B 1 118 ? -10.328 -29.422 -25.156 1 94.62 118 VAL B O 1
ATOM 5202 N N . TYR B 1 119 ? -9.172 -29.484 -27.062 1 92.88 119 TYR B N 1
ATOM 5203 C CA . TYR B 1 119 ? -8.25 -30.547 -26.656 1 92.88 119 TYR B CA 1
ATOM 5204 C C . TYR B 1 119 ? -6.805 -30.125 -26.891 1 92.88 119 TYR B C 1
ATOM 5206 O O . TYR B 1 119 ? -6.457 -29.609 -27.953 1 92.88 119 TYR B O 1
ATOM 5214 N N . SER B 1 120 ? -5.934 -30.281 -25.797 1 95.31 120 SER B N 1
ATOM 5215 C CA . SER B 1 120 ? -4.543 -29.875 -25.953 1 95.31 120 SER B CA 1
ATOM 5216 C C . SER B 1 120 ? -3.645 -30.547 -24.922 1 95.31 120 SER B C 1
ATOM 5218 O O . SER B 1 120 ? -4.125 -31.281 -24.062 1 95.31 120 SER B O 1
ATOM 5220 N N . SER B 1 121 ? -2.35 -30.438 -25.062 1 96.19 121 SER B N 1
ATOM 5221 C CA . SER B 1 121 ? -1.305 -30.844 -24.141 1 96.19 121 SER B CA 1
ATOM 5222 C C . SER B 1 121 ? -0.192 -29.797 -24.062 1 96.19 121 SER B C 1
ATOM 5224 O O . SER B 1 121 ? -0.185 -28.844 -24.828 1 96.19 121 SER B O 1
ATOM 5226 N N . PRO B 1 122 ? 0.736 -30 -23.125 1 96.19 122 PRO B N 1
ATOM 5227 C CA . PRO B 1 122 ? 1.842 -29.047 -23.078 1 96.19 122 PRO B CA 1
ATOM 5228 C C . PRO B 1 122 ? 2.643 -28.984 -24.375 1 96.19 122 PRO B C 1
ATOM 5230 O O . PRO B 1 122 ? 3.328 -28 -24.641 1 96.19 122 PRO B O 1
ATOM 5233 N N . ILE B 1 123 ? 2.518 -30.016 -25.219 1 94 123 ILE B N 1
ATOM 5234 C CA . ILE B 1 123 ? 3.357 -30.062 -26.406 1 94 123 ILE B CA 1
ATOM 5235 C C . ILE B 1 123 ? 2.482 -30.016 -27.656 1 94 123 ILE B C 1
ATOM 5237 O O . ILE B 1 123 ? 2.988 -30.062 -28.781 1 94 123 ILE B O 1
ATOM 5241 N N . ASP B 1 124 ? 1.196 -30.016 -27.469 1 92.81 124 ASP B N 1
ATOM 5242 C CA . ASP B 1 124 ? 0.242 -29.922 -28.562 1 92.81 124 ASP B CA 1
ATOM 5243 C C . ASP B 1 124 ? -0.683 -28.719 -28.391 1 92.81 124 ASP B C 1
ATOM 5245 O O . ASP B 1 124 ? -1.521 -28.703 -27.484 1 92.81 124 ASP B O 1
ATOM 5249 N N . PRO B 1 125 ? -0.585 -27.734 -29.297 1 92.25 125 PRO B N 1
ATOM 5250 C CA . PRO B 1 125 ? -1.499 -26.594 -29.203 1 92.25 125 PRO B CA 1
ATOM 5251 C C . PRO B 1 125 ? -2.967 -27.016 -29.281 1 92.25 125 PRO B C 1
ATOM 5253 O O . PRO B 1 125 ? -3.277 -28.125 -29.719 1 92.25 125 PRO B O 1
ATOM 5256 N N . PRO B 1 126 ? -3.844 -26.141 -28.891 1 92.5 126 PRO B N 1
ATOM 5257 C CA . PRO B 1 126 ? -5.27 -26.469 -28.812 1 92.5 126 PRO B CA 1
ATOM 5258 C C . PRO B 1 126 ? -5.852 -26.875 -30.172 1 92.5 126 PRO B C 1
ATOM 5260 O O . PRO B 1 126 ? -5.539 -26.266 -31.188 1 92.5 126 PRO B O 1
ATOM 5263 N N . GLN B 1 127 ? -6.637 -27.906 -30.094 1 90.88 127 GLN B N 1
ATOM 5264 C CA . GLN B 1 127 ? -7.422 -28.406 -31.219 1 90.88 127 GLN B CA 1
ATOM 5265 C C . GLN B 1 127 ? -8.898 -28.531 -30.844 1 90.88 127 GLN B C 1
ATOM 5267 O O . GLN B 1 127 ? -9.234 -28.656 -29.672 1 90.88 127 GLN B O 1
ATOM 5272 N N . ILE B 1 128 ? -9.688 -28.5 -31.859 1 93.12 128 ILE B N 1
ATOM 5273 C CA . ILE B 1 128 ? -11.125 -28.609 -31.625 1 93.12 128 ILE B CA 1
ATOM 5274 C C . ILE B 1 128 ? -11.602 -30.031 -31.922 1 93.12 128 ILE B C 1
ATOM 5276 O O . ILE B 1 128 ? -11.219 -30.625 -32.938 1 93.12 128 ILE B O 1
ATOM 5280 N N . LYS B 1 129 ? -12.375 -30.562 -31.031 1 93.56 129 LYS B N 1
ATOM 5281 C CA . LYS B 1 129 ? -12.977 -31.891 -31.172 1 93.56 129 LYS B CA 1
ATOM 5282 C C . LYS B 1 129 ? -14.5 -31.797 -31.141 1 93.56 129 LYS B C 1
ATOM 5284 O O . LYS B 1 129 ? -15.062 -30.922 -30.484 1 93.56 129 LYS B O 1
ATOM 5289 N N . TYR B 1 130 ? -15.047 -32.594 -31.922 1 94.12 130 TYR B N 1
ATOM 5290 C CA . TYR B 1 130 ? -16.5 -32.75 -31.969 1 94.12 130 TYR B CA 1
ATOM 5291 C C . TYR B 1 130 ? -16.938 -34.094 -31.406 1 94.12 130 TYR B C 1
ATOM 5293 O O . TYR B 1 130 ? -16.516 -35.125 -31.875 1 94.12 130 TYR B O 1
ATOM 5301 N N . GLY B 1 131 ? -17.734 -34.031 -30.344 1 94 131 GLY B N 1
ATOM 5302 C CA . GLY B 1 131 ? -18.234 -35.219 -29.703 1 94 131 GLY B CA 1
ATOM 5303 C C . GLY B 1 131 ? -19.719 -35.469 -29.969 1 94 131 GLY B C 1
ATOM 5304 O O . GLY B 1 131 ? -20.516 -34.531 -30 1 94 131 GLY B O 1
ATOM 5305 N N . TYR B 1 132 ? -20.078 -36.75 -30.234 1 90.94 132 TYR B N 1
ATOM 5306 C CA . TYR B 1 132 ? -21.484 -37.125 -30.438 1 90.94 132 TYR B CA 1
ATOM 5307 C C . TYR B 1 132 ? -21.75 -38.531 -29.875 1 90.94 132 TYR B C 1
ATOM 5309 O O . TYR B 1 132 ? -20.812 -39.312 -29.688 1 90.94 132 TYR B O 1
ATOM 5317 N N . LEU B 1 133 ? -23.031 -38.656 -29.406 1 83.31 133 LEU B N 1
ATOM 5318 C CA . LEU B 1 133 ? -23.453 -39.969 -28.875 1 83.31 133 LEU B CA 1
ATOM 5319 C C . LEU B 1 133 ? -23.781 -40.938 -30.016 1 83.31 133 LEU B C 1
ATOM 5321 O O . LEU B 1 133 ? -24.562 -40.594 -30.906 1 83.31 133 LEU B O 1
ATOM 5325 N N . ALA B 1 134 ? -22.969 -41.938 -30.281 1 71.88 134 ALA B N 1
ATOM 5326 C CA . ALA B 1 134 ? -23.266 -42.906 -31.328 1 71.88 134 ALA B CA 1
ATOM 5327 C C . ALA B 1 134 ? -24.406 -43.812 -30.922 1 71.88 134 ALA B C 1
ATOM 5329 O O . ALA B 1 134 ? -24.516 -44.188 -29.75 1 71.88 134 ALA B O 1
ATOM 5330 N N . ASP B 1 135 ? -25.609 -43.688 -31.516 1 59.44 135 ASP B N 1
ATOM 5331 C CA . ASP B 1 135 ? -26.781 -44.562 -31.344 1 59.44 135 ASP B CA 1
ATOM 5332 C C . ASP B 1 135 ? -26.391 -46.031 -31.484 1 59.44 135 ASP B C 1
ATOM 5334 O O . ASP B 1 135 ? -27.266 -46.875 -31.609 1 59.44 135 ASP B O 1
ATOM 5338 N N . GLN B 1 136 ? -25.172 -46.438 -31.875 1 48.81 136 GLN B N 1
ATOM 5339 C CA . GLN B 1 136 ? -25.141 -47.844 -32.188 1 48.81 136 GLN B CA 1
ATOM 5340 C C . GLN B 1 136 ? -25.375 -48.688 -30.953 1 48.81 136 GLN B C 1
ATOM 5342 O O . GLN B 1 136 ? -25.078 -48.25 -29.828 1 48.81 136 GLN B O 1
ATOM 5347 N N . ILE B 1 137 ? -26.078 -49.875 -31.062 1 43.91 137 ILE B N 1
ATOM 5348 C CA . ILE B 1 137 ? -26.531 -50.906 -30.156 1 43.91 137 ILE B CA 1
ATOM 5349 C C . ILE B 1 137 ? -25.516 -51.094 -29.031 1 43.91 137 ILE B C 1
ATOM 5351 O O . ILE B 1 137 ? -25.891 -51.219 -27.859 1 43.91 137 ILE B O 1
ATOM 5355 N N . MET B 1 138 ? -24.266 -51.531 -29.297 1 42.62 138 MET B N 1
ATOM 5356 C CA . MET B 1 138 ? -23.453 -52.281 -28.344 1 42.62 138 MET B CA 1
ATOM 5357 C C . MET B 1 138 ? -22.672 -51.344 -27.438 1 42.62 138 MET B C 1
ATOM 5359 O O . MET B 1 138 ? -22.125 -51.781 -26.406 1 42.62 138 MET B O 1
ATOM 5363 N N . THR B 1 139 ? -22.078 -50.312 -27.875 1 46.28 139 THR B N 1
ATOM 5364 C CA . THR B 1 139 ? -21.172 -49.688 -26.938 1 46.28 139 THR B CA 1
ATOM 5365 C C . THR B 1 139 ? -21.609 -48.25 -26.641 1 46.28 139 THR B C 1
ATOM 5367 O O . THR B 1 139 ? -21.609 -47.406 -27.531 1 46.28 139 THR B O 1
ATOM 5370 N N . LEU B 1 140 ? -22.453 -47.969 -25.641 1 53.03 140 LEU B N 1
ATOM 5371 C CA . LEU B 1 140 ? -22.969 -46.719 -25.109 1 53.03 140 LEU B CA 1
ATOM 5372 C C . LEU B 1 140 ? -21.812 -45.812 -24.672 1 53.03 140 LEU B C 1
ATOM 5374 O O . LEU B 1 140 ? -21.141 -46.094 -23.688 1 53.03 140 LEU B O 1
ATOM 5378 N N . GLY B 1 141 ? -21.016 -45.156 -25.672 1 74 141 GLY B N 1
ATOM 5379 C CA . GLY B 1 141 ? -20 -44.219 -25.219 1 74 141 GLY B CA 1
ATOM 5380 C C . GLY B 1 141 ? -19.859 -43.031 -26.125 1 74 141 GLY B C 1
ATOM 5381 O O . GLY B 1 141 ? -20.516 -42.938 -27.156 1 74 141 GLY B O 1
ATOM 5382 N N . TRP B 1 142 ? -19.359 -41.875 -25.75 1 86.62 142 TRP B N 1
ATOM 5383 C CA . TRP B 1 142 ? -19.094 -40.656 -26.516 1 86.62 142 TRP B CA 1
ATOM 5384 C C . TRP B 1 142 ? -18 -40.875 -27.547 1 86.62 142 TRP B C 1
ATOM 5386 O O . TRP B 1 142 ? -16.984 -41.5 -27.266 1 86.62 142 TRP B O 1
ATOM 5396 N N . HIS B 1 143 ? -18.297 -40.562 -28.859 1 90.38 143 HIS B N 1
ATOM 5397 C CA . HIS B 1 143 ? -17.328 -40.594 -29.938 1 90.38 143 HIS B CA 1
ATOM 5398 C C . HIS B 1 143 ? -16.812 -39.188 -30.234 1 90.38 143 HIS B C 1
ATOM 5400 O O . HIS B 1 143 ? -17.594 -38.219 -30.281 1 90.38 143 HIS B O 1
ATOM 5406 N N . TRP B 1 144 ? -15.492 -39.094 -30.438 1 93.12 144 TRP B N 1
ATOM 5407 C CA . TRP B 1 144 ? -14.883 -37.781 -30.672 1 93.12 144 TRP B CA 1
ATOM 5408 C C . TRP B 1 144 ? -14.172 -37.75 -32.031 1 93.12 144 TRP B C 1
ATOM 5410 O O . TRP B 1 144 ? -13.414 -38.656 -32.344 1 93.12 144 TRP B O 1
ATOM 5420 N N . ILE B 1 145 ? -14.406 -36.688 -32.844 1 92.06 145 ILE B N 1
ATOM 5421 C CA . ILE B 1 145 ? -13.734 -36.531 -34.125 1 92.06 145 ILE B CA 1
ATOM 5422 C C . ILE B 1 145 ? -13.023 -35.188 -34.156 1 92.06 145 ILE B C 1
ATOM 5424 O O . ILE B 1 145 ? -13.422 -34.219 -33.469 1 92.06 145 ILE B O 1
ATOM 5428 N N . ASP B 1 146 ? -12 -35.094 -35 1 91.06 146 ASP B N 1
ATOM 5429 C CA . ASP B 1 146 ? -11.234 -33.875 -35.156 1 91.06 146 ASP B CA 1
ATOM 5430 C C . ASP B 1 146 ? -11.992 -32.875 -36.031 1 91.06 146 ASP B C 1
ATOM 5432 O O . ASP B 1 146 ? -12.625 -33.25 -37.031 1 91.06 146 ASP B O 1
ATOM 5436 N N . VAL B 1 147 ? -12 -31.672 -35.5 1 88 147 VAL B N 1
ATOM 5437 C CA . VAL B 1 147 ? -12.539 -30.594 -36.344 1 88 147 VAL B CA 1
ATOM 5438 C C . VAL B 1 147 ? -11.391 -29.844 -37.031 1 88 147 VAL B C 1
ATOM 5440 O O . VAL B 1 147 ? -10.484 -29.344 -36.375 1 88 147 VAL B O 1
ATOM 5443 N N . SER B 1 148 ? -11.344 -29.906 -38.344 1 77.44 148 SER B N 1
ATOM 5444 C CA . SER B 1 148 ? -10.281 -29.25 -39.094 1 77.44 148 SER B CA 1
ATOM 5445 C C . SER B 1 148 ? -10.477 -27.734 -39.094 1 77.44 148 SER B C 1
ATOM 5447 O O . SER B 1 148 ? -11.57 -27.25 -39.375 1 77.44 148 SER B O 1
ATOM 5449 N N . SER B 1 149 ? -9.742 -27.016 -38.219 1 69.06 149 SER B N 1
ATOM 5450 C CA . SER B 1 149 ? -9.828 -25.562 -38.281 1 69.06 149 SER B CA 1
ATOM 5451 C C . SER B 1 149 ? -8.672 -24.969 -39.094 1 69.06 149 SER B C 1
ATOM 5453 O O . SER B 1 149 ? -7.504 -25.188 -38.75 1 69.06 149 SER B O 1
ATOM 5455 N N . PRO B 1 150 ? -8.922 -24.344 -40.344 1 59.34 150 PRO B N 1
ATOM 5456 C CA . PRO B 1 150 ? -7.844 -23.75 -41.125 1 59.34 150 PRO B CA 1
ATOM 5457 C C . PRO B 1 150 ? -7.152 -22.594 -40.406 1 59.34 150 PRO B C 1
ATOM 5459 O O . PRO B 1 150 ? -6.008 -22.266 -40.75 1 59.34 150 PRO B O 1
ATOM 5462 N N . PHE B 1 151 ? -7.758 -21.844 -39.5 1 57.84 151 PHE B N 1
ATOM 5463 C CA . PHE B 1 151 ? -7.262 -20.578 -39 1 57.84 151 PHE B CA 1
ATOM 5464 C C . PHE B 1 151 ? -6.355 -20.797 -37.781 1 57.84 151 PHE B C 1
ATOM 5466 O O . PHE B 1 151 ? -5.527 -19.953 -37.469 1 57.84 151 PHE B O 1
ATOM 5473 N N . LEU B 1 152 ? -6.508 -21.906 -37.188 1 61.69 152 LEU B N 1
ATOM 5474 C CA . LEU B 1 152 ? -5.738 -22.062 -35.969 1 61.69 152 LEU B CA 1
ATOM 5475 C C . LEU B 1 152 ? -4.453 -22.828 -36.219 1 61.69 152 LEU B C 1
ATOM 5477 O O . LEU B 1 152 ? -3.889 -23.438 -35.312 1 61.69 152 LEU B O 1
ATOM 5481 N N . GLN B 1 153 ? -3.84 -22.484 -37.438 1 67 153 GLN B N 1
ATOM 5482 C CA . GLN B 1 153 ? -2.686 -23.344 -37.656 1 67 153 GLN B CA 1
ATOM 5483 C C . GLN B 1 153 ? -1.393 -22.672 -37.219 1 67 153 GLN B C 1
ATOM 5485 O O . GLN B 1 153 ? -1.162 -21.5 -37.531 1 67 153 GLN B O 1
ATOM 5490 N N . TYR B 1 154 ? -0.793 -23.281 -36.219 1 79.94 154 TYR B N 1
ATOM 5491 C CA . TYR B 1 154 ? 0.548 -22.875 -35.812 1 79.94 154 TYR B CA 1
ATOM 5492 C C . TYR B 1 154 ? 1.542 -23.094 -36.969 1 79.94 154 TYR B C 1
ATOM 5494 O O . TYR B 1 154 ? 1.327 -23.953 -37.812 1 79.94 154 TYR B O 1
ATOM 5502 N N . SER B 1 155 ? 2.57 -22.234 -37.062 1 82.88 155 SER B N 1
ATOM 5503 C CA . SER B 1 155 ? 3.586 -22.344 -38.094 1 82.88 155 SER B CA 1
ATOM 5504 C C . SER B 1 155 ? 4.312 -23.688 -38.031 1 82.88 155 SER B C 1
ATOM 5506 O O . SER B 1 155 ? 4.34 -24.328 -37 1 82.88 155 SER B O 1
ATOM 5508 N N . GLU B 1 156 ? 4.836 -24.062 -39.156 1 83.94 156 GLU B N 1
ATOM 5509 C CA . GLU B 1 156 ? 5.602 -25.297 -39.219 1 83.94 156 GLU B CA 1
ATOM 5510 C C . GLU B 1 156 ? 6.805 -25.25 -38.281 1 83.94 156 GLU B C 1
ATOM 5512 O O . GLU B 1 156 ? 7.195 -26.281 -37.719 1 83.94 156 GLU B O 1
ATOM 5517 N N . LYS B 1 157 ? 7.328 -24.125 -38.156 1 84.94 157 LYS B N 1
ATOM 5518 C CA . LYS B 1 157 ? 8.469 -23.969 -37.25 1 84.94 157 LYS B CA 1
ATOM 5519 C C . LYS B 1 157 ? 8.078 -24.281 -35.812 1 84.94 157 LYS B C 1
ATOM 5521 O O . LYS B 1 157 ? 8.797 -24.984 -35.094 1 84.94 157 LYS B O 1
ATOM 5526 N N . VAL B 1 158 ? 6.969 -23.781 -35.406 1 86.94 158 VAL B N 1
ATOM 5527 C CA . VAL B 1 158 ? 6.484 -23.984 -34.062 1 86.94 158 VAL B CA 1
ATOM 5528 C C . VAL B 1 158 ? 6.148 -25.469 -33.844 1 86.94 158 VAL B C 1
ATOM 5530 O O . VAL B 1 158 ? 6.512 -26.062 -32.844 1 86.94 158 VAL B O 1
ATOM 5533 N N . LYS B 1 159 ? 5.578 -26.047 -34.844 1 84.5 159 LYS B N 1
ATOM 5534 C CA . LYS B 1 159 ? 5.203 -27.453 -34.75 1 84.5 159 LYS B CA 1
ATOM 5535 C C . LYS B 1 159 ? 6.438 -28.344 -34.656 1 84.5 159 LYS B C 1
ATOM 5537 O O . LYS B 1 159 ? 6.445 -29.312 -33.875 1 84.5 159 LYS B O 1
ATOM 5542 N N . SER B 1 160 ? 7.398 -27.969 -35.438 1 86.44 160 SER B N 1
ATOM 5543 C CA . SER B 1 160 ? 8.648 -28.719 -35.438 1 86.44 160 SER B CA 1
ATOM 5544 C C . SER B 1 160 ? 9.328 -28.641 -34.062 1 86.44 160 SER B C 1
ATOM 5546 O O . SER B 1 160 ? 9.82 -29.641 -33.562 1 86.44 160 SER B O 1
ATOM 5548 N N . LEU B 1 161 ? 9.305 -27.484 -33.531 1 87.31 161 LEU B N 1
ATOM 5549 C CA . LEU B 1 161 ? 9.914 -27.281 -32.219 1 87.31 161 LEU B CA 1
ATOM 5550 C C . LEU B 1 161 ? 9.164 -28.078 -31.141 1 87.31 161 LEU B C 1
ATOM 5552 O O . LEU B 1 161 ? 9.781 -28.719 -30.281 1 87.31 161 LEU B O 1
ATOM 5556 N N . LEU B 1 162 ? 7.895 -28.047 -31.172 1 91.25 162 LEU B N 1
ATOM 5557 C CA . LEU B 1 162 ? 7.066 -28.688 -30.156 1 91.25 162 LEU B CA 1
ATOM 5558 C C . LEU B 1 162 ? 7.16 -30.219 -30.266 1 91.25 162 LEU B C 1
ATOM 5560 O O . LEU B 1 162 ? 7.031 -30.922 -29.25 1 91.25 162 LEU B O 1
ATOM 5564 N N . SER B 1 163 ? 7.445 -30.672 -31.406 1 88.5 163 SER B N 1
ATOM 5565 C CA . SER B 1 163 ? 7.5 -32.125 -31.641 1 88.5 163 SER B CA 1
ATOM 5566 C C . SER B 1 163 ? 8.695 -32.75 -30.938 1 88.5 163 SER B C 1
ATOM 5568 O O . SER B 1 163 ? 8.727 -33.969 -30.734 1 88.5 163 SER B O 1
ATOM 5570 N N . THR B 1 164 ? 9.648 -31.922 -30.562 1 89.62 164 THR B N 1
ATOM 5571 C CA . THR B 1 164 ? 10.844 -32.438 -29.891 1 89.62 164 THR B CA 1
ATOM 5572 C C . THR B 1 164 ? 10.625 -32.5 -28.375 1 89.62 164 THR B C 1
ATOM 5574 O O . THR B 1 164 ? 11.492 -33 -27.656 1 89.62 164 THR B O 1
ATOM 5577 N N . HIS B 1 165 ? 9.508 -32.094 -27.953 1 93.69 165 HIS B N 1
ATOM 5578 C CA . HIS B 1 165 ? 9.242 -32.062 -26.531 1 93.69 165 HIS B CA 1
ATOM 5579 C C . HIS B 1 165 ? 8.445 -33.281 -26.078 1 93.69 165 HIS B C 1
ATOM 5581 O O . HIS B 1 165 ? 7.762 -33.906 -26.891 1 93.69 165 HIS B O 1
ATOM 5587 N N . GLN B 1 166 ? 8.688 -33.656 -24.859 1 94.25 166 GLN B N 1
ATOM 5588 C CA . GLN B 1 166 ? 7.914 -34.719 -24.203 1 94.25 166 GLN B CA 1
ATOM 5589 C C . GLN B 1 166 ? 7.41 -34.25 -22.844 1 94.25 166 GLN B C 1
ATOM 5591 O O . GLN B 1 166 ? 7.996 -33.344 -22.219 1 94.25 166 GLN B O 1
ATOM 5596 N N . PHE B 1 167 ? 6.25 -34.781 -22.469 1 96.25 167 PHE B N 1
ATOM 5597 C CA . PHE B 1 167 ? 5.781 -34.469 -21.125 1 96.25 167 PHE B CA 1
ATOM 5598 C C . PHE B 1 167 ? 5.238 -35.719 -20.438 1 96.25 167 PHE B C 1
ATOM 5600 O O . PHE B 1 167 ? 4.922 -36.719 -21.109 1 96.25 167 PHE B O 1
ATOM 5607 N N . SER B 1 168 ? 5.293 -35.719 -19.156 1 96.44 168 SER B N 1
ATOM 5608 C CA . SER B 1 168 ? 4.73 -36.781 -18.344 1 96.44 168 SER B CA 1
ATOM 5609 C C . SER B 1 168 ? 4.16 -36.25 -17.031 1 96.44 168 SER B C 1
ATOM 5611 O O . SER B 1 168 ? 4.527 -35.156 -16.594 1 96.44 168 SER B O 1
ATOM 5613 N N . ILE B 1 169 ? 3.174 -36.938 -16.516 1 97.25 169 ILE B N 1
ATOM 5614 C CA . ILE B 1 169 ? 2.664 -36.656 -15.18 1 97.25 169 ILE B CA 1
ATOM 5615 C C . ILE B 1 169 ? 3.344 -37.594 -14.18 1 97.25 169 ILE B C 1
ATOM 5617 O O . ILE B 1 169 ? 3.23 -38.812 -14.281 1 97.25 169 ILE B O 1
ATOM 5621 N N . MET B 1 170 ? 4.02 -37 -13.25 1 97.31 170 MET B N 1
ATOM 5622 C CA . MET B 1 170 ? 4.746 -37.781 -12.242 1 97.31 170 MET B CA 1
ATOM 5623 C C . MET B 1 170 ? 3.957 -37.844 -10.945 1 97.31 170 MET B C 1
ATOM 5625 O O . MET B 1 170 ? 3.316 -36.875 -10.539 1 97.31 170 MET B O 1
ATOM 5629 N N . LYS B 1 171 ? 3.939 -39 -10.367 1 96.31 171 LYS B N 1
ATOM 5630 C CA . LYS B 1 171 ? 3.42 -39.188 -9.016 1 96.31 171 LYS B CA 1
ATOM 5631 C C . LYS B 1 171 ? 4.551 -39.219 -7.992 1 96.31 171 LYS B C 1
ATOM 5633 O O . LYS B 1 171 ? 5.434 -40.062 -8.055 1 96.31 171 LYS B O 1
ATOM 5638 N N . ILE B 1 172 ? 4.527 -38.312 -7.102 1 96.94 172 ILE B N 1
ATOM 5639 C CA . ILE B 1 172 ? 5.617 -38.125 -6.152 1 96.94 172 ILE B CA 1
ATOM 5640 C C . ILE B 1 172 ? 5.137 -38.438 -4.738 1 96.94 172 ILE B C 1
ATOM 5642 O O . ILE B 1 172 ? 4.27 -37.75 -4.199 1 96.94 172 ILE B O 1
ATOM 5646 N N . PRO B 1 173 ? 5.711 -39.375 -4.086 1 94.69 173 PRO B N 1
ATOM 5647 C CA . PRO B 1 173 ? 5.27 -39.75 -2.738 1 94.69 173 PRO B CA 1
ATOM 5648 C C . PRO B 1 173 ? 5.52 -38.625 -1.717 1 94.69 173 PRO B C 1
ATOM 5650 O O . PRO B 1 173 ? 6.551 -37.969 -1.774 1 94.69 173 PRO B O 1
ATOM 5653 N N . VAL B 1 174 ? 4.516 -38.438 -0.867 1 92.69 174 VAL B N 1
ATOM 5654 C CA . VAL B 1 174 ? 4.645 -37.469 0.223 1 92.69 174 VAL B CA 1
ATOM 5655 C C . VAL B 1 174 ? 5.379 -38.125 1.396 1 92.69 174 VAL B C 1
ATOM 5657 O O . VAL B 1 174 ? 5.105 -39.281 1.752 1 92.69 174 VAL B O 1
ATOM 5660 N N . THR B 1 175 ? 6.301 -37.312 1.972 1 81.88 175 THR B N 1
ATOM 5661 C CA . THR B 1 175 ? 7.066 -37.844 3.094 1 81.88 175 THR B CA 1
ATOM 5662 C C . THR B 1 175 ? 6.465 -37.406 4.422 1 81.88 175 THR B C 1
ATOM 5664 O O . THR B 1 175 ? 5.816 -36.344 4.492 1 81.88 175 THR B O 1
ATOM 5667 N N . ASN B 1 176 ? 6.621 -38.062 5.531 1 77.12 176 ASN B N 1
ATOM 5668 C CA . ASN B 1 176 ? 6.25 -37.719 6.898 1 77.12 176 ASN B CA 1
ATOM 5669 C C . ASN B 1 176 ? 4.777 -37.344 6.996 1 77.12 176 ASN B C 1
ATOM 5671 O O . ASN B 1 176 ? 4.434 -36.312 7.59 1 77.12 176 ASN B O 1
ATOM 5675 N N . SER B 1 177 ? 3.92 -38.125 6.379 1 72.5 177 SER B N 1
ATOM 5676 C CA . SER B 1 177 ? 2.516 -37.75 6.207 1 72.5 177 SER B CA 1
ATOM 5677 C C . SER B 1 177 ? 1.627 -38.5 7.191 1 72.5 177 SER B C 1
ATOM 5679 O O . SER B 1 177 ? 0.4 -38.438 7.121 1 72.5 177 SER B O 1
ATOM 5681 N N . GLU B 1 178 ? 2.236 -39.125 8.141 1 75.75 178 GLU B N 1
ATOM 5682 C CA . GLU B 1 178 ? 1.475 -40.031 8.969 1 75.75 178 GLU B CA 1
ATOM 5683 C C . GLU B 1 178 ? 0.378 -39.312 9.742 1 75.75 178 GLU B C 1
ATOM 5685 O O . GLU B 1 178 ? -0.678 -39.906 10.016 1 75.75 178 GLU B O 1
ATOM 5690 N N . THR B 1 179 ? 0.52 -38.125 10 1 85.19 179 THR B N 1
ATOM 5691 C CA . THR B 1 179 ? -0.459 -37.406 10.82 1 85.19 179 THR B CA 1
ATOM 5692 C C . THR B 1 179 ? -1.474 -36.688 9.938 1 85.19 179 THR B C 1
ATOM 5694 O O . THR B 1 179 ? -2.439 -36.094 10.438 1 85.19 179 THR B O 1
ATOM 5697 N N . LEU B 1 180 ? -1.309 -36.938 8.688 1 89.56 180 LEU B N 1
ATOM 5698 C CA . LEU B 1 180 ? -2.203 -36.25 7.77 1 89.56 180 LEU B CA 1
ATOM 5699 C C . LEU B 1 180 ? -3.404 -37.125 7.418 1 89.56 180 LEU B C 1
ATOM 5701 O O . LEU B 1 180 ? -3.332 -38.344 7.512 1 89.56 180 LEU B O 1
ATOM 5705 N N . PRO B 1 181 ? -4.523 -36.5 7.098 1 90.69 181 PRO B N 1
ATOM 5706 C CA . PRO B 1 181 ? -5.641 -37.281 6.57 1 90.69 181 PRO B CA 1
ATOM 5707 C C . PRO B 1 181 ? -5.258 -38.125 5.344 1 90.69 181 PRO B C 1
ATOM 5709 O O . PRO B 1 181 ? -4.285 -37.781 4.656 1 90.69 181 PRO B O 1
ATOM 5712 N N . ARG B 1 182 ? -6.004 -39.156 5.047 1 89.69 182 ARG B N 1
ATOM 5713 C CA . ARG B 1 182 ? -5.691 -40.125 4 1 89.69 182 ARG B CA 1
ATOM 5714 C C . ARG B 1 182 ? -5.496 -39.438 2.656 1 89.69 182 ARG B C 1
ATOM 5716 O O . ARG B 1 182 ? -4.543 -39.719 1.932 1 89.69 182 ARG B O 1
ATOM 5723 N N . GLY B 1 183 ? -6.363 -38.531 2.293 1 91.44 183 GLY B N 1
ATOM 5724 C CA . GLY B 1 183 ? -6.266 -37.844 1.022 1 91.44 183 GLY B CA 1
ATOM 5725 C C . GLY B 1 183 ? -5.008 -37 0.9 1 91.44 183 GLY B C 1
ATOM 5726 O O . GLY B 1 183 ? -4.48 -36.812 -0.2 1 91.44 183 GLY B O 1
ATOM 5727 N N . ALA B 1 184 ? -4.516 -36.594 2.037 1 93.19 184 ALA B N 1
ATOM 5728 C CA . ALA B 1 184 ? -3.334 -35.75 2.051 1 93.19 184 ALA B CA 1
ATOM 5729 C C . ALA B 1 184 ? -2.055 -36.562 2.074 1 93.19 184 ALA B C 1
ATOM 5731 O O . ALA B 1 184 ? -0.951 -36.031 1.981 1 93.19 184 ALA B O 1
ATOM 5732 N N . GLN B 1 185 ? -2.234 -37.844 2.137 1 93.81 185 GLN B N 1
ATOM 5733 C CA . GLN B 1 185 ? -1.084 -38.75 2.125 1 93.81 185 GLN B CA 1
ATOM 5734 C C . GLN B 1 185 ? -0.781 -39.25 0.712 1 93.81 185 GLN B C 1
ATOM 5736 O O . GLN B 1 185 ? 0.285 -39.812 0.461 1 93.81 185 GLN B O 1
ATOM 5741 N N . LYS B 1 186 ? -1.714 -39.094 -0.154 1 92.62 186 LYS B N 1
ATOM 5742 C CA . LYS B 1 186 ? -1.544 -39.531 -1.529 1 92.62 186 LYS B CA 1
ATOM 5743 C C . LYS B 1 186 ? -0.399 -38.812 -2.219 1 92.62 186 LYS B C 1
ATOM 5745 O O . LYS B 1 186 ? -0.025 -37.719 -1.809 1 92.62 186 LYS B O 1
ATOM 5750 N N . PRO B 1 187 ? 0.162 -39.438 -3.189 1 94.81 187 PRO B N 1
ATOM 5751 C CA . PRO B 1 187 ? 1.257 -38.781 -3.902 1 94.81 187 PRO B CA 1
ATOM 5752 C C . PRO B 1 187 ? 0.827 -37.469 -4.559 1 94.81 187 PRO B C 1
ATOM 5754 O O . PRO B 1 187 ? -0.31 -37.344 -5.023 1 94.81 187 PRO B O 1
ATOM 5757 N N . LEU B 1 188 ? 1.754 -36.531 -4.578 1 95.25 188 LEU B N 1
ATOM 5758 C CA . LEU B 1 188 ? 1.605 -35.312 -5.379 1 95.25 188 LEU B CA 1
ATOM 5759 C C . LEU B 1 188 ? 1.746 -35.625 -6.863 1 95.25 188 LEU B C 1
ATOM 5761 O O . LEU B 1 188 ? 2.369 -36.625 -7.238 1 95.25 188 LEU B O 1
ATOM 5765 N N . GLU B 1 189 ? 1.12 -34.812 -7.656 1 97.38 189 GLU B N 1
ATOM 5766 C CA . GLU B 1 189 ? 1.393 -34.875 -9.086 1 97.38 189 GLU B CA 1
ATOM 5767 C C . GLU B 1 189 ? 2.205 -33.688 -9.562 1 97.38 189 GLU B C 1
ATOM 5769 O O . GLU B 1 189 ? 1.99 -32.562 -9.102 1 97.38 189 GLU B O 1
ATOM 5774 N N . ALA B 1 190 ? 3.127 -33.938 -10.406 1 98.56 190 ALA B N 1
ATOM 5775 C CA . ALA B 1 190 ? 3.857 -32.906 -11.117 1 98.56 190 ALA B CA 1
ATOM 5776 C C . ALA B 1 190 ? 3.934 -33.219 -12.617 1 98.56 190 ALA B C 1
ATOM 5778 O O . ALA B 1 190 ? 4.023 -34.375 -13.016 1 98.56 190 ALA B O 1
ATOM 5779 N N . ILE B 1 191 ? 3.822 -32.156 -13.383 1 98.56 191 ILE B N 1
ATOM 5780 C CA . ILE B 1 191 ? 4.008 -32.281 -14.828 1 98.56 191 ILE B CA 1
ATOM 5781 C C . ILE B 1 191 ? 5.465 -32 -15.188 1 98.56 191 ILE B C 1
ATOM 5783 O O . ILE B 1 191 ? 6.012 -30.969 -14.82 1 98.56 191 ILE B O 1
ATOM 5787 N N . PHE B 1 192 ? 6.086 -32.938 -15.82 1 98.06 192 PHE B N 1
ATOM 5788 C CA . PHE B 1 192 ? 7.461 -32.781 -16.281 1 98.06 192 PHE B CA 1
ATOM 5789 C C . PHE B 1 192 ? 7.512 -32.625 -17.797 1 98.06 192 PHE B C 1
ATOM 5791 O O . PHE B 1 192 ? 7.062 -33.5 -18.531 1 98.06 192 PHE B O 1
ATOM 5798 N N . LEU B 1 193 ? 7.922 -31.469 -18.234 1 97 193 LEU B N 1
ATOM 5799 C CA . LEU B 1 193 ? 8.094 -31.156 -19.656 1 97 193 LEU B CA 1
ATOM 5800 C C . LEU B 1 193 ? 9.57 -31.109 -20.031 1 97 193 LEU B C 1
ATOM 5802 O O . LEU B 1 193 ? 10.328 -30.312 -19.469 1 97 193 LEU B O 1
ATOM 5806 N N . SER B 1 194 ? 9.984 -31.984 -20.922 1 93.62 194 SER B N 1
ATOM 5807 C CA . SER B 1 194 ? 11.391 -32.062 -21.297 1 93.62 194 SER B CA 1
ATOM 5808 C C . SER B 1 194 ? 11.594 -31.719 -22.766 1 93.62 194 SER B C 1
ATOM 5810 O O . SER B 1 194 ? 10.742 -32.031 -23.609 1 93.62 194 SER B O 1
ATOM 5812 N N . SER B 1 195 ? 12.609 -30.953 -23.031 1 83.75 195 SER B N 1
ATOM 5813 C CA . SER B 1 195 ? 13.008 -30.609 -24.391 1 83.75 195 SER B CA 1
ATOM 5814 C C . SER B 1 195 ? 14.125 -31.531 -24.875 1 83.75 195 SER B C 1
ATOM 5816 O O . SER B 1 195 ? 15.047 -31.859 -24.125 1 83.75 195 SER B O 1
ATOM 5818 N N . SER B 1 196 ? 13.922 -32.312 -25.969 1 71.56 196 SER B N 1
ATOM 5819 C CA . SER B 1 196 ? 14.953 -33.188 -26.5 1 71.56 196 SER B CA 1
ATOM 5820 C C . SER B 1 196 ? 16.016 -32.406 -27.25 1 71.56 196 SER B C 1
ATOM 5822 O O . SER B 1 196 ? 16.969 -32.969 -27.797 1 71.56 196 SER B O 1
ATOM 5824 N N . SER B 1 197 ? 15.945 -31.141 -27.547 1 54.53 197 SER B N 1
ATOM 5825 C CA . SER B 1 197 ? 16.891 -30.469 -28.422 1 54.53 197 SER B CA 1
ATOM 5826 C C . SER B 1 197 ? 18.328 -30.719 -27.969 1 54.53 197 SER B C 1
ATOM 5828 O O . SER B 1 197 ? 18.891 -29.906 -27.219 1 54.53 197 SER B O 1
ATOM 5830 N N . SER B 1 198 ? 18.844 -31.797 -27.672 1 44.84 198 SER B N 1
ATOM 5831 C CA . SER B 1 198 ? 20.281 -31.766 -27.922 1 44.84 198 SER B CA 1
ATOM 5832 C C . SER B 1 198 ? 20.594 -31.438 -29.375 1 44.84 198 SER B C 1
ATOM 5834 O O . SER B 1 198 ? 20.859 -32.344 -30.172 1 44.84 198 SER B O 1
ATOM 5836 N N . HIS B 1 199 ? 19.906 -30.641 -29.984 1 38.62 199 HIS B N 1
ATOM 5837 C CA . HIS B 1 199 ? 20.266 -30.312 -31.359 1 38.62 199 HIS B CA 1
ATOM 5838 C C . HIS B 1 199 ? 21.672 -29.703 -31.422 1 38.62 199 HIS B C 1
ATOM 5840 O O . HIS B 1 199 ? 21.812 -28.516 -31.719 1 38.62 199 HIS B O 1
ATOM 5846 N N . THR B 1 200 ? 22.797 -29.969 -30.891 1 35.5 200 THR B N 1
ATOM 5847 C CA . THR B 1 200 ? 23.953 -29.547 -31.672 1 35.5 200 THR B CA 1
ATOM 5848 C C . THR B 1 200 ? 23.875 -30.109 -33.094 1 35.5 200 THR B C 1
ATOM 5850 O O . THR B 1 200 ? 23.844 -31.328 -33.281 1 35.5 200 THR B O 1
ATOM 5853 N N . LYS B 1 201 ? 23.406 -29.516 -34.125 1 35.34 201 LYS B N 1
ATOM 5854 C CA . LYS B 1 201 ? 23.391 -29.812 -35.562 1 35.34 201 LYS B CA 1
ATOM 5855 C C . LYS B 1 201 ? 24.719 -30.391 -36.031 1 35.34 201 LYS B C 1
ATOM 5857 O O . LYS B 1 201 ? 24.875 -30.75 -37.188 1 35.34 201 LYS B O 1
ATOM 5862 N N . GLU B 1 202 ? 25.938 -29.703 -36.062 1 33.38 202 GLU B N 1
ATOM 5863 C CA . GLU B 1 202 ? 26.938 -30.234 -37 1 33.38 202 GLU B CA 1
ATOM 5864 C C . GLU B 1 202 ? 27.078 -31.75 -36.812 1 33.38 202 GLU B C 1
ATOM 5866 O O . GLU B 1 202 ? 27.141 -32.25 -35.688 1 33.38 202 GLU B O 1
ATOM 5871 N N . PRO B 1 203 ? 26.812 -32.531 -38.031 1 32.34 203 PRO B N 1
ATOM 5872 C CA . PRO B 1 203 ? 27.109 -33.969 -38.156 1 32.34 203 PRO B CA 1
ATOM 5873 C C . PRO B 1 203 ? 28.422 -34.344 -37.469 1 32.34 203 PRO B C 1
ATOM 5875 O O . PRO B 1 203 ? 28.938 -35.438 -37.719 1 32.34 203 PRO B O 1
ATOM 5878 N N . LEU B 1 204 ? 29.484 -33.438 -37.531 1 31.64 204 LEU B N 1
ATOM 5879 C CA . LEU B 1 204 ? 30.766 -34.094 -37.25 1 31.64 204 LEU B CA 1
ATOM 5880 C C . LEU B 1 204 ? 30.609 -35.219 -36.25 1 31.64 204 LEU B C 1
ATOM 5882 O O . LEU B 1 204 ? 29.625 -35.281 -35.531 1 31.64 204 LEU B O 1
ATOM 5886 N N . GLN B 1 205 ? 31.922 -35.906 -35.969 1 31.02 205 GLN B N 1
ATOM 5887 C CA . GLN B 1 205 ? 32.094 -37.156 -35.219 1 31.02 205 GLN B CA 1
ATOM 5888 C C . GLN B 1 205 ? 31.062 -37.25 -34.094 1 31.02 205 GLN B C 1
ATOM 5890 O O . GLN B 1 205 ? 31.047 -36.375 -33.188 1 31.02 205 GLN B O 1
ATOM 5895 N N . VAL B 1 206 ? 29.891 -37.625 -34.375 1 33.16 206 VAL B N 1
ATOM 5896 C CA . VAL B 1 206 ? 28.938 -38.312 -33.5 1 33.16 206 VAL B CA 1
ATOM 5897 C C . VAL B 1 206 ? 29.672 -39.062 -32.406 1 33.16 206 VAL B C 1
ATOM 5899 O O . VAL B 1 206 ? 29.156 -40.031 -31.844 1 33.16 206 VAL B O 1
ATOM 5902 N N . ASP B 1 207 ? 31.031 -39.125 -32.5 1 32.69 207 ASP B N 1
ATOM 5903 C CA . ASP B 1 207 ? 31.516 -40.031 -31.453 1 32.69 207 ASP B CA 1
ATOM 5904 C C . ASP B 1 207 ? 30.734 -39.875 -30.156 1 32.69 207 ASP B C 1
ATOM 5906 O O . ASP B 1 207 ? 29.969 -40.75 -29.766 1 32.69 207 ASP B O 1
ATOM 5910 N N . GLN B 1 208 ? 31.719 -39.719 -29.047 1 32.28 208 GLN B N 1
ATOM 5911 C CA . GLN B 1 208 ? 31.406 -39.969 -27.656 1 32.28 208 GLN B CA 1
ATOM 5912 C C . GLN B 1 208 ? 30.188 -39.125 -27.203 1 32.28 208 GLN B C 1
ATOM 5914 O O . GLN B 1 208 ? 30.125 -37.938 -27.438 1 32.28 208 GLN B O 1
ATOM 5919 N N . LYS B 1 209 ? 28.875 -39.562 -27.25 1 38.66 209 LYS B N 1
ATOM 5920 C CA . LYS B 1 209 ? 27.859 -39.438 -26.219 1 38.66 209 LYS B CA 1
ATOM 5921 C C . LYS B 1 209 ? 28.391 -38.75 -24.984 1 38.66 209 LYS B C 1
ATOM 5923 O O . LYS B 1 209 ? 28.812 -39.375 -24.016 1 38.66 209 LYS B O 1
ATOM 5928 N N . SER B 1 210 ? 29.25 -38.062 -25.156 1 36.19 210 SER B N 1
ATOM 5929 C CA . SER B 1 210 ? 29.984 -37.594 -23.984 1 36.19 210 SER B CA 1
ATOM 5930 C C . SER B 1 210 ? 29.031 -37.25 -22.859 1 36.19 210 SER B C 1
ATOM 5932 O O . SER B 1 210 ? 27.828 -37.031 -23.078 1 36.19 210 SER B O 1
ATOM 5934 N N . ASP B 1 211 ? 29.484 -36.719 -21.812 1 38.19 211 ASP B N 1
ATOM 5935 C CA . ASP B 1 211 ? 28.891 -36.5 -20.484 1 38.19 211 ASP B CA 1
ATOM 5936 C C . ASP B 1 211 ? 27.469 -35.969 -20.594 1 38.19 211 ASP B C 1
ATOM 5938 O O . ASP B 1 211 ? 27.109 -35.375 -21.625 1 38.19 211 ASP B O 1
ATOM 5942 N N . ASP B 1 212 ? 26.469 -36.25 -19.578 1 45.78 212 ASP B N 1
ATOM 5943 C CA . ASP B 1 212 ? 25.328 -36.156 -18.688 1 45.78 212 ASP B CA 1
ATOM 5944 C C . ASP B 1 212 ? 24.781 -34.719 -18.641 1 45.78 212 ASP B C 1
ATOM 5946 O O . ASP B 1 212 ? 24.422 -34.219 -17.562 1 45.78 212 ASP B O 1
ATOM 5950 N N . ALA B 1 213 ? 24.891 -33.906 -19.438 1 60.03 213 ALA B N 1
ATOM 5951 C CA . ALA B 1 213 ? 24.547 -32.531 -19.062 1 60.03 213 ALA B CA 1
ATOM 5952 C C . ALA B 1 213 ? 23.047 -32.312 -19.125 1 60.03 213 ALA B C 1
ATOM 5954 O O . ALA B 1 213 ? 22.438 -32.438 -20.188 1 60.03 213 ALA B O 1
ATOM 5955 N N . TYR B 1 214 ? 22.25 -32.531 -18.188 1 80 214 TYR B N 1
ATOM 5956 C CA . TYR B 1 214 ? 20.844 -32.188 -17.984 1 80 214 TYR B CA 1
ATOM 5957 C C . TYR B 1 214 ? 20.547 -30.75 -18.375 1 80 214 TYR B C 1
ATOM 5959 O O . TYR B 1 214 ? 21.344 -29.844 -18.094 1 80 214 TYR B O 1
ATOM 5967 N N . ASN B 1 215 ? 19.469 -30.641 -19.328 1 88.38 215 ASN B N 1
ATOM 5968 C CA . ASN B 1 215 ? 18.969 -29.297 -19.531 1 88.38 215 ASN B CA 1
ATOM 5969 C C . ASN B 1 215 ? 18.641 -28.609 -18.203 1 88.38 215 ASN B C 1
ATOM 5971 O O . ASN B 1 215 ? 18.281 -29.281 -17.234 1 88.38 215 ASN B O 1
ATOM 5975 N N . PRO B 1 216 ? 18.969 -27.344 -18.188 1 92.81 216 PRO B N 1
ATOM 5976 C CA . PRO B 1 216 ? 18.562 -26.656 -16.969 1 92.81 216 PRO B CA 1
ATOM 5977 C C . PRO B 1 216 ? 17.078 -26.812 -16.656 1 92.81 216 PRO B C 1
ATOM 5979 O O . PRO B 1 216 ? 16.266 -26.922 -17.578 1 92.81 216 PRO B O 1
ATOM 5982 N N . LEU B 1 217 ? 16.797 -26.828 -15.398 1 96.12 217 LEU B N 1
ATOM 5983 C CA . LEU B 1 217 ? 15.422 -27.047 -14.953 1 96.12 217 LEU B CA 1
ATOM 5984 C C . LEU B 1 217 ? 14.812 -25.766 -14.398 1 96.12 217 LEU B C 1
ATOM 5986 O O . LEU B 1 217 ? 15.461 -25.031 -13.656 1 96.12 217 LEU B O 1
ATOM 5990 N N . ILE B 1 218 ? 13.602 -25.469 -14.82 1 97.25 218 ILE B N 1
ATOM 5991 C CA . ILE B 1 218 ? 12.805 -24.438 -14.18 1 97.25 218 ILE B CA 1
ATOM 5992 C C . ILE B 1 218 ? 11.648 -25.062 -13.414 1 97.25 218 ILE B C 1
ATOM 5994 O O . ILE B 1 218 ? 10.82 -25.766 -14 1 97.25 218 ILE B O 1
ATOM 5998 N N . VAL B 1 219 ? 11.625 -24.891 -12.141 1 98.69 219 VAL B N 1
ATOM 5999 C CA . VAL B 1 219 ? 10.438 -25.234 -11.352 1 98.69 219 VAL B CA 1
ATOM 6000 C C . VAL B 1 219 ? 9.391 -24.141 -11.5 1 98.69 219 VAL B C 1
ATOM 6002 O O . VAL B 1 219 ? 9.633 -22.984 -11.141 1 98.69 219 VAL B O 1
ATOM 6005 N N . VAL B 1 220 ? 8.25 -24.484 -12.039 1 98.56 220 VAL B N 1
ATOM 6006 C CA . VAL B 1 220 ? 7.184 -23.531 -12.289 1 98.56 220 VAL B CA 1
ATOM 6007 C C . VAL B 1 220 ? 6.062 -23.719 -11.273 1 98.56 220 VAL B C 1
ATOM 6009 O O . VAL B 1 220 ? 5.492 -24.812 -11.172 1 98.56 220 VAL B O 1
ATOM 6012 N N . LEU B 1 221 ? 5.734 -22.672 -10.602 1 98.75 221 LEU B N 1
ATOM 6013 C CA . LEU B 1 221 ? 4.777 -22.766 -9.5 1 98.75 221 LEU B CA 1
ATOM 6014 C C . LEU B 1 221 ? 3.523 -21.953 -9.805 1 98.75 221 LEU B C 1
ATOM 6016 O O . LEU B 1 221 ? 3.605 -20.766 -10.086 1 98.75 221 LEU B O 1
ATOM 6020 N N . HIS B 1 222 ? 2.381 -22.625 -9.711 1 97.81 222 HIS B N 1
ATOM 6021 C CA . HIS B 1 222 ? 1.124 -21.922 -9.953 1 97.81 222 HIS B CA 1
ATOM 6022 C C . HIS B 1 222 ? 0.703 -21.109 -8.734 1 97.81 222 HIS B C 1
ATOM 6024 O O . HIS B 1 222 ? 1.155 -21.375 -7.621 1 97.81 222 HIS B O 1
ATOM 6030 N N . GLY B 1 223 ? -0.156 -20.094 -9.031 1 96.38 223 GLY B N 1
ATOM 6031 C CA . GLY B 1 223 ? -0.714 -19.281 -7.961 1 96.38 223 GLY B CA 1
ATOM 6032 C C . GLY B 1 223 ? -1.931 -19.922 -7.305 1 96.38 223 GLY B C 1
ATOM 6033 O O . GLY B 1 223 ? -2.119 -21.125 -7.375 1 96.38 223 GLY B O 1
ATOM 6034 N N . GLY B 1 224 ? -2.629 -19.094 -6.598 1 90.44 224 GLY B N 1
ATOM 6035 C CA . GLY B 1 224 ? -3.777 -19.562 -5.832 1 90.44 224 GLY B CA 1
ATOM 6036 C C . GLY B 1 224 ? -3.682 -19.234 -4.355 1 90.44 224 GLY B C 1
ATOM 6037 O O . GLY B 1 224 ? -3.748 -18.062 -3.971 1 90.44 224 GLY B O 1
ATOM 6038 N N . PRO B 1 225 ? -3.436 -20.219 -3.576 1 94.75 225 PRO B N 1
ATOM 6039 C CA . PRO B 1 225 ? -2.812 -21.531 -3.77 1 94.75 225 PRO B CA 1
ATOM 6040 C C . PRO B 1 225 ? -3.785 -22.578 -4.316 1 94.75 225 PRO B C 1
ATOM 6042 O O . PRO B 1 225 ? -3.365 -23.641 -4.762 1 94.75 225 PRO B O 1
ATOM 6045 N N . HIS B 1 226 ? -5.012 -22.266 -4.266 1 93.81 226 HIS B N 1
ATOM 6046 C CA . HIS B 1 226 ? -6 -23.266 -4.641 1 93.81 226 HIS B CA 1
ATOM 6047 C C . HIS B 1 226 ? -6.34 -23.172 -6.125 1 93.81 226 HIS B C 1
ATOM 6049 O O . HIS B 1 226 ? -7.469 -22.812 -6.488 1 93.81 226 HIS B O 1
ATOM 6055 N N . SER B 1 227 ? -5.379 -23.438 -6.828 1 95.62 227 SER B N 1
ATOM 6056 C CA . SER B 1 227 ? -5.398 -23.594 -8.281 1 95.62 227 SER B CA 1
ATOM 6057 C C . SER B 1 227 ? -4.719 -24.906 -8.695 1 95.62 227 SER B C 1
ATOM 6059 O O . SER B 1 227 ? -4.586 -25.828 -7.891 1 95.62 227 SER B O 1
ATOM 6061 N N . VAL B 1 228 ? -4.445 -25 -10 1 97.19 228 VAL B N 1
ATOM 6062 C CA . VAL B 1 228 ? -3.844 -26.25 -10.469 1 97.19 228 VAL B CA 1
ATOM 6063 C C . VAL B 1 228 ? -3.086 -26 -11.766 1 97.19 228 VAL B C 1
ATOM 6065 O O . VAL B 1 228 ? -3.463 -25.141 -12.562 1 97.19 228 VAL B O 1
ATOM 6068 N N . SER B 1 229 ? -1.981 -26.656 -11.883 1 98.31 229 SER B N 1
ATOM 6069 C CA . SER B 1 229 ? -1.325 -26.766 -13.18 1 98.31 229 SER B CA 1
ATOM 6070 C C . SER B 1 229 ? -1.873 -27.938 -13.977 1 98.31 229 SER B C 1
ATOM 6072 O O . SER B 1 229 ? -1.97 -29.062 -13.461 1 98.31 229 SER B O 1
ATOM 6074 N N . LEU B 1 230 ? -2.229 -27.656 -15.195 1 98.06 230 LEU B N 1
ATOM 6075 C CA . LEU B 1 230 ? -2.857 -28.656 -16.047 1 98.06 230 LEU B CA 1
ATOM 6076 C C . LEU B 1 230 ? -1.959 -29.016 -17.219 1 98.06 230 LEU B C 1
ATOM 6078 O O . LEU B 1 230 ? -1.032 -28.266 -17.547 1 98.06 230 LEU B O 1
ATOM 6082 N N . THR B 1 231 ? -2.242 -30.188 -17.828 1 98.12 231 THR B N 1
ATOM 6083 C CA . THR B 1 231 ? -1.525 -30.609 -19.031 1 98.12 231 THR B CA 1
ATOM 6084 C C . THR B 1 231 ? -2.064 -29.891 -20.266 1 98.12 231 THR B C 1
ATOM 6086 O O . THR B 1 231 ? -1.824 -30.312 -21.391 1 98.12 231 THR B O 1
ATOM 6089 N N . SER B 1 232 ? -2.723 -28.812 -20.094 1 97.31 232 SER B N 1
ATOM 6090 C CA . SER B 1 232 ? -3.17 -28 -21.234 1 97.31 232 SER B CA 1
ATOM 6091 C C . SER B 1 232 ? -2.025 -27.172 -21.797 1 97.31 232 SER B C 1
ATOM 6093 O O . SER B 1 232 ? -1.035 -26.906 -21.109 1 97.31 232 SER B O 1
ATOM 6095 N N . TYR B 1 233 ? -2.219 -26.766 -23.016 1 95.81 233 TYR B N 1
ATOM 6096 C CA . TYR B 1 233 ? -1.209 -25.969 -23.703 1 95.81 233 TYR B CA 1
ATOM 6097 C C . TYR B 1 233 ? -1.063 -24.594 -23.062 1 95.81 233 TYR B C 1
ATOM 6099 O O . TYR B 1 233 ? -2.059 -23.969 -22.703 1 95.81 233 TYR B O 1
ATOM 6107 N N . SER B 1 234 ? 0.137 -24.234 -22.859 1 94.94 234 SER B N 1
ATOM 6108 C CA . SER B 1 234 ? 0.527 -22.906 -22.406 1 94.94 234 SER B CA 1
ATOM 6109 C C . SER B 1 234 ? 1.63 -22.328 -23.297 1 94.94 234 SER B C 1
ATOM 6111 O O . SER B 1 234 ? 2.709 -22.906 -23.406 1 94.94 234 SER B O 1
ATOM 6113 N N . LYS B 1 235 ? 1.375 -21.125 -23.844 1 91.5 235 LYS B N 1
ATOM 6114 C CA . LYS B 1 235 ? 2.359 -20.469 -24.703 1 91.5 235 LYS B CA 1
ATOM 6115 C C . LYS B 1 235 ? 3.654 -20.188 -23.953 1 91.5 235 LYS B C 1
ATOM 6117 O O . LYS B 1 235 ? 4.746 -20.359 -24.5 1 91.5 235 LYS B O 1
ATOM 6122 N N . SER B 1 236 ? 3.521 -19.812 -22.703 1 92.62 236 SER B N 1
ATOM 6123 C CA . SER B 1 236 ? 4.691 -19.484 -21.906 1 92.62 236 SER B CA 1
ATOM 6124 C C . SER B 1 236 ? 5.535 -20.719 -21.625 1 92.62 236 SER B C 1
ATOM 6126 O O . SER B 1 23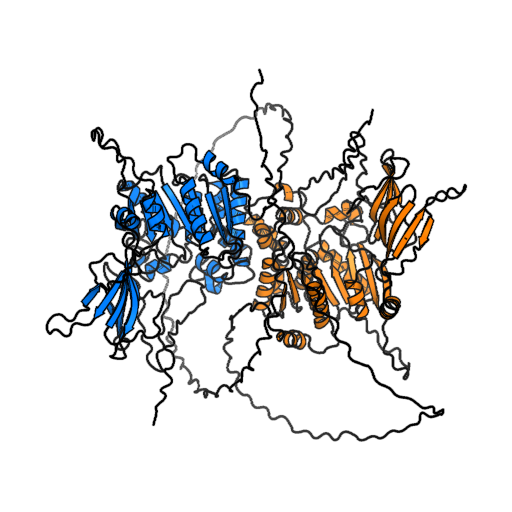6 ? 6.766 -20.672 -21.703 1 92.62 236 SER B O 1
ATOM 6128 N N . HIS B 1 237 ? 4.906 -21.844 -21.344 1 94.56 237 HIS B N 1
ATOM 6129 C CA . HIS B 1 237 ? 5.633 -23.078 -21.078 1 94.56 237 HIS B CA 1
ATOM 6130 C C . HIS B 1 237 ? 6.305 -23.609 -22.344 1 94.56 237 HIS B C 1
ATOM 6132 O O . HIS B 1 237 ? 7.453 -24.047 -22.297 1 94.56 237 HIS B O 1
ATOM 6138 N N . ALA B 1 238 ? 5.52 -23.5 -23.422 1 92.5 238 ALA B N 1
ATOM 6139 C CA . ALA B 1 238 ? 6.078 -23.922 -24.719 1 92.5 238 ALA B CA 1
ATOM 6140 C C . ALA B 1 238 ? 7.301 -23.078 -25.078 1 92.5 238 ALA B C 1
ATOM 6142 O O . ALA B 1 238 ? 8.297 -23.609 -25.578 1 92.5 238 ALA B O 1
ATOM 6143 N N . PHE B 1 239 ? 7.23 -21.812 -24.781 1 90.38 239 PHE B N 1
ATOM 6144 C CA . PHE B 1 239 ? 8.328 -20.891 -25.062 1 90.38 239 PHE B CA 1
ATOM 6145 C C . PHE B 1 239 ? 9.562 -21.266 -24.266 1 90.38 239 PHE B C 1
ATOM 6147 O O . PHE B 1 239 ? 10.648 -21.438 -24.828 1 90.38 239 PHE B O 1
ATOM 6154 N N . LEU B 1 240 ? 9.43 -21.469 -23 1 91.81 240 LEU B N 1
ATOM 6155 C CA . LEU B 1 240 ? 10.562 -21.781 -22.141 1 91.81 240 LEU B CA 1
ATOM 6156 C C . LEU B 1 240 ? 11.164 -23.125 -22.5 1 91.81 240 LEU B C 1
ATOM 6158 O O . LEU B 1 240 ? 12.391 -23.281 -22.531 1 91.81 240 LEU B O 1
ATOM 6162 N N . ALA B 1 241 ? 10.305 -24.094 -22.766 1 92.19 241 ALA B N 1
ATOM 6163 C CA . ALA B 1 241 ? 10.789 -25.406 -23.172 1 92.19 241 ALA B CA 1
ATOM 6164 C C . ALA B 1 241 ? 11.555 -25.344 -24.484 1 92.19 241 ALA B C 1
ATOM 6166 O O . ALA B 1 241 ? 12.586 -26 -24.656 1 92.19 241 ALA B O 1
ATOM 6167 N N . SER B 1 242 ? 11.094 -24.5 -25.359 1 89 242 SER B N 1
ATOM 6168 C CA . SER B 1 242 ? 11.711 -24.359 -26.688 1 89 242 SER B CA 1
ATOM 6169 C C . SER B 1 242 ? 13.07 -23.672 -26.594 1 89 242 SER B C 1
ATOM 6171 O O . SER B 1 242 ? 13.875 -23.766 -27.516 1 89 242 SER B O 1
ATOM 6173 N N . LEU B 1 243 ? 13.312 -23.031 -25.5 1 86.44 243 LEU B N 1
ATOM 6174 C CA . LEU B 1 243 ? 14.609 -22.391 -25.266 1 86.44 243 LEU B CA 1
ATOM 6175 C C . LEU B 1 243 ? 15.594 -23.391 -24.688 1 86.44 243 LEU B C 1
ATOM 6177 O O . LEU B 1 243 ? 16.766 -23.062 -24.453 1 86.44 243 LEU B O 1
ATOM 6181 N N . GLY B 1 244 ? 15.148 -24.625 -24.391 1 87.12 244 GLY B N 1
ATOM 6182 C CA . GLY B 1 244 ? 16.047 -25.672 -23.938 1 87.12 244 GLY B CA 1
ATOM 6183 C C . GLY B 1 244 ? 15.906 -25.969 -22.453 1 87.12 244 GLY B C 1
ATOM 6184 O O . GLY B 1 244 ? 16.75 -26.672 -21.859 1 87.12 244 GLY B O 1
ATOM 6185 N N . PHE B 1 245 ? 14.828 -25.5 -21.859 1 92.19 245 PHE B N 1
ATOM 6186 C CA . PHE B 1 245 ? 14.625 -25.75 -20.453 1 92.19 245 PHE B CA 1
ATOM 6187 C C . PHE B 1 245 ? 13.695 -26.953 -20.25 1 92.19 245 PHE B C 1
ATOM 6189 O O . PHE B 1 245 ? 12.727 -27.125 -20.984 1 92.19 245 PHE B O 1
ATOM 6196 N N . ASN B 1 246 ? 14.047 -27.719 -19.266 1 95.44 246 ASN B N 1
ATOM 6197 C CA . ASN B 1 246 ? 13.031 -28.594 -18.688 1 95.44 246 ASN B CA 1
ATOM 6198 C C . ASN B 1 246 ? 12.148 -27.859 -17.688 1 95.44 246 ASN B C 1
ATOM 6200 O O . ASN B 1 246 ? 12.609 -26.938 -17.016 1 95.44 246 ASN B O 1
ATOM 6204 N N . LEU B 1 247 ? 10.922 -28.234 -17.688 1 97.56 247 LEU B N 1
ATOM 6205 C CA . LEU B 1 247 ? 10 -27.609 -16.766 1 97.56 247 LEU B CA 1
ATOM 6206 C C . LEU B 1 247 ? 9.398 -28.625 -15.805 1 97.56 247 LEU B C 1
ATOM 6208 O O . LEU B 1 247 ? 9.062 -29.75 -16.203 1 97.56 247 LEU B O 1
ATOM 6212 N N . LEU B 1 248 ? 9.367 -28.297 -14.57 1 98.56 248 LEU B N 1
ATOM 6213 C CA . LEU B 1 248 ? 8.664 -29.047 -13.539 1 98.56 248 LEU B CA 1
ATOM 6214 C C . LEU B 1 248 ? 7.52 -28.234 -12.945 1 98.56 248 LEU B C 1
ATOM 6216 O O . LEU B 1 248 ? 7.75 -27.297 -12.18 1 98.56 248 LEU B O 1
ATOM 6220 N N . LEU B 1 249 ? 6.289 -28.562 -13.305 1 98.81 249 LEU B N 1
ATOM 6221 C CA . LEU B 1 249 ? 5.098 -27.938 -12.758 1 98.81 249 LEU B CA 1
ATOM 6222 C C . LEU B 1 249 ? 4.539 -28.734 -11.594 1 98.81 249 LEU B C 1
ATOM 6224 O O . LEU B 1 249 ? 4.016 -29.844 -11.789 1 98.81 249 LEU B O 1
ATOM 6228 N N . VAL B 1 250 ? 4.559 -28.172 -10.438 1 98.75 250 VAL B N 1
ATOM 6229 C CA . VAL B 1 250 ? 4.23 -28.953 -9.242 1 98.75 250 VAL B CA 1
ATOM 6230 C C . VAL B 1 250 ? 2.812 -28.609 -8.781 1 98.75 250 VAL B C 1
ATOM 6232 O O . VAL B 1 250 ? 2.48 -27.438 -8.578 1 98.75 250 VAL B O 1
ATOM 6235 N N . ASN B 1 251 ? 1.969 -29.578 -8.672 1 98.62 251 ASN B N 1
ATOM 6236 C CA . ASN B 1 251 ? 0.695 -29.453 -7.969 1 98.62 251 ASN B CA 1
ATOM 6237 C C . ASN B 1 251 ? 0.811 -29.891 -6.512 1 98.62 251 ASN B C 1
ATOM 6239 O O . ASN B 1 251 ? 0.538 -31.047 -6.184 1 98.62 251 ASN B O 1
ATOM 6243 N N . TYR B 1 252 ? 1.197 -28.953 -5.73 1 98.19 252 TYR B N 1
ATOM 6244 C CA . TYR B 1 252 ? 1.364 -29.188 -4.305 1 98.19 252 TYR B CA 1
ATOM 6245 C C . TYR B 1 252 ? 0.015 -29.391 -3.621 1 98.19 252 TYR B C 1
ATOM 6247 O O . TYR B 1 252 ? -1.029 -29.078 -4.199 1 98.19 252 TYR B O 1
ATOM 6255 N N . ARG B 1 253 ? 0.069 -30.031 -2.387 1 96.38 253 ARG B N 1
ATOM 6256 C CA . ARG B 1 253 ? -1.183 -30.156 -1.646 1 96.38 253 ARG B CA 1
ATOM 6257 C C . ARG B 1 253 ? -1.815 -28.781 -1.411 1 96.38 253 ARG B C 1
ATOM 6259 O O . ARG B 1 253 ? -1.121 -27.828 -1.07 1 96.38 253 ARG B O 1
ATOM 6266 N N . GLY B 1 254 ? -3.074 -28.688 -1.562 1 95.75 254 GLY B N 1
ATOM 6267 C CA . GLY B 1 254 ? -3.803 -27.438 -1.619 1 95.75 254 GLY B CA 1
ATOM 6268 C C . GLY B 1 254 ? -4.285 -27.094 -3.014 1 95.75 254 GLY B C 1
ATOM 6269 O O . GLY B 1 254 ? -5.145 -26.219 -3.18 1 95.75 254 GLY B O 1
ATOM 6270 N N . SER B 1 255 ? -3.723 -27.766 -4.035 1 97.31 255 SER B N 1
ATOM 6271 C CA . SER B 1 255 ? -4.172 -27.609 -5.414 1 97.31 255 SER B CA 1
ATOM 6272 C C . SER B 1 255 ? -5.527 -28.266 -5.641 1 97.31 255 SER B C 1
ATOM 6274 O O . SER B 1 255 ? -5.902 -29.188 -4.918 1 97.31 255 SER B O 1
ATOM 6276 N N . LEU B 1 256 ? -6.184 -27.844 -6.605 1 94.56 256 LEU B N 1
ATOM 6277 C CA . LEU B 1 256 ? -7.484 -28.406 -6.953 1 94.56 256 LEU B CA 1
ATOM 6278 C C . LEU B 1 256 ? -7.332 -29.688 -7.77 1 94.56 256 LEU B C 1
ATOM 6280 O O . LEU B 1 256 ? -6.309 -29.875 -8.438 1 94.56 256 LEU B O 1
ATOM 6284 N N . GLY B 1 257 ? -8.328 -30.547 -7.648 1 94.56 257 GLY B N 1
ATOM 6285 C CA . GLY B 1 257 ? -8.359 -31.734 -8.492 1 94.56 257 GLY B CA 1
ATOM 6286 C C . GLY B 1 257 ? -7.84 -32.969 -7.793 1 94.56 257 GLY B C 1
ATOM 6287 O O . GLY B 1 257 ? -7.738 -34.031 -8.406 1 94.56 257 GLY B O 1
ATOM 6288 N N . PHE B 1 258 ? -7.602 -32.844 -6.492 1 95.62 258 PHE B N 1
ATOM 6289 C CA . PHE B 1 258 ? -6.949 -33.969 -5.812 1 95.62 258 PHE B CA 1
ATOM 6290 C C . PHE B 1 258 ? -7.73 -34.375 -4.57 1 95.62 258 PHE B C 1
ATOM 6292 O O . PHE B 1 258 ? -7.207 -35.094 -3.703 1 95.62 258 PHE B O 1
ATOM 6299 N N . GLY B 1 259 ? -8.945 -33.906 -4.461 1 92.5 259 GLY B N 1
ATOM 6300 C CA . GLY B 1 259 ? -9.781 -34.219 -3.318 1 92.5 259 GLY B CA 1
ATOM 6301 C C . GLY B 1 259 ? -9.75 -33.188 -2.23 1 92.5 259 GLY B C 1
ATOM 6302 O O . GLY B 1 259 ? -8.805 -32.406 -2.135 1 92.5 259 GLY B O 1
ATOM 6303 N N . GLU B 1 260 ? -10.742 -33.25 -1.353 1 91.69 260 GLU B N 1
ATOM 6304 C CA . GLU B 1 260 ? -10.961 -32.219 -0.357 1 91.69 260 GLU B CA 1
ATOM 6305 C C . GLU B 1 260 ? -9.922 -32.281 0.761 1 91.69 260 GLU B C 1
ATOM 6307 O O . GLU B 1 260 ? -9.484 -31.266 1.277 1 91.69 260 GLU B O 1
ATOM 6312 N N . GLU B 1 261 ? -9.555 -33.438 1.136 1 92.81 261 GLU B N 1
ATOM 6313 C CA . GLU B 1 261 ? -8.602 -33.594 2.23 1 92.81 261 GLU B CA 1
ATOM 6314 C C . GLU B 1 261 ? -7.23 -33.031 1.842 1 92.81 261 GLU B C 1
ATOM 6316 O O . GLU B 1 261 ? -6.578 -32.344 2.639 1 92.81 261 GLU B O 1
ATOM 6321 N N . ALA B 1 262 ? -6.812 -33.344 0.625 1 94.44 262 ALA B N 1
ATOM 6322 C CA . ALA B 1 262 ? -5.559 -32.781 0.137 1 94.44 262 ALA B CA 1
ATOM 6323 C C . ALA B 1 262 ? -5.66 -31.25 0.012 1 94.44 262 ALA B C 1
ATOM 6325 O O . ALA B 1 262 ? -4.738 -30.531 0.391 1 94.44 262 ALA B O 1
ATOM 6326 N N . LEU B 1 263 ? -6.773 -30.781 -0.433 1 93.94 263 LEU B N 1
ATOM 6327 C CA . LEU B 1 263 ? -7.02 -29.359 -0.61 1 93.94 263 LEU B CA 1
ATOM 6328 C C . LEU B 1 263 ? -6.988 -28.625 0.729 1 93.94 263 LEU B C 1
ATOM 6330 O O . LEU B 1 263 ? -6.258 -27.656 0.893 1 93.94 263 LEU B O 1
ATOM 6334 N N . GLN B 1 264 ? -7.648 -29.109 1.708 1 91.88 264 GLN B N 1
ATOM 6335 C CA . GLN B 1 264 ? -7.84 -28.438 2.992 1 91.88 264 GLN B CA 1
ATOM 6336 C C . GLN B 1 264 ? -6.598 -28.578 3.873 1 91.88 264 GLN B C 1
ATOM 6338 O O . GLN B 1 264 ? -6.441 -27.844 4.852 1 91.88 264 GLN B O 1
ATOM 6343 N N . SER B 1 265 ? -5.754 -29.453 3.5 1 93.94 265 SER B N 1
ATOM 6344 C CA . SER B 1 265 ? -4.578 -29.703 4.328 1 93.94 265 SER B CA 1
ATOM 6345 C C . SER B 1 265 ? -3.633 -28.5 4.316 1 93.94 265 SER B C 1
ATOM 6347 O O . SER B 1 265 ? -2.789 -28.375 5.207 1 93.94 265 SER B O 1
ATOM 6349 N N . LEU B 1 266 ? -3.783 -27.641 3.346 1 95.75 266 LEU B N 1
ATOM 6350 C CA . LEU B 1 266 ? -2.852 -26.516 3.207 1 95.75 266 LEU B CA 1
ATOM 6351 C C . LEU B 1 266 ? -3.27 -25.344 4.09 1 95.75 266 LEU B C 1
ATOM 6353 O O . LEU B 1 266 ? -2.422 -24.578 4.539 1 95.75 266 LEU B O 1
ATOM 6357 N N . LEU B 1 267 ? -4.547 -25.188 4.379 1 93.56 267 LEU B N 1
ATOM 6358 C CA . LEU B 1 267 ? -5.043 -24.047 5.133 1 93.56 267 LEU B CA 1
ATOM 6359 C C . LEU B 1 267 ? -4.344 -23.938 6.484 1 93.56 267 LEU B C 1
ATOM 6361 O O . LEU B 1 267 ? -4.281 -24.922 7.234 1 93.56 267 LEU B O 1
ATOM 6365 N N . GLY B 1 268 ? -3.783 -22.781 6.695 1 95.69 268 GLY B N 1
ATOM 6366 C CA . GLY B 1 268 ? -3.07 -22.562 7.941 1 95.69 268 GLY B CA 1
ATOM 6367 C C . GLY B 1 268 ? -1.624 -23.016 7.891 1 95.69 268 GLY B C 1
ATOM 6368 O O . GLY B 1 268 ? -0.859 -22.766 8.828 1 95.69 268 GLY B O 1
ATOM 6369 N N . LYS B 1 269 ? -1.26 -23.625 6.711 1 96.19 269 LYS B N 1
ATOM 6370 C CA . LYS B 1 269 ? 0.071 -24.234 6.664 1 96.19 269 LYS B CA 1
ATOM 6371 C C . LYS B 1 269 ? 0.858 -23.734 5.457 1 96.19 269 LYS B C 1
ATOM 6373 O O . LYS B 1 269 ? 1.845 -24.344 5.051 1 96.19 269 LYS B O 1
ATOM 6378 N N . ILE B 1 270 ? 0.398 -22.656 4.852 1 97.81 270 ILE B N 1
ATOM 6379 C CA . ILE B 1 270 ? 1.135 -22.094 3.723 1 97.81 270 ILE B CA 1
ATOM 6380 C C . ILE B 1 270 ? 2.545 -21.703 4.164 1 97.81 270 ILE B C 1
ATOM 6382 O O . ILE B 1 270 ? 2.764 -21.375 5.332 1 97.81 270 ILE B O 1
ATOM 6386 N N . GLY B 1 271 ? 3.475 -21.75 3.225 1 98.12 271 GLY B N 1
ATOM 6387 C CA . GLY B 1 271 ? 4.852 -21.391 3.529 1 98.12 271 GLY B CA 1
ATOM 6388 C C . GLY B 1 271 ? 5.625 -22.531 4.191 1 98.12 271 GLY B C 1
ATOM 6389 O O . GLY B 1 271 ? 6.832 -22.406 4.414 1 98.12 271 GLY B O 1
ATOM 6390 N N . CYS B 1 272 ? 4.934 -23.578 4.559 1 97.19 272 CYS B N 1
ATOM 6391 C CA . CYS B 1 272 ? 5.562 -24.734 5.172 1 97.19 272 CYS B CA 1
ATOM 6392 C C . CYS B 1 272 ? 5.23 -26 4.402 1 97.19 272 CYS B C 1
ATOM 6394 O O . CYS B 1 272 ? 6.098 -26.578 3.736 1 97.19 272 CYS B O 1
ATOM 6396 N N . GLN B 1 273 ? 3.943 -26.391 4.348 1 96.12 273 GLN B N 1
ATOM 6397 C CA . GLN B 1 273 ? 3.537 -27.625 3.662 1 96.12 273 GLN B CA 1
ATOM 6398 C C . GLN B 1 273 ? 3.805 -27.531 2.162 1 96.12 273 GLN B C 1
ATOM 6400 O O . GLN B 1 273 ? 4.383 -28.438 1.571 1 96.12 273 GLN B O 1
ATOM 6405 N N . ASP B 1 274 ? 3.348 -26.469 1.587 1 97.81 274 ASP B N 1
ATOM 6406 C CA . ASP B 1 274 ? 3.504 -26.297 0.146 1 97.81 274 ASP B CA 1
ATOM 6407 C C . ASP B 1 274 ? 4.977 -26.156 -0.232 1 97.81 274 ASP B C 1
ATOM 6409 O O . ASP B 1 274 ? 5.414 -26.688 -1.256 1 97.81 274 ASP B O 1
ATOM 6413 N N . VAL B 1 275 ? 5.766 -25.469 0.584 1 98.44 275 VAL B N 1
ATOM 6414 C CA . VAL B 1 275 ? 7.203 -25.375 0.36 1 98.44 275 VAL B CA 1
ATOM 6415 C C . VAL B 1 275 ? 7.82 -26.781 0.409 1 98.44 275 VAL B C 1
ATOM 6417 O O . VAL B 1 275 ? 8.594 -27.156 -0.474 1 98.44 275 VAL B O 1
ATOM 6420 N N . GLY B 1 276 ? 7.461 -27.531 1.433 1 97.38 276 GLY B N 1
ATOM 6421 C CA . GLY B 1 276 ? 7.938 -28.891 1.549 1 97.38 276 GLY B CA 1
ATOM 6422 C C . GLY B 1 276 ? 7.559 -29.766 0.363 1 97.38 276 GLY B C 1
ATOM 6423 O O . GLY B 1 276 ? 8.359 -30.578 -0.102 1 97.38 276 GLY B O 1
ATOM 6424 N N . ASP B 1 277 ? 6.363 -29.594 -0.143 1 98 277 ASP B N 1
ATOM 6425 C CA . ASP B 1 277 ? 5.887 -30.359 -1.287 1 98 277 ASP B CA 1
ATOM 6426 C C . ASP B 1 277 ? 6.719 -30.062 -2.533 1 98 277 ASP B C 1
ATOM 6428 O O . ASP B 1 277 ? 7.074 -30.984 -3.277 1 98 277 ASP B O 1
ATOM 6432 N N . VAL B 1 278 ? 7.039 -28.797 -2.758 1 98.56 278 VAL B N 1
ATOM 6433 C CA . VAL B 1 278 ? 7.816 -28.406 -3.932 1 98.56 278 VAL B CA 1
ATOM 6434 C C . VAL B 1 278 ? 9.234 -28.969 -3.818 1 98.56 278 VAL B C 1
ATOM 6436 O O . VAL B 1 278 ? 9.781 -29.484 -4.789 1 98.56 278 VAL B O 1
ATOM 6439 N N . LEU B 1 279 ? 9.828 -28.875 -2.637 1 98.19 279 LEU B N 1
ATOM 6440 C CA . LEU B 1 279 ? 11.172 -29.406 -2.43 1 98.19 279 LEU B CA 1
ATOM 6441 C C . LEU B 1 279 ? 11.195 -30.922 -2.619 1 98.19 279 LEU B C 1
ATOM 6443 O O . LEU B 1 279 ? 12.148 -31.469 -3.184 1 98.19 279 LEU B O 1
ATOM 6447 N N . THR B 1 280 ? 10.133 -31.578 -2.156 1 97.69 280 THR B N 1
ATOM 6448 C CA . THR B 1 280 ? 10.016 -33.031 -2.352 1 97.69 280 THR B CA 1
ATOM 6449 C C . THR B 1 280 ? 9.961 -33.375 -3.838 1 97.69 280 THR B C 1
ATOM 6451 O O . THR B 1 280 ? 10.609 -34.312 -4.285 1 97.69 280 THR B O 1
ATOM 6454 N N . ALA B 1 281 ? 9.211 -32.594 -4.59 1 98.25 281 ALA B N 1
ATOM 6455 C CA . ALA B 1 281 ? 9.109 -32.812 -6.031 1 98.25 281 ALA B CA 1
ATOM 6456 C C . ALA B 1 281 ? 10.453 -32.594 -6.715 1 98.25 281 ALA B C 1
ATOM 6458 O O . ALA B 1 281 ? 10.852 -33.375 -7.582 1 98.25 281 ALA B O 1
ATOM 6459 N N . LEU B 1 282 ? 11.133 -31.531 -6.336 1 98.31 282 LEU B N 1
ATOM 6460 C CA . LEU B 1 282 ? 12.445 -31.234 -6.898 1 98.31 282 LEU B CA 1
ATOM 6461 C C . LEU B 1 282 ? 13.438 -32.344 -6.59 1 98.31 282 LEU B C 1
ATOM 6463 O O . LEU B 1 282 ? 14.156 -32.812 -7.48 1 98.31 282 LEU B O 1
ATOM 6467 N N . ASP B 1 283 ? 13.461 -32.812 -5.355 1 97.38 283 ASP B N 1
ATOM 6468 C CA . ASP B 1 283 ? 14.359 -33.906 -4.961 1 97.38 283 ASP B CA 1
ATOM 6469 C C . ASP B 1 283 ? 14.062 -35.188 -5.746 1 97.38 283 ASP B C 1
ATOM 6471 O O . ASP B 1 283 ? 14.977 -35.906 -6.137 1 97.38 283 ASP B O 1
ATOM 6475 N N . HIS B 1 284 ? 12.805 -35.406 -5.969 1 96.88 284 HIS B N 1
ATOM 6476 C CA . HIS B 1 284 ? 12.398 -36.594 -6.723 1 96.88 284 HIS B CA 1
ATOM 6477 C C . HIS B 1 284 ? 12.984 -36.594 -8.133 1 96.88 284 HIS B C 1
ATOM 6479 O O . HIS B 1 284 ? 13.516 -37.594 -8.602 1 96.88 284 HIS B O 1
ATOM 6485 N N . VAL B 1 285 ? 12.922 -35.438 -8.82 1 96.25 285 VAL B N 1
ATOM 6486 C CA . VAL B 1 285 ? 13.414 -35.312 -10.188 1 96.25 285 VAL B CA 1
ATOM 6487 C C . VAL B 1 285 ? 14.938 -35.438 -10.203 1 96.25 285 VAL B C 1
ATOM 6489 O O . VAL B 1 285 ? 15.516 -36.031 -11.102 1 96.25 285 VAL B O 1
ATOM 6492 N N . ILE B 1 286 ? 15.57 -34.875 -9.211 1 95.5 286 ILE B N 1
ATOM 6493 C CA . ILE B 1 286 ? 17.031 -34.906 -9.109 1 95.5 286 ILE B CA 1
ATOM 6494 C C . ILE B 1 286 ? 17.484 -36.312 -8.828 1 95.5 286 ILE B C 1
ATOM 6496 O O . ILE B 1 286 ? 18.406 -36.844 -9.477 1 95.5 286 ILE B O 1
ATOM 6500 N N . GLU B 1 287 ? 16.828 -37 -7.91 1 95.38 287 GLU B N 1
ATOM 6501 C CA . GLU B 1 287 ? 17.188 -38.344 -7.52 1 95.38 287 GLU B CA 1
ATOM 6502 C C . GLU B 1 287 ? 16.969 -39.344 -8.672 1 95.38 287 GLU B C 1
ATOM 6504 O O . GLU B 1 287 ? 17.688 -40.344 -8.781 1 95.38 287 GLU B O 1
ATOM 6509 N N . ASN B 1 288 ? 16.062 -39.031 -9.539 1 94 288 ASN B N 1
ATOM 6510 C CA . ASN B 1 288 ? 15.781 -39.844 -10.703 1 94 288 ASN B CA 1
ATOM 6511 C C . ASN B 1 288 ? 16.609 -39.438 -11.914 1 94 288 ASN B C 1
ATOM 6513 O O . ASN B 1 288 ? 16.328 -39.875 -13.039 1 94 288 ASN B O 1
ATOM 6517 N N . LYS B 1 289 ? 17.562 -38.531 -11.719 1 92.75 289 LYS B N 1
ATOM 6518 C CA . LYS B 1 289 ? 18.547 -38.094 -12.703 1 92.75 289 LYS B CA 1
ATOM 6519 C C . LYS B 1 289 ? 17.891 -37.438 -13.906 1 92.75 289 LYS B C 1
ATOM 6521 O O . LYS B 1 289 ? 18.234 -37.719 -15.055 1 92.75 289 LYS B O 1
ATOM 6526 N N . LEU B 1 290 ? 16.922 -36.625 -13.562 1 92.88 290 LEU B N 1
ATOM 6527 C CA . LEU B 1 290 ? 16.219 -35.906 -14.609 1 92.88 290 LEU B CA 1
ATOM 6528 C C . LEU B 1 290 ? 16.641 -34.438 -14.617 1 92.88 290 LEU B C 1
ATOM 6530 O O . LEU B 1 290 ? 16.328 -33.688 -15.547 1 92.88 290 LEU B O 1
ATOM 6534 N N . ALA B 1 291 ? 17.375 -34.062 -13.602 1 93.69 291 ALA B N 1
ATOM 6535 C CA . ALA B 1 291 ? 17.812 -32.688 -13.492 1 93.69 291 ALA B CA 1
ATOM 6536 C C . ALA B 1 291 ? 19.156 -32.594 -12.773 1 93.69 291 ALA B C 1
ATOM 6538 O O . ALA B 1 291 ? 19.469 -33.406 -11.914 1 93.69 291 ALA B O 1
ATOM 6539 N N . ASP B 1 292 ? 19.938 -31.562 -13.148 1 93.62 292 ASP B N 1
ATOM 6540 C CA . ASP B 1 292 ? 21.188 -31.188 -12.477 1 93.62 292 ASP B CA 1
ATOM 6541 C C . ASP B 1 292 ? 20.906 -30.203 -11.336 1 93.62 292 ASP B C 1
ATOM 6543 O O . ASP B 1 292 ? 20.422 -29.094 -11.562 1 93.62 292 ASP B O 1
ATOM 6547 N N . PRO B 1 293 ? 21.25 -30.594 -10.141 1 95.62 293 PRO B N 1
ATOM 6548 C CA . PRO B 1 293 ? 20.969 -29.719 -9 1 95.62 293 PRO B CA 1
ATOM 6549 C C . PRO B 1 293 ? 21.656 -28.375 -9.086 1 95.62 293 PRO B C 1
ATOM 6551 O O . PRO B 1 293 ? 21.266 -27.422 -8.414 1 95.62 293 PRO B O 1
ATOM 6554 N N . SER B 1 294 ? 22.656 -28.234 -9.883 1 93.44 294 SER B N 1
ATOM 6555 C CA . SER B 1 294 ? 23.391 -26.984 -9.992 1 93.44 294 SER B CA 1
ATOM 6556 C C . SER B 1 294 ? 22.781 -26.062 -11.031 1 93.44 294 SER B C 1
ATOM 6558 O O . SER B 1 294 ? 23.188 -24.906 -11.18 1 93.44 294 SER B O 1
ATOM 6560 N N . LYS B 1 295 ? 21.766 -26.5 -11.734 1 94.19 295 LYS B N 1
ATOM 6561 C CA . LYS B 1 295 ? 21.141 -25.719 -12.805 1 94.19 295 LYS B CA 1
ATOM 6562 C C . LYS B 1 295 ? 19.625 -25.641 -12.617 1 94.19 295 LYS B C 1
ATOM 6564 O O . LYS B 1 295 ? 18.875 -25.891 -13.555 1 94.19 295 LYS B O 1
ATOM 6569 N N . VAL B 1 296 ? 19.156 -25.266 -11.43 1 96.94 296 VAL B N 1
ATOM 6570 C CA . VAL B 1 296 ? 17.734 -25.219 -11.133 1 96.94 296 VAL B CA 1
ATOM 6571 C C . VAL B 1 296 ? 17.281 -23.781 -10.914 1 96.94 296 VAL B C 1
ATOM 6573 O O . VAL B 1 296 ? 17.859 -23.078 -10.07 1 96.94 296 VAL B O 1
ATOM 6576 N N . ALA B 1 297 ? 16.375 -23.281 -11.68 1 97.25 297 ALA B N 1
ATOM 6577 C CA . ALA B 1 297 ? 15.703 -22 -11.5 1 97.25 297 ALA B CA 1
ATOM 6578 C C . ALA B 1 297 ? 14.281 -22.203 -10.984 1 97.25 297 ALA B C 1
ATOM 6580 O O . ALA B 1 297 ? 13.75 -23.312 -11.031 1 97.25 297 ALA B O 1
ATOM 6581 N N . VAL B 1 298 ? 13.742 -21.203 -10.406 1 98.38 298 VAL B N 1
ATOM 6582 C CA . VAL B 1 298 ? 12.367 -21.281 -9.922 1 98.38 298 VAL B CA 1
ATOM 6583 C C . VAL B 1 298 ? 11.594 -20.047 -10.391 1 98.38 298 VAL B C 1
ATOM 6585 O O . VAL B 1 298 ? 12.125 -18.938 -10.406 1 98.38 298 VAL B O 1
ATOM 6588 N N . LEU B 1 299 ? 10.367 -20.281 -10.859 1 98 299 LEU B N 1
ATOM 6589 C CA . LEU B 1 299 ? 9.484 -19.266 -11.43 1 98 299 LEU B CA 1
ATOM 6590 C C . LEU B 1 299 ? 8.07 -19.406 -10.891 1 98 299 LEU B C 1
ATOM 6592 O O . LEU B 1 299 ? 7.516 -20.516 -10.867 1 98 299 LEU B O 1
ATOM 6596 N N . GLY B 1 300 ? 7.5 -18.297 -10.445 1 97.88 300 GLY B N 1
ATOM 6597 C CA . GLY B 1 300 ? 6.117 -18.344 -9.992 1 97.88 300 GLY B CA 1
ATOM 6598 C C . GLY B 1 300 ? 5.492 -16.969 -9.844 1 97.88 300 GLY B C 1
ATOM 6599 O O . GLY B 1 300 ? 6.199 -15.969 -9.672 1 97.88 300 GLY B O 1
ATOM 6600 N N . GLY B 1 301 ? 4.184 -16.906 -9.953 1 97.31 301 GLY B N 1
ATOM 6601 C CA . GLY B 1 301 ? 3.422 -15.672 -9.766 1 97.31 301 GLY B CA 1
ATOM 6602 C C . GLY B 1 301 ? 2.393 -15.773 -8.656 1 97.31 301 GLY B C 1
ATOM 6603 O O . GLY B 1 301 ? 1.974 -16.875 -8.289 1 97.31 301 GLY B O 1
ATOM 6604 N N . SER B 1 302 ? 1.956 -14.586 -8.125 1 97.56 302 SER B N 1
ATOM 6605 C CA . SER B 1 302 ? 0.957 -14.555 -7.059 1 97.56 302 SER B CA 1
ATOM 6606 C C . SER B 1 302 ? 1.36 -15.453 -5.895 1 97.56 302 SER B C 1
ATOM 6608 O O . SER B 1 302 ? 2.457 -15.312 -5.352 1 97.56 302 SER B O 1
ATOM 6610 N N . HIS B 1 303 ? 0.606 -16.516 -5.57 1 98.06 303 HIS B N 1
ATOM 6611 C CA . HIS B 1 303 ? 1.024 -17.484 -4.562 1 98.06 303 HIS B CA 1
ATOM 6612 C C . HIS B 1 303 ? 2.232 -18.281 -5.039 1 98.06 303 HIS B C 1
ATOM 6614 O O . HIS B 1 303 ? 3.064 -18.703 -4.227 1 98.06 303 HIS B O 1
ATOM 6620 N N . GLY B 1 304 ? 2.332 -18.531 -6.355 1 98.56 304 GLY B N 1
ATOM 6621 C CA . GLY B 1 304 ? 3.555 -19.109 -6.883 1 98.56 304 GLY B CA 1
ATOM 6622 C C . GLY B 1 304 ? 4.785 -18.266 -6.598 1 98.56 304 GLY B C 1
ATOM 6623 O O . GLY B 1 304 ? 5.879 -18.812 -6.418 1 98.56 304 GLY B O 1
ATOM 6624 N N . GLY B 1 305 ? 4.582 -16.938 -6.66 1 98.62 305 GLY B N 1
ATOM 6625 C CA . GLY B 1 305 ? 5.648 -16.047 -6.242 1 98.62 305 GLY B CA 1
ATOM 6626 C C . GLY B 1 305 ? 5.938 -16.125 -4.754 1 98.62 305 GLY B C 1
ATOM 6627 O O . GLY B 1 305 ? 7.094 -16.016 -4.336 1 98.62 305 GLY B O 1
ATOM 6628 N N . PHE B 1 306 ? 4.879 -16.312 -3.963 1 98.75 306 PHE B N 1
ATOM 6629 C CA . PHE B 1 306 ? 5.008 -16.578 -2.533 1 98.75 306 PHE B CA 1
ATOM 6630 C C . PHE B 1 306 ? 5.879 -17.797 -2.281 1 98.75 306 PHE B C 1
ATOM 6632 O O . PHE B 1 306 ? 6.84 -17.734 -1.512 1 98.75 306 PHE B O 1
ATOM 6639 N N . LEU B 1 307 ? 5.645 -18.828 -3.016 1 98.81 307 LEU B N 1
ATOM 6640 C CA . LEU B 1 307 ? 6.41 -20.062 -2.885 1 98.81 307 LEU B CA 1
ATOM 6641 C C . LEU B 1 307 ? 7.836 -19.859 -3.389 1 98.81 307 LEU B C 1
ATOM 6643 O O . LEU B 1 307 ? 8.789 -20.328 -2.762 1 98.81 307 LEU B O 1
ATOM 6647 N N . THR B 1 308 ? 7.961 -19.188 -4.52 1 98.81 308 THR B N 1
ATOM 6648 C CA . THR B 1 308 ? 9.281 -18.938 -5.102 1 98.81 308 THR B CA 1
ATOM 6649 C C . THR B 1 308 ? 10.18 -18.219 -4.113 1 98.81 308 THR B C 1
ATOM 6651 O O . THR B 1 308 ? 11.32 -18.641 -3.877 1 98.81 308 THR B O 1
ATOM 6654 N N . THR B 1 309 ? 9.633 -17.203 -3.473 1 98.81 309 THR B N 1
ATOM 6655 C CA . THR B 1 309 ? 10.43 -16.406 -2.543 1 98.81 309 THR B CA 1
ATOM 6656 C C . THR B 1 309 ? 10.625 -17.141 -1.225 1 98.81 309 THR B C 1
ATOM 6658 O O . THR B 1 309 ? 11.648 -16.984 -0.56 1 98.81 309 THR B O 1
ATOM 6661 N N . HIS B 1 310 ? 9.727 -18.016 -0.833 1 98.88 310 HIS B N 1
ATOM 6662 C CA . HIS B 1 310 ? 9.945 -18.922 0.294 1 98.88 310 HIS B CA 1
ATOM 6663 C C . HIS B 1 310 ? 11.07 -19.906 -0.003 1 98.88 310 HIS B C 1
ATOM 6665 O O . HIS B 1 310 ? 11.938 -20.141 0.844 1 98.88 310 HIS B O 1
ATOM 6671 N N . LEU B 1 311 ? 11.023 -20.453 -1.192 1 98.88 311 LEU B N 1
ATOM 6672 C CA . LEU B 1 311 ? 11.969 -21.5 -1.552 1 98.88 311 LEU B CA 1
ATOM 6673 C C . LEU B 1 311 ? 13.398 -20.969 -1.541 1 98.88 311 LEU B C 1
ATOM 6675 O O . LEU B 1 311 ? 14.297 -21.609 -0.983 1 98.88 311 LEU B O 1
ATOM 6679 N N . ILE B 1 312 ? 13.648 -19.812 -2.094 1 98.5 312 ILE B N 1
ATOM 6680 C CA . ILE B 1 312 ? 15.008 -19.281 -2.137 1 98.5 312 ILE B CA 1
ATOM 6681 C C . ILE B 1 312 ? 15.422 -18.797 -0.75 1 98.5 312 ILE B C 1
ATOM 6683 O O . ILE B 1 312 ? 16.609 -18.609 -0.478 1 98.5 312 ILE B O 1
ATOM 6687 N N . GLY B 1 313 ? 14.445 -18.547 0.125 1 98.62 313 GLY B N 1
ATOM 6688 C CA . GLY B 1 313 ? 14.742 -18.172 1.501 1 98.62 313 GLY B CA 1
ATOM 6689 C C . GLY B 1 313 ? 14.984 -19.375 2.396 1 98.62 313 GLY B C 1
ATOM 6690 O O . GLY B 1 313 ? 15.922 -19.391 3.193 1 98.62 313 GLY B O 1
ATOM 6691 N N . GLN B 1 314 ? 14.195 -20.391 2.227 1 98.62 314 GLN B N 1
ATOM 6692 C CA . GLN B 1 314 ? 14.234 -21.547 3.117 1 98.62 314 GLN B CA 1
ATOM 6693 C C . GLN B 1 314 ? 15.227 -22.594 2.623 1 98.62 314 GLN B C 1
ATOM 6695 O O . GLN B 1 314 ? 15.742 -23.391 3.412 1 98.62 314 GLN B O 1
ATOM 6700 N N . ALA B 1 315 ? 15.477 -22.625 1.36 1 98.56 315 ALA B N 1
ATOM 6701 C CA . ALA B 1 315 ? 16.469 -23.5 0.738 1 98.56 315 ALA B CA 1
ATOM 6702 C C . ALA B 1 315 ? 17.422 -22.703 -0.156 1 98.56 315 ALA B C 1
ATOM 6704 O O . ALA B 1 315 ? 17.469 -22.922 -1.369 1 98.56 315 ALA B O 1
ATOM 6705 N N . PRO B 1 316 ? 18.266 -21.922 0.435 1 97.81 316 PRO B N 1
ATOM 6706 C CA . PRO B 1 316 ? 19.031 -20.906 -0.296 1 97.81 316 PRO B CA 1
ATOM 6707 C C . PRO B 1 316 ? 20.031 -21.516 -1.27 1 97.81 316 PRO B C 1
ATOM 6709 O O . PRO B 1 316 ? 20.484 -20.844 -2.205 1 97.81 316 PRO B O 1
ATOM 6712 N N . ASP B 1 317 ? 20.359 -22.781 -1.132 1 97.56 317 ASP B N 1
ATOM 6713 C CA . ASP B 1 317 ? 21.406 -23.375 -1.962 1 97.56 317 ASP B CA 1
ATOM 6714 C C . ASP B 1 317 ? 20.812 -24.219 -3.08 1 97.56 317 ASP B C 1
ATOM 6716 O O . ASP B 1 317 ? 21.531 -24.766 -3.912 1 97.56 317 ASP B O 1
ATOM 6720 N N . LYS B 1 318 ? 19.484 -24.25 -3.215 1 97.81 318 LYS B N 1
ATOM 6721 C CA . LYS B 1 318 ? 18.844 -25.188 -4.137 1 97.81 318 LYS B CA 1
ATOM 6722 C C . LYS B 1 318 ? 18.578 -24.531 -5.488 1 97.81 318 LYS B C 1
ATOM 6724 O O . LYS B 1 318 ? 18.359 -25.219 -6.488 1 97.81 318 LYS B O 1
ATOM 6729 N N . PHE B 1 319 ? 18.672 -23.203 -5.527 1 97.75 319 PHE B N 1
ATOM 6730 C CA . PHE B 1 319 ? 18.25 -22.5 -6.738 1 97.75 319 PHE B CA 1
ATOM 6731 C C . PHE B 1 319 ? 19.312 -21.516 -7.199 1 97.75 319 PHE B C 1
ATOM 6733 O O . PHE B 1 319 ? 19.906 -20.812 -6.379 1 97.75 319 PHE B O 1
ATOM 6740 N N . THR B 1 320 ? 19.484 -21.438 -8.477 1 95.62 320 THR B N 1
ATOM 6741 C CA . THR B 1 320 ? 20.5 -20.562 -9.047 1 95.62 320 THR B CA 1
ATOM 6742 C C . THR B 1 320 ? 19.938 -19.172 -9.328 1 95.62 320 THR B C 1
ATOM 6744 O O . THR B 1 320 ? 20.656 -18.172 -9.258 1 95.62 320 THR B O 1
ATOM 6747 N N . VAL B 1 321 ? 18.703 -19.109 -9.672 1 96.12 321 VAL B N 1
ATOM 6748 C CA . VAL B 1 321 ? 18.031 -17.859 -9.992 1 96.12 321 VAL B CA 1
ATOM 6749 C C . VAL B 1 321 ? 16.531 -18 -9.781 1 96.12 321 VAL B C 1
ATOM 6751 O O . VAL B 1 321 ? 15.992 -19.109 -9.828 1 96.12 321 VAL B O 1
ATOM 6754 N N . ALA B 1 322 ? 15.898 -16.906 -9.469 1 97.88 322 ALA B N 1
ATOM 6755 C CA . ALA B 1 322 ? 14.453 -16.891 -9.289 1 97.88 322 ALA B CA 1
ATOM 6756 C C . ALA B 1 322 ? 13.812 -15.766 -10.086 1 97.88 322 ALA B C 1
ATOM 6758 O O . ALA B 1 322 ? 14.414 -14.703 -10.258 1 97.88 322 ALA B O 1
ATOM 6759 N N . ALA B 1 323 ? 12.672 -15.984 -10.594 1 97.69 323 ALA B N 1
ATOM 6760 C CA . ALA B 1 323 ? 11.812 -14.977 -11.219 1 97.69 323 ALA B CA 1
ATOM 6761 C C . ALA B 1 323 ? 10.414 -14.992 -10.609 1 97.69 323 ALA B C 1
ATOM 6763 O O . ALA B 1 323 ? 9.82 -16.062 -10.445 1 97.69 323 ALA B O 1
ATOM 6764 N N . VAL B 1 324 ? 9.969 -13.844 -10.273 1 98 324 VAL B N 1
ATOM 6765 C CA . VAL B 1 324 ? 8.664 -13.781 -9.617 1 98 324 VAL B CA 1
ATOM 6766 C C . VAL B 1 324 ? 7.781 -12.742 -10.305 1 98 324 VAL B C 1
ATOM 6768 O O . VAL B 1 324 ? 8.266 -11.688 -10.719 1 98 324 VAL B O 1
ATOM 6771 N N . ARG B 1 325 ? 6.492 -13.125 -10.453 1 97.31 325 ARG B N 1
ATOM 6772 C CA . ARG B 1 325 ? 5.465 -12.242 -10.992 1 97.31 325 ARG B CA 1
ATOM 6773 C C . ARG B 1 325 ? 4.445 -11.867 -9.922 1 97.31 325 ARG B C 1
ATOM 6775 O O . ARG B 1 325 ? 3.693 -12.719 -9.445 1 97.31 325 ARG B O 1
ATOM 6782 N N . ASN B 1 326 ? 4.395 -10.586 -9.562 1 97.75 326 ASN B N 1
ATOM 6783 C CA . ASN B 1 326 ? 3.502 -10.086 -8.523 1 97.75 326 ASN B CA 1
ATOM 6784 C C . ASN B 1 326 ? 3.473 -11.016 -7.316 1 97.75 326 ASN B C 1
ATOM 6786 O O . ASN B 1 326 ? 2.406 -11.484 -6.914 1 97.75 326 ASN B O 1
ATOM 6790 N N . PRO B 1 327 ? 4.617 -11.203 -6.676 1 98.38 327 PRO B N 1
ATOM 6791 C CA . PRO B 1 327 ? 4.719 -12.172 -5.582 1 98.38 327 PRO B CA 1
ATOM 6792 C C . PRO B 1 327 ? 4.121 -11.648 -4.277 1 98.38 327 PRO B C 1
ATOM 6794 O O . PRO B 1 327 ? 4.234 -10.461 -3.969 1 98.38 327 PRO B O 1
ATOM 6797 N N . VAL B 1 328 ? 3.473 -12.555 -3.521 1 98.44 328 VAL B N 1
ATOM 6798 C CA . VAL B 1 328 ? 3.166 -12.266 -2.123 1 98.44 328 VAL B CA 1
ATOM 6799 C C . VAL B 1 328 ? 4.41 -12.492 -1.266 1 98.44 328 VAL B C 1
ATOM 6801 O O . VAL B 1 328 ? 4.844 -13.625 -1.073 1 98.44 328 VAL B O 1
ATOM 6804 N N . CYS B 1 329 ? 4.988 -11.461 -0.729 1 98.5 329 CYS B N 1
ATOM 6805 C CA . CYS B 1 329 ? 6.246 -11.602 -0.007 1 98.5 329 CYS B CA 1
ATOM 6806 C C . CYS B 1 329 ? 6.07 -11.266 1.47 1 98.5 329 CYS B C 1
ATOM 6808 O O . CYS B 1 329 ? 6.902 -11.641 2.299 1 98.5 329 CYS B O 1
ATOM 6810 N N . ASN B 1 330 ? 5.016 -10.531 1.767 1 98.56 330 ASN B N 1
ATOM 6811 C CA . ASN B 1 330 ? 4.754 -10.055 3.121 1 98.56 330 ASN B CA 1
ATOM 6812 C C . ASN B 1 330 ? 3.256 -9.922 3.389 1 98.56 330 ASN B C 1
ATOM 6814 O O . ASN B 1 330 ? 2.648 -8.906 3.053 1 98.56 330 ASN B O 1
ATOM 6818 N N . LEU B 1 331 ? 2.762 -10.898 4.137 1 98.31 331 LEU B N 1
ATOM 6819 C CA . LEU B 1 331 ? 1.331 -10.93 4.414 1 98.31 331 LEU B CA 1
ATOM 6820 C C . LEU B 1 331 ? 0.943 -9.828 5.395 1 98.31 331 LEU B C 1
ATOM 6822 O O . LEU B 1 331 ? -0.182 -9.328 5.355 1 98.31 331 LEU B O 1
ATOM 6826 N N . SER B 1 332 ? 1.897 -9.414 6.285 1 97.69 332 SER B N 1
ATOM 6827 C CA . SER B 1 332 ? 1.62 -8.336 7.223 1 97.69 332 SER B CA 1
ATOM 6828 C C . SER B 1 332 ? 1.394 -7.016 6.492 1 97.69 332 SER B C 1
ATOM 6830 O O . SER B 1 332 ? 0.626 -6.168 6.953 1 97.69 332 SER B O 1
ATOM 6832 N N . LEU B 1 333 ? 2.082 -6.871 5.418 1 97.44 333 LEU B N 1
ATOM 6833 C CA . LEU B 1 333 ? 1.899 -5.703 4.559 1 97.44 333 LEU B CA 1
ATOM 6834 C C . LEU B 1 333 ? 0.65 -5.852 3.697 1 97.44 333 LEU B C 1
ATOM 6836 O O . LEU B 1 333 ? -0.136 -4.91 3.568 1 97.44 333 LEU B O 1
ATOM 6840 N N . MET B 1 334 ? 0.427 -7.016 3.16 1 97.5 334 MET B N 1
ATOM 6841 C CA . MET B 1 334 ? -0.644 -7.285 2.205 1 97.5 334 MET B CA 1
ATOM 6842 C C . MET B 1 334 ? -2.012 -7.098 2.854 1 97.5 334 MET B C 1
ATOM 6844 O O . MET B 1 334 ? -2.936 -6.582 2.223 1 97.5 334 MET B O 1
ATOM 6848 N N . VAL B 1 335 ? -2.172 -7.477 4.07 1 96.56 335 VAL B N 1
ATOM 6849 C CA . VAL B 1 335 ? -3.463 -7.512 4.754 1 96.56 335 VAL B CA 1
ATOM 6850 C C . VAL B 1 335 ? -4.074 -6.113 4.773 1 96.56 335 VAL B C 1
ATOM 6852 O O . VAL B 1 335 ? -5.301 -5.965 4.738 1 96.56 335 VAL B O 1
ATOM 6855 N N . GLY B 1 336 ? -3.232 -5.082 4.711 1 95.69 336 GLY B N 1
ATOM 6856 C CA . GLY B 1 336 ? -3.742 -3.721 4.758 1 95.69 336 GLY B CA 1
ATOM 6857 C C . GLY B 1 336 ? -3.838 -3.074 3.387 1 95.69 336 GLY B C 1
ATOM 6858 O O . GLY B 1 336 ? -4.316 -1.944 3.26 1 95.69 336 GLY B O 1
ATOM 6859 N N . THR B 1 337 ? -3.447 -3.77 2.383 1 96.12 337 THR B N 1
ATOM 6860 C CA . THR B 1 337 ? -3.338 -3.102 1.091 1 96.12 337 THR B CA 1
ATOM 6861 C C . THR B 1 337 ? -4.129 -3.852 0.024 1 96.12 337 THR B C 1
ATOM 6863 O O . THR B 1 337 ? -4.527 -3.268 -0.987 1 96.12 337 THR B O 1
ATOM 6866 N N . THR B 1 338 ? -4.383 -5.102 0.223 1 95.25 338 THR B N 1
ATOM 6867 C CA . THR B 1 338 ? -4.992 -5.957 -0.79 1 95.25 338 THR B CA 1
ATOM 6868 C C . THR B 1 338 ? -6.508 -5.773 -0.818 1 95.25 338 THR B C 1
ATOM 6870 O O . THR B 1 338 ? -7.098 -5.32 0.164 1 95.25 338 THR B O 1
ATOM 6873 N N . ASP B 1 339 ? -7.082 -6.133 -1.896 1 89.81 339 ASP B N 1
ATOM 6874 C CA . ASP B 1 339 ? -8.539 -6.152 -2 1 89.81 339 ASP B CA 1
ATOM 6875 C C . ASP B 1 339 ? -9.109 -7.465 -1.473 1 89.81 339 ASP B C 1
ATOM 6877 O O . ASP B 1 339 ? -10.328 -7.645 -1.426 1 89.81 339 ASP B O 1
ATOM 6881 N N . ILE B 1 340 ? -8.195 -8.414 -1 1 89.25 340 ILE B N 1
ATOM 6882 C CA . ILE B 1 340 ? -8.672 -9.688 -0.461 1 89.25 340 ILE B CA 1
ATOM 6883 C C . ILE B 1 340 ? -8.016 -9.945 0.894 1 89.25 340 ILE B C 1
ATOM 6885 O O . ILE B 1 340 ? -7.363 -10.977 1.088 1 89.25 340 ILE B O 1
ATOM 6889 N N . PRO B 1 341 ? -8.242 -9.102 1.828 1 92.06 341 PRO B N 1
ATOM 6890 C CA . PRO B 1 341 ? -7.582 -9.305 3.119 1 92.06 341 PRO B CA 1
ATOM 6891 C C . PRO B 1 341 ? -8.047 -10.578 3.824 1 92.06 341 PRO B C 1
ATOM 6893 O O . PRO B 1 341 ? -7.309 -11.133 4.645 1 92.06 341 PRO B O 1
ATOM 6896 N N . ASP B 1 342 ? -9.219 -11.039 3.537 1 89.19 342 ASP B N 1
ATOM 6897 C CA . ASP B 1 342 ? -9.727 -12.273 4.121 1 89.19 342 ASP B CA 1
ATOM 6898 C C . ASP B 1 342 ? -8.852 -13.461 3.754 1 89.19 342 ASP B C 1
ATOM 6900 O O . ASP B 1 342 ? -8.641 -14.359 4.57 1 89.19 342 ASP B O 1
ATOM 6904 N N . TRP B 1 343 ? -8.328 -13.453 2.504 1 90.31 343 TRP B N 1
ATOM 6905 C CA . TRP B 1 343 ? -7.418 -14.5 2.049 1 90.31 343 TRP B CA 1
ATOM 6906 C C . TRP B 1 343 ? -6.203 -14.602 2.969 1 90.31 343 TRP B C 1
ATOM 6908 O O . TRP B 1 343 ? -5.777 -15.711 3.318 1 90.31 343 TRP B O 1
ATOM 6918 N N . CYS B 1 344 ? -5.676 -13.492 3.428 1 95.44 344 CYS B N 1
ATOM 6919 C CA . CYS B 1 344 ? -4.508 -13.469 4.301 1 95.44 344 CYS B CA 1
ATOM 6920 C C . CYS B 1 344 ? -4.797 -14.195 5.613 1 95.44 344 CYS B C 1
ATOM 6922 O O . CYS B 1 344 ? -3.965 -14.961 6.102 1 95.44 344 CYS B O 1
ATOM 6924 N N . TYR B 1 345 ? -5.977 -14.008 6.105 1 94.81 345 TYR B N 1
ATOM 6925 C CA . TYR B 1 345 ? -6.336 -14.609 7.387 1 94.81 345 TYR B CA 1
ATOM 6926 C C . TYR B 1 345 ? -6.59 -16.109 7.234 1 94.81 345 TYR B C 1
ATOM 6928 O O . TYR B 1 345 ? -6.105 -16.906 8.039 1 94.81 345 TYR B O 1
ATOM 6936 N N . VAL B 1 346 ? -7.27 -16.484 6.18 1 92.5 346 VAL B N 1
ATOM 6937 C CA . VAL B 1 346 ? -7.641 -17.875 5.988 1 92.5 346 VAL B CA 1
ATOM 6938 C C . VAL B 1 346 ? -6.395 -18.703 5.711 1 92.5 346 VAL B C 1
ATOM 6940 O O . VAL B 1 346 ? -6.227 -19.797 6.281 1 92.5 346 VAL B O 1
ATOM 6943 N N . GLU B 1 347 ? -5.547 -18.203 4.867 1 94.88 347 GLU B N 1
ATOM 6944 C CA . GLU B 1 347 ? -4.336 -18.953 4.527 1 94.88 347 GLU B CA 1
ATOM 6945 C C . GLU B 1 347 ? -3.387 -19.031 5.723 1 94.88 347 GLU B C 1
ATOM 6947 O O . GLU B 1 347 ? -2.643 -20 5.863 1 94.88 347 GLU B O 1
ATOM 6952 N N . THR B 1 348 ? -3.469 -18.047 6.613 1 96.75 348 THR B N 1
ATOM 6953 C CA . THR B 1 348 ? -2.572 -18 7.766 1 96.75 348 THR B CA 1
ATOM 6954 C C . THR B 1 348 ? -3.127 -18.844 8.914 1 96.75 348 THR B C 1
ATOM 6956 O O . THR B 1 348 ? -2.375 -19.531 9.602 1 96.75 348 THR B O 1
ATOM 6959 N N . TYR B 1 349 ? -4.496 -18.828 9.094 1 95.56 349 TYR B N 1
ATOM 6960 C CA . TYR B 1 349 ? -5.059 -19.391 10.312 1 95.56 349 TYR B CA 1
ATOM 6961 C C . TYR B 1 349 ? -5.895 -20.625 10 1 95.56 349 TYR B C 1
ATOM 6963 O O . TYR B 1 349 ? -6.367 -21.312 10.914 1 95.56 349 TYR B O 1
ATOM 6971 N N . GLY B 1 350 ? -6.09 -20.938 8.766 1 92.81 350 GLY B N 1
ATOM 6972 C CA . GLY B 1 350 ? -6.945 -22.062 8.406 1 92.81 350 GLY B CA 1
ATOM 6973 C C . GLY B 1 350 ? -8.414 -21.812 8.703 1 92.81 350 GLY B C 1
ATOM 6974 O O . GLY B 1 350 ? -8.945 -20.75 8.375 1 92.81 350 GLY B O 1
ATOM 6975 N N . LYS B 1 351 ? -9 -22.734 9.305 1 85.25 351 LYS B N 1
ATOM 6976 C CA . LYS B 1 351 ? -10.438 -22.703 9.562 1 85.25 351 LYS B CA 1
ATOM 6977 C C . LYS B 1 351 ? -10.812 -21.547 10.469 1 85.25 351 LYS B C 1
ATOM 6979 O O . LYS B 1 351 ? -11.906 -20.984 10.352 1 85.25 351 LYS B O 1
ATOM 6984 N N . ASP B 1 352 ? -9.883 -21.078 11.203 1 87.69 352 ASP B N 1
ATOM 6985 C CA . ASP B 1 352 ? -10.148 -19.984 12.141 1 87.69 352 ASP B CA 1
ATOM 6986 C C . ASP B 1 352 ? -9.984 -18.625 11.461 1 87.69 352 ASP B C 1
ATOM 6988 O O . ASP B 1 352 ? -10.328 -17.594 12.047 1 87.69 352 ASP B O 1
ATOM 6992 N N . GLY B 1 353 ? -9.5 -18.688 10.273 1 89.94 353 GLY B N 1
ATOM 6993 C CA . GLY B 1 353 ? -9.172 -17.438 9.586 1 89.94 353 GLY B CA 1
ATOM 6994 C C . GLY B 1 353 ? -10.367 -16.547 9.359 1 89.94 353 GLY B C 1
ATOM 6995 O O . GLY B 1 353 ? -10.273 -15.328 9.523 1 89.94 353 GLY B O 1
ATOM 6996 N N . LYS B 1 354 ? -11.453 -17.109 9.117 1 84.38 354 LYS B N 1
ATOM 6997 C CA . LYS B 1 354 ? -12.656 -16.328 8.852 1 84.38 354 LYS B CA 1
ATOM 6998 C C . LYS B 1 354 ? -13.156 -15.641 10.117 1 84.38 354 LYS B C 1
ATOM 7000 O O . LYS B 1 354 ? -13.594 -14.484 10.07 1 84.38 354 LYS B O 1
ATOM 7005 N N . GLU B 1 355 ? -13.016 -16.312 11.133 1 87.94 355 GLU B N 1
ATOM 7006 C CA . GLU B 1 355 ? -13.5 -15.773 12.398 1 87.94 355 GLU B CA 1
ATOM 7007 C C . GLU B 1 355 ? -12.578 -14.68 12.922 1 87.94 355 GLU B C 1
ATOM 7009 O O . GLU B 1 355 ? -13.023 -13.758 13.602 1 87.94 355 GLU B O 1
ATOM 7014 N N . CYS B 1 356 ? -11.375 -14.789 12.469 1 90.12 356 CYS B N 1
ATOM 7015 C CA . CYS B 1 356 ? -10.383 -13.859 12.984 1 90.12 356 CYS B CA 1
ATOM 7016 C C . CYS B 1 356 ? -10.273 -12.625 12.086 1 90.12 356 CYS B C 1
ATOM 7018 O O . CYS B 1 356 ? -9.586 -11.664 12.43 1 90.12 356 CYS B O 1
ATOM 7020 N N . PHE B 1 357 ? -11.008 -12.648 11.086 1 91.69 357 PHE B N 1
ATOM 7021 C CA . PHE B 1 357 ? -10.836 -11.578 10.109 1 91.69 357 PHE B CA 1
ATOM 7022 C C . PHE B 1 357 ? -11.195 -10.227 10.719 1 91.69 357 PHE B C 1
ATOM 7024 O O . PHE B 1 357 ? -12.211 -10.094 11.398 1 91.69 357 PHE B O 1
ATOM 7031 N N . THR B 1 358 ? -10.297 -9.219 10.438 1 94.62 358 THR B N 1
ATOM 7032 C CA . THR B 1 358 ? -10.523 -7.84 10.867 1 94.62 358 THR B CA 1
ATOM 7033 C C . THR B 1 358 ? -9.75 -6.867 9.977 1 94.62 358 THR B C 1
ATOM 7035 O O . THR B 1 358 ? -8.695 -7.211 9.438 1 94.62 358 THR B O 1
ATOM 7038 N N . GLU B 1 359 ? -10.305 -5.684 9.82 1 94.31 359 GLU B N 1
ATOM 7039 C CA . GLU B 1 359 ? -9.641 -4.613 9.078 1 94.31 359 GLU B CA 1
ATOM 7040 C C . GLU B 1 359 ? -8.594 -3.922 9.945 1 94.31 359 GLU B C 1
ATOM 7042 O O . GLU B 1 359 ? -7.816 -3.102 9.453 1 94.31 359 GLU B O 1
ATOM 7047 N N . ALA B 1 360 ? -8.539 -4.23 11.164 1 96.06 360 ALA B N 1
ATOM 7048 C CA . ALA B 1 360 ? -7.586 -3.656 12.109 1 96.06 360 ALA B CA 1
ATOM 7049 C C . ALA B 1 360 ? -6.762 -4.746 12.789 1 96.06 360 ALA B C 1
ATOM 7051 O O . ALA B 1 360 ? -6.918 -5 13.984 1 96.06 360 ALA B O 1
ATOM 7052 N N . PRO B 1 361 ? -5.871 -5.312 12.023 1 96.88 361 PRO B N 1
ATOM 7053 C CA . PRO B 1 361 ? -5.07 -6.391 12.617 1 96.88 361 PRO B CA 1
ATOM 7054 C C . PRO B 1 361 ? -4.309 -5.945 13.859 1 96.88 361 PRO B C 1
ATOM 7056 O O . PRO B 1 361 ? -3.77 -4.836 13.898 1 96.88 361 PRO B O 1
ATOM 7059 N N . SER B 1 362 ? -4.27 -6.773 14.914 1 96.94 362 SER B N 1
ATOM 7060 C CA . SER B 1 362 ? -3.508 -6.543 16.141 1 96.94 362 SER B CA 1
ATOM 7061 C C . SER B 1 362 ? -2.023 -6.824 15.922 1 96.94 362 SER B C 1
ATOM 7063 O O . SER B 1 362 ? -1.637 -7.406 14.906 1 96.94 362 SER B O 1
ATOM 7065 N N . PRO B 1 363 ? -1.213 -6.418 16.875 1 97.56 363 PRO B N 1
ATOM 7066 C CA . PRO B 1 363 ? 0.206 -6.77 16.781 1 97.56 363 PRO B CA 1
ATOM 7067 C C . PRO B 1 363 ? 0.438 -8.273 16.703 1 97.56 363 PRO B C 1
ATOM 7069 O O . PRO B 1 363 ? 1.338 -8.727 15.992 1 97.56 363 PRO B O 1
ATOM 7072 N N . ASN B 1 364 ? -0.37 -9.062 17.344 1 97.38 364 ASN B N 1
ATOM 7073 C CA . ASN B 1 364 ? -0.25 -10.516 17.25 1 97.38 364 ASN B CA 1
ATOM 7074 C C . ASN B 1 364 ? -0.586 -11.016 15.852 1 97.38 364 ASN B C 1
ATOM 7076 O O . ASN B 1 364 ? 0.091 -11.906 15.328 1 97.38 364 ASN B O 1
ATOM 7080 N N . HIS B 1 365 ? -1.646 -10.477 15.289 1 97.31 365 HIS B N 1
ATOM 7081 C CA . HIS B 1 365 ? -1.968 -10.805 13.906 1 97.31 365 HIS B CA 1
ATOM 7082 C C . HIS B 1 365 ? -0.792 -10.508 12.984 1 97.31 365 HIS B C 1
ATOM 7084 O O . HIS B 1 365 ? -0.412 -11.352 12.164 1 97.31 365 HIS B O 1
ATOM 7090 N N . LEU B 1 366 ? -0.265 -9.32 13.164 1 97.94 366 LEU B N 1
ATOM 7091 C CA . LEU B 1 366 ? 0.824 -8.891 12.297 1 97.94 366 LEU B CA 1
ATOM 7092 C C . LEU B 1 366 ? 2.033 -9.805 12.445 1 97.94 366 LEU B C 1
ATOM 7094 O O . LEU B 1 366 ? 2.695 -10.125 11.453 1 97.94 366 LEU B O 1
ATOM 7098 N N . SER B 1 367 ? 2.314 -10.203 13.617 1 98.19 367 SER B N 1
ATOM 7099 C CA . SER B 1 367 ? 3.428 -11.109 13.867 1 98.19 367 SER B CA 1
ATOM 7100 C C . SER B 1 367 ? 3.203 -12.461 13.203 1 98.19 367 SER B C 1
ATOM 7102 O O . SER B 1 367 ? 4.117 -13.008 12.578 1 98.19 367 SER B O 1
ATOM 7104 N N . ASP B 1 368 ? 2.002 -13 13.32 1 97.88 368 ASP B N 1
ATOM 7105 C CA . ASP B 1 368 ? 1.674 -14.281 12.711 1 97.88 368 ASP B CA 1
ATOM 7106 C C . ASP B 1 368 ? 1.765 -14.203 11.188 1 97.88 368 ASP B C 1
ATOM 7108 O O . ASP B 1 368 ? 2.314 -15.102 10.547 1 97.88 368 ASP B O 1
ATOM 7112 N N . LEU B 1 369 ? 1.189 -13.164 10.664 1 98.19 369 LEU B N 1
ATOM 7113 C CA . LEU B 1 369 ? 1.235 -12.953 9.219 1 98.19 369 LEU B CA 1
ATOM 7114 C C . LEU B 1 369 ? 2.676 -12.836 8.734 1 98.19 369 LEU B C 1
ATOM 7116 O O . LEU B 1 369 ? 3.029 -13.391 7.688 1 98.19 369 LEU B O 1
ATOM 7120 N N . HIS B 1 370 ? 3.51 -12.133 9.5 1 98.44 370 HIS B N 1
ATOM 7121 C CA . HIS B 1 370 ? 4.922 -11.992 9.164 1 98.44 370 HIS B CA 1
ATOM 7122 C C . HIS B 1 370 ? 5.637 -13.336 9.195 1 98.44 370 HIS B C 1
ATOM 7124 O O . HIS B 1 370 ? 6.418 -13.648 8.289 1 98.44 370 HIS B O 1
ATOM 7130 N N . ALA B 1 371 ? 5.332 -14.141 10.164 1 98.12 371 ALA B N 1
ATOM 7131 C CA . ALA B 1 371 ? 5.988 -15.43 10.344 1 98.12 371 ALA B CA 1
ATOM 7132 C C . ALA B 1 371 ? 5.684 -16.375 9.188 1 98.12 371 ALA B C 1
ATOM 7134 O O . ALA B 1 371 ? 6.504 -17.219 8.836 1 98.12 371 ALA B O 1
ATOM 7135 N N . LYS B 1 372 ? 4.539 -16.188 8.578 1 98.25 372 LYS B N 1
ATOM 7136 C CA . LYS B 1 372 ? 4.121 -17.031 7.461 1 98.25 372 LYS B CA 1
ATOM 7137 C C . LYS B 1 372 ? 4.66 -16.5 6.137 1 98.25 372 LYS B C 1
ATOM 7139 O O . LYS B 1 372 ? 4.492 -17.125 5.094 1 98.25 372 LYS B O 1
ATOM 7144 N N . SER B 1 373 ? 5.375 -15.398 6.156 1 98.62 373 SER B N 1
ATOM 7145 C CA . SER B 1 373 ? 5.742 -14.688 4.934 1 98.62 373 SER B CA 1
ATOM 7146 C C . SER B 1 373 ? 7.184 -14.984 4.535 1 98.62 373 SER B C 1
ATOM 7148 O O . SER B 1 373 ? 8.031 -15.219 5.398 1 98.62 373 SER B O 1
ATOM 7150 N N . PRO B 1 374 ? 7.484 -14.883 3.201 1 98.62 374 PRO B N 1
ATOM 7151 C CA . PRO B 1 374 ? 8.859 -15.055 2.717 1 98.62 374 PRO B CA 1
ATOM 7152 C C . PRO B 1 374 ? 9.828 -14.062 3.342 1 98.62 374 PRO B C 1
ATOM 7154 O O . PRO B 1 374 ? 11.008 -14.375 3.527 1 98.62 374 PRO B O 1
ATOM 7157 N N . ILE B 1 375 ? 9.375 -12.922 3.699 1 98.38 375 ILE B N 1
ATOM 7158 C CA . ILE B 1 375 ? 10.242 -11.859 4.203 1 98.38 375 ILE B CA 1
ATOM 7159 C C . ILE B 1 375 ? 10.922 -12.312 5.488 1 98.38 375 ILE B C 1
ATOM 7161 O O . ILE B 1 375 ? 11.992 -11.812 5.844 1 98.38 375 ILE B O 1
ATOM 7165 N N . SER B 1 376 ? 10.352 -13.25 6.199 1 98.06 376 SER B N 1
ATOM 7166 C CA . SER B 1 376 ? 10.914 -13.773 7.441 1 98.06 376 SER B CA 1
ATOM 7167 C C . SER B 1 376 ? 12.18 -14.586 7.172 1 98.06 376 SER B C 1
ATOM 7169 O O . SER B 1 376 ? 12.969 -14.844 8.086 1 98.06 376 SER B O 1
ATOM 7171 N N . HIS B 1 377 ? 12.453 -14.984 5.922 1 98.06 377 HIS B N 1
ATOM 7172 C CA . HIS B 1 377 ? 13.602 -15.797 5.543 1 98.06 377 HIS B CA 1
ATOM 7173 C C . HIS B 1 377 ? 14.555 -15.008 4.645 1 98.06 377 HIS B C 1
ATOM 7175 O O . HIS B 1 377 ? 15.484 -15.586 4.07 1 98.06 377 HIS B O 1
ATOM 7181 N N . LEU B 1 378 ? 14.375 -13.766 4.539 1 97.44 378 LEU B N 1
ATOM 7182 C CA . LEU B 1 378 ? 15.023 -12.898 3.562 1 97.44 378 LEU B CA 1
ATOM 7183 C C . LEU B 1 378 ? 16.531 -12.93 3.734 1 97.44 378 LEU B C 1
ATOM 7185 O O . LEU B 1 378 ? 17.281 -12.906 2.748 1 97.44 378 LEU B O 1
ATOM 7189 N N . THR B 1 379 ? 17.047 -13.008 4.941 1 96.06 379 THR B N 1
ATOM 7190 C CA . THR B 1 379 ? 18.469 -12.891 5.23 1 96.06 379 THR B CA 1
ATOM 7191 C C . THR B 1 379 ? 19.234 -14.086 4.672 1 96.06 379 THR B C 1
ATOM 7193 O O . THR B 1 379 ? 20.453 -14.023 4.484 1 96.06 379 THR B O 1
ATOM 7196 N N . LYS B 1 380 ? 18.562 -15.125 4.332 1 97.81 380 LYS B N 1
ATOM 7197 C CA . LYS B 1 380 ? 19.203 -16.359 3.883 1 97.81 380 LYS B CA 1
ATOM 7198 C C . LYS B 1 380 ? 19.297 -16.406 2.359 1 97.81 380 LYS B C 1
ATOM 7200 O O . LYS B 1 380 ? 20 -17.25 1.8 1 97.81 380 LYS B O 1
ATOM 7205 N N . VAL B 1 381 ? 18.641 -15.516 1.667 1 98.25 381 VAL B N 1
ATOM 7206 C CA . VAL B 1 381 ? 18.516 -15.57 0.215 1 98.25 381 VAL B CA 1
ATOM 7207 C C . VAL B 1 381 ? 19.859 -15.297 -0.438 1 98.25 381 VAL B C 1
ATOM 7209 O O . VAL B 1 381 ? 20.547 -14.336 -0.087 1 98.25 381 VAL B O 1
ATOM 7212 N N . LYS B 1 382 ? 20.219 -16.156 -1.41 1 97.12 382 LYS B N 1
ATOM 7213 C CA . LYS B 1 382 ? 21.469 -16.016 -2.15 1 97.12 382 LYS B CA 1
ATOM 7214 C C . LYS B 1 382 ? 21.203 -15.797 -3.639 1 97.12 382 LYS B C 1
ATOM 7216 O O . LYS B 1 382 ? 21.938 -15.078 -4.312 1 97.12 382 LYS B O 1
ATOM 7221 N N . ALA B 1 383 ? 20.172 -16.375 -4.125 1 96.31 383 ALA B N 1
ATOM 7222 C CA . ALA B 1 383 ? 19.875 -16.391 -5.555 1 96.31 383 ALA B CA 1
ATOM 7223 C C . ALA B 1 383 ? 19.516 -15 -6.055 1 96.31 383 ALA B C 1
ATOM 7225 O O . ALA B 1 383 ? 18.797 -14.258 -5.371 1 96.31 383 ALA B O 1
ATOM 7226 N N . PRO B 1 384 ? 20.047 -14.586 -7.25 1 96.56 384 PRO B N 1
ATOM 7227 C CA . PRO B 1 384 ? 19.5 -13.391 -7.895 1 96.56 384 PRO B CA 1
ATOM 7228 C C . PRO B 1 384 ? 18.016 -13.523 -8.203 1 96.56 384 PRO B C 1
ATOM 7230 O O . PRO B 1 384 ? 17.531 -14.625 -8.492 1 96.56 384 PRO B O 1
ATOM 7233 N N . VAL B 1 385 ? 17.344 -12.391 -8.141 1 97.5 385 VAL B N 1
ATOM 7234 C CA . VAL B 1 385 ? 15.891 -12.453 -8.297 1 97.5 385 VAL B CA 1
ATOM 7235 C C . VAL B 1 385 ? 15.43 -11.422 -9.32 1 97.5 385 VAL B C 1
ATOM 7237 O O . VAL B 1 385 ? 15.859 -10.266 -9.281 1 97.5 385 VAL B O 1
ATOM 7240 N N . LEU B 1 386 ? 14.609 -11.828 -10.258 1 96.69 386 LEU B N 1
ATOM 7241 C CA . LEU B 1 386 ? 13.898 -10.945 -11.18 1 96.69 386 LEU B CA 1
ATOM 7242 C C . LEU B 1 386 ? 12.461 -10.719 -10.711 1 96.69 386 LEU B C 1
ATOM 7244 O O . LEU B 1 386 ? 11.711 -11.672 -10.508 1 96.69 386 LEU B O 1
ATOM 7248 N N . PHE B 1 387 ? 12.133 -9.422 -10.547 1 97.44 387 PHE B N 1
ATOM 7249 C CA . PHE B 1 387 ? 10.766 -9.062 -10.195 1 97.44 387 PHE B CA 1
ATOM 7250 C C . PHE B 1 387 ? 10.023 -8.484 -11.398 1 97.44 387 PHE B C 1
ATOM 7252 O O . PHE B 1 387 ? 10.508 -7.551 -12.039 1 97.44 387 PHE B O 1
ATOM 7259 N N . LEU B 1 388 ? 8.906 -9.07 -11.719 1 97.12 388 LEU B N 1
ATOM 7260 C CA . LEU B 1 388 ? 7.953 -8.547 -12.688 1 97.12 388 LEU B CA 1
ATOM 7261 C C . LEU B 1 388 ? 6.668 -8.102 -11.992 1 97.12 388 LEU B C 1
ATOM 7263 O O . LEU B 1 388 ? 5.91 -8.93 -11.492 1 97.12 388 LEU B O 1
ATOM 7267 N N . LEU B 1 389 ? 6.406 -6.762 -12.023 1 97.44 389 LEU B N 1
ATOM 7268 C CA . LEU B 1 389 ? 5.355 -6.227 -11.164 1 97.44 389 LEU B CA 1
ATOM 7269 C C . LEU B 1 389 ? 4.371 -5.379 -11.961 1 97.44 389 LEU B C 1
ATOM 7271 O O . LEU B 1 389 ? 4.781 -4.551 -12.781 1 97.44 389 LEU B O 1
ATOM 7275 N N . GLY B 1 390 ? 3.072 -5.719 -11.766 1 96.56 390 GLY B N 1
ATOM 7276 C CA . GLY B 1 390 ? 2.035 -4.836 -12.273 1 96.56 390 GLY B CA 1
ATOM 7277 C C . GLY B 1 390 ? 1.689 -3.707 -11.32 1 96.56 390 GLY B C 1
ATOM 7278 O O . GLY B 1 390 ? 1.246 -3.949 -10.195 1 96.56 390 GLY B O 1
ATOM 7279 N N . ALA B 1 391 ? 1.725 -2.482 -11.75 1 93.44 391 ALA B N 1
ATOM 7280 C CA . ALA B 1 391 ? 1.57 -1.324 -10.875 1 93.44 391 ALA B CA 1
ATOM 7281 C C . ALA B 1 391 ? 0.12 -1.163 -10.43 1 93.44 391 ALA B C 1
ATOM 7283 O O . ALA B 1 391 ? -0.152 -0.561 -9.391 1 93.44 391 ALA B O 1
ATOM 7284 N N . GLN B 1 392 ? -0.771 -1.697 -11.172 1 92.25 392 GLN B N 1
ATOM 7285 C CA . GLN B 1 392 ? -2.188 -1.519 -10.875 1 92.25 392 GLN B CA 1
ATOM 7286 C C . GLN B 1 392 ? -2.777 -2.775 -10.234 1 92.25 392 GLN B C 1
ATOM 7288 O O . GLN B 1 392 ? -3.996 -2.955 -10.219 1 92.25 392 GLN B O 1
ATOM 7293 N N . ASP B 1 393 ? -1.943 -3.648 -9.766 1 95.38 393 ASP B N 1
ATOM 7294 C CA . ASP B 1 393 ? -2.377 -4.887 -9.133 1 95.38 393 ASP B CA 1
ATOM 7295 C C . ASP B 1 393 ? -3.059 -4.609 -7.793 1 95.38 393 ASP B C 1
ATOM 7297 O O . ASP B 1 393 ? -2.432 -4.094 -6.867 1 95.38 393 ASP B O 1
ATOM 7301 N N . LEU B 1 394 ? -4.301 -5.008 -7.648 1 91.5 394 LEU B N 1
ATOM 7302 C CA . LEU B 1 394 ? -5.035 -4.816 -6.402 1 91.5 394 LEU B CA 1
ATOM 7303 C C . LEU B 1 394 ? -5.051 -6.102 -5.578 1 91.5 394 LEU B C 1
ATOM 7305 O O . LEU B 1 394 ? -5.371 -6.074 -4.387 1 91.5 394 LEU B O 1
ATOM 7309 N N . ARG B 1 395 ? -4.734 -7.23 -6.293 1 94.06 395 ARG B N 1
ATOM 7310 C CA . ARG B 1 395 ? -4.754 -8.531 -5.629 1 94.06 395 ARG B CA 1
ATOM 7311 C C . ARG B 1 395 ? -3.52 -8.719 -4.758 1 94.06 395 ARG B C 1
ATOM 7313 O O . ARG B 1 395 ? -3.633 -9.055 -3.576 1 94.06 395 ARG B O 1
ATOM 7320 N N . VAL B 1 396 ? -2.418 -8.539 -5.355 1 97.44 396 VAL B N 1
ATOM 7321 C CA . VAL B 1 396 ? -1.134 -8.422 -4.672 1 97.44 396 VAL B CA 1
ATOM 7322 C C . VAL B 1 396 ? -0.511 -7.062 -4.969 1 97.44 396 VAL B C 1
ATOM 7324 O O . VAL B 1 396 ? 0.28 -6.926 -5.906 1 97.44 396 VAL B O 1
ATOM 7327 N N . PRO B 1 397 ? -0.801 -6.145 -4.133 1 96.12 397 PRO B N 1
ATOM 7328 C CA . PRO B 1 397 ? -0.336 -4.789 -4.434 1 96.12 397 PRO B CA 1
ATOM 7329 C C . PRO B 1 397 ? 1.177 -4.715 -4.625 1 96.12 397 PRO B C 1
ATOM 7331 O O . PRO B 1 397 ? 1.927 -5.406 -3.932 1 96.12 397 PRO B O 1
ATOM 7334 N N . VAL B 1 398 ? 1.591 -3.848 -5.52 1 96.06 398 VAL B N 1
ATOM 7335 C CA . VAL B 1 398 ? 2.957 -3.76 -6.027 1 96.06 398 VAL B CA 1
ATOM 7336 C C . VAL B 1 398 ? 3.922 -3.518 -4.871 1 96.06 398 VAL B C 1
ATOM 7338 O O . VAL B 1 398 ? 5.082 -3.928 -4.926 1 96.06 398 VAL B O 1
ATOM 7341 N N . SER B 1 399 ? 3.449 -2.943 -3.766 1 95.5 399 SER B N 1
ATOM 7342 C CA . SER B 1 399 ? 4.301 -2.662 -2.613 1 95.5 399 SER B CA 1
ATOM 7343 C C . SER B 1 399 ? 4.891 -3.943 -2.035 1 95.5 399 SER B C 1
ATOM 7345 O O . SER B 1 399 ? 5.98 -3.928 -1.462 1 95.5 399 SER B O 1
ATOM 7347 N N . ASN B 1 400 ? 4.227 -5.074 -2.199 1 96.31 400 ASN B N 1
ATOM 7348 C CA . ASN B 1 400 ? 4.719 -6.352 -1.692 1 96.31 400 ASN B CA 1
ATOM 7349 C C . ASN B 1 400 ? 6.031 -6.75 -2.355 1 96.31 400 ASN B C 1
ATOM 7351 O O . ASN B 1 400 ? 7.008 -7.07 -1.672 1 96.31 400 ASN B O 1
ATOM 7355 N N . GLY B 1 401 ? 5.992 -6.699 -3.664 1 97.81 401 GLY B N 1
ATOM 7356 C CA . GLY B 1 401 ? 7.203 -7.02 -4.402 1 97.81 401 GLY B CA 1
ATOM 7357 C C . GLY B 1 401 ? 8.305 -5.992 -4.223 1 97.81 401 GLY B C 1
ATOM 7358 O O . GLY B 1 401 ? 9.469 -6.348 -4.059 1 97.81 401 GLY B O 1
ATOM 7359 N N . LEU B 1 402 ? 7.957 -4.723 -4.164 1 96.88 402 LEU B N 1
ATOM 7360 C CA . LEU B 1 402 ? 8.938 -3.648 -4.066 1 96.88 402 LEU B CA 1
ATOM 7361 C C . LEU B 1 402 ? 9.641 -3.678 -2.713 1 96.88 402 LEU B C 1
ATOM 7363 O O . LEU B 1 402 ? 10.859 -3.51 -2.639 1 96.88 402 LEU B O 1
ATOM 7367 N N . GLN B 1 403 ? 8.859 -3.826 -1.677 1 97 403 GLN B N 1
ATOM 7368 C CA . GLN B 1 403 ? 9.477 -3.889 -0.354 1 97 403 GLN B CA 1
ATOM 7369 C C . GLN B 1 403 ? 10.492 -5.02 -0.272 1 97 403 GLN B C 1
ATOM 7371 O O . GLN B 1 403 ? 11.594 -4.836 0.254 1 97 403 GLN B O 1
ATOM 7376 N N . TYR B 1 404 ? 10.117 -6.195 -0.756 1 98.44 404 TYR B N 1
ATOM 7377 C CA . TYR B 1 404 ? 11.023 -7.34 -0.728 1 98.44 404 TYR B CA 1
ATOM 7378 C C . TYR B 1 404 ? 12.266 -7.074 -1.563 1 98.44 404 TYR B C 1
ATOM 7380 O O . TYR B 1 404 ? 13.383 -7.391 -1.144 1 98.44 404 TYR B O 1
ATOM 7388 N N . ALA B 1 405 ? 12.109 -6.516 -2.75 1 97.88 405 ALA B N 1
ATOM 7389 C CA . ALA B 1 405 ? 13.227 -6.176 -3.625 1 97.88 405 ALA B CA 1
ATOM 7390 C C . ALA B 1 405 ? 14.172 -5.195 -2.943 1 97.88 405 ALA B C 1
ATOM 7392 O O . ALA B 1 405 ? 15.391 -5.375 -2.977 1 97.88 405 ALA B O 1
ATOM 7393 N N . ARG B 1 406 ? 13.617 -4.184 -2.326 1 96.19 406 ARG B N 1
ATOM 7394 C CA . ARG B 1 406 ? 14.438 -3.2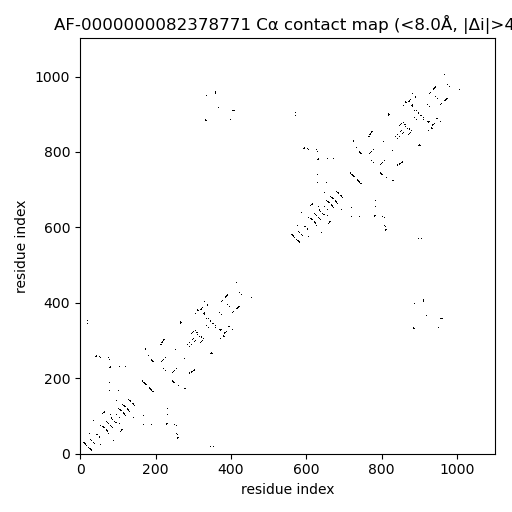03 -1.616 1 96.19 406 ARG B CA 1
ATOM 7395 C C . ARG B 1 406 ? 15.172 -3.85 -0.449 1 96.19 406 ARG B C 1
ATOM 7397 O O . ARG B 1 406 ? 16.328 -3.516 -0.178 1 96.19 406 ARG B O 1
ATOM 7404 N N . ALA B 1 407 ? 14.5 -4.73 0.217 1 97.25 407 ALA B N 1
ATOM 7405 C CA . ALA B 1 407 ? 15.117 -5.434 1.337 1 97.25 407 ALA B CA 1
ATOM 7406 C C . ALA B 1 407 ? 16.281 -6.301 0.865 1 97.25 407 ALA B C 1
ATOM 7408 O O . ALA B 1 407 ? 17.312 -6.391 1.539 1 97.25 407 ALA B O 1
ATOM 7409 N N . LEU B 1 408 ? 16.078 -6.957 -0.261 1 97.56 408 LEU B N 1
ATOM 7410 C CA . LEU B 1 408 ? 17.156 -7.742 -0.845 1 97.56 408 LEU B CA 1
ATOM 7411 C C . LEU B 1 408 ? 18.344 -6.848 -1.203 1 97.56 408 LEU B C 1
ATOM 7413 O O . LEU B 1 408 ? 19.5 -7.199 -0.935 1 97.56 408 LEU B O 1
ATOM 7417 N N . LYS B 1 409 ? 18.047 -5.723 -1.752 1 94.56 409 LYS B N 1
ATOM 7418 C CA . LYS B 1 409 ? 19.094 -4.773 -2.117 1 94.56 409 LYS B CA 1
ATOM 7419 C C . LYS B 1 409 ? 19.844 -4.27 -0.882 1 94.56 409 LYS B C 1
ATOM 7421 O O . LYS B 1 409 ? 21.062 -4.129 -0.901 1 94.56 409 LYS B O 1
ATOM 7426 N N . GLU B 1 410 ? 19.047 -3.994 0.099 1 93.06 410 GLU B N 1
ATOM 7427 C CA . GLU B 1 410 ? 19.625 -3.555 1.367 1 93.06 410 GLU B CA 1
ATOM 7428 C C . GLU B 1 410 ? 20.656 -4.551 1.877 1 93.06 410 GLU B C 1
ATOM 7430 O O . GLU B 1 410 ? 21.688 -4.16 2.443 1 93.06 410 GLU B O 1
ATOM 7435 N N . LYS B 1 411 ? 20.5 -5.789 1.577 1 93.19 411 LYS B N 1
ATOM 7436 C CA . LYS B 1 411 ? 21.391 -6.832 2.057 1 93.19 411 LYS B CA 1
ATOM 7437 C C . LYS B 1 411 ? 22.484 -7.125 1.036 1 93.19 411 LYS B C 1
ATOM 7439 O O . LYS B 1 411 ? 23.344 -7.977 1.268 1 93.19 411 LYS B O 1
ATOM 7444 N N . GLY B 1 412 ? 22.422 -6.547 -0.113 1 92.81 412 GLY B N 1
ATOM 7445 C CA . GLY B 1 412 ? 23.484 -6.688 -1.11 1 92.81 412 GLY B CA 1
ATOM 7446 C C . GLY B 1 412 ? 23.188 -7.766 -2.139 1 92.81 412 GLY B C 1
ATOM 7447 O O . GLY B 1 412 ? 24.062 -8.148 -2.91 1 92.81 412 GLY B O 1
ATOM 7448 N N . ALA B 1 413 ? 21.969 -8.266 -2.135 1 93.25 413 ALA B N 1
ATOM 7449 C CA . ALA B 1 413 ? 21.594 -9.281 -3.111 1 93.25 413 ALA B CA 1
ATOM 7450 C C . ALA B 1 413 ? 21.375 -8.664 -4.488 1 93.25 413 ALA B C 1
ATOM 7452 O O . ALA B 1 413 ? 21.062 -7.477 -4.602 1 93.25 413 ALA B O 1
ATOM 7453 N N . GLU B 1 414 ? 21.547 -9.469 -5.535 1 93.38 414 GLU B N 1
ATOM 7454 C CA . GLU B 1 414 ? 21.297 -9.023 -6.902 1 93.38 414 GLU B CA 1
ATOM 7455 C C . GLU B 1 414 ? 19.812 -9.078 -7.227 1 93.38 414 GLU B C 1
ATOM 7457 O O . GLU B 1 414 ? 19.172 -10.133 -7.094 1 93.38 414 GLU B O 1
ATOM 7462 N N . VAL B 1 415 ? 19.328 -7.934 -7.637 1 95.88 415 VAL B N 1
ATOM 7463 C CA . VAL B 1 415 ? 17.891 -7.848 -7.906 1 95.88 415 VAL B CA 1
ATOM 7464 C C . VAL B 1 415 ? 17.641 -7.02 -9.164 1 95.88 415 VAL B C 1
ATOM 7466 O O . VAL B 1 415 ? 18.344 -6.031 -9.406 1 95.88 415 VAL B O 1
ATOM 7469 N N . LYS B 1 416 ? 16.766 -7.477 -10.031 1 94.19 416 LYS B N 1
ATOM 7470 C CA . LYS B 1 416 ? 16.219 -6.711 -11.148 1 94.19 416 LYS B CA 1
ATOM 7471 C C . LYS B 1 416 ? 14.703 -6.551 -11.016 1 94.19 416 LYS B C 1
ATOM 7473 O O . LYS B 1 416 ? 13.992 -7.531 -10.781 1 94.19 416 LYS B O 1
ATOM 7478 N N . VAL B 1 417 ? 14.25 -5.309 -11.141 1 95.94 417 VAL B N 1
ATOM 7479 C CA . VAL B 1 417 ? 12.82 -5.039 -11 1 95.94 417 VAL B CA 1
ATOM 7480 C C . VAL B 1 417 ? 12.289 -4.398 -12.273 1 95.94 417 VAL B C 1
ATOM 7482 O O . VAL B 1 417 ? 12.836 -3.402 -12.758 1 95.94 417 VAL B O 1
ATOM 7485 N N . ILE B 1 418 ? 11.281 -5.004 -12.82 1 94.62 418 ILE B N 1
ATOM 7486 C CA . ILE B 1 418 ? 10.531 -4.438 -13.938 1 94.62 418 ILE B CA 1
ATOM 7487 C C . ILE B 1 418 ? 9.086 -4.184 -13.523 1 94.62 418 ILE B C 1
ATOM 7489 O O . ILE B 1 418 ? 8.383 -5.109 -13.117 1 94.62 418 ILE B O 1
ATOM 7493 N N . VAL B 1 419 ? 8.68 -2.914 -13.617 1 95.19 419 VAL B N 1
ATOM 7494 C CA . VAL B 1 419 ? 7.312 -2.547 -13.266 1 95.19 419 VAL B CA 1
ATOM 7495 C C . VAL B 1 419 ? 6.535 -2.184 -14.531 1 95.19 419 VAL B C 1
ATOM 7497 O O . VAL B 1 419 ? 7 -1.375 -15.344 1 95.19 419 VAL B O 1
ATOM 7500 N N . PHE B 1 420 ? 5.383 -2.783 -14.672 1 94.81 420 PHE B N 1
ATOM 7501 C CA . PHE B 1 420 ? 4.465 -2.465 -15.766 1 94.81 420 PHE B CA 1
ATOM 7502 C C . PHE B 1 420 ? 3.369 -1.519 -15.289 1 94.81 420 PHE B C 1
ATOM 7504 O O . PHE B 1 420 ? 2.42 -1.944 -14.625 1 94.81 420 PHE B O 1
ATOM 7511 N N . PRO B 1 421 ? 3.391 -0.264 -15.672 1 91.44 421 PRO B N 1
ATOM 7512 C CA . PRO B 1 421 ? 2.58 0.78 -15.039 1 91.44 421 PRO B CA 1
ATOM 7513 C C . PRO B 1 421 ? 1.082 0.563 -15.234 1 91.44 421 PRO B C 1
ATOM 7515 O O . PRO B 1 421 ? 0.279 0.977 -14.398 1 91.44 421 PRO B O 1
ATOM 7518 N N . ASN B 1 422 ? 0.69 -0.137 -16.312 1 92.06 422 ASN B N 1
ATOM 7519 C CA . ASN B 1 422 ? -0.733 -0.222 -16.609 1 92.06 422 ASN B CA 1
ATOM 7520 C C . ASN B 1 422 ? -1.264 -1.641 -16.422 1 92.06 422 ASN B C 1
ATOM 7522 O O . ASN B 1 422 ? -2.414 -1.927 -16.766 1 92.06 422 ASN B O 1
ATOM 7526 N N . ASP B 1 423 ? -0.471 -2.49 -15.914 1 94.31 423 ASP B N 1
ATOM 7527 C CA . ASP B 1 423 ? -0.887 -3.883 -15.781 1 94.31 423 ASP B CA 1
ATOM 7528 C C . ASP B 1 423 ? -1.439 -4.164 -14.391 1 94.31 423 ASP B C 1
ATOM 7530 O O . ASP B 1 423 ? -0.993 -3.57 -13.406 1 94.31 423 ASP B O 1
ATOM 7534 N N . VAL B 1 424 ? -2.369 -5.012 -14.391 1 93.94 424 VAL B N 1
ATOM 7535 C CA . VAL B 1 424 ? -2.998 -5.484 -13.164 1 93.94 424 VAL B CA 1
ATOM 7536 C C . VAL B 1 424 ? -2.387 -6.82 -12.75 1 93.94 424 VAL B C 1
ATOM 7538 O O . VAL B 1 424 ? -1.276 -7.16 -13.172 1 93.94 424 VAL B O 1
ATOM 7541 N N . HIS B 1 425 ? -3.023 -7.578 -11.977 1 91.38 425 HIS B N 1
ATOM 7542 C CA . HIS B 1 425 ? -2.494 -8.789 -11.352 1 91.38 425 HIS B CA 1
ATOM 7543 C C . HIS B 1 425 ? -2.029 -9.789 -12.406 1 91.38 425 HIS B C 1
ATOM 7545 O O . HIS B 1 425 ? -1.002 -10.453 -12.227 1 91.38 425 HIS B O 1
ATOM 7551 N N . SER B 1 426 ? -2.674 -9.961 -13.523 1 89.44 426 SER B N 1
ATOM 7552 C CA . SER B 1 426 ? -2.402 -10.992 -14.516 1 89.44 426 SER B CA 1
ATOM 7553 C C . SER B 1 426 ? -1.234 -10.602 -15.422 1 89.44 426 SER B C 1
ATOM 7555 O O . SER B 1 426 ? -0.667 -11.453 -16.109 1 89.44 426 SER B O 1
ATOM 7557 N N . ILE B 1 427 ? -0.871 -9.336 -15.461 1 91.75 427 ILE B N 1
ATOM 7558 C CA . ILE B 1 427 ? 0.146 -8.82 -16.375 1 91.75 427 ILE B CA 1
ATOM 7559 C C . ILE B 1 427 ? -0.081 -9.391 -17.766 1 91.75 427 ILE B C 1
ATOM 7561 O O . ILE B 1 427 ? 0.83 -9.969 -18.375 1 91.75 427 ILE B O 1
ATOM 7565 N N . ASP B 1 428 ? -1.226 -9.164 -18.297 1 88.06 428 ASP B N 1
ATOM 7566 C CA . ASP B 1 428 ? -1.607 -9.906 -19.484 1 88.06 428 ASP B CA 1
ATOM 7567 C C . ASP B 1 428 ? -1.668 -8.984 -20.703 1 88.06 428 ASP B C 1
ATOM 7569 O O . ASP B 1 428 ? -2.109 -9.391 -21.781 1 88.06 428 ASP B O 1
ATOM 7573 N N . ARG B 1 429 ? -1.235 -7.805 -20.516 1 88.5 429 ARG B N 1
ATOM 7574 C CA . ARG B 1 429 ? -1.089 -7.02 -21.734 1 88.5 429 ARG B CA 1
ATOM 7575 C C . ARG B 1 429 ? -0.044 -7.633 -22.656 1 88.5 429 ARG B C 1
ATOM 7577 O O . ARG B 1 429 ? 1.01 -8.078 -22.203 1 88.5 429 ARG B O 1
ATOM 7584 N N . PRO B 1 430 ? -0.381 -7.691 -23.922 1 85.75 430 PRO B N 1
ATOM 7585 C CA . PRO B 1 430 ? 0.504 -8.414 -24.828 1 85.75 430 PRO B CA 1
ATOM 7586 C C . PRO B 1 430 ? 1.955 -7.945 -24.75 1 85.75 430 PRO B C 1
ATOM 7588 O O . PRO B 1 430 ? 2.871 -8.766 -24.703 1 85.75 430 PRO B O 1
ATOM 7591 N N . GLN B 1 431 ? 2.102 -6.695 -24.656 1 86.12 431 GLN B N 1
ATOM 7592 C CA . GLN B 1 431 ? 3.463 -6.18 -24.562 1 86.12 431 GLN B CA 1
ATOM 7593 C C . GLN B 1 431 ? 4.121 -6.598 -23.25 1 86.12 431 GLN B C 1
ATOM 7595 O O . GLN B 1 431 ? 5.281 -7.004 -23.234 1 86.12 431 GLN B O 1
ATOM 7600 N N . SER B 1 432 ? 3.389 -6.469 -22.203 1 85.62 432 SER B N 1
ATOM 7601 C CA . SER B 1 432 ? 3.922 -6.805 -20.891 1 85.62 432 SER B CA 1
ATOM 7602 C C . SER B 1 432 ? 4.223 -8.297 -20.781 1 85.62 432 SER B C 1
ATOM 7604 O O . SER B 1 432 ? 5.258 -8.688 -20.234 1 85.62 432 SER B O 1
ATOM 7606 N N . ASP B 1 433 ? 3.316 -9.016 -21.344 1 87.19 433 ASP B N 1
ATOM 7607 C CA . ASP B 1 433 ? 3.504 -10.461 -21.344 1 87.19 433 ASP B CA 1
ATOM 7608 C C . ASP B 1 433 ? 4.754 -10.859 -22.125 1 87.19 433 ASP B C 1
ATOM 7610 O O . ASP B 1 433 ? 5.578 -11.633 -21.641 1 87.19 433 ASP B O 1
ATOM 7614 N N . PHE B 1 434 ? 4.898 -10.289 -23.234 1 84.31 434 PHE B N 1
ATOM 7615 C CA . PHE B 1 434 ? 6.051 -10.539 -24.078 1 84.31 434 PHE B CA 1
ATOM 7616 C C . PHE B 1 434 ? 7.344 -10.141 -23.391 1 84.31 434 PHE B C 1
ATOM 7618 O O . PHE B 1 434 ? 8.289 -10.93 -23.312 1 84.31 434 PHE B O 1
ATOM 7625 N N . GLU B 1 435 ? 7.344 -9.023 -22.797 1 84 435 GLU B N 1
ATOM 7626 C CA . GLU B 1 435 ? 8.539 -8.516 -22.125 1 84 435 GLU B CA 1
ATOM 7627 C C . GLU B 1 435 ? 8.859 -9.336 -20.875 1 84 435 GLU B C 1
ATOM 7629 O O . GLU B 1 435 ? 10.031 -9.539 -20.547 1 84 435 GLU B O 1
ATOM 7634 N N . SER B 1 436 ? 7.828 -9.75 -20.25 1 87.44 436 SER B N 1
ATOM 7635 C CA . SER B 1 436 ? 8.031 -10.562 -19.047 1 87.44 436 SER B CA 1
ATOM 7636 C C . SER B 1 436 ? 8.844 -11.82 -19.359 1 87.44 436 SER B C 1
ATOM 7638 O O . SER B 1 436 ? 9.891 -12.047 -18.75 1 87.44 436 SER B O 1
ATOM 7640 N N . PHE B 1 437 ? 8.531 -12.531 -20.391 1 85.19 437 PHE B N 1
ATOM 7641 C CA . PHE B 1 437 ? 9.141 -13.828 -20.625 1 85.19 437 PHE B CA 1
ATOM 7642 C C . PHE B 1 437 ? 10.453 -13.68 -21.391 1 85.19 437 PHE B C 1
ATOM 7644 O O . PHE B 1 437 ? 11.352 -14.516 -21.266 1 85.19 437 PHE B O 1
ATOM 7651 N N . LEU B 1 438 ? 10.656 -12.57 -22.016 1 81.38 438 LEU B N 1
ATOM 7652 C CA . LEU B 1 438 ? 11.969 -12.266 -22.594 1 81.38 438 LEU B CA 1
ATOM 7653 C C . LEU B 1 438 ? 12.992 -12.023 -21.484 1 81.38 438 LEU B C 1
ATOM 7655 O O . LEU B 1 438 ? 14.148 -12.438 -21.609 1 81.38 438 LEU B O 1
ATOM 7659 N N . ASN B 1 439 ? 12.477 -11.453 -20.484 1 82.25 439 ASN B N 1
ATOM 7660 C CA . ASN B 1 439 ? 13.383 -11.133 -19.391 1 82.25 439 ASN B CA 1
ATOM 7661 C C . ASN B 1 439 ? 13.617 -12.336 -18.469 1 82.25 439 ASN B C 1
ATOM 7663 O O . ASN B 1 439 ? 14.656 -12.445 -17.828 1 82.25 439 ASN B O 1
ATOM 7667 N N . ILE B 1 440 ? 12.703 -13.18 -18.406 1 82.12 440 ILE B N 1
ATOM 7668 C CA . ILE B 1 440 ? 12.844 -14.383 -17.594 1 82.12 440 ILE B CA 1
ATOM 7669 C C . ILE B 1 440 ? 13.914 -15.289 -18.188 1 82.12 440 ILE B C 1
ATOM 7671 O O . ILE B 1 440 ? 14.664 -15.938 -17.453 1 82.12 440 ILE B O 1
ATOM 7675 N N . GLU B 1 441 ? 14.086 -15.266 -19.453 1 77.62 441 GLU B N 1
ATOM 7676 C CA . GLU B 1 441 ? 15.039 -16.125 -20.156 1 77.62 441 GLU B CA 1
ATOM 7677 C C . GLU B 1 441 ? 16.469 -15.672 -19.906 1 77.62 441 GLU B C 1
ATOM 7679 O O . GLU B 1 441 ? 17.375 -16.5 -19.75 1 77.62 441 GLU B O 1
ATOM 7684 N N . ALA B 1 442 ? 16.656 -14.445 -19.734 1 62.56 442 ALA B N 1
ATOM 7685 C CA . ALA B 1 442 ? 18 -13.867 -19.766 1 62.56 442 ALA B CA 1
ATOM 7686 C C . ALA B 1 442 ? 18.828 -14.336 -18.562 1 62.56 442 ALA B C 1
ATOM 7688 O O . ALA B 1 442 ? 19.953 -14.812 -18.734 1 62.56 442 ALA B O 1
ATOM 7689 N N . PRO B 1 443 ? 18.188 -14.281 -17.453 1 59.56 443 PRO B N 1
ATOM 7690 C CA . PRO B 1 443 ? 19 -14.68 -16.297 1 59.56 443 PRO B CA 1
ATOM 7691 C C . PRO B 1 443 ? 19.203 -16.188 -16.203 1 59.56 443 PRO B C 1
ATOM 7693 O O . PRO B 1 443 ? 20.141 -16.656 -15.555 1 59.56 443 PRO B O 1
ATOM 7696 N N . ILE B 1 444 ? 18.422 -16.875 -16.812 1 58.09 444 ILE B N 1
ATOM 7697 C CA . ILE B 1 444 ? 18.438 -18.328 -16.656 1 58.09 444 ILE B CA 1
ATOM 7698 C C . ILE B 1 444 ? 19.406 -18.953 -17.656 1 58.09 444 ILE B C 1
ATOM 7700 O O . ILE B 1 444 ? 19.984 -20.016 -17.406 1 58.09 444 ILE B O 1
ATOM 7704 N N . ASP B 1 445 ? 19.5 -18.25 -18.734 1 50.97 445 ASP B N 1
ATOM 7705 C CA . ASP B 1 445 ? 20.406 -18.797 -19.75 1 50.97 445 ASP B CA 1
ATOM 7706 C C . ASP B 1 445 ? 21.844 -18.875 -19.219 1 50.97 445 ASP B C 1
ATOM 7708 O O . ASP B 1 445 ? 22.547 -17.875 -19.188 1 50.97 445 ASP B O 1
ATOM 7712 N N . VAL B 1 446 ? 22.047 -19.828 -18.328 1 44.34 446 VAL B N 1
ATOM 7713 C CA . VAL B 1 446 ? 23.266 -20.25 -17.641 1 44.34 446 VAL B CA 1
ATOM 7714 C C . VAL B 1 446 ? 24.422 -20.359 -18.625 1 44.34 446 VAL B C 1
ATOM 7716 O O . VAL B 1 446 ? 25.578 -20.516 -18.234 1 44.34 446 VAL B O 1
ATOM 7719 N N . ASP B 1 447 ? 24.125 -20.656 -19.812 1 43.31 447 ASP B N 1
ATOM 7720 C CA . ASP B 1 447 ? 25.297 -20.812 -20.672 1 43.31 447 ASP B CA 1
ATOM 7721 C C . ASP B 1 447 ? 26.094 -19.516 -20.75 1 43.31 447 ASP B C 1
ATOM 7723 O O . ASP B 1 447 ? 27.188 -19.469 -21.344 1 43.31 447 ASP B O 1
ATOM 7727 N N . GLN B 1 448 ? 25.422 -18.453 -20.359 1 42.59 448 GLN B N 1
ATOM 7728 C CA . GLN B 1 448 ? 26.266 -17.25 -20.359 1 42.59 448 GLN B CA 1
ATOM 7729 C C . GLN B 1 448 ? 27.047 -17.125 -19.062 1 42.59 448 GLN B C 1
ATOM 7731 O O . GLN B 1 448 ? 26.547 -17.469 -17.984 1 42.59 448 GLN B O 1
ATOM 7736 N N . PRO B 1 449 ? 28.406 -17.141 -19.078 1 40.84 449 PRO B N 1
ATOM 7737 C CA . PRO B 1 449 ? 29.25 -17.266 -17.906 1 40.84 449 PRO B CA 1
ATOM 7738 C C . PRO B 1 449 ? 28.625 -16.641 -16.656 1 40.84 449 PRO B C 1
ATOM 7740 O O . PRO B 1 449 ? 28.5 -17.312 -15.625 1 40.84 449 PRO B O 1
ATOM 7743 N N . SER B 1 450 ? 29.047 -15.352 -16.141 1 38.78 450 SER B N 1
ATOM 7744 C CA . SER B 1 450 ? 28.812 -14.844 -14.797 1 38.78 450 SER B CA 1
ATOM 7745 C C . SER B 1 450 ? 27.391 -14.297 -14.648 1 38.78 450 SER B C 1
ATOM 7747 O O . SER B 1 450 ? 26.969 -13.422 -15.414 1 38.78 450 SER B O 1
ATOM 7749 N N . PRO B 1 451 ? 26.484 -14.984 -14.055 1 39.81 451 PRO B N 1
ATOM 7750 C CA . PRO B 1 451 ? 25.141 -14.469 -13.789 1 39.81 451 PRO B CA 1
ATOM 7751 C C . PRO B 1 451 ? 25.141 -12.984 -13.461 1 39.81 451 PRO B C 1
ATOM 7753 O O . PRO B 1 451 ? 24.109 -12.312 -13.625 1 39.81 451 PRO B O 1
ATOM 7756 N N . ARG B 1 452 ? 26.156 -12.477 -12.727 1 37.44 452 ARG B N 1
ATOM 7757 C CA . ARG B 1 452 ? 26.312 -11.078 -12.32 1 37.44 452 ARG B CA 1
ATOM 7758 C C . ARG B 1 452 ? 26.344 -10.156 -13.539 1 37.44 452 ARG B C 1
ATOM 7760 O O . ARG B 1 452 ? 25.875 -9.016 -13.469 1 37.44 452 ARG B O 1
ATOM 7767 N N . ARG B 1 453 ? 26.984 -10.555 -14.492 1 36.25 453 ARG B N 1
ATOM 7768 C CA . ARG B 1 453 ? 27.25 -9.68 -15.633 1 36.25 453 ARG B CA 1
ATOM 7769 C C . ARG B 1 453 ? 25.969 -9.43 -16.438 1 36.25 453 ARG B C 1
ATOM 7771 O O . ARG B 1 453 ? 25.797 -8.344 -17 1 36.25 453 ARG B O 1
ATOM 7778 N N . ARG B 1 454 ? 25.062 -10.312 -16.453 1 38.62 454 ARG B N 1
ATOM 7779 C CA . ARG B 1 454 ? 23.875 -10.211 -17.297 1 38.62 454 ARG B CA 1
ATOM 7780 C C . ARG B 1 454 ? 22.844 -9.273 -16.688 1 38.62 454 ARG B C 1
ATOM 7782 O O . ARG B 1 454 ? 22.141 -8.562 -17.422 1 38.62 454 ARG B O 1
ATOM 7789 N N . LEU B 1 455 ? 22.641 -9.344 -15.43 1 36.97 455 LEU B N 1
ATOM 7790 C CA . LEU B 1 455 ? 21.734 -8.406 -14.797 1 36.97 455 LEU B CA 1
ATOM 7791 C C . LEU B 1 455 ? 22.188 -6.965 -15.023 1 36.97 455 LEU B C 1
ATOM 7793 O O . LEU B 1 455 ? 21.359 -6.055 -15.117 1 36.97 455 LEU B O 1
ATOM 7797 N N . SER B 1 456 ? 23.547 -6.754 -15.148 1 36.03 456 SER B N 1
ATOM 7798 C CA . SER B 1 456 ? 24.125 -5.43 -15.375 1 36.03 456 SER B CA 1
ATOM 7799 C C . SER B 1 456 ? 23.828 -4.93 -16.781 1 36.03 456 SER B C 1
ATOM 7801 O O . SER B 1 456 ? 23.656 -3.729 -17 1 36.03 456 SER B O 1
ATOM 7803 N N . MET B 1 457 ? 23.938 -5.852 -17.703 1 33.41 457 MET B N 1
ATOM 7804 C CA . MET B 1 457 ? 23.781 -5.375 -19.078 1 33.41 457 MET B CA 1
ATOM 7805 C C . MET B 1 457 ? 22.375 -4.848 -19.312 1 33.41 457 MET B C 1
ATOM 7807 O O . MET B 1 457 ? 22.172 -4.004 -20.188 1 33.41 457 MET B O 1
ATOM 7811 N N . MET B 1 458 ? 21.469 -5.48 -18.75 1 33.75 458 MET B N 1
ATOM 7812 C CA . MET B 1 458 ? 20.094 -5.09 -18.984 1 33.75 458 MET B CA 1
ATOM 7813 C C . MET B 1 458 ? 19.75 -3.809 -18.219 1 33.75 458 MET B C 1
ATOM 7815 O O . MET B 1 458 ? 18.625 -3.301 -18.312 1 33.75 458 MET B O 1
ATOM 7819 N N . GLN B 1 459 ? 20.656 -3.426 -17.391 1 31.86 459 GLN B N 1
ATOM 7820 C CA . GLN B 1 459 ? 20.422 -2.182 -16.656 1 31.86 459 GLN B CA 1
ATOM 7821 C C . GLN B 1 459 ? 20.281 -1.005 -17.625 1 31.86 459 GLN B C 1
ATOM 7823 O O . GLN B 1 459 ? 19.969 0.113 -17.203 1 31.86 459 GLN B O 1
ATOM 7828 N N . ARG B 1 460 ? 20.75 -1.313 -18.844 1 30.75 460 ARG B N 1
ATOM 7829 C CA . ARG B 1 460 ? 20.766 -0.109 -19.672 1 30.75 460 ARG B CA 1
ATOM 7830 C C . ARG B 1 460 ? 19.375 0.211 -20.203 1 30.75 460 ARG B C 1
ATOM 7832 O O . ARG B 1 460 ? 19.234 0.978 -21.156 1 30.75 460 ARG B O 1
ATOM 7839 N N . ILE B 1 461 ? 18.438 -0.735 -20.078 1 29.8 461 ILE B N 1
ATOM 7840 C CA . ILE B 1 461 ? 17.203 -0.201 -20.609 1 29.8 461 ILE B CA 1
ATOM 7841 C C . ILE B 1 461 ? 16.719 0.949 -19.719 1 29.8 461 ILE B C 1
ATOM 7843 O O . ILE B 1 461 ? 16.609 0.805 -18.5 1 29.8 461 ILE B O 1
ATOM 7847 N N . PRO B 1 462 ? 16.703 2.131 -20.125 1 29.88 462 PRO B N 1
ATOM 7848 C CA . PRO B 1 462 ? 16.281 3.285 -19.344 1 29.88 462 PRO B CA 1
ATOM 7849 C C . PRO B 1 462 ? 15.008 3.01 -18.531 1 29.88 462 PRO B C 1
ATOM 7851 O O . PRO B 1 462 ? 14.117 2.295 -19 1 29.88 462 PRO B O 1
ATOM 7854 N N . PRO B 1 463 ? 15.164 2.857 -17.188 1 31.44 463 PRO B N 1
ATOM 7855 C CA . PRO B 1 463 ? 13.93 2.75 -16.406 1 31.44 463 PRO B CA 1
ATOM 7856 C C . PRO B 1 463 ? 12.781 3.566 -17 1 31.44 463 PRO B C 1
ATOM 7858 O O . PRO B 1 463 ? 12.992 4.699 -17.438 1 31.44 463 PRO B O 1
ATOM 7861 N N . ILE B 1 464 ? 11.914 2.844 -17.734 1 31.08 464 ILE B N 1
ATOM 7862 C CA . ILE B 1 464 ? 10.812 3.682 -18.203 1 31.08 464 ILE B CA 1
ATOM 7863 C C . ILE B 1 464 ? 10.461 4.715 -17.141 1 31.08 464 ILE B C 1
ATOM 7865 O O . ILE B 1 464 ? 10.203 5.879 -17.453 1 31.08 464 ILE B O 1
ATOM 7869 N N . PHE B 1 465 ? 9.836 4.227 -15.969 1 29.7 465 PHE B N 1
ATOM 7870 C CA . PHE B 1 465 ? 9.586 5.238 -14.953 1 29.7 465 PHE B CA 1
ATOM 7871 C C . PHE B 1 465 ? 10.797 5.398 -14.039 1 29.7 465 PHE B C 1
ATOM 7873 O O . PHE B 1 465 ? 11.367 4.41 -13.578 1 29.7 465 PHE B O 1
ATOM 7880 N N . PRO B 1 466 ? 11.695 6.371 -14.266 1 27.69 466 PRO B N 1
ATOM 7881 C CA . PRO B 1 466 ? 12.82 6.594 -13.359 1 27.69 466 PRO B CA 1
ATOM 7882 C C . PRO B 1 466 ? 12.445 6.422 -11.891 1 27.69 466 PRO B C 1
ATOM 7884 O O . PRO B 1 466 ? 11.492 7.043 -11.414 1 27.69 466 PRO B O 1
ATOM 7887 N N . ILE B 1 467 ? 12.391 5.18 -11.469 1 28.36 467 ILE B N 1
ATOM 7888 C CA . ILE B 1 467 ? 12.461 5.262 -10.016 1 28.36 467 ILE B CA 1
ATOM 7889 C C . ILE B 1 467 ? 13.664 6.105 -9.602 1 28.36 467 ILE B C 1
ATOM 7891 O O . ILE B 1 467 ? 14.805 5.754 -9.891 1 28.36 467 ILE B O 1
ATOM 7895 N N . GLN B 1 468 ? 13.664 7.367 -9.797 1 26.17 468 GLN B N 1
ATOM 7896 C CA . GLN B 1 468 ? 14.734 8.219 -9.289 1 26.17 468 GLN B CA 1
ATOM 7897 C C . GLN B 1 468 ? 15.188 7.762 -7.902 1 26.17 468 GLN B C 1
ATOM 7899 O O . GLN B 1 468 ? 14.516 8.039 -6.906 1 26.17 468 GLN B O 1
ATOM 7904 N N . SER B 1 469 ? 15.43 6.449 -7.719 1 26.53 469 SER B N 1
ATOM 7905 C CA . SER B 1 469 ? 16.188 6.195 -6.496 1 26.53 469 SER B CA 1
ATOM 7906 C C . SER B 1 469 ? 17.516 6.934 -6.508 1 26.53 469 SER B C 1
ATOM 7908 O O . SER B 1 469 ? 18.438 6.555 -7.242 1 26.53 469 SER B O 1
ATOM 7910 N N . ASN B 1 470 ? 17.578 8.203 -6.578 1 27.62 470 ASN B N 1
ATOM 7911 C CA . ASN B 1 470 ? 18.828 8.875 -6.266 1 27.62 470 ASN B CA 1
ATOM 7912 C C . ASN B 1 470 ? 19.438 8.359 -4.961 1 27.62 470 ASN B C 1
ATOM 7914 O O . ASN B 1 470 ? 19.516 9.094 -3.973 1 27.62 470 ASN B O 1
ATOM 7918 N N . PHE B 1 471 ? 19 7.133 -4.555 1 24.48 471 PHE B N 1
ATOM 7919 C CA . PHE B 1 471 ? 19.781 6.754 -3.385 1 24.48 471 PHE B CA 1
ATOM 7920 C C . PHE B 1 471 ? 21.219 6.41 -3.779 1 24.48 471 PHE B C 1
ATOM 7922 O O . PHE B 1 471 ? 21.469 5.34 -4.34 1 24.48 471 PHE B O 1
ATOM 7929 N N . SER B 1 472 ? 21.984 7.348 -4.363 1 24.19 472 SER B N 1
ATOM 7930 C CA . SER B 1 472 ? 23.422 7.117 -4.457 1 24.19 472 SER B CA 1
ATOM 7931 C C . SER B 1 472 ? 24 6.633 -3.131 1 24.19 472 SER B C 1
ATOM 7933 O O . SER B 1 472 ? 23.891 7.316 -2.113 1 24.19 472 SER B O 1
ATOM 7935 N N . LEU B 1 473 ? 23.891 5.379 -2.896 1 22.42 473 LEU B N 1
ATOM 7936 C CA . LEU B 1 473 ? 24.766 4.816 -1.875 1 22.42 473 LEU B CA 1
ATOM 7937 C C . LEU B 1 473 ? 26.203 5.293 -2.07 1 22.42 473 LEU B C 1
ATOM 7939 O O . LEU B 1 473 ? 26.844 4.953 -3.066 1 22.42 473 LEU B O 1
ATOM 7943 N N . ASN B 1 474 ? 26.484 6.527 -1.739 1 22.84 474 ASN B N 1
ATOM 7944 C CA . ASN B 1 474 ? 27.875 6.91 -1.64 1 22.84 474 ASN B CA 1
ATOM 7945 C C . ASN B 1 474 ? 28.672 5.938 -0.763 1 22.84 474 ASN B C 1
ATOM 7947 O O . ASN B 1 474 ? 28.484 5.906 0.455 1 22.84 474 ASN B O 1
ATOM 7951 N N . LYS B 1 475 ? 28.797 4.723 -1.248 1 23.5 475 LYS B N 1
ATOM 7952 C CA . LYS B 1 475 ? 29.828 3.955 -0.559 1 23.5 475 LYS B CA 1
ATOM 7953 C C . LYS B 1 475 ? 31.109 4.77 -0.411 1 23.5 475 LYS B C 1
ATOM 7955 O O . LYS B 1 475 ? 31.641 5.285 -1.396 1 23.5 475 LYS B O 1
ATOM 7960 N N . PRO B 1 476 ? 31.375 5.234 0.709 1 19.95 476 PRO B N 1
ATOM 7961 C CA . PRO B 1 476 ? 32.719 5.816 0.815 1 19.95 476 PRO B CA 1
ATOM 7962 C C . PRO B 1 476 ? 33.812 4.867 0.342 1 19.95 476 PRO B C 1
ATOM 7964 O O . PRO B 1 476 ? 33.781 3.676 0.653 1 19.95 476 PRO B O 1
ATOM 7967 N N . LYS B 1 477 ? 34.188 5.172 -0.878 1 22.73 477 LYS B N 1
ATOM 7968 C CA . LYS B 1 477 ? 35.375 4.469 -1.396 1 22.73 477 LYS B CA 1
ATOM 7969 C C . LYS B 1 477 ? 36.438 4.328 -0.325 1 22.73 477 LYS B C 1
ATOM 7971 O O . LYS B 1 477 ? 36.938 5.328 0.2 1 22.73 477 LYS B O 1
ATOM 7976 N N . LEU B 1 478 ? 36.312 3.289 0.505 1 17.92 478 LEU B N 1
ATOM 7977 C CA . LEU B 1 478 ? 37.531 2.955 1.214 1 17.92 478 LEU B CA 1
ATOM 7978 C C . LEU B 1 478 ? 38.719 2.898 0.254 1 17.92 478 LEU B C 1
ATOM 7980 O O . LEU B 1 478 ? 38.656 2.258 -0.797 1 17.92 478 LEU B O 1
ATOM 7984 N N . SER B 1 479 ? 39.562 3.893 0.369 1 18.3 479 SER B N 1
ATOM 7985 C CA . SER B 1 479 ? 40.875 4.082 -0.252 1 18.3 479 SER B CA 1
ATOM 7986 C C . SER B 1 479 ? 41.688 2.803 -0.196 1 18.3 479 SER B C 1
ATOM 7988 O O . SER B 1 479 ? 42.094 2.361 0.884 1 18.3 479 SER B O 1
ATOM 7990 N N . GLN B 1 480 ? 41.125 1.758 -0.832 1 17.45 480 GLN B N 1
ATOM 7991 C CA . GLN B 1 480 ? 42.094 0.682 -0.929 1 17.45 480 GLN B CA 1
ATOM 7992 C C . GLN B 1 480 ? 43.438 1.201 -1.448 1 17.45 480 GLN B C 1
ATOM 7994 O O . GLN B 1 480 ? 43.469 2.012 -2.377 1 17.45 480 GLN B O 1
ATOM 7999 N N . LEU B 1 481 ? 44.5 1.089 -0.614 1 17.22 481 LEU B N 1
ATOM 8000 C CA . LEU B 1 481 ? 45.938 1.108 -0.73 1 17.22 481 LEU B CA 1
ATOM 8001 C C . LEU B 1 481 ? 46.406 0.312 -1.948 1 17.22 481 LEU B C 1
ATOM 8003 O O . LEU B 1 481 ? 45.844 -0.739 -2.256 1 17.22 481 LEU B O 1
ATOM 8007 N N . ASN B 1 482 ? 47.156 0.894 -2.795 1 18.91 482 ASN B N 1
ATOM 8008 C CA . ASN B 1 482 ? 47.781 0.752 -4.094 1 18.91 482 ASN B CA 1
ATOM 8009 C C . ASN B 1 482 ? 48.594 -0.548 -4.188 1 18.91 482 ASN B C 1
ATOM 8011 O O . ASN B 1 482 ? 49.406 -0.712 -5.086 1 18.91 482 ASN B O 1
ATOM 8015 N N . GLY B 1 483 ? 48.281 -1.642 -3.393 1 16.03 483 GLY B N 1
ATOM 8016 C CA . GLY B 1 483 ? 49.531 -2.375 -3.572 1 16.03 483 GLY B CA 1
ATOM 8017 C C . GLY B 1 483 ? 49.875 -2.645 -5.027 1 16.03 483 GLY B C 1
ATOM 8018 O O . GLY B 1 483 ? 49 -2.533 -5.898 1 16.03 483 GLY B O 1
ATOM 8019 N N . ARG B 1 484 ? 51.031 -3.158 -5.309 1 16.31 484 ARG B N 1
ATOM 8020 C CA . ARG B 1 484 ? 52.125 -3.199 -6.27 1 16.31 484 ARG B CA 1
ATOM 8021 C C . ARG B 1 484 ? 51.781 -4.109 -7.449 1 16.31 484 ARG B C 1
ATOM 8023 O O . ARG B 1 484 ? 52.094 -3.791 -8.594 1 16.31 484 ARG B O 1
ATOM 8030 N N . GLU B 1 485 ? 51.094 -5.336 -7.422 1 16.44 485 GLU B N 1
ATOM 8031 C CA . GLU B 1 485 ? 52.094 -6.219 -8.016 1 16.44 485 GLU B CA 1
ATOM 8032 C C . GLU B 1 485 ? 52.156 -6.047 -9.531 1 16.44 485 GLU B C 1
ATOM 8034 O O . GLU B 1 485 ? 51.188 -5.617 -10.148 1 16.44 485 GLU B O 1
ATOM 8039 N N . PRO B 1 486 ? 53.219 -6.582 -10.25 1 16.41 486 PRO B N 1
ATOM 8040 C CA . PRO B 1 486 ? 54.125 -6.453 -11.391 1 16.41 486 PRO B CA 1
ATOM 8041 C C . PRO B 1 486 ? 53.594 -7.098 -12.664 1 16.41 486 PRO B C 1
ATOM 8043 O O . PRO B 1 486 ? 54.031 -6.781 -13.766 1 16.41 486 PRO B O 1
ATOM 8046 N N . GLU B 1 487 ? 52.344 -7.938 -12.57 1 15.73 487 GLU B N 1
ATOM 8047 C CA . GLU B 1 487 ? 52.719 -9.102 -13.375 1 15.73 487 GLU B CA 1
ATOM 8048 C C . GLU B 1 487 ? 52.812 -8.734 -14.852 1 15.73 487 GLU B C 1
ATOM 8050 O O . GLU B 1 487 ? 52.219 -7.762 -15.305 1 15.73 487 GLU B O 1
ATOM 8055 N N . SER B 1 488 ? 53.406 -9.727 -15.688 1 15.48 488 SER B N 1
ATOM 8056 C CA . SER B 1 488 ? 54.281 -10.109 -16.797 1 15.48 488 SER B CA 1
ATOM 8057 C C . SER B 1 488 ? 53.5 -10.148 -18.109 1 15.48 488 SER B C 1
ATOM 8059 O O . SER B 1 488 ? 52.281 -10.344 -18.109 1 15.48 488 SER B O 1
ATOM 8061 N N . SER B 1 489 ? 54.094 -9.742 -19.219 1 15.59 489 SER B N 1
ATOM 8062 C CA . SER B 1 489 ? 54.094 -9.297 -20.609 1 15.59 489 SER B CA 1
ATOM 8063 C C . SER B 1 489 ? 53.688 -10.422 -21.547 1 15.59 489 SER B C 1
ATOM 8065 O O . SER B 1 489 ? 53.656 -10.25 -22.781 1 15.59 489 SER B O 1
ATOM 8067 N N . CYS B 1 490 ? 53.219 -11.688 -21.062 1 15.07 490 CYS B N 1
ATOM 8068 C CA . CYS B 1 490 ? 53.719 -12.664 -22.031 1 15.07 490 CYS B CA 1
ATOM 8069 C C . CYS B 1 490 ? 53.031 -12.523 -23.375 1 15.07 490 CYS B C 1
ATOM 8071 O O . CYS B 1 490 ? 51.906 -11.977 -23.453 1 15.07 490 CYS B O 1
ATOM 8073 N N . LEU B 1 491 ? 53.562 -13.289 -24.469 1 15.23 491 LEU B N 1
ATOM 8074 C CA . LEU B 1 491 ? 54.062 -13.352 -25.844 1 15.23 491 LEU B CA 1
ATOM 8075 C C . LEU B 1 491 ? 53 -13.938 -26.75 1 15.23 491 LEU B C 1
ATOM 8077 O O . LEU B 1 491 ? 52.875 -13.539 -27.922 1 15.23 491 LEU B O 1
ATOM 8081 N N . PRO B 1 492 ? 51.875 -14.859 -26.375 1 14.77 492 PRO B N 1
ATOM 8082 C CA . PRO B 1 492 ? 52.094 -15.977 -27.281 1 14.77 492 PRO B CA 1
ATOM 8083 C C . PRO B 1 492 ? 51.594 -15.711 -28.688 1 14.77 492 PRO B C 1
ATOM 8085 O O . PRO B 1 492 ? 50.75 -14.836 -28.891 1 14.77 492 PRO B O 1
ATOM 8088 N N . PRO B 1 493 ? 51.938 -16.703 -29.75 1 14.98 493 PRO B N 1
ATOM 8089 C CA . PRO B 1 493 ? 52.281 -16.875 -31.172 1 14.98 493 PRO B CA 1
ATOM 8090 C C . PRO B 1 493 ? 51.062 -17.219 -32.031 1 14.98 493 PRO B C 1
ATOM 8092 O O . PRO B 1 493 ? 51.125 -17.094 -33.25 1 14.98 493 PRO B O 1
ATOM 8095 N N . GLN B 1 494 ? 49.875 -17.516 -31.516 1 13.49 494 GLN B N 1
ATOM 8096 C CA . GLN B 1 494 ? 49.281 -18.656 -32.219 1 13.49 494 GLN B CA 1
ATOM 8097 C C . GLN B 1 494 ? 48.906 -18.266 -33.656 1 13.49 494 GLN B C 1
ATOM 8099 O O . GLN B 1 494 ? 48.625 -17.094 -33.938 1 13.49 494 GLN B O 1
ATOM 8104 N N . THR B 1 495 ? 48.406 -19.375 -34.5 1 14.26 495 THR B N 1
ATOM 8105 C CA . THR B 1 495 ? 48.625 -20.141 -35.688 1 14.26 495 THR B CA 1
ATOM 8106 C C . THR B 1 495 ? 47.656 -19.734 -36.812 1 14.26 495 THR B C 1
ATOM 8108 O O . THR B 1 495 ? 46.562 -19.25 -36.531 1 14.26 495 THR B O 1
ATOM 8111 N N . PRO B 1 496 ? 47.969 -20.234 -38.062 1 14.4 496 PRO B N 1
ATOM 8112 C CA . PRO B 1 496 ? 48 -19.969 -39.5 1 14.4 496 PRO B CA 1
ATOM 8113 C C . PRO B 1 496 ? 46.688 -20.344 -40.219 1 14.4 496 PRO B C 1
ATOM 8115 O O . PRO B 1 496 ? 46.25 -19.594 -41.094 1 14.4 496 PRO B O 1
ATOM 8118 N N . LEU B 1 497 ? 46.094 -21.609 -40.094 1 13.83 497 LEU B N 1
ATOM 8119 C CA . LEU B 1 497 ? 46.094 -22.422 -41.312 1 13.83 497 LEU B CA 1
ATOM 8120 C C . LEU B 1 497 ? 44.906 -22.031 -42.219 1 13.83 497 LEU B C 1
ATOM 8122 O O . LEU B 1 497 ? 43.906 -21.484 -41.75 1 13.83 497 LEU B O 1
ATOM 8126 N N . THR B 1 498 ? 44.656 -22.891 -43.406 1 13.48 498 THR B N 1
ATOM 8127 C CA . THR B 1 498 ? 44.656 -23 -44.875 1 13.48 498 THR B CA 1
ATOM 8128 C C . THR B 1 498 ? 43.219 -23.219 -45.375 1 13.48 498 THR B C 1
ATOM 8130 O O . THR B 1 498 ? 42.844 -22.656 -46.406 1 13.48 498 THR B O 1
ATOM 8133 N N . GLU B 1 499 ? 42.344 -24.188 -45 1 13.79 499 GLU B N 1
ATOM 8134 C CA . GLU B 1 499 ? 42.062 -25.141 -46.094 1 13.79 499 GLU B CA 1
ATOM 8135 C C . GLU B 1 499 ? 40.938 -24.625 -47 1 13.79 499 GLU B C 1
ATOM 8137 O O . GLU B 1 499 ? 40.125 -23.781 -46.594 1 13.79 499 GLU B O 1
ATOM 8142 N N . ALA B 1 500 ? 40.344 -25.594 -48.031 1 13.56 500 ALA B N 1
ATOM 8143 C CA . ALA B 1 500 ? 40.25 -25.938 -49.469 1 13.56 500 ALA B CA 1
ATOM 8144 C C . ALA B 1 500 ? 38.812 -25.703 -49.969 1 13.56 500 ALA B C 1
ATOM 8146 O O . ALA B 1 500 ? 38.625 -25.031 -51 1 13.56 500 ALA B O 1
ATOM 8147 N N . THR B 1 501 ? 37.844 -26.719 -49.969 1 13.91 501 THR B N 1
ATOM 8148 C CA . THR B 1 501 ? 37.562 -27.422 -51.219 1 13.91 501 THR B CA 1
ATOM 8149 C C . THR B 1 501 ? 36.344 -26.812 -51.938 1 13.91 501 THR B C 1
ATOM 8151 O O . THR B 1 501 ? 35.562 -26.094 -51.312 1 13.91 501 THR B O 1
ATOM 8154 N N . LYS B 1 502 ? 35.344 -27.688 -52.594 1 14.18 502 LYS B N 1
ATOM 8155 C CA . LYS B 1 502 ? 35.094 -28.109 -53.938 1 14.18 502 LYS B CA 1
ATOM 8156 C C . LYS B 1 502 ? 33.719 -27.609 -54.438 1 14.18 502 LYS B C 1
ATOM 8158 O O . LYS B 1 502 ? 33.5 -27.484 -55.656 1 14.18 502 LYS B O 1
ATOM 8163 N N . VAL B 1 503 ? 32.719 -27.422 -53.719 1 13.05 503 VAL B N 1
ATOM 8164 C CA . VAL B 1 503 ? 31.594 -28.062 -54.375 1 13.05 503 VAL B CA 1
ATOM 8165 C C . VAL B 1 503 ? 31.141 -27.203 -55.562 1 13.05 503 VAL B C 1
ATOM 8167 O O . VAL B 1 503 ? 31.047 -25.984 -55.438 1 13.05 503 VAL B O 1
ATOM 8170 N N . GLU B 1 504 ? 30.562 -27.812 -56.656 1 13.63 504 GLU B N 1
ATOM 8171 C CA . GLU B 1 504 ? 30.469 -27.906 -58.125 1 13.63 504 GLU B CA 1
ATOM 8172 C C . GLU B 1 504 ? 29.359 -27.016 -58.656 1 13.63 504 GLU B C 1
ATOM 8174 O O . GLU B 1 504 ? 28.5 -26.562 -57.906 1 13.63 504 GLU B O 1
ATOM 8179 N N . GLN B 1 505 ? 28.469 -27.547 -59.562 1 13.36 505 GLN B N 1
ATOM 8180 C CA . GLN B 1 505 ? 28.453 -27.375 -61.031 1 13.36 505 GLN B CA 1
ATOM 8181 C C . GLN B 1 505 ? 27.344 -26.391 -61.438 1 13.36 505 GLN B C 1
ATOM 8183 O O . GLN B 1 505 ? 27.609 -25.438 -62.188 1 13.36 505 GLN B O 1
ATOM 8188 N N . ASP B 1 506 ? 26.25 -26.828 -62.188 1 13.84 506 ASP B N 1
ATOM 8189 C CA . ASP B 1 506 ? 26.125 -26.562 -63.625 1 13.84 506 ASP B CA 1
ATOM 8190 C C . ASP B 1 506 ? 25.141 -25.438 -63.906 1 13.84 506 ASP B C 1
ATOM 8192 O O . ASP B 1 506 ? 24.344 -25.062 -63.031 1 13.84 506 ASP B O 1
ATOM 8196 N N . GLY B 1 507 ? 24.156 -25.578 -65 1 13.93 507 GLY B N 1
ATOM 8197 C CA . GLY B 1 507 ? 24.141 -24.953 -66.312 1 13.93 507 GLY B CA 1
ATOM 8198 C C . GLY B 1 507 ? 23.109 -23.844 -66.438 1 13.93 507 GLY B C 1
ATOM 8199 O O . GLY B 1 507 ? 23.438 -22.734 -66.875 1 13.93 507 GLY B O 1
ATOM 8200 N N . VAL B 1 508 ? 21.719 -24.031 -66.688 1 14.3 508 VAL B N 1
ATOM 8201 C CA . VAL B 1 508 ? 21.375 -23.609 -68 1 14.3 508 VAL B CA 1
ATOM 8202 C C . VAL B 1 508 ? 20.875 -22.156 -68 1 14.3 508 VAL B C 1
ATOM 8204 O O . VAL B 1 508 ? 20.469 -21.656 -66.938 1 14.3 508 VAL B O 1
ATOM 8207 N N . PRO B 1 509 ? 19.812 -21.828 -68.938 1 14.3 509 PRO B N 1
ATOM 8208 C CA . PRO B 1 509 ? 19.922 -20.844 -70 1 14.3 509 PRO B CA 1
ATOM 8209 C C . PRO B 1 509 ? 19.266 -19.516 -69.688 1 14.3 509 PRO B C 1
ATOM 8211 O O . PRO B 1 509 ? 18.516 -19.422 -68.688 1 14.3 509 PRO B O 1
ATOM 8214 N N . ARG B 1 510 ? 18.641 -18.797 -70.75 1 13.79 510 ARG B N 1
ATOM 8215 C CA . ARG B 1 510 ? 18.859 -17.516 -71.438 1 13.79 510 ARG B CA 1
ATOM 8216 C C . ARG B 1 510 ? 17.766 -16.516 -71.062 1 13.79 510 ARG B C 1
ATOM 8218 O O . ARG B 1 510 ? 18.062 -15.352 -70.812 1 13.79 510 ARG B O 1
ATOM 8225 N N . VAL B 1 511 ? 16.359 -16.703 -71.312 1 13.73 511 VAL B N 1
ATOM 8226 C CA . VAL B 1 511 ? 16.016 -15.727 -72.312 1 13.73 511 VAL B CA 1
ATOM 8227 C C . VAL B 1 511 ? 15.594 -14.414 -71.688 1 13.73 511 VAL B C 1
ATOM 8229 O O . VAL B 1 511 ? 15.195 -14.383 -70.5 1 13.73 511 VAL B O 1
ATOM 8232 N N . GLU B 1 512 ? 14.938 -13.43 -72.562 1 14.23 512 GLU B N 1
ATOM 8233 C CA . GLU B 1 512 ? 15.164 -12.039 -72.938 1 14.23 512 GLU B CA 1
ATOM 8234 C C . GLU B 1 512 ? 14.188 -11.102 -72.25 1 14.23 512 GLU B C 1
ATOM 8236 O O . GLU B 1 512 ? 14.602 -10.141 -71.562 1 14.23 512 GLU B O 1
ATOM 8241 N N . GLY B 1 513 ? 13.039 -10.703 -72.875 1 13.84 513 GLY B N 1
ATOM 8242 C CA . GLY B 1 513 ? 13.031 -9.32 -73.312 1 13.84 513 GLY B CA 1
ATOM 8243 C C . GLY B 1 513 ? 12.32 -8.383 -72.375 1 13.84 513 GLY B C 1
ATOM 8244 O O . GLY B 1 513 ? 12.953 -7.707 -71.562 1 13.84 513 GLY B O 1
ATOM 8245 N N . GLN B 1 514 ? 11.016 -7.832 -72.75 1 14.45 514 GLN B N 1
ATOM 8246 C CA . GLN B 1 514 ? 10.836 -6.438 -73.125 1 14.45 514 GLN B CA 1
ATOM 8247 C C . GLN B 1 514 ? 10.18 -5.633 -72 1 14.45 514 GLN B C 1
ATOM 8249 O O . GLN B 1 514 ? 9.562 -6.203 -71.125 1 14.45 514 GLN B O 1
ATOM 8254 N N . SER B 1 515 ? 9.625 -4.398 -72.375 1 14.37 515 SER B N 1
ATOM 8255 C CA . SER B 1 515 ? 9.828 -3.02 -71.938 1 14.37 515 SER B CA 1
ATOM 8256 C C . SER B 1 515 ? 8.719 -2.576 -71 1 14.37 515 SER B C 1
ATOM 8258 O O . SER B 1 515 ? 8.992 -2.064 -69.938 1 14.37 515 SER B O 1
ATOM 8260 N N . PRO B 1 516 ? 7.371 -1.993 -71.438 1 15.84 516 PRO B N 1
ATOM 8261 C CA . PRO B 1 516 ? 7.309 -0.535 -71.312 1 15.84 516 PRO B CA 1
ATOM 8262 C C . PRO B 1 516 ? 6.531 -0.073 -70.062 1 15.84 516 PRO B C 1
ATOM 8264 O O . PRO B 1 516 ? 5.836 -0.873 -69.438 1 15.84 516 PRO B O 1
ATOM 8267 N N . PRO B 1 517 ? 5.66 1.228 -70.188 1 15.47 517 PRO B N 1
ATOM 8268 C CA . PRO B 1 517 ? 5.621 2.529 -69.5 1 15.47 517 PRO B CA 1
ATOM 8269 C C . PRO B 1 517 ? 4.391 2.695 -68.625 1 15.47 517 PRO B C 1
ATOM 8271 O O . PRO B 1 517 ? 3.277 2.354 -69 1 15.47 517 PRO B O 1
ATOM 8274 N N . ARG B 1 518 ? 4.336 2.863 -67.438 1 15.58 518 ARG B N 1
ATOM 8275 C CA . ARG B 1 518 ? 3.305 2.824 -66.375 1 15.58 518 ARG B CA 1
ATOM 8276 C C . ARG B 1 518 ? 2.611 4.176 -66.25 1 15.58 518 ARG B C 1
ATOM 8278 O O . ARG B 1 518 ? 3.219 5.152 -65.812 1 15.58 518 ARG B O 1
ATOM 8285 N N . SER B 1 519 ? 1.76 4.445 -67.125 1 15.47 519 SER B N 1
ATOM 8286 C CA . SER B 1 519 ? 1.235 5.805 -67.062 1 15.47 519 SER B CA 1
ATOM 8287 C C . SER B 1 519 ? 0.422 6.023 -65.75 1 15.47 519 SER B C 1
ATOM 8289 O O . SER B 1 519 ? -0.125 5.07 -65.188 1 15.47 519 SER B O 1
ATOM 8291 N N . GLN B 1 520 ? 0.176 7.379 -65.25 1 15.56 520 GLN B N 1
ATOM 8292 C CA . GLN B 1 520 ? 0.167 8.25 -64.062 1 15.56 520 GLN B CA 1
ATOM 8293 C C . GLN B 1 520 ? -1.255 8.477 -63.594 1 15.56 520 GLN B C 1
ATOM 8295 O O . GLN B 1 520 ? -1.456 9.094 -62.531 1 15.56 520 GLN B O 1
ATOM 8300 N N . THR B 1 521 ? -2.4 7.973 -64.062 1 17.41 521 THR B N 1
ATOM 8301 C CA . THR B 1 521 ? -3.455 8.977 -64 1 17.41 521 THR B CA 1
ATOM 8302 C C . THR B 1 521 ? -3.994 9.125 -62.594 1 17.41 521 THR B C 1
ATOM 8304 O O . THR B 1 521 ? -4.184 8.133 -61.875 1 17.41 521 THR B O 1
ATOM 8307 N N . PRO B 1 522 ? -4.406 10.406 -62.062 1 17.72 522 PRO B N 1
ATOM 8308 C CA . PRO B 1 522 ? -4.52 11.172 -60.812 1 17.72 522 PRO B CA 1
ATOM 8309 C C . PRO B 1 522 ? -5.852 10.945 -60.094 1 17.72 522 PRO B C 1
ATOM 8311 O O . PRO B 1 522 ? -6.914 11.18 -60.688 1 17.72 522 PRO B O 1
ATOM 8314 N N . LEU B 1 523 ? -6.105 9.945 -59.312 1 17.78 523 LEU B N 1
ATOM 8315 C CA . LEU B 1 523 ? -7.465 9.641 -58.875 1 17.78 523 LEU B CA 1
ATOM 8316 C C . LEU B 1 523 ? -7.98 10.711 -57.906 1 17.78 523 LEU B C 1
ATOM 8318 O O . LEU B 1 523 ? -7.281 11.094 -56.969 1 17.78 523 LEU B O 1
ATOM 8322 N N . PRO B 1 524 ? -9.117 11.336 -58.188 1 18.62 524 PRO B N 1
ATOM 8323 C CA . PRO B 1 524 ? -9.766 12.516 -57.594 1 18.62 524 PRO B CA 1
ATOM 8324 C C . PRO B 1 524 ? -10.234 12.289 -56.156 1 18.62 524 PRO B C 1
ATOM 8326 O O . PRO B 1 524 ? -10.461 11.148 -55.75 1 18.62 524 PRO B O 1
ATOM 8329 N N . GLN B 1 525 ? -10.289 13.359 -55.219 1 18.09 525 GLN B N 1
ATOM 8330 C CA . GLN B 1 525 ? -10.273 13.75 -53.844 1 18.09 525 GLN B CA 1
ATOM 8331 C C . GLN B 1 525 ? -11.656 13.625 -53.219 1 18.09 525 GLN B C 1
ATOM 8333 O O . GLN B 1 525 ? -12.578 14.359 -53.562 1 18.09 525 GLN B O 1
ATOM 8338 N N . VAL B 1 526 ? -12.258 12.445 -52.938 1 18.42 526 VAL B N 1
ATOM 8339 C CA . VAL B 1 526 ? -13.672 12.391 -52.594 1 18.42 526 VAL B CA 1
ATOM 8340 C C . VAL B 1 526 ? -13.891 13.016 -51.219 1 18.42 526 VAL B C 1
ATOM 8342 O O . VAL B 1 526 ? -13.156 12.719 -50.25 1 18.42 526 VAL B O 1
ATOM 8345 N N . PRO B 1 527 ? -14.758 14.008 -51 1 19.02 527 PRO B N 1
ATOM 8346 C CA . PRO B 1 527 ? -15.031 14.945 -49.906 1 19.02 527 PRO B CA 1
ATOM 8347 C C . PRO B 1 527 ? -15.648 14.266 -48.688 1 19.02 527 PRO B C 1
ATOM 8349 O O . PRO B 1 527 ? -16.469 13.359 -48.844 1 19.02 527 PRO B O 1
ATOM 8352 N N . LYS B 1 528 ? -15.078 14.359 -47.438 1 17.86 528 LYS B N 1
ATOM 8353 C CA . LYS B 1 528 ? -15.211 13.727 -46.156 1 17.86 528 LYS B CA 1
ATOM 8354 C C . LYS B 1 528 ? -16.516 14.148 -45.469 1 17.86 528 LYS B C 1
ATOM 8356 O O . LYS B 1 528 ? -16.75 15.336 -45.25 1 17.86 528 LYS B O 1
ATOM 8361 N N . ALA B 1 529 ? -17.562 13.375 -45.594 1 18.2 529 ALA B N 1
ATOM 8362 C CA . ALA B 1 529 ? -18.922 13.656 -45.125 1 18.2 529 ALA B CA 1
ATOM 8363 C C . ALA B 1 529 ? -18.969 13.836 -43.594 1 18.2 529 ALA B C 1
ATOM 8365 O O . ALA B 1 529 ? -18.281 13.117 -42.875 1 18.2 529 ALA B O 1
ATOM 8366 N N . ARG B 1 530 ? -19.5 14.883 -43 1 19.19 530 ARG B N 1
ATOM 8367 C CA . ARG B 1 530 ? -19.641 15.57 -41.719 1 19.19 530 ARG B CA 1
ATOM 8368 C C . ARG B 1 530 ? -20.469 14.75 -40.75 1 19.19 530 ARG B C 1
ATOM 8370 O O . ARG B 1 530 ? -21.641 14.461 -41 1 19.19 530 ARG B O 1
ATOM 8377 N N . PRO B 1 531 ? -20.016 13.703 -40 1 18.45 531 PRO B N 1
ATOM 8378 C CA . PRO B 1 531 ? -20.922 12.828 -39.281 1 18.45 531 PRO B CA 1
ATOM 8379 C C . PRO B 1 531 ? -21.672 13.547 -38.156 1 18.45 531 PRO B C 1
ATOM 8381 O O . PRO B 1 531 ? -21.062 14.305 -37.406 1 18.45 531 PRO B O 1
ATOM 8384 N N . VAL B 1 532 ? -22.922 13.875 -38.312 1 20.17 532 VAL B N 1
ATOM 8385 C CA . VAL B 1 532 ? -23.891 14.57 -37.469 1 20.17 532 VAL B CA 1
ATOM 8386 C C . VAL B 1 532 ? -24.016 13.867 -36.125 1 20.17 532 VAL B C 1
ATOM 8388 O O . VAL B 1 532 ? -24 12.633 -36.062 1 20.17 532 VAL B O 1
ATOM 8391 N N . ASP B 1 533 ? -23.844 14.562 -34.969 1 19.31 533 ASP B N 1
ATOM 8392 C CA . ASP B 1 533 ? -23.578 14.344 -33.562 1 19.31 533 ASP B CA 1
ATOM 8393 C C . ASP B 1 533 ? -24.766 13.672 -32.875 1 19.31 533 ASP B C 1
ATOM 8395 O O . ASP B 1 533 ? -25.906 14.086 -33.062 1 19.31 533 ASP B O 1
ATOM 8399 N N . PRO B 1 534 ? -24.781 12.391 -32.438 1 20.28 534 PRO B N 1
ATOM 8400 C CA . PRO B 1 534 ? -25.938 11.617 -31.984 1 20.28 534 PRO B CA 1
ATOM 8401 C C . PRO B 1 534 ? -26.594 12.234 -30.766 1 20.28 534 PRO B C 1
ATOM 8403 O O . PRO B 1 534 ? -25.938 12.875 -29.953 1 20.28 534 PRO B O 1
ATOM 8406 N N . PRO B 1 535 ? -27.922 12.516 -30.812 1 19.69 535 PRO B N 1
ATOM 8407 C CA . PRO B 1 535 ? -28.766 13.234 -29.859 1 19.69 535 PRO B CA 1
ATOM 8408 C C . PRO B 1 535 ? -28.672 12.656 -28.438 1 19.69 535 PRO B C 1
ATOM 8410 O O . PRO B 1 535 ? -28.312 11.492 -28.266 1 19.69 535 PRO B O 1
ATOM 8413 N N . GLU B 1 536 ? -28.922 13.469 -27.422 1 20.11 536 GLU B N 1
ATOM 8414 C CA . GLU B 1 536 ? -28.781 13.664 -25.984 1 20.11 536 GLU B CA 1
ATOM 8415 C C . GLU B 1 536 ? -29.766 12.789 -25.203 1 20.11 536 GLU B C 1
ATOM 8417 O O . GLU B 1 536 ? -30.969 13.023 -25.219 1 20.11 536 GLU B O 1
ATOM 8422 N N . ILE B 1 537 ? -29.859 11.469 -25.328 1 19.34 537 ILE B N 1
ATOM 8423 C CA . ILE B 1 537 ? -31 10.758 -24.766 1 19.34 537 ILE B CA 1
ATOM 8424 C C . ILE B 1 537 ? -31.062 10.992 -23.25 1 19.34 537 ILE B C 1
ATOM 8426 O O . ILE B 1 537 ? -30.078 10.797 -22.547 1 19.34 537 ILE B O 1
ATOM 8430 N N . GLU B 1 538 ? -32.094 11.609 -22.75 1 19.88 538 GLU B N 1
ATOM 8431 C CA . GLU B 1 538 ? -32.688 12.109 -21.5 1 19.88 538 GLU B CA 1
ATOM 8432 C C . GLU B 1 538 ? -32.875 10.977 -20.5 1 19.88 538 GLU B C 1
ATOM 8434 O O . GLU B 1 538 ? -33.75 10.133 -20.672 1 19.88 538 GLU B O 1
ATOM 8439 N N . ALA B 1 539 ? -31.938 10.195 -20.125 1 19.09 539 ALA B N 1
ATOM 8440 C CA . ALA B 1 539 ? -32.312 9.023 -19.344 1 19.09 539 ALA B CA 1
ATOM 8441 C C . ALA B 1 539 ? -32.938 9.438 -18.016 1 19.09 539 ALA B C 1
ATOM 8443 O O . ALA B 1 539 ? -32.281 10.109 -17.203 1 19.09 539 ALA B O 1
ATOM 8444 N N . PRO B 1 540 ? -34.188 9.656 -18.031 1 20.25 540 PRO B N 1
ATOM 8445 C CA . PRO B 1 540 ? -34.875 10.117 -16.828 1 20.25 540 PRO B CA 1
ATOM 8446 C C . PRO B 1 540 ? -34.656 9.195 -15.633 1 20.25 540 PRO B C 1
ATOM 8448 O O . PRO B 1 540 ? -34.75 7.973 -15.766 1 20.25 540 PRO B O 1
ATOM 8451 N N . LEU B 1 541 ? -33.75 9.57 -14.836 1 17.94 541 LEU B N 1
ATOM 8452 C CA . LEU B 1 541 ? -33.406 8.719 -13.695 1 17.94 541 LEU B CA 1
ATOM 8453 C C . LEU B 1 541 ? -34.625 8.453 -12.836 1 17.94 541 LEU B C 1
ATOM 8455 O O . LEU B 1 541 ? -35.219 9.383 -12.289 1 17.94 541 LEU B O 1
ATOM 8459 N N . LEU B 1 542 ? -35.344 7.461 -12.906 1 18.7 542 LEU B N 1
ATOM 8460 C CA . LEU B 1 542 ? -36.594 6.961 -12.328 1 18.7 542 LEU B CA 1
ATOM 8461 C C . LEU B 1 542 ? -36.438 6.801 -10.812 1 18.7 542 LEU B C 1
ATOM 8463 O O . LEU B 1 542 ? -37.438 6.512 -10.125 1 18.7 542 LEU B O 1
ATOM 8467 N N . GLU B 1 543 ? -35.625 7.051 -9.891 1 18.78 543 GLU B N 1
ATOM 8468 C CA . GLU B 1 543 ? -35.969 6.207 -8.742 1 18.78 543 GLU B CA 1
ATOM 8469 C C . GLU B 1 543 ? -37.438 6.359 -8.344 1 18.78 543 GLU B C 1
ATOM 8471 O O . GLU B 1 543 ? -38.094 7.32 -8.734 1 18.78 543 GLU B O 1
ATOM 8476 N N . MET B 1 544 ? -37.75 6 -6.98 1 17.31 544 MET B N 1
ATOM 8477 C CA . MET B 1 544 ? -38.281 5.156 -5.91 1 17.31 544 MET B CA 1
ATOM 8478 C C . MET B 1 544 ? -39.406 5.863 -5.172 1 17.31 544 MET B C 1
ATOM 8480 O O . MET B 1 544 ? -39.219 6.902 -4.543 1 17.31 544 MET B O 1
ATOM 8484 N N . LEU B 1 545 ? -40.5 5.668 -5.562 1 19.19 545 LEU B N 1
ATOM 8485 C CA . LEU B 1 545 ? -41.781 6.223 -5.195 1 19.19 545 LEU B CA 1
ATOM 8486 C C . LEU B 1 545 ? -42.125 5.93 -3.734 1 19.19 545 LEU B C 1
ATOM 8488 O O . LEU B 1 545 ? -41.469 5.07 -3.115 1 19.19 545 LEU B O 1
ATOM 8492 N N . PRO B 1 546 ? -43.438 5.453 -3.324 1 19.42 546 PRO B N 1
ATOM 8493 C CA . PRO B 1 546 ? -44.469 5.777 -2.346 1 19.42 546 PRO B CA 1
ATOM 8494 C C . PRO B 1 546 ? -44.531 4.777 -1.193 1 19.42 546 PRO B C 1
ATOM 8496 O O . PRO B 1 546 ? -44.719 3.58 -1.42 1 19.42 546 PRO B O 1
ATOM 8499 N N . ALA B 1 547 ? -43.938 4.125 -0.256 1 19.61 547 ALA B N 1
ATOM 8500 C CA . ALA B 1 547 ? -44.531 3.135 0.637 1 19.61 547 ALA B CA 1
ATOM 8501 C C . ALA B 1 547 ? -45.562 3.777 1.559 1 19.61 547 ALA B C 1
ATOM 8503 O O . ALA B 1 547 ? -45.219 4.523 2.477 1 19.61 547 ALA B O 1
ATOM 8504 N N . ALA B 1 548 ? -46.719 4.16 1.152 1 18.86 548 ALA B N 1
ATOM 8505 C CA . ALA B 1 548 ? -47.781 4.719 1.958 1 18.86 548 ALA B CA 1
ATOM 8506 C C . ALA B 1 548 ? -48.375 3.67 2.902 1 18.86 548 ALA B C 1
ATOM 8508 O O . ALA B 1 548 ? -48.469 3.898 4.109 1 18.86 548 ALA B O 1
ATOM 8509 N N . PRO B 1 549 ? -49.312 2.773 2.57 1 20.91 549 PRO B N 1
ATOM 8510 C CA . PRO B 1 549 ? -50.562 2.723 3.344 1 20.91 549 PRO B CA 1
ATOM 8511 C C . PRO B 1 549 ? -50.531 1.637 4.418 1 20.91 549 PRO B C 1
ATOM 8513 O O . PRO B 1 549 ? -51.312 1.704 5.383 1 20.91 549 PRO B O 1
ATOM 8516 N N . LEU B 1 550 ? -49.688 0.538 4.531 1 18.83 550 LEU B N 1
ATOM 8517 C CA . LEU B 1 550 ? -50.312 -0.573 5.223 1 18.83 550 LEU B CA 1
ATOM 8518 C C . LEU B 1 550 ? -50.812 -0.144 6.602 1 18.83 550 LEU B C 1
ATOM 8520 O O . LEU B 1 550 ? -50 0.25 7.453 1 18.83 550 LEU B O 1
ATOM 8524 N N . VAL B 1 551 ? -52.125 0.191 6.469 1 19.19 551 VAL B N 1
ATOM 8525 C CA . VAL B 1 551 ? -53.375 -0.245 7.086 1 19.19 551 VAL B CA 1
ATOM 8526 C C . VAL B 1 551 ? -53.531 -1.757 6.934 1 19.19 551 VAL B C 1
ATOM 8528 O O . VAL B 1 551 ? -53.281 -2.307 5.859 1 19.19 551 VAL B O 1
#

Solvent-accessible surface area (backbone atoms only — not comparable to full-atom values): 62721 Å² total; per-residue (Å²): 137,81,80,76,71,74,73,54,68,60,38,55,36,47,52,55,70,55,69,40,69,70,59,64,70,52,50,51,29,37,31,38,54,103,72,50,68,32,70,72,69,83,27,48,57,45,61,91,92,46,79,20,38,83,40,64,89,65,77,61,95,54,32,49,34,76,85,70,45,35,36,48,43,31,29,29,51,48,53,22,30,34,27,31,36,34,28,46,83,78,51,48,72,44,76,57,47,77,82,93,49,80,47,15,31,39,65,75,45,54,55,56,72,29,35,36,29,40,37,22,20,59,59,35,70,73,40,44,33,39,31,35,66,53,83,56,89,84,62,89,50,67,43,76,44,84,49,90,60,86,83,70,61,74,53,68,67,57,52,56,56,31,66,44,40,47,70,48,79,42,77,40,78,57,74,92,35,82,88,45,56,72,32,48,39,48,55,36,46,29,41,39,38,39,46,58,76,76,64,79,67,77,76,60,90,73,62,81,82,56,86,84,77,49,48,40,32,33,37,39,34,56,33,68,59,59,30,68,59,54,28,40,50,41,73,68,58,41,51,48,28,70,74,48,25,24,37,39,35,52,36,35,64,21,18,51,22,50,12,47,39,14,28,56,62,27,46,39,30,53,73,48,56,42,46,51,40,49,52,50,50,51,48,51,41,38,75,68,68,66,34,43,70,85,40,24,32,34,35,14,30,37,40,7,10,23,45,41,46,29,42,37,19,76,40,32,84,57,38,58,34,38,38,29,34,35,21,48,28,34,42,44,50,39,47,51,54,26,79,47,38,48,41,52,31,24,42,56,50,18,87,52,8,69,76,64,55,65,64,67,70,47,59,67,52,38,34,54,31,33,69,52,18,23,60,70,31,49,90,51,46,63,44,36,37,40,40,42,31,20,58,56,11,47,68,43,33,39,45,32,43,49,30,50,50,49,30,39,47,73,71,68,45,55,73,46,79,46,76,37,75,85,22,33,71,79,39,69,48,67,68,54,39,53,50,49,56,57,55,56,46,58,74,60,50,62,85,50,81,62,70,72,58,57,67,57,63,62,61,66,58,72,59,82,72,67,74,78,70,76,70,73,77,74,73,74,80,77,72,80,72,81,73,76,78,77,80,78,80,77,87,84,84,87,89,83,88,91,82,93,84,89,91,83,89,87,88,87,82,83,79,80,82,81,80,83,83,78,84,73,83,78,82,79,84,80,78,85,79,77,83,74,78,78,78,82,78,80,77,78,80,79,78,77,79,80,81,80,77,92,121,138,83,80,77,71,75,75,55,68,59,37,54,36,47,52,55,71,54,69,38,73,74,63,65,71,53,50,50,29,39,30,40,55,101,73,52,69,32,69,73,68,84,27,49,56,44,59,92,90,46,79,19,36,83,38,63,90,66,77,61,95,54,32,50,33,78,85,70,45,36,36,47,42,31,29,29,53,47,52,22,31,33,26,31,36,36,28,46,85,78,52,46,74,43,76,57,48,77,82,92,50,80,46,15,34,39,65,76,45,53,55,57,70,30,35,36,28,40,35,21,20,58,58,36,70,72,40,46,33,40,31,35,67,55,82,56,90,84,62,90,49,67,43,77,43,83,48,88,60,85,81,71,62,74,52,69,67,56,50,56,55,30,66,45,40,50,71,48,80,42,76,39,78,58,75,93,36,82,88,45,57,73,32,48,40,47,54,36,46,30,40,39,37,40,46,58,75,73,64,78,68,78,78,60,89,75,60,81,82,55,87,85,77,50,49,40,30,34,38,39,35,58,34,70,61,59,28,67,59,56,26,40,50,41,74,68,58,42,51,48,28,70,74,48,24,24,38,41,37,52,37,35,64,20,18,51,21,49,12,46,38,14,28,59,62,27,47,39,30,53,74,46,56,41,46,51,40,48,53,50,50,52,49,50,39,39,75,67,68,67,37,43,71,83,39,23,31,35,35,13,28,37,40,7,10,23,47,42,46,30,42,37,19,75,40,33,82,57,39,60,34,36,38,29,33,34,23,48,30,35,44,44,49,38,48,52,55,27,80,45,37,50,40,52,31,25,43,56,50,18,89,51,8,71,77,64,54,64,65,66,71,48,57,67,50,39,34,54,32,33,68,53,18,24,61,68,32,50,90,50,48,63,44,37,37,39,40,42,31,21,58,54,10,47,68,43,32,42,44,32,43,49,32,50,51,50,30,37,45,74,74,67,46,56,72,47,80,46,76,38,75,85,22,34,74,78,39,69,48,68,66,53,39,53,50,51,56,58,55,57,47,58,74,60,52,61,86,51,81,61,70,72,58,56,64,56,62,60,60,67,56,70,59,82,70,67,71,75,66,77,68,72,76,73,64,74,75,72,79,72,78,74,78,74,85,80,85,83,81,84,78,86,82,86,91,84,91,82,93,86,89,74,89,84,81,90,81,85,90,81,89,81,85,90,84,93,85,84,82,79,84,81,83,84,84,79,82,83,79,78,81,80,79,83,81,83,79,76,74,74,79,64,90,82,82,78,90,74,70,94,121

Foldseek 3Di:
DPPPVPQPQQPQPQPCCVQFPQPSPRQRQRNGDPDQRQGQDFFAADDPLDFQGFAADDADSDQDEPVRQWGWFWGFAAQEIFIWIARSVVRDIDTQGDSPDLWHKGWDDDDHQKTWIWIAFQLGAIFIKIWGQDPDDDDRGIDIDGDDDPPPDDDPVLNVLSVQKDKDKDWFADPPCVPAPPLQRGTWIKMKMFGNPPPPPDPPPPPDPDDQAAFFEEEEEEASLAEHNHRGYDPLSSVVNSVGYMYIYTNFQLYPNRGDRSNLVQWQPALHRRLSRSVSSVVVCVVVSNHDQQQYEYEYEAVSLQSQLSNCLVPVSRHAAYEYELYQAFLLVCLQQAPRNLNLQGNNHPPCSNVPDDNDDDPVRSVSRRVNGSLVRLLRGAHEYEYEYECAERHRHRVRVVVSQVVNVVNPHHYHYDYDDHDYRVLPDPVSVVVRSVVVCQLSVPVPDDSVVRSVVVVPPPRPPPPVCVVPPPPPPPDPPVPDDPPDDDDDDDDDDDDDDDDDDDDDDDPDPDDDDDDPPDDDDPDDPDDPDPDDPPPPDPPDPDDPDPD/DCPVVPQPQQPQPQPCCVPFPQPSPRQRQRNGPPDQRQGLDFFAADDPLDQQGFAADDADSDQDEPVRFWGWFWGFAAQEIFIWIARSVVRDIDTQPDSPDLWHKGWDDDDHQKTWIWIAFQLGAIFIKIWGQDPDDDDRGIDIDGDDDPPPDDDPVLNVLSVQKDKDKDWFADPPCVPAPPLQRGTWIKMKMFGNPPPPPDPPPPPDPDDQAAFFEEEEEEADLAEHNHRGYDPLSSVVNSVGYMYIYTNFQLYPNRGDRSNLVQWQPALHRRLSRSVSSVVVCVVVSNHDQQQYEYEYEAVSLQSQLSNCLVPVSRHAAYEYELYQAFLLVCLQQAPRNLNLQGSNHPPCSSVPDDNDDDPVRSVSRRVNGSLVRLLRGAHEYEYEYECAERHRHRVRVVVSQVVNVVNPHHYHYDYDDHDYRVLPDPVSVVVRSVVVCQLSVPVPDDSVVRSVVVVPPPRPPPPVPVVPPPPPPPPPDDDDDDDDDDDDDDDDDDDDDDDDDDDDDDDDDDDDDDDDDDDDDPDDDDPDDDDDPCPPPDDDDDPDDDD

Radius of gyration: 37.94 Å; Cα contacts (8 Å, |Δi|>4): 2013; chains: 2; bounding box: 108×112×133 Å

Secondary structure (DSSP, 8-state):
----------EEEEE--TTSSS----EEEEE-STT-EE-----S---TTS------S---SS-B-TTSSEEEEEEEETTEEEEEEEETTT--EEE-S-SS--SEEEEEEEETTEEEEEEEETTEEEEEEEEEE---SS---EEEEEE--STTPPPHHHHHHHTTEEEEEEEEPPSS-TTS-HHHHSPEEEEEEEE--------S------------EEEEE-SSSS----SS--HHHHHHHHTT-EEEEEE-TT-TTS-HHHHHTTTT-TTTHHHHHHHHHHHHHHHTTSS-GGGEEEEEETHHHHHHHHHHHHSTTS-SEEEEES----HHHHTTT-S-HHHHHHHHHGGGHHHH--SS--HHHHHHHHHTSGGGGGGG--S-EEEEEETT-SSS-THHHHHHHHHHHHTT--EEEEEETT--TT---HHHHHHHHHHHHHHH-TTSS-HHHHHHHGGGS--SS--------------------------------------------------------------------------------------/----------EEEEE----SSS----EEEEE-STT-EE-----S---TTS------S---SS-B-TTSSEEEEEEEETTEEEEEEEETTT--EEE-S-SS--SEEEEEEEETTEEEEEEEETTEEEEEEEEEE---SS---EEEEEE--STT---HHHHHHHTTEEEEEEEEPPSS-TTS-HHHHSPEEEEEEEE--------S------------EEEEE-SSSS----SS--HHHHHHHHTT-EEEEEE-TT-TTS-HHHHHTTTT-TTTHHHHHHHHHHHHHHHTTSS-GGGEEEEEETHHHHHHHHHHHHSTTS-SEEEEES----HHHHTTT-S-HHHHHHHHHGGGHHHH--SS--HHHHHHHHHTSGGGGGGG--S-EEEEEETT-SSS-THHHHHHHHHHHHTT--EEEEEETT--TT---HHHHHHHHHHHHHHH-TTSS-HHHHHHHGGGS--SS--------------------------------------------------------------------------------------

Organism: Colocasia esculenta (NCBI:txid4460)

InterPro domains:
  IPR001375 Peptidase S9, prolyl oligopeptidase, catalytic domain [PF00326] (232-435)
  IPR002471 Peptidase S9, serine active site [PS00708] (277-307)
  IPR029058 Alpha/Beta hydrolase fold [G3DSA:3.40.50.1820] (198-442)
  IPR029058 Alpha/Beta hydrolase fold [SSF53474] (211-432)
  IPR045550 Acylamino-acid-releasing enzyme, N-terminal domain [PF19283] (40-159)

Sequence (1102 aa):
MHANSRRKPIYLQQYQDLLLGELYAMTYYLSLPPQWVAEVPAVMYAEDGCFPGLYCQKFLNHPWLPDGHTLVLSSFWGSMEVILSVDVLSSKVSRISPADSSYSWDVVAVDGDNILAVYSSPIDPPQIKYGYLADQIMTLGWHWIDVSSPFLQYSEKVKSLLSTHQFSIMKIPVTNSETLPRGAQKPLEAIFLSSSSSHTKEPLQVDQKSDDAYNPLIVVLHGGPHSVSLTSYSKSHAFLASLGFNLLLVNYRGSLGFGEEALQSLLGKIGCQDVGDVLTALDHVIENKLADPSKVAVLGGSHGGFLTTHLIGQAPDKFTVAAVRNPVCNLSLMVGTTDIPDWCYVETYGKDGKECFTEAPSPNHLSDLHAKSPISHLTKVKAPVLFLLGAQDLRVPVSNGLQYARALKEKGAEVKVIVFPNDVHSIDRPQSDFESFLNIEAPIDVDQPSPRRRLSMMQRIPPIFPIQSNFSLNKPKLSQLNGREPESSCLPPQTPLTEATKVEQDGVPRVEGQSPPRSQTPLPQVPKARPVDPPEIEAPLLEMLPAAPLVMHANSRRKPIYLQQYQDLLLGELYAMTYYLSLPPQWVAEVPAVMYAEDGCFPGLYCQKFLNHPWLPDGHTLVLSSFWGSMEVILSVDVLSSKVSRISPADSSYSWDVVAVDGDNILAVYSSPIDPPQIKYGYLADQIMTLGWHWIDVSSPFLQYSEKVKSLLSTHQFSIMKIPVTNSETLPRGAQKPLEAIFLSSSSSHTKEPLQVDQKSDDAYNPLIVVLHGGPHSVSLTSYSKSHAFLASLGFNLLLVNYRGSLGFGEEALQSLLGKIGCQDVGDVLTALDHVIENKLADPSKVAVLGGSHGGFLTTHLIGQAPDKFTVAAVRNPVCNLSLMVGTTDIPDWCYVETYGKDGKECFTEAPSPNHLSDLHAKSPISHLTKVKAPVLFLLGAQDLRVPVSNGLQYARALKEKGAEVKVIVFPNDVHSIDRPQSDFESFLNIEAPIDVDQPSPRRRLSMMQRIPPIFPIQSNFSLNKPKLSQLNGREPESSCLPPQTPLTEATKVEQDGVPRVEGQSPPRSQTPLPQVPKARPVDPPEIEAPLLEMLPAAPLV